Protein AF-0000000086105980 (afdb_homodimer)

Sequence (962 aa):
MADATIMLSICDPVQLVLIKTDTFSETTLVSSHFLEWRSVLGSEEGVTNLAVELLGVGSECKVSVGVLNIKLELYPHLKKSLPQEVINTQLTLERQKTAEKERLFLVYAKQWWREYLQIRPSHNSRLVKIFAQDENWVNRPVGSYIHPLRAGRLLDTPRQAARFVNVLGYERAPTVGGGGKQEQWCTLLAFLCRNKGDCEDHCNLLCSLLLGFGLDAYVCVGTKGKGQMHTWVMTCGTDGAITFWESLTGHRYVHVPINPDDPPLVEQPRPLYPYKTIGCIFNHKRFLANCQPLDSVEICVFDLNDESRWKPMSEEAIKSVCSPGSTTSLPPFPPLCCSLVDSAAESNDIELQLRVFVSEHRKDLGLATVWDDQLSYLLSPALAAYEIERITGISAGNEEFQDSIRRAVPDGHTFKGFPIHFVHRNARRAFATCLRSPFCDEIISCRGDQMRLAVRVRVFTYPESACAVWIMFACKYRSVLMADATIMLSICDPVQLVLIKTDTFSETTLVSSHFLEWRSVLGSEEGVTNLAVELLGVGSECKVSVGVLNIKLELYPHLKKSLPQEVINTQLTLERQKTAEKERLFLVYAKQWWREYLQIRPSHNSRLVKIFAQDENWVNRPVGSYIHPLRAGRLLDTPRQAARFVNVLGYERAPTVGGGGKQEQWCTLLAFLCRNKGDCEDHCNLLCSLLLGFGLDAYVCVGTKGKGQMHTWVMTCGTDGAITFWESLTGHRYVHVPINPDDPPLVEQPRPLYPYKTIGCIFNHKRFLANCQPLDSVEICVFDLNDESRWKPMSEEAIKSVCSPGSTTSLPPFPPLCCSLVDSAAESNDIELQLRVFVSEHRKDLGLATVWDDQLSYLLSPALAAYEIERITGISAGNEEFQDSIRRAVPDGHTFKGFPIHFVHRNARRAFATCLRSPFCDEIISCRGDQMRLAVRVRVFTYPESACAVWIMFACKYRSVL

InterPro domains:
  IPR028926 CEP76, C2 domain [PF15627] (1-79)
  IPR038765 Papain-like cysteine peptidase superfamily [SSF54001] (174-234)
  IPR052299 Centrosomal protein of 76 kDa [PTHR46436] (1-481)
  IPR056288 Centrosomal protein of 76 kDa, C-terminal [PF24652] (341-478)
  IPR056290 CEP76/DRC7, peptidase-like domain [PF24656] (183-313)

Radius of gyration: 33.77 Å; Cα contacts (8 Å, |Δi|>4): 1870; chains: 2; bounding box: 79×105×94 Å

Solvent-accessible surface area (backbone atoms only — not comparable to full-atom values): 51779 Å² total; per-residue (Å²): 113,43,58,46,74,65,53,67,68,60,73,68,52,48,75,47,71,42,69,47,67,50,97,84,71,47,54,42,74,47,26,67,41,76,40,80,64,70,67,29,45,43,25,74,86,23,45,36,78,45,79,42,75,39,29,19,39,52,95,36,33,86,38,76,71,47,73,48,80,43,78,47,72,54,81,62,46,55,73,53,66,42,60,57,65,59,54,51,50,52,52,51,50,47,51,50,51,32,52,48,51,51,50,54,46,48,54,50,50,52,51,52,48,53,56,53,46,68,73,42,78,70,49,71,74,46,51,65,76,60,62,41,28,30,43,65,61,46,79,36,55,50,34,41,67,27,52,70,33,69,53,75,79,76,43,53,36,66,47,40,42,29,35,50,40,25,28,36,42,78,41,74,68,85,59,86,62,96,57,75,89,56,80,65,40,53,52,68,64,55,31,52,72,34,42,36,33,37,58,61,40,31,18,31,51,40,28,11,39,33,30,39,50,44,41,54,42,24,38,34,31,26,20,27,70,94,68,38,76,43,49,29,24,36,35,52,40,85,85,65,49,38,36,37,38,38,31,75,75,35,49,73,37,78,64,66,62,47,64,85,81,52,57,86,83,54,85,70,79,78,81,88,60,69,60,42,34,42,16,24,37,32,30,43,57,45,42,33,36,58,54,42,98,60,47,39,46,57,58,43,75,87,53,77,82,38,59,73,41,23,41,65,54,60,46,68,61,38,41,62,46,35,31,88,79,29,70,75,26,62,59,78,81,71,78,78,42,79,47,85,68,55,38,62,60,52,16,52,50,38,36,52,50,44,53,50,52,49,44,52,56,24,46,76,72,72,42,87,78,44,76,33,67,65,58,17,57,50,44,37,34,55,52,49,26,56,52,45,20,58,37,59,72,48,83,51,67,60,66,61,41,52,38,16,50,58,66,71,46,55,88,78,45,46,77,51,74,44,75,50,77,41,56,62,84,55,46,67,62,51,52,56,57,43,58,70,34,67,69,42,35,51,52,69,65,55,84,49,48,84,47,32,36,27,58,33,43,47,41,44,74,33,57,64,62,29,29,42,28,34,38,34,45,32,29,37,24,30,78,75,125,114,42,57,46,72,66,52,66,68,62,77,69,53,48,75,45,70,42,71,45,68,50,96,85,71,48,53,41,74,47,26,65,41,76,40,81,64,69,68,31,45,43,24,75,86,21,44,37,78,45,79,41,75,36,29,19,39,52,95,36,32,86,36,76,73,48,76,46,80,43,77,48,72,53,82,63,46,54,73,54,67,41,60,58,66,61,53,52,49,51,53,52,51,47,50,49,51,31,52,47,51,51,50,52,45,49,54,49,50,52,52,53,47,54,55,52,46,65,72,42,77,69,50,71,75,47,51,67,75,61,63,43,29,30,43,66,61,46,77,36,56,51,34,42,68,28,52,70,34,68,52,76,82,75,42,53,36,66,46,40,41,31,36,51,41,24,28,39,41,80,42,75,68,85,58,86,80,84,55,74,88,56,78,63,39,53,54,67,66,55,33,52,73,35,44,35,31,36,58,61,41,32,19,32,52,41,27,11,39,34,31,38,51,44,41,55,41,25,38,34,31,25,19,28,71,94,68,38,77,43,50,29,23,34,34,53,41,87,89,66,49,38,36,38,37,38,30,74,74,34,48,72,36,77,64,68,62,48,62,85,82,52,58,86,83,54,85,71,79,76,80,88,61,68,61,42,35,43,16,23,37,31,30,44,59,45,43,32,35,57,54,43,99,59,47,40,48,58,58,42,77,87,55,78,84,39,58,74,40,22,42,66,56,58,45,67,61,38,41,64,45,33,30,86,81,28,74,70,27,62,60,79,81,73,77,79,44,77,47,84,68,54,38,60,60,52,15,51,50,38,37,52,50,44,52,51,53,50,45,52,54,25,47,75,71,73,43,86,78,44,75,34,68,66,58,16,57,50,45,37,33,54,53,49,25,55,52,47,21,59,38,60,73,49,82,49,65,59,65,62,40,52,39,16,52,57,68,70,47,56,88,79,44,46,78,50,72,43,76,48,78,43,54,62,84,54,47,66,62,51,50,55,56,42,57,69,34,69,70,42,35,53,52,68,65,55,83,50,49,81,46,31,35,27,57,34,42,48,41,43,76,33,55,62,62,30,29,43,27,34,38,33,43,32,30,38,24,30,78,74,124

Organism: NCBI:txid247094

Structure (mmCIF, N/CA/C/O backbone):
data_AF-0000000086105980-model_v1
#
loop_
_entity.id
_entity.type
_entity.pdbx_description
1 polymer 'Centrosomal protein of 76 kDa'
#
loop_
_atom_site.group_PDB
_atom_site.id
_atom_site.type_symbol
_atom_site.label_atom_id
_atom_site.label_alt_id
_atom_site.label_comp_id
_atom_site.label_asym_id
_atom_site.label_entity_id
_atom_site.label_seq_id
_atom_site.pdbx_PDB_ins_code
_atom_site.Cartn_x
_atom_site.Cartn_y
_atom_site.Cartn_z
_atom_site.occupancy
_atom_site.B_iso_or_equiv
_atom_site.auth_seq_id
_atom_site.auth_comp_id
_atom_site.auth_asym_id
_atom_site.auth_atom_id
_atom_site.pdbx_PDB_model_num
ATOM 1 N N . MET A 1 1 ? -17.312 -35.344 17.125 1 69.94 1 MET A N 1
ATOM 2 C CA . MET A 1 1 ? -16.359 -36.406 16.812 1 69.94 1 MET A CA 1
ATOM 3 C C . MET A 1 1 ? -16.203 -36.594 15.312 1 69.94 1 MET A C 1
ATOM 5 O O . MET A 1 1 ? -17.156 -36.375 14.562 1 69.94 1 MET A O 1
ATOM 9 N N . ALA A 1 2 ? -14.898 -36.781 14.922 1 77.25 2 ALA A N 1
ATOM 10 C CA . ALA A 1 2 ? -14.648 -36.938 13.492 1 77.25 2 ALA A CA 1
ATOM 11 C C . ALA A 1 2 ? -14.938 -38.344 13.016 1 77.25 2 ALA A C 1
ATOM 13 O O . ALA A 1 2 ? -14.828 -39.312 13.789 1 77.25 2 ALA A O 1
ATOM 14 N N . ASP A 1 3 ? -15.539 -38.5 11.867 1 85.44 3 ASP A N 1
ATOM 15 C CA . ASP A 1 3 ? -15.82 -39.812 11.25 1 85.44 3 ASP A CA 1
ATOM 16 C C . ASP A 1 3 ? -14.602 -40.344 10.492 1 85.44 3 ASP A C 1
ATOM 18 O O . ASP A 1 3 ? -14.18 -39.75 9.5 1 85.44 3 ASP A O 1
ATOM 22 N N . ALA A 1 4 ? -14.125 -41.438 10.852 1 86.88 4 ALA A N 1
ATOM 23 C CA . ALA A 1 4 ? -12.906 -42.031 10.297 1 86.88 4 ALA A CA 1
ATOM 24 C C . ALA A 1 4 ? -13.086 -42.406 8.836 1 86.88 4 ALA A C 1
ATOM 26 O O . ALA A 1 4 ? -12.156 -42.312 8.039 1 86.88 4 ALA A O 1
ATOM 27 N N . THR A 1 5 ? -14.289 -42.812 8.477 1 87.12 5 THR A N 1
ATOM 28 C CA . THR A 1 5 ? -14.547 -43.219 7.102 1 87.12 5 THR A CA 1
ATOM 29 C C . THR A 1 5 ? -14.484 -42.031 6.148 1 87.12 5 THR A C 1
ATOM 31 O O . THR A 1 5 ? -13.945 -42.156 5.047 1 87.12 5 THR A O 1
ATOM 34 N N . ILE A 1 6 ? -14.953 -41 6.672 1 87.75 6 ILE A N 1
ATOM 35 C CA . ILE A 1 6 ? -14.914 -39.781 5.859 1 87.75 6 ILE A CA 1
ATOM 36 C C . ILE A 1 6 ? -13.477 -39.281 5.734 1 87.75 6 ILE A C 1
ATOM 38 O O . ILE A 1 6 ? -13.055 -38.844 4.664 1 87.75 6 ILE A O 1
ATOM 42 N N . MET A 1 7 ? -12.844 -39.469 6.762 1 89.19 7 MET A N 1
ATOM 43 C CA . MET A 1 7 ? -11.469 -38.969 6.773 1 89.19 7 MET A CA 1
ATOM 44 C C . MET A 1 7 ? -10.578 -39.875 5.902 1 89.19 7 MET A C 1
ATOM 46 O O . MET A 1 7 ? -9.57 -39.406 5.367 1 89.19 7 MET A O 1
ATOM 50 N N . LEU A 1 8 ? -10.961 -41.125 5.781 1 89.75 8 LEU A N 1
ATOM 51 C CA . LEU A 1 8 ? -10.203 -42.062 4.969 1 89.75 8 LEU A CA 1
ATOM 52 C C . LEU A 1 8 ? -10.211 -41.656 3.504 1 89.75 8 LEU A C 1
ATOM 54 O O . LEU A 1 8 ? -9.289 -41.969 2.754 1 89.75 8 LEU A O 1
ATOM 58 N N . SER A 1 9 ? -11.156 -40.781 3.137 1 86.31 9 SER A N 1
ATOM 59 C CA . SER A 1 9 ? -11.281 -40.344 1.748 1 86.31 9 SER A CA 1
ATOM 60 C C . SER A 1 9 ? -10.352 -39.188 1.449 1 86.31 9 SER A C 1
ATOM 62 O O . SER A 1 9 ? -10.102 -38.844 0.285 1 86.31 9 SER A O 1
ATOM 64 N N . ILE A 1 10 ? -9.797 -38.594 2.49 1 86.56 10 ILE A N 1
ATOM 65 C CA . ILE A 1 10 ? -8.875 -37.469 2.299 1 86.56 10 ILE A CA 1
ATOM 66 C C . ILE A 1 10 ? -7.488 -38 1.943 1 86.56 10 ILE A C 1
ATOM 68 O O . ILE A 1 10 ? -6.68 -38.281 2.828 1 86.56 10 ILE A O 1
ATOM 72 N N . CYS A 1 11 ? -7.223 -38.031 0.691 1 85 11 CYS A N 1
ATOM 73 C CA . CYS A 1 11 ? -6.031 -38.719 0.213 1 85 11 CYS A CA 1
ATOM 74 C C . CYS A 1 11 ? -4.852 -37.781 0.09 1 85 11 CYS A C 1
ATOM 76 O O . CYS A 1 11 ? -3.746 -38.188 -0.26 1 85 11 CYS A O 1
ATOM 78 N N . ASP A 1 12 ? -4.977 -36.5 0.428 1 84.88 12 ASP A N 1
ATOM 79 C CA . ASP A 1 12 ? -3.885 -35.562 0.302 1 84.88 12 ASP A CA 1
ATOM 80 C C . ASP A 1 12 ? -2.811 -35.812 1.358 1 84.88 12 ASP A C 1
ATOM 82 O O . ASP A 1 12 ? -3.102 -35.812 2.557 1 84.88 12 ASP A O 1
ATOM 86 N N . PRO A 1 13 ? -1.638 -36 0.916 1 88.44 13 PRO A N 1
ATOM 87 C CA . PRO A 1 13 ? -0.566 -36.219 1.894 1 88.44 13 PRO A CA 1
ATOM 88 C C . PRO A 1 13 ? -0.152 -34.906 2.592 1 88.44 13 PRO A C 1
ATOM 90 O O . PRO A 1 13 ? -0.538 -33.812 2.162 1 88.44 13 PRO A O 1
ATOM 93 N N . VAL A 1 14 ? 0.559 -35.156 3.748 1 90.56 14 VAL A N 1
ATOM 94 C CA . VAL A 1 14 ? 1.179 -34.031 4.434 1 90.56 14 VAL A CA 1
ATOM 95 C C . VAL A 1 14 ? 2.59 -33.812 3.893 1 90.56 14 VAL A C 1
ATOM 97 O O . VAL A 1 14 ? 3.42 -34.719 3.914 1 90.56 14 VAL A O 1
ATOM 100 N N . GLN A 1 15 ? 2.787 -32.656 3.363 1 92.19 15 GLN A N 1
ATOM 101 C CA . GLN A 1 15 ? 4.125 -32.344 2.861 1 92.19 15 GLN A CA 1
ATOM 102 C C . GLN A 1 15 ? 4.988 -31.719 3.949 1 92.19 15 GLN A C 1
ATOM 104 O O . GLN A 1 15 ? 4.566 -30.766 4.605 1 92.19 15 GLN A O 1
ATOM 109 N N . LEU A 1 16 ? 6.145 -32.281 4.203 1 93.38 16 LEU A N 1
ATOM 110 C CA . LEU A 1 16 ? 7.156 -31.781 5.121 1 93.38 16 LEU A CA 1
ATOM 111 C C . LEU A 1 16 ? 8.359 -31.234 4.355 1 93.38 16 LEU A C 1
ATOM 113 O O . LEU A 1 16 ? 8.922 -31.938 3.506 1 93.38 16 LEU A O 1
ATOM 117 N N . VAL A 1 17 ? 8.648 -30.016 4.617 1 95.31 17 VAL A N 1
ATOM 118 C CA . VAL A 1 17 ? 9.789 -29.391 3.945 1 95.31 17 VAL A CA 1
ATOM 119 C C . VAL A 1 17 ? 10.828 -28.969 4.98 1 95.31 17 VAL A C 1
ATOM 121 O O . VAL A 1 17 ? 10.492 -28.328 5.98 1 95.31 17 VAL A O 1
ATOM 124 N N . LEU A 1 18 ? 12.062 -29.406 4.77 1 96 18 LEU A N 1
ATOM 125 C CA . LEU A 1 18 ? 13.172 -29.031 5.637 1 96 18 LEU A CA 1
ATOM 126 C C . LEU A 1 18 ? 14.102 -28.047 4.934 1 96 18 LEU A C 1
ATOM 128 O O . LEU A 1 18 ? 14.578 -28.312 3.824 1 96 18 LEU A O 1
ATOM 132 N N . ILE A 1 19 ? 14.281 -26.969 5.539 1 95.31 19 ILE A N 1
ATOM 133 C CA . ILE A 1 19 ? 15.164 -25.953 4.965 1 95.31 19 ILE A CA 1
ATOM 134 C C . ILE A 1 19 ? 16.297 -25.641 5.938 1 95.31 19 ILE A C 1
ATOM 136 O O . ILE A 1 19 ? 16.172 -25.875 7.145 1 95.31 19 ILE A O 1
ATOM 140 N N . LYS A 1 20 ? 17.391 -25.297 5.398 1 94.31 20 LYS A N 1
ATOM 141 C CA . LYS A 1 20 ? 18.547 -24.812 6.16 1 94.31 20 LYS A CA 1
ATOM 142 C C . LYS A 1 20 ? 18.844 -23.344 5.844 1 94.31 20 LYS A C 1
ATOM 144 O O . LYS A 1 20 ? 18.891 -22.953 4.676 1 94.31 20 LYS A O 1
ATOM 149 N N . THR A 1 21 ? 18.844 -22.516 6.867 1 90.56 21 THR A N 1
ATOM 150 C CA . THR A 1 21 ? 19.172 -21.109 6.699 1 90.56 21 THR A CA 1
ATOM 151 C C . THR A 1 21 ? 20.562 -20.828 7.25 1 90.56 21 THR A C 1
ATOM 153 O O . THR A 1 21 ? 20.859 -21.109 8.414 1 90.56 21 THR A O 1
ATOM 156 N N . ASP A 1 22 ? 21.438 -20.266 6.461 1 87.62 22 ASP A N 1
ATOM 157 C CA . ASP A 1 22 ? 22.797 -20.016 6.891 1 87.62 22 ASP A CA 1
ATOM 158 C C . ASP A 1 22 ? 22.906 -18.656 7.586 1 87.62 22 ASP A C 1
ATOM 160 O O . ASP A 1 22 ? 21.906 -18 7.848 1 87.62 22 ASP A O 1
ATOM 164 N N . THR A 1 23 ? 24.109 -18.234 7.969 1 82.06 23 THR A N 1
ATOM 165 C CA . THR A 1 23 ? 24.375 -17.016 8.734 1 82.06 23 THR A CA 1
ATOM 166 C C . THR A 1 23 ? 24.109 -15.781 7.887 1 82.06 23 THR A C 1
ATOM 168 O O . THR A 1 23 ? 23.891 -14.688 8.422 1 82.06 23 THR A O 1
ATOM 171 N N . PHE A 1 24 ? 24.109 -15.953 6.547 1 75.31 24 PHE A N 1
ATOM 172 C CA . PHE A 1 24 ? 23.859 -14.828 5.652 1 75.31 24 PHE A CA 1
ATOM 173 C C . PHE A 1 24 ? 22.391 -14.781 5.246 1 75.31 24 PHE A C 1
ATOM 175 O O . PHE A 1 24 ? 22.031 -14.07 4.312 1 75.31 24 PHE A O 1
ATOM 182 N N . SER A 1 25 ? 21.547 -15.586 5.879 1 78.19 25 SER A N 1
ATOM 183 C CA . SER A 1 25 ? 20.094 -15.617 5.68 1 78.19 25 SER A CA 1
ATOM 184 C C . SER A 1 25 ? 19.75 -16.234 4.332 1 78.19 25 SER A C 1
ATOM 186 O O . SER A 1 25 ? 18.688 -15.93 3.77 1 78.19 25 SER A O 1
ATOM 188 N N . GLU A 1 26 ? 20.719 -17.031 3.91 1 83.06 26 GLU A N 1
ATOM 189 C CA . GLU A 1 26 ? 20.438 -17.797 2.697 1 83.06 26 GLU A CA 1
ATOM 190 C C . GLU A 1 26 ? 19.781 -19.125 3.025 1 83.06 26 GLU A C 1
ATOM 192 O O . GLU A 1 26 ? 20.266 -19.875 3.877 1 83.06 26 GLU A O 1
ATOM 197 N N . THR A 1 27 ? 18.688 -19.391 2.34 1 90.44 27 THR A N 1
ATOM 198 C CA . THR A 1 27 ? 17.922 -20.594 2.623 1 90.44 27 THR A CA 1
ATOM 199 C C . THR A 1 27 ? 18.141 -21.641 1.53 1 90.44 27 THR A C 1
ATOM 201 O O . THR A 1 27 ? 18.203 -21.297 0.347 1 90.44 27 THR A O 1
ATOM 204 N N . THR A 1 28 ? 18.359 -22.844 1.941 1 91.75 28 THR A N 1
ATOM 205 C CA . THR A 1 28 ? 18.516 -23.969 1.02 1 91.75 28 THR A CA 1
ATOM 206 C C . THR A 1 28 ? 17.547 -25.094 1.361 1 91.75 28 THR A C 1
ATOM 208 O O . THR A 1 28 ? 17.266 -25.344 2.535 1 91.75 28 THR A O 1
ATOM 211 N N . LEU A 1 29 ? 17.016 -25.703 0.376 1 93.62 29 LEU A N 1
ATOM 212 C CA . LEU A 1 29 ? 16.125 -26.828 0.551 1 93.62 29 LEU A CA 1
ATOM 213 C C . LEU A 1 29 ? 16.906 -28.109 0.846 1 93.62 29 LEU A C 1
ATOM 215 O O . LEU A 1 29 ? 17.75 -28.516 0.052 1 93.62 29 LEU A O 1
ATOM 219 N N . VAL A 1 30 ? 16.594 -28.734 1.949 1 95.06 30 VAL A N 1
ATOM 220 C CA . VAL A 1 30 ? 17.344 -29.922 2.371 1 95.06 30 VAL A CA 1
ATOM 221 C C . VAL A 1 30 ? 16.531 -31.172 2.049 1 95.06 30 VAL A C 1
ATOM 223 O O . VAL A 1 30 ? 17.094 -32.188 1.628 1 95.06 30 VAL A O 1
ATOM 226 N N . SER A 1 31 ? 15.312 -31.047 2.299 1 95.75 31 SER A N 1
ATOM 227 C CA . SER A 1 31 ? 14.469 -32.219 2.074 1 95.75 31 SER A CA 1
ATOM 228 C C . SER A 1 31 ? 13.016 -31.812 1.827 1 95.75 31 SER A C 1
ATOM 230 O O . SER A 1 31 ? 12.586 -30.734 2.25 1 95.75 31 SER A O 1
ATOM 232 N N . SER A 1 32 ? 12.344 -32.562 1.087 1 94.38 32 SER A N 1
ATOM 233 C CA . SER A 1 32 ? 10.906 -32.5 0.846 1 94.38 32 SER A CA 1
ATOM 234 C C . SER A 1 32 ? 10.289 -33.906 0.928 1 94.38 32 SER A C 1
ATOM 236 O O . SER A 1 32 ? 10.672 -34.812 0.182 1 94.38 32 SER A O 1
ATOM 238 N N . HIS A 1 33 ? 9.398 -34.031 1.889 1 93.19 33 HIS A N 1
ATOM 239 C CA . HIS A 1 33 ? 8.828 -35.344 2.133 1 93.19 33 HIS A CA 1
ATOM 240 C C . HIS A 1 33 ? 7.309 -35.312 2.168 1 93.19 33 HIS A C 1
ATOM 242 O O . HIS A 1 33 ? 6.727 -34.375 2.725 1 93.19 33 HIS A O 1
ATOM 248 N N . PHE A 1 34 ? 6.703 -36.344 1.519 1 91.19 34 PHE A N 1
ATOM 249 C CA . PHE A 1 34 ? 5.254 -36.5 1.56 1 91.19 34 PHE A CA 1
ATOM 250 C C . PHE A 1 34 ? 4.859 -37.594 2.518 1 91.19 34 PHE A C 1
ATOM 252 O O . PHE A 1 34 ? 5.152 -38.781 2.268 1 91.19 34 PHE A O 1
ATOM 259 N N . LEU A 1 35 ? 4.176 -37.219 3.557 1 91.62 35 LEU A N 1
ATOM 260 C CA . LEU A 1 35 ? 3.811 -38.156 4.621 1 91.62 35 LEU A CA 1
ATOM 261 C C . LEU A 1 35 ? 2.371 -38.625 4.453 1 91.62 35 LEU A C 1
ATOM 263 O O . LEU A 1 35 ? 1.453 -37.812 4.34 1 91.62 35 LEU A O 1
ATOM 267 N N . GLU A 1 36 ? 2.23 -39.938 4.383 1 90.25 36 GLU A N 1
ATOM 268 C CA . GLU A 1 36 ? 0.902 -40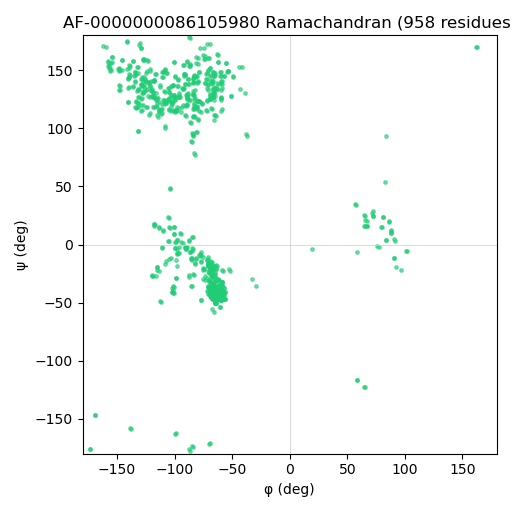.531 4.469 1 90.25 36 GLU A CA 1
ATOM 269 C C . GLU A 1 36 ? 0.4 -40.562 5.91 1 90.25 36 GLU A C 1
ATOM 271 O O . GLU A 1 36 ? 0.929 -41.312 6.746 1 90.25 36 GLU A O 1
ATOM 276 N N . TRP A 1 37 ? -0.666 -39.812 6.23 1 90.44 37 TRP A N 1
ATOM 277 C CA . TRP A 1 37 ? -1.07 -39.531 7.613 1 90.44 37 TRP A CA 1
ATOM 278 C C . TRP A 1 37 ? -2.195 -40.5 8.031 1 90.44 37 TRP A C 1
ATOM 280 O O . TRP A 1 37 ? -2.436 -40.688 9.227 1 90.44 37 TRP A O 1
ATOM 290 N N . ARG A 1 38 ? -2.916 -41.156 7.199 1 90.81 38 ARG A N 1
ATOM 291 C CA . ARG A 1 38 ? -4.176 -41.844 7.48 1 90.81 38 ARG A CA 1
ATOM 292 C C . ARG A 1 38 ? -3.943 -43.094 8.32 1 90.81 38 ARG A C 1
ATOM 294 O O . ARG A 1 38 ? -4.895 -43.719 8.82 1 90.81 38 ARG A O 1
ATOM 301 N N . SER A 1 39 ? -2.691 -43.469 8.453 1 88.06 39 SER A N 1
ATOM 302 C CA . SER A 1 39 ? -2.404 -44.562 9.367 1 88.06 39 SER A CA 1
ATOM 303 C C . SER A 1 39 ? -2.889 -44.25 10.781 1 88.06 39 SER A C 1
ATOM 305 O O . SER A 1 39 ? -3.158 -45.156 11.562 1 88.06 39 SER A O 1
ATOM 307 N N . VAL A 1 40 ? -3.027 -43.031 11.047 1 91.81 40 VAL A N 1
ATOM 308 C CA . VAL A 1 40 ? -3.455 -42.562 12.359 1 91.81 40 VAL A CA 1
ATOM 309 C C . VAL A 1 40 ? -4.906 -42.969 12.602 1 91.81 40 VAL A C 1
ATOM 311 O O . VAL A 1 40 ? -5.332 -43.125 13.75 1 91.81 40 VAL A O 1
ATOM 314 N N . LEU A 1 41 ? -5.637 -43.188 11.539 1 91.88 41 LEU A N 1
ATOM 315 C CA . LEU A 1 41 ? -7.051 -43.531 11.641 1 91.88 41 LEU A CA 1
ATOM 316 C C . LEU A 1 41 ? -7.227 -44.938 12.227 1 91.88 41 LEU A C 1
ATOM 318 O O . LEU A 1 41 ? -8.312 -45.25 12.711 1 91.88 41 LEU A O 1
ATOM 322 N N . GLY A 1 42 ? -6.145 -45.75 12.094 1 90.62 42 GLY A N 1
ATOM 323 C CA . GLY A 1 42 ? -6.203 -47.094 12.617 1 90.62 42 GLY A CA 1
ATOM 324 C C . GLY A 1 42 ? -5.598 -47.219 14 1 90.62 42 GLY A C 1
ATOM 325 O O . GLY A 1 42 ? -5.602 -48.312 14.578 1 90.62 42 GLY A O 1
ATOM 326 N N . SER A 1 43 ? -5.066 -46.125 14.508 1 87.38 43 SER A N 1
ATOM 327 C CA . SER A 1 43 ? -4.383 -46.188 15.797 1 87.38 43 SER A CA 1
ATOM 328 C C . SER A 1 43 ? -5.367 -46 16.953 1 87.38 43 SER A C 1
ATOM 330 O O . SER A 1 43 ? -6.422 -45.406 16.781 1 87.38 43 SER A O 1
ATOM 332 N N . GLU A 1 44 ? -4.934 -46.562 18.078 1 79.62 44 GLU A N 1
ATOM 333 C CA . GLU A 1 44 ? -5.738 -46.438 19.281 1 79.62 44 GLU A CA 1
ATOM 334 C C . GLU A 1 44 ? -5.738 -45 19.797 1 79.62 44 GLU A C 1
ATOM 336 O O . GLU A 1 44 ? -4.691 -44.375 19.859 1 79.62 44 GLU A O 1
ATOM 341 N N . GLU A 1 45 ? -6.914 -44.375 20.031 1 79.56 45 GLU A N 1
ATOM 342 C CA . GLU A 1 45 ? -7.125 -43.031 20.625 1 79.56 45 GLU A CA 1
ATOM 343 C C . GLU A 1 45 ? -6.809 -41.938 19.625 1 79.56 45 GLU A C 1
ATOM 345 O O . GLU A 1 45 ? -6.758 -40.75 19.984 1 79.56 45 GLU A O 1
ATOM 350 N N . GLY A 1 46 ? -6.375 -42.375 18.406 1 83.81 46 GLY A N 1
ATOM 351 C CA . GLY A 1 46 ? -6.129 -41.375 17.391 1 83.81 46 GLY A CA 1
ATOM 352 C C . GLY A 1 46 ? -4.742 -40.781 17.469 1 83.81 46 GLY A C 1
ATOM 353 O O . GLY A 1 46 ? -4.539 -39.625 17.109 1 83.81 46 GLY A O 1
ATOM 354 N N . VAL A 1 47 ? -3.789 -41.531 18.156 1 89.12 47 VAL A N 1
ATOM 355 C CA . VAL A 1 47 ? -2.408 -41.062 18.281 1 89.12 47 VAL A CA 1
ATOM 356 C C . VAL A 1 47 ? -1.464 -42.125 17.703 1 89.12 47 VAL A C 1
ATOM 358 O O . VAL A 1 47 ? -1.646 -43.312 17.922 1 89.12 47 VAL A O 1
ATOM 361 N N . THR A 1 48 ? -0.6 -41.656 16.797 1 90.62 48 THR A N 1
ATOM 362 C CA . THR A 1 48 ? 0.385 -42.562 16.219 1 90.62 48 THR A CA 1
ATOM 363 C C . THR A 1 48 ? 1.766 -41.938 16.188 1 90.62 48 THR A C 1
ATOM 365 O O . THR A 1 48 ? 1.885 -40.719 16.016 1 90.62 48 THR A O 1
ATOM 368 N N . ASN A 1 49 ? 2.785 -42.719 16.484 1 92.19 49 ASN A N 1
ATOM 369 C CA . ASN A 1 49 ? 4.176 -42.312 16.359 1 92.19 49 ASN A CA 1
ATOM 370 C C . ASN A 1 49 ? 4.848 -42.938 15.133 1 92.19 49 ASN A C 1
ATOM 372 O O . ASN A 1 49 ? 4.738 -44.125 14.906 1 92.19 49 ASN A O 1
ATOM 376 N N . LEU A 1 50 ? 5.391 -42.062 14.359 1 92.12 50 LEU A N 1
ATOM 377 C CA . LEU A 1 50 ? 6.043 -42.5 13.133 1 92.12 50 LEU A CA 1
ATOM 378 C C . LEU A 1 50 ? 7.457 -41.938 13.031 1 92.12 50 LEU A C 1
ATOM 380 O O . LEU A 1 50 ? 7.703 -40.812 13.398 1 92.12 50 LEU A O 1
ATOM 384 N N . ALA A 1 51 ? 8.367 -42.812 12.617 1 94.38 51 ALA A N 1
ATOM 385 C CA . ALA A 1 51 ? 9.703 -42.375 12.234 1 94.38 51 ALA A CA 1
ATOM 386 C C . ALA A 1 51 ? 9.812 -42.188 10.727 1 94.38 51 ALA A C 1
ATOM 388 O O . ALA A 1 51 ? 9.641 -43.156 9.969 1 94.38 51 ALA A O 1
ATOM 389 N N . VAL A 1 52 ? 10.062 -41 10.352 1 94.44 52 VAL A N 1
ATOM 390 C CA . VAL A 1 52 ? 10.109 -40.688 8.93 1 94.44 52 VAL A CA 1
ATOM 391 C C . VAL A 1 52 ? 11.555 -40.375 8.516 1 94.44 52 VAL A C 1
ATOM 393 O O . VAL A 1 52 ? 12.211 -39.5 9.086 1 94.44 52 VAL A O 1
ATOM 396 N N . GLU A 1 53 ? 12.008 -41.156 7.594 1 95.19 53 GLU A N 1
ATOM 397 C CA . GLU A 1 53 ? 13.312 -40.875 7.004 1 95.19 53 GLU A CA 1
ATOM 398 C C . GLU A 1 53 ? 13.227 -39.781 5.941 1 95.19 53 GLU A C 1
ATOM 400 O O . GLU A 1 53 ? 12.531 -39.938 4.938 1 95.19 53 GLU A O 1
ATOM 405 N N . LEU A 1 54 ? 13.914 -38.719 6.203 1 96.06 54 LEU A N 1
ATOM 406 C CA . LEU A 1 54 ? 13.945 -37.625 5.234 1 96.06 54 LEU A CA 1
ATOM 407 C C . LEU A 1 54 ? 15.078 -37.812 4.23 1 96.06 54 LEU A C 1
ATOM 409 O O . LEU A 1 54 ? 16.219 -38.094 4.617 1 96.06 54 LEU A O 1
ATOM 413 N N . LEU A 1 55 ? 14.703 -37.75 2.973 1 95.44 55 LEU A N 1
ATOM 414 C CA . LEU A 1 55 ? 15.688 -37.875 1.905 1 95.44 55 LEU A CA 1
ATOM 415 C C . LEU A 1 55 ? 16.062 -36.531 1.34 1 95.44 55 LEU A C 1
ATOM 417 O O . LEU A 1 55 ? 15.297 -35.562 1.46 1 95.44 55 LEU A O 1
ATOM 421 N N . GLY A 1 56 ? 17.234 -36.469 0.744 1 93.56 56 GLY A N 1
ATOM 422 C CA . GLY A 1 56 ? 17.672 -35.219 0.128 1 93.56 56 GLY A CA 1
ATOM 423 C C . GLY A 1 56 ? 16.891 -34.844 -1.117 1 93.56 56 GLY A C 1
ATOM 424 O O . GLY A 1 56 ? 15.836 -35.438 -1.387 1 93.56 56 GLY A O 1
ATOM 425 N N . VAL A 1 57 ? 17.344 -33.844 -1.814 1 91.94 57 VAL A N 1
ATOM 426 C CA . VAL A 1 57 ? 16.641 -33.375 -3.002 1 91.94 57 VAL A CA 1
ATOM 427 C C . VAL A 1 57 ? 17.578 -33.406 -4.207 1 91.94 57 VAL A C 1
ATOM 429 O O . VAL A 1 57 ? 18.797 -33.469 -4.051 1 91.94 57 VAL A O 1
ATOM 432 N N . GLY A 1 58 ? 17 -33.438 -5.344 1 86.94 58 GLY A N 1
ATOM 433 C CA . GLY A 1 58 ? 17.797 -33.469 -6.562 1 86.94 58 GLY A CA 1
ATOM 434 C C . GLY A 1 58 ? 18.625 -34.719 -6.703 1 86.94 58 GLY A C 1
ATOM 435 O O . GLY A 1 58 ? 18.109 -35.812 -6.613 1 86.94 58 GLY A O 1
ATOM 436 N N . SER A 1 59 ? 19.953 -34.438 -6.836 1 83.62 59 SER A N 1
ATOM 437 C CA . SER A 1 59 ? 20.875 -35.562 -7.02 1 83.62 59 SER A CA 1
ATOM 438 C C . SER A 1 59 ? 21.016 -36.375 -5.742 1 83.62 59 SER A C 1
ATOM 440 O O . SER A 1 59 ? 21.406 -37.531 -5.785 1 83.62 59 SER A O 1
ATOM 442 N N . GLU A 1 60 ? 20.594 -35.781 -4.66 1 87 60 GLU A N 1
ATOM 443 C CA . GLU A 1 60 ? 20.719 -36.438 -3.367 1 87 60 GLU A CA 1
ATOM 444 C C . GLU A 1 60 ? 19.359 -36.969 -2.889 1 87 60 GLU A C 1
ATOM 446 O O . GLU A 1 60 ? 19.156 -37.156 -1.689 1 87 60 GLU A O 1
ATOM 451 N N . CYS A 1 61 ? 18.453 -37.188 -3.826 1 88 61 CYS A N 1
ATOM 452 C CA . CYS A 1 61 ? 17.094 -37.562 -3.438 1 88 61 CYS A CA 1
ATOM 453 C C . CYS A 1 61 ? 17.062 -38.969 -2.848 1 88 61 CYS A C 1
ATOM 455 O O . CYS A 1 61 ? 16.078 -39.344 -2.197 1 88 61 CYS A O 1
ATOM 457 N N . LYS A 1 62 ? 18.141 -39.812 -3.01 1 90.44 62 LYS A N 1
ATOM 458 C CA . LYS A 1 62 ? 18.172 -41.156 -2.453 1 90.44 62 LYS A CA 1
ATOM 459 C C . LYS A 1 62 ? 19.07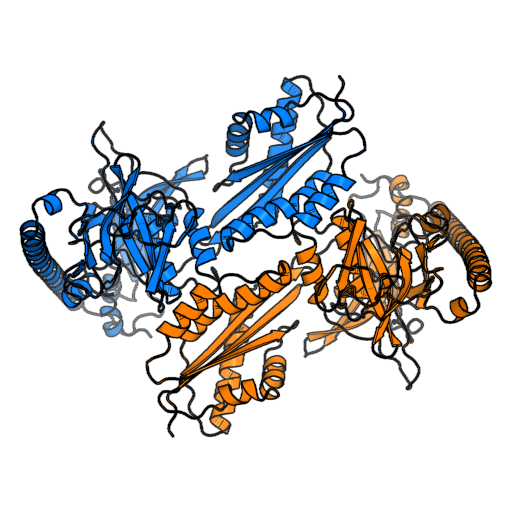8 -41.219 -1.23 1 90.44 62 LYS A C 1
ATOM 461 O O . LYS A 1 62 ? 19.266 -42.281 -0.645 1 90.44 62 LYS A O 1
ATOM 466 N N . VAL A 1 63 ? 19.547 -40.094 -0.929 1 93.75 63 VAL A N 1
ATOM 467 C CA . VAL A 1 63 ? 20.453 -40.031 0.212 1 93.75 63 VAL A CA 1
ATOM 468 C C . VAL A 1 63 ? 19.703 -39.531 1.442 1 93.75 63 VAL A C 1
ATOM 470 O O . VAL A 1 63 ? 19.031 -38.5 1.385 1 93.75 63 VAL A O 1
ATOM 473 N N . SER A 1 64 ? 19.828 -40.281 2.533 1 95.38 64 SER A N 1
ATOM 474 C CA . SER A 1 64 ? 19.156 -39.906 3.77 1 95.38 64 SER A CA 1
ATOM 475 C C . SER A 1 64 ? 19.828 -38.656 4.387 1 95.38 64 SER A C 1
ATOM 477 O O . SER A 1 64 ? 21.047 -38.562 4.426 1 95.38 64 SER A O 1
ATOM 479 N N . VAL A 1 65 ? 19.031 -37.719 4.781 1 95.56 65 VAL A N 1
ATOM 480 C CA . VAL A 1 65 ? 19.547 -36.531 5.41 1 95.56 65 VAL A CA 1
ATOM 481 C C . VAL A 1 65 ? 19.234 -36.531 6.906 1 95.56 65 VAL A C 1
ATOM 483 O O . VAL A 1 65 ? 19.844 -35.812 7.684 1 95.56 65 VAL A O 1
ATOM 486 N N . GLY A 1 66 ? 18.359 -37.375 7.336 1 95.25 66 GLY A N 1
ATOM 487 C CA . GLY A 1 66 ? 18.031 -37.5 8.75 1 95.25 66 GLY A CA 1
ATOM 488 C C . GLY A 1 66 ? 16.703 -38.219 8.984 1 95.25 66 GLY A C 1
ATOM 489 O O . GLY A 1 66 ? 16.016 -38.594 8.031 1 95.25 66 GLY A O 1
ATOM 490 N N . VAL A 1 67 ? 16.484 -38.531 10.242 1 95.94 67 VAL A N 1
ATOM 491 C CA . VAL A 1 67 ? 15.25 -39.188 10.648 1 95.94 67 VAL A CA 1
ATOM 492 C C . VAL A 1 67 ? 14.445 -38.25 11.562 1 95.94 67 VAL A C 1
ATOM 494 O O . VAL A 1 67 ? 15 -37.656 12.477 1 95.94 67 VAL A O 1
ATOM 497 N N . LEU A 1 68 ? 13.25 -38.062 11.156 1 95.62 68 LEU A N 1
ATOM 498 C CA . LEU A 1 68 ? 12.352 -37.219 11.953 1 95.62 68 LEU A CA 1
ATOM 499 C C . LEU A 1 68 ? 11.305 -38.094 12.656 1 95.62 68 LEU A C 1
ATOM 501 O O . LEU A 1 68 ? 10.578 -38.844 12 1 95.62 68 LEU A O 1
ATOM 505 N N . ASN A 1 69 ? 11.234 -38.031 13.992 1 96 69 ASN A N 1
ATOM 506 C CA . ASN A 1 69 ? 10.195 -38.719 14.75 1 96 69 ASN A CA 1
ATOM 507 C C . ASN A 1 69 ? 8.969 -37.812 14.945 1 96 69 ASN A C 1
ATOM 509 O O . ASN A 1 69 ? 9.07 -36.75 15.539 1 96 69 ASN A O 1
ATOM 513 N N . ILE A 1 70 ? 7.859 -38.312 14.414 1 94.81 70 ILE A N 1
ATOM 514 C CA . ILE A 1 70 ? 6.652 -37.5 14.406 1 94.81 70 ILE A CA 1
ATOM 515 C C . ILE A 1 70 ? 5.57 -38.156 15.258 1 94.81 70 ILE A C 1
ATOM 517 O O . ILE A 1 70 ? 5.387 -39.375 15.188 1 94.81 70 ILE A O 1
ATOM 521 N N . LYS A 1 71 ? 4.992 -37.344 16.141 1 93.88 71 LYS A N 1
ATOM 522 C CA . LYS A 1 71 ? 3.768 -37.75 16.812 1 93.88 71 LYS A CA 1
ATOM 523 C C . LYS A 1 71 ? 2.539 -37.125 16.156 1 93.88 71 LYS A C 1
ATOM 525 O O . LYS A 1 71 ? 2.396 -35.906 16.156 1 93.88 71 LYS A O 1
ATOM 530 N N . LEU A 1 72 ? 1.688 -37.969 15.562 1 92.44 72 LEU A N 1
ATOM 531 C CA . LEU A 1 72 ? 0.467 -37.5 14.914 1 92.44 72 LEU A CA 1
ATOM 532 C C . LEU A 1 72 ? -0.746 -37.719 15.812 1 92.44 72 LEU A C 1
ATOM 534 O O . LEU A 1 72 ? -0.947 -38.844 16.328 1 92.44 72 LEU A O 1
ATOM 538 N N . GLU A 1 73 ? -1.464 -36.562 15.984 1 91.38 73 GLU A N 1
ATOM 539 C CA . GLU A 1 73 ? -2.684 -36.656 16.781 1 91.38 73 GLU A CA 1
ATOM 540 C C . GLU A 1 73 ? -3.855 -35.969 16.078 1 91.38 73 GLU A C 1
ATOM 542 O O . GLU A 1 73 ? -3.703 -34.875 15.508 1 91.38 73 GLU A O 1
ATOM 547 N N . LEU A 1 74 ? -4.988 -36.656 16.062 1 89.19 74 LEU A N 1
ATOM 548 C CA . LEU A 1 74 ? -6.176 -36.094 15.414 1 89.19 74 LEU A CA 1
ATOM 549 C C . LEU A 1 74 ? -7.074 -35.406 16.438 1 89.19 74 LEU A C 1
ATOM 551 O O . LEU A 1 74 ? -7.328 -35.938 17.516 1 89.19 74 LEU A O 1
ATOM 555 N N . TYR A 1 75 ? -7.367 -34.188 16.109 1 88.5 75 TYR A N 1
ATOM 556 C CA . TYR A 1 75 ? -8.367 -33.469 16.891 1 88.5 75 TYR A CA 1
ATOM 557 C C . TYR A 1 75 ? -9.547 -33.062 16.031 1 88.5 75 TYR A C 1
ATOM 559 O O . TYR A 1 75 ? -9.367 -32.469 14.953 1 88.5 75 TYR A O 1
ATOM 567 N N . PRO A 1 76 ? -10.836 -33.25 16.328 1 84.38 76 PRO A N 1
ATOM 568 C CA . PRO A 1 76 ? -11.219 -33.969 17.547 1 84.38 76 PRO A CA 1
ATOM 569 C C . PRO A 1 76 ? -10.93 -35.469 17.453 1 84.38 76 PRO A C 1
ATOM 571 O O . PRO A 1 76 ? -10.609 -35.969 16.375 1 84.38 76 PRO A O 1
ATOM 574 N N . HIS A 1 77 ? -11.102 -36.125 18.547 1 84.31 77 HIS A N 1
ATOM 575 C CA . HIS A 1 77 ? -10.797 -37.562 18.594 1 84.31 77 HIS A CA 1
ATOM 576 C C . HIS A 1 77 ? -11.82 -38.375 17.797 1 84.31 77 HIS A C 1
ATOM 578 O O . HIS A 1 77 ? -12.969 -37.938 17.641 1 84.31 77 HIS A O 1
ATOM 584 N N . LEU A 1 78 ? -11.32 -39.5 17.25 1 84.44 78 LEU A N 1
ATOM 585 C CA . LEU A 1 78 ? -12.172 -40.344 16.422 1 84.44 78 LEU A CA 1
ATOM 586 C C . LEU A 1 78 ? -13.211 -41.062 17.281 1 84.44 78 LEU A C 1
ATOM 588 O O . LEU A 1 78 ? -12.93 -41.438 18.422 1 84.44 78 LEU A O 1
ATOM 592 N N . LYS A 1 79 ? -14.398 -41.094 16.75 1 79.94 79 LYS A N 1
ATOM 593 C CA . LYS A 1 79 ? -15.43 -41.875 17.391 1 79.94 79 LYS A CA 1
ATOM 594 C C . LYS A 1 79 ? -15.047 -43.375 17.453 1 79.94 79 LYS A C 1
ATOM 596 O O . LYS A 1 79 ? -15.195 -44.031 18.484 1 79.94 79 LYS A O 1
ATOM 601 N N . LYS A 1 80 ? -14.734 -43.875 16.312 1 85.62 80 LYS A N 1
ATOM 602 C CA . LYS A 1 80 ? -14.32 -45.25 16.141 1 85.62 80 LYS A CA 1
ATOM 603 C C . LYS A 1 80 ? -13.109 -45.375 15.211 1 85.62 80 LYS A C 1
ATOM 605 O O . LYS A 1 80 ? -13.039 -44.656 14.195 1 85.62 80 LYS A O 1
ATOM 610 N N . SER A 1 81 ? -12.141 -46.219 15.633 1 87.62 81 SER A N 1
ATOM 611 C CA . SER A 1 81 ? -10.961 -46.438 14.797 1 87.62 81 SER A CA 1
ATOM 612 C C . SER A 1 81 ? -11.25 -47.406 13.672 1 87.62 81 SER A C 1
ATOM 614 O O . SER A 1 81 ? -12.195 -48.219 13.758 1 87.62 81 SER A O 1
ATOM 616 N N . LEU A 1 82 ? -10.523 -47.312 12.656 1 91.25 82 LEU A N 1
ATOM 617 C CA . LEU A 1 82 ? -10.641 -48.219 11.531 1 91.25 82 LEU A CA 1
ATOM 618 C C . LEU A 1 82 ? -9.609 -49.344 11.625 1 91.25 82 LEU A C 1
ATOM 620 O O . LEU A 1 82 ? -8.492 -49.125 12.102 1 91.25 82 LEU A O 1
ATOM 624 N N . PRO A 1 83 ? -10.039 -50.531 11.234 1 91.44 83 PRO A N 1
ATOM 625 C CA . PRO A 1 83 ? -9.031 -51.594 11.164 1 91.44 83 PRO A CA 1
ATOM 626 C C . PRO A 1 83 ? -7.906 -51.25 10.188 1 91.44 83 PRO A C 1
ATOM 628 O O . PRO A 1 83 ? -8.148 -50.688 9.117 1 91.44 83 PRO A O 1
ATOM 631 N N . GLN A 1 84 ? -6.746 -51.719 10.469 1 89.5 84 GLN A N 1
ATOM 632 C CA . GLN A 1 84 ? -5.562 -51.438 9.664 1 89.5 84 GLN A CA 1
ATOM 633 C C . GLN A 1 84 ? -5.676 -52.094 8.281 1 89.5 84 GLN A C 1
ATOM 635 O O . GLN A 1 84 ? -5.152 -51.562 7.301 1 89.5 84 GLN A O 1
ATOM 640 N N . GLU A 1 85 ? -6.379 -53.125 8.227 1 93.06 85 GLU A N 1
ATOM 641 C CA . GLU A 1 85 ? -6.551 -53.844 6.961 1 93.06 85 GLU A CA 1
ATOM 642 C C . GLU A 1 85 ? -7.352 -53 5.969 1 93.06 85 GLU A C 1
ATOM 644 O O . GLU A 1 85 ? -7.062 -53 4.77 1 93.06 85 GLU A O 1
ATOM 649 N N . VAL A 1 86 ? -8.297 -52.344 6.523 1 93.69 86 VAL A N 1
ATOM 650 C CA . VAL A 1 86 ? -9.125 -51.5 5.688 1 93.69 86 VAL A CA 1
ATOM 651 C C . VAL A 1 86 ? -8.281 -50.344 5.152 1 93.69 86 VAL A C 1
ATOM 653 O O . VAL A 1 86 ? -8.391 -49.969 3.977 1 93.69 86 VAL A O 1
ATOM 656 N N . ILE A 1 87 ? -7.457 -49.781 6.008 1 93.44 87 ILE A N 1
ATOM 657 C CA . ILE A 1 87 ? -6.605 -48.656 5.629 1 93.44 87 ILE A CA 1
ATOM 658 C C . ILE A 1 87 ? -5.594 -49.125 4.578 1 93.44 87 ILE A C 1
ATOM 660 O O . ILE A 1 87 ? -5.422 -48.469 3.549 1 93.44 87 ILE A O 1
ATOM 664 N N . ASN A 1 88 ? -5 -50.25 4.754 1 93.31 88 ASN A N 1
ATOM 665 C CA . ASN A 1 88 ? -3.998 -50.75 3.828 1 93.31 88 ASN A CA 1
ATOM 666 C C . ASN A 1 88 ? -4.609 -51.094 2.471 1 93.31 88 ASN A C 1
ATOM 668 O O . ASN A 1 88 ? -3.988 -50.844 1.431 1 93.31 88 ASN A O 1
ATOM 672 N N . THR A 1 89 ? -5.754 -51.625 2.508 1 94.31 89 THR A N 1
ATOM 673 C CA . THR A 1 89 ? -6.441 -51.969 1.263 1 94.31 89 THR A CA 1
ATOM 674 C C . THR A 1 89 ? -6.762 -50.688 0.472 1 94.31 89 THR A C 1
ATOM 676 O O . THR A 1 89 ? -6.578 -50.656 -0.746 1 94.31 89 THR A O 1
ATOM 679 N N . GLN A 1 90 ? -7.266 -49.719 1.256 1 92.31 90 GLN A N 1
ATOM 680 C CA . GLN A 1 90 ? -7.582 -48.438 0.616 1 92.31 90 GLN A CA 1
ATOM 681 C C . GLN A 1 90 ? -6.336 -47.812 -0.006 1 92.31 90 GLN A C 1
ATOM 683 O O . GLN A 1 90 ? -6.375 -47.344 -1.141 1 92.31 90 GLN A O 1
ATOM 688 N N . LEU A 1 91 ? -5.238 -47.844 0.681 1 90.69 91 LEU A N 1
ATOM 689 C CA . LEU A 1 91 ? -3.996 -47.219 0.204 1 90.69 91 LEU A CA 1
ATOM 690 C C . LEU A 1 91 ? -3.469 -47.969 -1.017 1 90.69 91 LEU A C 1
ATOM 692 O O . LEU A 1 91 ? -2.992 -47.375 -1.971 1 90.69 91 LEU A O 1
ATOM 696 N N . THR A 1 92 ? -3.555 -49.281 -1.041 1 92.38 92 THR A N 1
ATOM 697 C CA . THR A 1 92 ? -3.088 -50.062 -2.16 1 92.38 92 THR A CA 1
ATOM 698 C C . THR A 1 92 ? -3.943 -49.844 -3.4 1 92.38 92 THR A C 1
ATOM 700 O O . THR A 1 92 ? -3.418 -49.719 -4.508 1 92.38 92 THR A O 1
ATOM 703 N N . LEU A 1 93 ? -5.211 -49.719 -3.137 1 91.88 93 LEU A N 1
ATOM 704 C CA . LEU A 1 93 ? -6.121 -49.469 -4.246 1 91.88 93 LEU A CA 1
ATOM 705 C C . LEU A 1 93 ? -5.84 -48.125 -4.875 1 91.88 93 LEU A C 1
ATOM 707 O O . LEU A 1 93 ? -5.863 -47.969 -6.098 1 91.88 93 LEU A O 1
ATOM 711 N N . GLU A 1 94 ? -5.637 -47.156 -4.043 1 89 94 GLU A N 1
ATOM 712 C CA . GLU A 1 94 ? -5.34 -45.812 -4.527 1 89 94 GLU A CA 1
ATOM 713 C C . GLU A 1 94 ? -4.016 -45.781 -5.285 1 89 94 GLU A C 1
ATOM 715 O O . GLU A 1 94 ? -3.895 -45.094 -6.309 1 89 94 GLU A O 1
ATOM 720 N N . ARG A 1 95 ? -3.051 -46.469 -4.828 1 87.44 95 ARG A N 1
ATOM 721 C CA . ARG A 1 95 ? -1.75 -46.531 -5.488 1 87.44 95 ARG A CA 1
ATOM 722 C C . ARG A 1 95 ? -1.862 -47.219 -6.859 1 87.44 95 ARG A C 1
ATOM 724 O O . ARG A 1 95 ? -1.23 -46.75 -7.82 1 87.44 95 ARG A O 1
ATOM 731 N N . GLN A 1 96 ? -2.654 -48.188 -6.91 1 90.31 96 GLN A N 1
ATOM 732 C CA . GLN A 1 96 ? -2.852 -48.906 -8.172 1 90.31 96 GLN A CA 1
ATOM 733 C C . GLN A 1 96 ? -3.592 -48.031 -9.18 1 90.31 96 GLN A C 1
ATOM 735 O O . GLN A 1 96 ? -3.221 -47.969 -10.359 1 90.31 96 GLN A O 1
ATOM 740 N N . LYS A 1 97 ? -4.586 -47.406 -8.664 1 88.44 97 LYS A N 1
ATOM 741 C CA . LYS A 1 97 ? -5.359 -46.531 -9.531 1 88.44 97 LYS A CA 1
ATOM 742 C C . LYS A 1 97 ? -4.496 -45.406 -10.07 1 88.44 97 LYS A C 1
ATOM 744 O O . LYS A 1 97 ? -4.59 -45.031 -11.25 1 88.44 97 LYS A O 1
ATOM 749 N N . THR A 1 98 ? -3.723 -44.875 -9.211 1 86.69 98 THR A N 1
ATOM 750 C CA . THR A 1 98 ? -2.832 -43.781 -9.609 1 86.69 98 THR A CA 1
ATOM 751 C C . THR A 1 98 ? -1.804 -44.281 -10.625 1 86.69 98 THR A C 1
ATOM 753 O O . THR A 1 98 ? -1.527 -43.594 -11.617 1 86.69 98 THR A O 1
ATOM 756 N N . ALA A 1 99 ? -1.227 -45.375 -10.383 1 87.88 99 ALA A N 1
ATOM 757 C CA . ALA A 1 99 ? -0.233 -45.938 -11.289 1 87.88 99 ALA A CA 1
ATOM 758 C C . ALA A 1 99 ? -0.837 -46.188 -12.664 1 87.88 99 ALA A C 1
ATOM 760 O O . ALA A 1 99 ? -0.184 -46 -13.688 1 87.88 99 ALA A O 1
ATOM 761 N N . GLU A 1 100 ? -2.045 -46.656 -12.609 1 90.94 100 GLU A N 1
ATOM 762 C CA . GLU A 1 100 ? -2.725 -46.938 -13.867 1 90.94 100 GLU A CA 1
ATOM 763 C C . GLU A 1 100 ? -3.004 -45.656 -14.648 1 90.94 100 GLU A C 1
ATOM 765 O O . GLU A 1 100 ? -2.805 -45.625 -15.867 1 90.94 100 GLU A O 1
ATOM 770 N N . LYS A 1 101 ? -3.482 -44.719 -13.953 1 89 101 LYS A N 1
ATOM 771 C CA . LYS A 1 101 ? -3.762 -43.438 -14.602 1 89 101 LYS A CA 1
ATOM 772 C C . LYS A 1 101 ? -2.488 -42.812 -15.172 1 89 101 LYS A C 1
ATOM 774 O O . LYS A 1 101 ? -2.502 -42.281 -16.281 1 89 101 LYS A O 1
ATOM 779 N N . GLU A 1 102 ? -1.422 -42.938 -14.484 1 89.06 102 GLU A N 1
ATOM 780 C CA . GLU A 1 102 ? -0.141 -42.406 -14.938 1 89.06 102 GLU A CA 1
ATOM 781 C C . GLU A 1 102 ? 0.357 -43.156 -16.172 1 89.06 102 GLU A C 1
ATOM 783 O O . GLU A 1 102 ? 0.891 -42.531 -17.109 1 89.06 102 GLU A O 1
ATOM 788 N N . ARG A 1 103 ? 0.21 -44.406 -16.109 1 92.5 103 ARG A N 1
ATOM 789 C CA . ARG A 1 103 ? 0.626 -45.25 -17.25 1 92.5 103 ARG A CA 1
ATOM 790 C C . ARG A 1 103 ? -0.186 -44.906 -18.5 1 92.5 103 ARG A C 1
ATOM 792 O O . ARG A 1 103 ? 0.372 -44.75 -19.578 1 92.5 103 ARG A O 1
ATOM 799 N N . LEU A 1 104 ? -1.49 -44.812 -18.266 1 94.12 104 LEU A N 1
ATOM 800 C CA . LEU A 1 104 ? -2.363 -44.469 -19.391 1 94.12 104 LEU A CA 1
ATOM 801 C C . LEU A 1 104 ? -2.031 -43.094 -19.953 1 94.12 104 LEU A C 1
ATOM 803 O O . LEU A 1 104 ? -2.041 -42.906 -21.172 1 94.12 104 LEU A O 1
ATOM 807 N N . PHE A 1 105 ? -1.758 -42.219 -19.156 1 94.19 105 PHE A N 1
ATOM 808 C CA . PHE A 1 105 ? -1.401 -40.875 -19.609 1 94.19 105 PHE A CA 1
ATOM 809 C C . PHE A 1 105 ? -0.068 -40.906 -20.344 1 94.19 105 PHE A C 1
ATOM 811 O O . PHE A 1 105 ? 0.105 -40.188 -21.344 1 94.19 105 PHE A O 1
ATOM 818 N N . LEU A 1 106 ? 0.868 -41.656 -19.828 1 94.88 106 LEU A N 1
ATOM 819 C CA . LEU A 1 106 ? 2.17 -41.75 -20.469 1 94.88 106 LEU A CA 1
ATOM 820 C C . LEU A 1 106 ? 2.035 -42.312 -21.875 1 94.88 106 LEU A C 1
ATOM 822 O O . LEU A 1 106 ? 2.68 -41.812 -22.812 1 94.88 106 LEU A O 1
ATOM 826 N N . VAL A 1 107 ? 1.269 -43.312 -22 1 96.62 107 VAL A N 1
ATOM 827 C CA . VAL A 1 107 ? 1.029 -43.906 -23.312 1 96.62 107 VAL A CA 1
ATOM 828 C C . VAL A 1 107 ? 0.382 -42.906 -24.234 1 96.62 107 VAL A C 1
ATOM 830 O O . VAL A 1 107 ? 0.801 -42.719 -25.391 1 96.62 107 VAL A O 1
ATOM 833 N N . TYR A 1 108 ? -0.596 -42.25 -23.688 1 97.12 108 TYR A N 1
ATOM 834 C CA . TYR A 1 108 ? -1.268 -41.219 -24.453 1 97.12 108 TYR A CA 1
ATOM 835 C C . TYR A 1 108 ? -0.283 -40.125 -24.875 1 97.12 108 TYR A C 1
ATOM 837 O O . TYR A 1 108 ? -0.269 -39.719 -26.031 1 97.12 108 TYR A O 1
ATOM 845 N N . ALA A 1 109 ? 0.513 -39.656 -23.969 1 97.12 109 ALA A N 1
ATOM 846 C CA . ALA A 1 109 ? 1.458 -38.562 -24.219 1 97.12 109 ALA A CA 1
ATOM 847 C C . ALA A 1 109 ? 2.482 -38.969 -25.281 1 97.12 109 ALA A C 1
ATOM 849 O O . ALA A 1 109 ? 2.877 -38.125 -26.109 1 97.12 109 ALA A O 1
ATOM 850 N N . LYS A 1 110 ? 2.943 -40.188 -25.266 1 97.38 110 LYS A N 1
ATOM 851 C CA . LYS A 1 110 ? 3.896 -40.688 -26.25 1 97.38 110 LYS A CA 1
ATOM 852 C C . LYS A 1 110 ? 3.289 -40.688 -27.656 1 97.38 110 LYS A C 1
ATOM 854 O O . LYS A 1 110 ? 3.943 -40.281 -28.625 1 97.38 110 LYS A O 1
ATOM 859 N N . GLN A 1 111 ? 2.088 -41.156 -27.688 1 98 111 GLN A N 1
ATOM 860 C CA . GLN A 1 111 ? 1.396 -41.156 -28.969 1 98 111 GLN A CA 1
ATOM 861 C C . GLN A 1 111 ? 1.165 -39.75 -29.469 1 98 111 GLN A C 1
ATOM 863 O O . GLN A 1 111 ? 1.382 -39.438 -30.656 1 98 111 GLN A O 1
ATOM 868 N N . TRP A 1 112 ? 0.684 -38.938 -28.594 1 97.81 112 TRP A N 1
ATOM 869 C CA . TRP A 1 112 ? 0.457 -37.531 -28.922 1 97.81 112 TRP A CA 1
ATOM 870 C C . TRP A 1 112 ? 1.736 -36.875 -29.422 1 97.81 112 TRP A C 1
ATOM 872 O O . TRP A 1 112 ? 1.709 -36.125 -30.406 1 97.81 112 TRP A O 1
ATOM 882 N N . TRP A 1 113 ? 2.844 -37.156 -28.828 1 97.44 113 TRP A N 1
ATOM 883 C CA . TRP A 1 113 ? 4.141 -36.594 -29.172 1 97.44 113 TRP A CA 1
ATOM 884 C C . TRP A 1 113 ? 4.586 -37.062 -30.562 1 97.44 113 TRP A C 1
ATOM 886 O O . TRP A 1 113 ? 5.078 -36.281 -31.375 1 97.44 113 TRP A O 1
ATOM 896 N N . ARG A 1 114 ? 4.391 -38.312 -30.828 1 97.62 114 ARG A N 1
ATOM 897 C CA . ARG A 1 114 ? 4.73 -38.875 -32.125 1 97.62 114 ARG A CA 1
ATOM 898 C C . ARG A 1 114 ? 3.949 -38.188 -33.25 1 97.62 114 ARG A C 1
ATOM 900 O O . ARG A 1 114 ? 4.504 -37.875 -34.312 1 97.62 114 ARG A O 1
ATOM 907 N N . GLU A 1 115 ? 2.734 -38 -32.969 1 97.62 115 GLU A N 1
ATOM 908 C CA . GLU A 1 115 ? 1.889 -37.312 -33.938 1 97.62 115 GLU A CA 1
ATOM 909 C C . GLU A 1 115 ? 2.35 -35.875 -34.156 1 97.62 115 GLU A C 1
ATOM 911 O O . GLU A 1 115 ? 2.322 -35.375 -35.281 1 97.62 115 GLU A O 1
ATOM 916 N N . TYR A 1 116 ? 2.693 -35.219 -33.125 1 97.62 116 TYR A N 1
ATOM 917 C CA . TYR A 1 116 ? 3.174 -33.844 -33.188 1 97.62 116 TYR A CA 1
ATOM 918 C C . TYR A 1 116 ? 4.438 -33.75 -34.031 1 97.62 116 TYR A C 1
ATOM 920 O O . TYR A 1 116 ? 4.57 -32.875 -34.875 1 97.62 116 TYR A O 1
ATOM 928 N N . LEU A 1 117 ? 5.363 -34.688 -33.875 1 96.94 117 LEU A N 1
ATOM 929 C CA . LEU A 1 117 ? 6.637 -34.688 -34.562 1 96.94 117 LEU A CA 1
ATOM 930 C C . LEU A 1 117 ? 6.426 -34.969 -36.062 1 96.94 117 LEU A C 1
ATOM 932 O O . LEU A 1 117 ? 7.266 -34.594 -36.875 1 96.94 117 LEU A O 1
ATOM 936 N N . GLN A 1 118 ? 5.312 -35.531 -36.438 1 96.75 118 GLN A N 1
ATOM 937 C CA . GLN A 1 118 ? 5.047 -35.938 -37.812 1 96.75 118 GLN A CA 1
ATOM 938 C C . GLN A 1 118 ? 4.477 -34.75 -38.625 1 96.75 118 GLN A C 1
ATOM 940 O O . GLN A 1 118 ? 4.434 -34.812 -39.844 1 96.75 118 GLN A O 1
ATOM 945 N N . ILE A 1 119 ? 4.109 -33.719 -37.938 1 96 119 ILE A N 1
ATOM 946 C CA . ILE A 1 119 ? 3.494 -32.594 -38.625 1 96 119 ILE A CA 1
ATOM 947 C C . ILE A 1 119 ? 4.523 -31.938 -39.562 1 96 119 ILE A C 1
ATOM 949 O O . ILE A 1 119 ? 4.258 -31.703 -40.719 1 96 119 ILE A O 1
ATOM 953 N N . ARG A 1 120 ? 5.66 -31.484 -39 1 95.44 120 ARG A N 1
ATOM 954 C CA . ARG A 1 120 ? 6.762 -30.859 -39.719 1 95.44 120 ARG A CA 1
ATOM 955 C C . ARG A 1 120 ? 8.102 -31.219 -39.094 1 95.44 120 ARG A C 1
ATOM 957 O O . ARG A 1 120 ? 8.195 -31.391 -37.875 1 95.44 120 ARG A O 1
ATOM 964 N N . PRO A 1 121 ? 9.164 -31.266 -39.875 1 94.88 121 PRO A N 1
ATOM 965 C CA . PRO A 1 121 ? 10.484 -31.594 -39.344 1 94.88 121 PRO A CA 1
ATOM 966 C C . PRO A 1 121 ? 10.969 -30.594 -38.312 1 94.88 121 PRO A C 1
ATOM 968 O O . PRO A 1 121 ? 11.656 -30.953 -37.344 1 94.88 121 PRO A O 1
ATOM 971 N N . SER A 1 122 ? 10.57 -29.375 -38.438 1 94.69 122 SER A N 1
ATOM 972 C CA . SER A 1 122 ? 11.023 -28.312 -37.531 1 94.69 122 SER A CA 1
ATOM 973 C C . SER A 1 122 ? 10.484 -28.531 -36.125 1 94.69 122 SER A C 1
ATOM 975 O O . SER A 1 122 ? 11 -27.953 -35.188 1 94.69 122 SER A O 1
ATOM 977 N N . HIS A 1 123 ? 9.492 -29.391 -35.969 1 96.38 123 HIS A N 1
ATOM 978 C CA . HIS A 1 123 ? 8.867 -29.625 -34.656 1 96.38 123 HIS A CA 1
ATOM 979 C C . HIS A 1 123 ? 9.805 -30.375 -33.719 1 96.38 123 HIS A C 1
ATOM 981 O O . HIS A 1 123 ? 9.633 -30.344 -32.5 1 96.38 123 HIS A O 1
ATOM 987 N N . ASN A 1 124 ? 10.758 -30.969 -34.344 1 94.06 124 ASN A N 1
ATOM 988 C CA . ASN A 1 124 ? 11.727 -31.734 -33.562 1 94.06 124 ASN A CA 1
ATOM 989 C C . ASN A 1 124 ? 12.617 -30.797 -32.75 1 94.06 124 ASN A C 1
ATOM 991 O O . ASN A 1 124 ? 13.164 -31.203 -31.719 1 94.06 124 ASN A O 1
ATOM 995 N N . SER A 1 125 ? 12.75 -29.609 -33.188 1 93.5 125 SER A N 1
ATOM 996 C CA . SER A 1 125 ? 13.656 -28.672 -32.531 1 93.5 125 SER A CA 1
ATOM 997 C C . SER A 1 125 ? 12.898 -27.719 -31.609 1 93.5 125 SER A C 1
ATOM 999 O O . SER A 1 125 ? 13.508 -26.969 -30.859 1 93.5 125 SER A O 1
ATOM 1001 N N . ARG A 1 126 ? 11.602 -27.828 -31.578 1 95.88 126 ARG A N 1
ATOM 1002 C CA . ARG A 1 126 ? 10.812 -26.906 -30.766 1 95.88 126 ARG A CA 1
ATOM 1003 C C . ARG A 1 126 ? 10.797 -27.359 -29.312 1 95.88 126 ARG A C 1
ATOM 1005 O O . ARG A 1 126 ? 10.828 -28.547 -29.016 1 95.88 126 ARG A O 1
ATOM 1012 N N . LEU A 1 127 ? 10.789 -26.406 -28.453 1 95.88 127 LEU A N 1
ATOM 1013 C CA . LEU A 1 127 ? 10.805 -26.703 -27.016 1 95.88 127 LEU A CA 1
ATOM 1014 C C . LEU A 1 127 ? 9.398 -26.984 -26.5 1 95.88 127 LEU A C 1
ATOM 1016 O O . LEU A 1 127 ? 8.672 -26.047 -26.141 1 95.88 127 LEU A O 1
ATOM 1020 N N . VAL A 1 128 ? 9.039 -28.203 -26.469 1 97.31 128 VAL A N 1
ATOM 1021 C CA . VAL A 1 128 ? 7.758 -28.641 -25.938 1 97.31 128 VAL A CA 1
ATOM 1022 C C . VAL A 1 128 ? 7.984 -29.469 -24.672 1 97.31 128 VAL A C 1
ATOM 1024 O O . VAL A 1 128 ? 8.594 -30.531 -24.719 1 97.31 128 VAL A O 1
ATOM 1027 N N . LYS A 1 129 ? 7.496 -28.938 -23.609 1 96 129 LYS A N 1
ATOM 1028 C CA . LYS A 1 129 ? 7.727 -29.578 -22.328 1 96 129 LYS A CA 1
ATOM 1029 C C . LYS A 1 129 ? 6.438 -30.172 -21.766 1 96 129 LYS A C 1
ATOM 1031 O O . LYS A 1 129 ? 5.574 -29.453 -21.266 1 96 129 LYS A O 1
ATOM 1036 N N . ILE A 1 130 ? 6.418 -31.484 -21.703 1 96.06 130 ILE A N 1
ATOM 1037 C CA . ILE A 1 130 ? 5.211 -32.156 -21.234 1 96.06 130 ILE A CA 1
ATOM 1038 C C . ILE A 1 130 ? 5.395 -32.594 -19.797 1 96.06 130 ILE A C 1
ATOM 1040 O O . ILE A 1 130 ? 4.445 -32.562 -19 1 96.06 130 ILE A O 1
ATOM 1044 N N . PHE A 1 131 ? 6.621 -33 -19.5 1 94.31 131 PHE A N 1
ATOM 1045 C CA . PHE A 1 131 ? 6.945 -33.5 -18.172 1 94.31 131 PHE A CA 1
ATOM 1046 C C . PHE A 1 131 ? 8.109 -32.719 -17.562 1 94.31 131 PHE A C 1
ATOM 1048 O O . PHE A 1 131 ? 8.938 -32.156 -18.297 1 94.31 131 PHE A O 1
ATOM 1055 N N . ALA A 1 132 ? 8.07 -32.594 -16.297 1 93.12 132 ALA A N 1
ATOM 1056 C CA . ALA A 1 132 ? 9.172 -32 -15.531 1 93.12 132 ALA A CA 1
ATOM 1057 C C . ALA A 1 132 ? 9.422 -32.781 -14.242 1 93.12 132 ALA A C 1
ATOM 1059 O O . ALA A 1 132 ? 8.523 -33.469 -13.75 1 93.12 132 ALA A O 1
ATOM 1060 N N . GLN A 1 133 ? 10.594 -32.719 -13.789 1 91.44 133 GLN A N 1
ATOM 1061 C CA . GLN A 1 133 ? 10.953 -33.406 -12.562 1 91.44 133 GLN A CA 1
ATOM 1062 C C . GLN A 1 133 ? 10.906 -32.469 -11.359 1 91.44 133 GLN A C 1
ATOM 1064 O O . GLN A 1 133 ? 11.359 -31.328 -11.438 1 91.44 133 GLN A O 1
ATOM 1069 N N . ASP A 1 134 ? 10.328 -33.031 -10.32 1 91.31 134 ASP A N 1
ATOM 1070 C CA . ASP A 1 134 ? 10.258 -32.219 -9.102 1 91.31 134 ASP A CA 1
ATOM 1071 C C . ASP A 1 134 ? 11.539 -32.344 -8.281 1 91.31 134 ASP A C 1
ATOM 1073 O O . ASP A 1 134 ? 12.547 -32.875 -8.766 1 91.31 134 ASP A O 1
ATOM 1077 N N . GLU A 1 135 ? 11.578 -31.766 -7.066 1 91.12 135 GLU A N 1
ATOM 1078 C CA . GLU A 1 135 ? 12.789 -31.734 -6.25 1 91.12 135 GLU A CA 1
ATOM 1079 C C . GLU A 1 135 ? 13.164 -33.125 -5.773 1 91.12 135 GLU A C 1
ATOM 1081 O O . GLU A 1 135 ? 14.297 -33.375 -5.348 1 91.12 135 GLU A O 1
ATOM 1086 N N . ASN A 1 136 ? 12.227 -34.062 -5.828 1 91.12 136 ASN A N 1
ATOM 1087 C CA . ASN A 1 136 ? 12.492 -35.438 -5.461 1 91.12 136 ASN A CA 1
ATOM 1088 C C . ASN A 1 136 ? 12.766 -36.312 -6.691 1 91.12 136 ASN A C 1
ATOM 1090 O O . ASN A 1 136 ? 12.75 -37.531 -6.609 1 91.12 136 ASN A O 1
ATOM 1094 N N . TRP A 1 137 ? 12.805 -35.719 -7.863 1 89.56 137 TRP A N 1
ATOM 1095 C CA . TRP A 1 137 ? 13.125 -36.344 -9.141 1 89.56 137 TRP A CA 1
ATOM 1096 C C . TRP A 1 137 ? 11.977 -37.25 -9.609 1 89.56 137 TRP A C 1
ATOM 1098 O O . TRP A 1 137 ? 12.203 -38.281 -10.203 1 89.56 137 TRP A O 1
ATOM 1108 N N . VAL A 1 138 ? 10.922 -36.844 -9.18 1 88.75 138 VAL A N 1
ATOM 1109 C CA . VAL A 1 138 ? 9.719 -37.5 -9.688 1 88.75 138 VAL A CA 1
ATOM 1110 C C . VAL A 1 138 ? 9.227 -36.781 -10.938 1 88.75 138 VAL A C 1
ATOM 1112 O O . VAL A 1 138 ? 9.125 -35.531 -10.953 1 88.75 138 VAL A O 1
ATOM 1115 N N . ASN A 1 139 ? 9.016 -37.562 -11.969 1 90.38 139 ASN A N 1
ATOM 1116 C CA . ASN A 1 139 ? 8.516 -37 -13.211 1 90.38 139 ASN A CA 1
ATOM 1117 C C . ASN A 1 139 ? 7.016 -36.719 -13.156 1 90.38 139 ASN A C 1
ATOM 1119 O O . ASN A 1 139 ? 6.234 -37.625 -12.852 1 90.38 139 ASN A O 1
ATOM 1123 N N . ARG A 1 140 ? 6.664 -35.531 -13.383 1 90.5 140 ARG A N 1
ATOM 1124 C CA . ARG A 1 140 ? 5.258 -35.125 -13.344 1 90.5 140 ARG A CA 1
ATOM 1125 C C . ARG A 1 140 ? 4.887 -34.312 -14.57 1 90.5 140 ARG A C 1
ATOM 1127 O O . ARG A 1 140 ? 5.723 -33.594 -15.109 1 90.5 140 ARG A O 1
ATOM 1134 N N . PRO A 1 141 ? 3.59 -34.469 -14.984 1 93.12 141 PRO A N 1
ATOM 1135 C CA . PRO A 1 141 ? 3.148 -33.562 -16.031 1 93.12 141 PRO A CA 1
ATOM 1136 C C . PRO A 1 141 ? 3.248 -32.094 -15.617 1 93.12 141 PRO A C 1
ATOM 1138 O O . PRO A 1 141 ? 2.959 -31.75 -14.461 1 93.12 141 PRO A O 1
ATOM 1141 N N . VAL A 1 142 ? 3.65 -31.219 -16.484 1 95 142 VAL A N 1
ATOM 1142 C CA . VAL A 1 142 ? 3.938 -29.828 -16.156 1 95 142 VAL A CA 1
ATOM 1143 C C . VAL A 1 142 ? 2.662 -29.141 -15.68 1 95 142 VAL A C 1
ATOM 1145 O O . VAL A 1 142 ? 2.717 -28.234 -14.852 1 95 142 VAL A O 1
ATOM 1148 N N . GLY A 1 143 ? 1.495 -29.547 -16.156 1 94.31 143 GLY A N 1
ATOM 1149 C CA . GLY A 1 143 ? 0.233 -28.953 -15.75 1 94.31 143 GLY A CA 1
ATOM 1150 C C . GLY A 1 143 ? -0.073 -29.156 -14.273 1 94.31 143 GLY A C 1
ATOM 1151 O O . GLY A 1 143 ? -0.872 -28.422 -13.695 1 94.31 143 GLY A O 1
ATOM 1152 N N . SER A 1 144 ? 0.571 -30.172 -13.695 1 92.56 144 SER A N 1
ATOM 1153 C CA . SER A 1 144 ? 0.305 -30.516 -12.305 1 92.56 144 SER A CA 1
ATOM 1154 C C . SER A 1 144 ? 0.869 -29.453 -11.352 1 92.56 144 SER A C 1
ATOM 1156 O O . SER A 1 144 ? 0.481 -29.391 -10.188 1 92.56 144 SER A O 1
ATOM 1158 N N . TYR A 1 145 ? 1.771 -28.641 -11.844 1 93.69 145 TYR A N 1
ATOM 1159 C CA . TYR A 1 145 ? 2.408 -27.625 -11.008 1 93.69 145 TYR A CA 1
ATOM 1160 C C . TYR A 1 145 ? 1.554 -26.375 -10.922 1 93.69 145 TYR A C 1
ATOM 1162 O O . TYR A 1 145 ? 1.888 -25.438 -10.195 1 93.69 145 TYR A O 1
ATOM 1170 N N . ILE A 1 146 ? 0.434 -26.375 -11.656 1 95 146 ILE A N 1
ATOM 1171 C CA . ILE A 1 146 ? -0.383 -25.172 -11.742 1 95 146 ILE A CA 1
ATOM 1172 C C . ILE A 1 146 ? -1.782 -25.453 -11.203 1 95 146 ILE A C 1
ATOM 1174 O O . ILE A 1 146 ? -2.41 -26.438 -11.586 1 95 146 ILE A O 1
ATOM 1178 N N . HIS A 1 147 ? -2.201 -24.641 -10.312 1 93.44 147 HIS A N 1
ATOM 1179 C CA . HIS A 1 147 ? -3.562 -24.625 -9.789 1 93.44 147 HIS A CA 1
ATOM 1180 C C . HIS A 1 147 ? -3.982 -23.219 -9.391 1 93.44 147 HIS A C 1
ATOM 1182 O O . HIS A 1 147 ? -3.186 -22.453 -8.828 1 93.44 147 HIS A O 1
ATOM 1188 N N . PRO A 1 148 ? -5.262 -22.906 -9.773 1 95 148 PRO A N 1
ATOM 1189 C CA . PRO A 1 148 ? -5.695 -21.578 -9.344 1 95 148 PRO A CA 1
ATOM 1190 C C . PRO A 1 148 ? -5.461 -21.328 -7.859 1 95 148 PRO A C 1
ATOM 1192 O O . PRO A 1 148 ? -5.824 -22.156 -7.027 1 95 148 PRO A O 1
ATOM 1195 N N . LEU A 1 149 ? -4.824 -20.266 -7.559 1 96.56 149 LEU A N 1
ATOM 1196 C CA . LEU A 1 149 ? -4.465 -19.922 -6.188 1 96.56 149 LEU A CA 1
ATOM 1197 C C . LEU A 1 149 ? -5 -18.547 -5.816 1 96.56 149 LEU A C 1
ATOM 1199 O O . LEU A 1 149 ? -4.664 -17.547 -6.461 1 96.56 149 LEU A O 1
ATOM 1203 N N . ARG A 1 150 ? -5.914 -18.5 -4.773 1 96.19 150 ARG A N 1
ATOM 1204 C CA . ARG A 1 150 ? -6.379 -17.219 -4.234 1 96.19 150 ARG A CA 1
ATOM 1205 C C . ARG A 1 150 ? -5.453 -16.719 -3.135 1 96.19 150 ARG A C 1
ATOM 1207 O O . ARG A 1 150 ? -4.977 -17.5 -2.309 1 96.19 150 ARG A O 1
ATOM 1214 N N . ALA A 1 151 ? -5.207 -15.477 -3.178 1 95.25 151 ALA A N 1
ATOM 1215 C CA . ALA A 1 151 ? -4.297 -14.906 -2.184 1 95.25 151 ALA A CA 1
ATOM 1216 C C . ALA A 1 151 ? -5.07 -14.203 -1.07 1 95.25 151 ALA A C 1
ATOM 1218 O O . ALA A 1 151 ? -4.484 -13.484 -0.263 1 95.25 151 ALA A O 1
ATOM 1219 N N . GLY A 1 152 ? -6.379 -14.367 -1.052 1 93.62 152 GLY A N 1
ATOM 1220 C CA . GLY A 1 152 ? -7.188 -13.75 -0.008 1 93.62 152 GLY A CA 1
ATOM 1221 C C . GLY A 1 152 ? -7.055 -12.242 0.04 1 93.62 152 GLY A C 1
ATOM 1222 O O . GLY A 1 152 ? -7.332 -11.562 -0.948 1 93.62 152 GLY A O 1
ATOM 1223 N N . ARG A 1 153 ? -6.512 -11.805 1.192 1 95 153 ARG A N 1
ATOM 1224 C CA . ARG A 1 153 ? -6.344 -10.359 1.353 1 95 153 ARG A CA 1
ATOM 1225 C C . ARG A 1 153 ? -4.867 -9.984 1.405 1 95 153 ARG A C 1
ATOM 1227 O O . ARG A 1 153 ? -4.52 -8.867 1.79 1 95 153 ARG A O 1
ATOM 1234 N N . LEU A 1 154 ? -4.055 -10.922 1.003 1 96.31 154 LEU A N 1
ATOM 1235 C CA . LEU A 1 154 ? -2.615 -10.695 1.025 1 96.31 154 LEU A CA 1
ATOM 1236 C C . LEU A 1 154 ? -2.156 -9.984 -0.243 1 96.31 154 LEU A C 1
ATOM 1238 O O . LEU A 1 154 ? -1.169 -9.242 -0.223 1 96.31 154 LEU A O 1
ATOM 1242 N N . LEU A 1 155 ? -2.764 -10.305 -1.331 1 97.19 155 LEU A N 1
ATOM 1243 C CA . LEU A 1 155 ? -2.539 -9.664 -2.621 1 97.19 155 LEU A CA 1
ATOM 1244 C C . LEU A 1 155 ? -3.854 -9.188 -3.229 1 97.19 155 LEU A C 1
ATOM 1246 O O . LEU A 1 155 ? -4.785 -9.977 -3.393 1 97.19 155 LEU A O 1
ATOM 1250 N N . ASP A 1 156 ? -3.912 -7.973 -3.668 1 95.62 156 ASP A N 1
ATOM 1251 C CA . ASP A 1 156 ? -5.199 -7.395 -4.043 1 95.62 156 ASP A CA 1
ATOM 1252 C C . ASP A 1 156 ? -5.414 -7.465 -5.551 1 95.62 156 ASP A C 1
ATOM 1254 O O . ASP A 1 156 ? -6.551 -7.465 -6.023 1 95.62 156 ASP A O 1
ATOM 1258 N N . THR A 1 157 ? -4.332 -7.434 -6.324 1 96.88 157 THR A N 1
ATOM 1259 C CA . THR A 1 157 ? -4.469 -7.324 -7.77 1 96.88 157 THR A CA 1
ATOM 1260 C C . THR A 1 157 ? -3.523 -8.289 -8.477 1 96.88 157 THR A C 1
ATOM 1262 O O . THR A 1 157 ? -2.531 -8.734 -7.898 1 96.88 157 THR A O 1
ATOM 1265 N N . PRO A 1 158 ? -3.842 -8.633 -9.742 1 97.62 158 PRO A N 1
ATOM 1266 C CA . PRO A 1 158 ? -2.914 -9.438 -10.531 1 97.62 158 PRO A CA 1
ATOM 1267 C C . PRO A 1 158 ? -1.532 -8.805 -10.656 1 97.62 158 PRO A C 1
ATOM 1269 O O . PRO A 1 158 ? -0.517 -9.5 -10.602 1 97.62 158 PRO A O 1
ATOM 1272 N N . ARG A 1 159 ? -1.48 -7.547 -10.781 1 97 159 ARG A N 1
ATOM 1273 C CA . ARG A 1 159 ? -0.203 -6.855 -10.93 1 97 159 ARG A CA 1
ATOM 1274 C C . ARG A 1 159 ? 0.605 -6.914 -9.641 1 97 159 ARG A C 1
ATOM 1276 O O . ARG A 1 159 ? 1.83 -7.047 -9.672 1 97 159 ARG A O 1
ATOM 1283 N N . GLN A 1 160 ? -0.09 -6.746 -8.555 1 96.94 160 GLN A N 1
ATOM 1284 C CA . GLN A 1 160 ? 0.586 -6.922 -7.27 1 96.94 160 GLN A CA 1
ATOM 1285 C C . GLN A 1 160 ? 1.11 -8.352 -7.117 1 96.94 160 GLN A C 1
ATOM 1287 O O . GLN A 1 160 ? 2.176 -8.562 -6.535 1 96.94 160 GLN A O 1
ATOM 1292 N N . ALA A 1 161 ? 0.342 -9.32 -7.637 1 98.06 161 ALA A N 1
ATOM 1293 C CA . ALA A 1 161 ? 0.795 -10.703 -7.617 1 98.06 161 ALA A CA 1
ATOM 1294 C C . ALA A 1 161 ? 2.082 -10.875 -8.422 1 98.06 161 ALA A C 1
ATOM 1296 O O . ALA A 1 161 ? 2.996 -11.586 -7.996 1 98.06 161 ALA A O 1
ATOM 1297 N N . ALA A 1 162 ? 2.109 -10.227 -9.539 1 98.12 162 ALA A N 1
ATOM 1298 C CA . ALA A 1 162 ? 3.322 -10.273 -10.352 1 98.12 162 ALA A CA 1
ATOM 1299 C C . ALA A 1 162 ? 4.508 -9.68 -9.602 1 98.12 162 ALA A C 1
ATOM 1301 O O . ALA A 1 162 ? 5.625 -10.195 -9.68 1 98.12 162 ALA A O 1
ATOM 1302 N N . ARG A 1 163 ? 4.258 -8.609 -8.883 1 98.06 163 ARG A N 1
ATOM 1303 C CA . ARG A 1 163 ? 5.316 -7.988 -8.094 1 98.06 163 ARG A CA 1
ATOM 1304 C C . ARG A 1 163 ? 5.781 -8.914 -6.977 1 98.06 163 ARG A C 1
ATOM 1306 O O . ARG A 1 163 ? 6.984 -9.062 -6.75 1 98.06 163 ARG A O 1
ATOM 1313 N N . PHE A 1 164 ? 4.816 -9.547 -6.328 1 98.25 164 PHE A N 1
ATOM 1314 C CA . PHE A 1 164 ? 5.129 -10.5 -5.273 1 98.25 164 PHE A CA 1
ATOM 1315 C C . PHE A 1 164 ? 6.047 -11.602 -5.789 1 98.25 164 PHE A C 1
ATOM 1317 O O . PHE A 1 164 ? 7.074 -11.898 -5.18 1 98.25 164 PHE A O 1
ATOM 1324 N N . VAL A 1 165 ? 5.719 -12.141 -6.914 1 98.44 165 VAL A N 1
ATOM 1325 C CA . VAL A 1 165 ? 6.488 -13.242 -7.488 1 98.44 165 VAL A CA 1
ATOM 1326 C C . VAL A 1 165 ? 7.875 -12.75 -7.887 1 98.44 165 VAL A C 1
ATOM 1328 O O . VAL A 1 165 ? 8.867 -13.461 -7.715 1 98.44 165 VAL A O 1
ATOM 1331 N N . ASN A 1 166 ? 7.926 -11.539 -8.344 1 97.31 166 ASN A N 1
ATOM 1332 C CA . ASN A 1 166 ? 9.18 -10.922 -8.773 1 97.31 166 ASN A CA 1
ATOM 1333 C C . ASN A 1 166 ? 10.141 -10.742 -7.602 1 97.31 166 ASN A C 1
ATOM 1335 O O . ASN A 1 166 ? 11.359 -10.805 -7.785 1 97.31 166 ASN A O 1
ATOM 1339 N N . VAL A 1 167 ? 9.625 -10.539 -6.441 1 97.25 167 VAL A N 1
ATOM 1340 C CA . VAL A 1 167 ? 10.508 -10.211 -5.324 1 97.25 167 VAL A CA 1
ATOM 1341 C C . VAL A 1 167 ? 10.961 -11.492 -4.629 1 97.25 167 VAL A C 1
ATOM 1343 O O . VAL A 1 167 ? 11.75 -11.453 -3.686 1 97.25 167 VAL A O 1
ATOM 1346 N N . LEU A 1 168 ? 10.477 -12.664 -5.098 1 96.5 168 LEU A N 1
ATOM 1347 C CA . LEU A 1 168 ? 11.07 -13.93 -4.668 1 96.5 168 LEU A CA 1
ATOM 1348 C C . LEU A 1 168 ? 12.43 -14.148 -5.316 1 96.5 168 LEU A C 1
ATOM 1350 O O . LEU A 1 168 ? 12.617 -13.836 -6.496 1 96.5 168 LEU A O 1
ATOM 1354 N N . GLY A 1 169 ? 13.352 -14.641 -4.539 1 94.06 169 GLY A N 1
ATOM 1355 C CA . GLY A 1 169 ? 14.719 -14.789 -5.023 1 94.06 169 GLY A CA 1
ATOM 1356 C C . GLY A 1 169 ? 14.828 -15.703 -6.227 1 94.06 169 GLY A C 1
ATOM 1357 O O . GLY A 1 169 ? 14.062 -16.672 -6.355 1 94.06 169 GLY A O 1
ATOM 1358 N N . TYR A 1 170 ? 15.711 -15.406 -7.125 1 93.44 170 TYR A N 1
ATOM 1359 C CA . TYR A 1 170 ? 16 -16.219 -8.297 1 93.44 170 TYR A CA 1
ATOM 1360 C C . TYR A 1 170 ? 17.281 -17.031 -8.102 1 93.44 170 TYR A C 1
ATOM 1362 O O . TYR A 1 170 ? 18.312 -16.484 -7.723 1 93.44 170 TYR A O 1
ATOM 1370 N N . GLU A 1 171 ? 17.125 -18.25 -8.227 1 89.5 171 GLU A N 1
ATOM 1371 C CA . GLU A 1 171 ? 18.281 -19.125 -8.156 1 89.5 171 GLU A CA 1
ATOM 1372 C C . GLU A 1 171 ? 18.094 -20.359 -9.047 1 89.5 171 GLU A C 1
ATOM 1374 O O . GLU A 1 171 ? 17.062 -21.016 -8.984 1 89.5 171 GLU A O 1
ATOM 1379 N N . ARG A 1 172 ? 19.203 -20.609 -9.828 1 84.69 172 ARG A N 1
ATOM 1380 C CA . ARG A 1 172 ? 19.188 -21.812 -10.664 1 84.69 172 ARG A CA 1
ATOM 1381 C C . ARG A 1 172 ? 19.625 -23.031 -9.867 1 84.69 172 ARG A C 1
ATOM 1383 O O . ARG A 1 172 ? 20.469 -22.938 -8.977 1 84.69 172 ARG A O 1
ATOM 1390 N N . ALA A 1 173 ? 18.969 -24.219 -10.133 1 72.62 173 ALA A N 1
ATOM 1391 C CA . ALA A 1 173 ? 19.359 -25.453 -9.453 1 72.62 173 ALA A CA 1
ATOM 1392 C C . ALA A 1 173 ? 20.812 -25.812 -9.727 1 72.62 173 ALA A C 1
ATOM 1394 O O . ALA A 1 173 ? 21.266 -25.734 -10.867 1 72.62 173 ALA A O 1
ATOM 1395 N N . PRO A 1 174 ? 21.641 -26.031 -8.539 1 65.5 174 PRO A N 1
ATOM 1396 C CA . PRO A 1 174 ? 23.062 -26.312 -8.695 1 65.5 174 PRO A CA 1
ATOM 1397 C C . PRO A 1 174 ? 23.328 -27.656 -9.391 1 65.5 174 PRO A C 1
ATOM 1399 O O . PRO A 1 174 ? 22.547 -28.594 -9.234 1 65.5 174 PRO A O 1
ATOM 1402 N N . THR A 1 175 ? 24.062 -27.734 -10.461 1 60.5 175 THR A N 1
ATOM 1403 C CA . THR A 1 175 ? 24.469 -29 -11.055 1 60.5 175 THR A CA 1
ATOM 1404 C C . THR A 1 175 ? 25.859 -29.406 -10.547 1 60.5 175 THR A C 1
ATOM 1406 O O . THR A 1 175 ? 26.75 -28.562 -10.461 1 60.5 175 THR A O 1
ATOM 1409 N N . VAL A 1 176 ? 25.812 -30.531 -9.781 1 57.16 176 VAL A N 1
ATOM 1410 C CA . VAL A 1 176 ? 27.109 -31.078 -9.43 1 57.16 176 VAL A CA 1
ATOM 1411 C C . VAL A 1 176 ? 27.812 -31.609 -10.688 1 57.16 176 VAL A C 1
ATOM 1413 O O . VAL A 1 176 ? 27.234 -32.438 -11.414 1 57.16 176 VAL A O 1
ATOM 1416 N N . GLY A 1 177 ? 29.047 -31.312 -11.094 1 50.88 177 GLY A N 1
ATOM 1417 C CA . GLY A 1 177 ? 29.906 -31.797 -12.164 1 50.88 177 GLY A CA 1
ATOM 1418 C C . GLY A 1 177 ? 29.625 -31.125 -13.5 1 50.88 177 GLY A C 1
ATOM 1419 O O . GLY A 1 177 ? 28.469 -31.109 -13.953 1 50.88 177 GLY A O 1
ATOM 1420 N N . GLY A 1 178 ? 30.172 -30.219 -13.867 1 51.38 178 GLY A N 1
ATOM 1421 C CA . GLY A 1 178 ? 30.266 -29.484 -15.125 1 51.38 178 GLY A CA 1
ATOM 1422 C C . GLY A 1 178 ? 29.109 -29.766 -16.062 1 51.38 178 GLY A C 1
ATOM 1423 O O . GLY A 1 178 ? 29.156 -29.422 -17.25 1 51.38 178 GLY A O 1
ATOM 1424 N N . GLY A 1 179 ? 28.172 -30.703 -15.688 1 49.47 179 GLY A N 1
ATOM 1425 C CA . GLY A 1 179 ? 27.219 -31.078 -16.719 1 49.47 179 GLY A CA 1
ATOM 1426 C C . GLY A 1 179 ? 26.109 -30.062 -16.922 1 49.47 179 GLY A C 1
ATOM 1427 O O . GLY A 1 179 ? 26.047 -29.062 -16.203 1 49.47 179 GLY A O 1
ATOM 1428 N N . GLY A 1 180 ? 25.281 -30.219 -18.031 1 54.5 180 GLY A N 1
ATOM 1429 C CA . GLY A 1 180 ? 24.188 -29.438 -18.578 1 54.5 180 GLY A CA 1
ATOM 1430 C C . GLY A 1 180 ? 23.141 -29.062 -17.547 1 54.5 180 GLY A C 1
ATOM 1431 O O . GLY A 1 180 ? 23.125 -29.625 -16.453 1 54.5 180 GLY A O 1
ATOM 1432 N N . LYS A 1 181 ? 22.531 -27.969 -17.578 1 60.91 181 LYS A N 1
ATOM 1433 C CA . LYS A 1 181 ? 21.438 -27.406 -16.797 1 60.91 181 LYS A CA 1
ATOM 1434 C C . LYS A 1 181 ? 20.406 -28.469 -16.422 1 60.91 181 LYS A C 1
ATOM 1436 O O . LYS A 1 181 ? 19.812 -29.094 -17.312 1 60.91 181 LYS A O 1
ATOM 1441 N N . GLN A 1 182 ? 20.609 -29.062 -15.164 1 70.19 182 GLN A N 1
ATOM 1442 C CA . GLN A 1 182 ? 19.531 -29.938 -14.719 1 70.19 182 GLN A CA 1
ATOM 1443 C C . GLN A 1 182 ? 18.281 -29.141 -14.328 1 70.19 182 GLN A C 1
ATOM 1445 O O . GLN A 1 182 ? 18.375 -28.203 -13.523 1 70.19 182 GLN A O 1
ATOM 1450 N N . GLU A 1 183 ? 17.234 -29.344 -15.078 1 79.94 183 GLU A N 1
ATOM 1451 C CA . GLU A 1 183 ? 15.969 -28.672 -14.812 1 79.94 183 GLU A CA 1
ATOM 1452 C C . GLU A 1 183 ? 15.234 -29.297 -13.633 1 79.94 183 GLU A C 1
ATOM 1454 O O . GLU A 1 183 ? 15.195 -30.531 -13.5 1 79.94 183 GLU A O 1
ATOM 1459 N N . GLN A 1 184 ? 14.938 -28.594 -12.617 1 87.88 184 GLN A N 1
ATOM 1460 C CA . GLN A 1 184 ? 14.172 -29.016 -11.453 1 87.88 184 GLN A CA 1
ATOM 1461 C C . GLN A 1 184 ? 13.016 -28.047 -11.172 1 87.88 184 GLN A C 1
ATOM 1463 O O . GLN A 1 184 ? 13.242 -26.859 -10.977 1 87.88 184 GLN A O 1
ATOM 1468 N N . TRP A 1 185 ? 11.828 -28.609 -11.219 1 92.81 185 TRP A N 1
ATOM 1469 C CA . TRP A 1 185 ? 10.656 -27.844 -10.828 1 92.81 185 TRP A CA 1
ATOM 1470 C C . TRP A 1 185 ? 10.289 -28.109 -9.375 1 92.81 185 TRP A C 1
ATOM 1472 O O . TRP A 1 185 ? 10.094 -29.266 -8.977 1 92.81 185 TRP A O 1
ATOM 1482 N N . CYS A 1 186 ? 10.164 -27.094 -8.617 1 92.81 186 CYS A N 1
ATOM 1483 C CA . CYS A 1 186 ? 9.836 -27.281 -7.203 1 92.81 186 CYS A CA 1
ATOM 1484 C C . CYS A 1 186 ? 8.328 -27.266 -6.984 1 92.81 186 CYS A C 1
ATOM 1486 O O . CYS A 1 186 ? 7.602 -26.562 -7.684 1 92.81 186 CYS A O 1
ATOM 1488 N N . THR A 1 187 ? 7.93 -28.094 -6.008 1 93.12 187 THR A N 1
ATOM 1489 C CA . THR A 1 187 ? 6.566 -27.938 -5.52 1 93.12 187 THR A CA 1
ATOM 1490 C C . THR A 1 187 ? 6.383 -26.547 -4.891 1 93.12 187 THR A C 1
ATOM 1492 O O . THR A 1 187 ? 7.355 -25.922 -4.473 1 93.12 187 THR A O 1
ATOM 1495 N N . LEU A 1 188 ? 5.164 -26.141 -4.867 1 93.56 188 LEU A N 1
ATOM 1496 C CA . LEU A 1 188 ? 4.898 -24.781 -4.43 1 93.56 188 LEU A CA 1
ATOM 1497 C C . LEU A 1 188 ? 5.402 -24.562 -3.008 1 93.56 188 LEU A C 1
ATOM 1499 O O . LEU A 1 188 ? 6.039 -23.547 -2.721 1 93.56 188 LEU A O 1
ATOM 1503 N N . LEU A 1 189 ? 5.082 -25.484 -2.078 1 94.44 189 LEU A N 1
ATOM 1504 C CA . LEU A 1 189 ? 5.496 -25.312 -0.69 1 94.44 189 LEU A CA 1
ATOM 1505 C C . LEU A 1 189 ? 7.016 -25.234 -0.583 1 94.44 189 LEU A C 1
ATOM 1507 O O . LEU A 1 189 ? 7.539 -24.391 0.158 1 94.44 189 LEU A O 1
ATOM 1511 N N . ALA A 1 190 ? 7.691 -26.125 -1.291 1 94.12 190 ALA A N 1
ATOM 1512 C CA . ALA A 1 190 ? 9.156 -26.109 -1.272 1 94.12 190 ALA A CA 1
ATOM 1513 C C . ALA A 1 190 ? 9.703 -24.797 -1.799 1 94.12 190 ALA A C 1
ATOM 1515 O O . ALA A 1 190 ? 10.633 -24.219 -1.224 1 94.12 190 ALA A O 1
ATOM 1516 N N . PHE A 1 191 ? 9.164 -24.297 -2.871 1 95.19 191 PHE A N 1
ATOM 1517 C CA . PHE A 1 191 ? 9.57 -23.047 -3.477 1 95.19 191 PHE A CA 1
ATOM 1518 C C . PHE A 1 191 ? 9.367 -21.891 -2.504 1 95.19 191 PHE A C 1
ATOM 1520 O O . PHE A 1 191 ? 10.273 -21.078 -2.297 1 95.19 191 PHE A O 1
ATOM 1527 N N . LEU A 1 192 ? 8.164 -21.859 -1.864 1 95.19 192 LEU A N 1
ATOM 1528 C CA . LEU A 1 192 ? 7.824 -20.766 -0.958 1 95.19 192 LEU A CA 1
ATOM 1529 C C . LEU A 1 192 ? 8.711 -20.797 0.284 1 95.19 192 LEU A C 1
ATOM 1531 O O . LEU A 1 192 ? 9.164 -19.75 0.754 1 95.19 192 LEU A O 1
ATOM 1535 N N . CYS A 1 193 ? 8.961 -22 0.794 1 93.88 193 CYS A N 1
ATOM 1536 C CA . CYS A 1 193 ? 9.789 -22.125 1.988 1 93.88 193 CYS A CA 1
ATOM 1537 C C . CYS A 1 193 ? 11.227 -21.703 1.711 1 93.88 193 CYS A C 1
ATOM 1539 O O . CYS A 1 193 ? 11.867 -21.094 2.566 1 93.88 193 CYS A O 1
ATOM 1541 N N . ARG A 1 194 ? 11.656 -22.094 0.606 1 92.69 194 ARG A N 1
ATOM 1542 C CA . ARG A 1 194 ? 13.008 -21.703 0.203 1 92.69 194 ARG A CA 1
ATOM 1543 C C . ARG A 1 194 ? 13.07 -20.219 -0.108 1 92.69 194 ARG A C 1
ATOM 1545 O O . ARG A 1 194 ? 14.141 -19.594 -0.011 1 92.69 194 ARG A O 1
ATOM 1552 N N . ASN A 1 195 ? 12.062 -19.594 -0.56 1 91.81 195 ASN A N 1
ATOM 1553 C CA . ASN A 1 195 ? 11.906 -18.188 -0.914 1 91.81 195 ASN A CA 1
ATOM 1554 C C . ASN A 1 195 ? 12.781 -17.812 -2.104 1 91.81 195 ASN A C 1
ATOM 1556 O O . ASN A 1 195 ? 13.211 -16.656 -2.217 1 91.81 195 ASN A O 1
ATOM 1560 N N . LYS A 1 196 ? 13.148 -18.766 -2.824 1 93.06 196 LYS A N 1
ATOM 1561 C CA . LYS A 1 196 ? 13.883 -18.578 -4.07 1 93.06 196 LYS A CA 1
ATOM 1562 C C . LYS A 1 196 ? 13.727 -19.781 -4.988 1 93.06 196 LYS A C 1
ATOM 1564 O O . LYS A 1 196 ? 13.398 -20.891 -4.531 1 93.06 196 LYS A O 1
ATOM 1569 N N . GLY A 1 197 ? 13.844 -19.609 -6.25 1 93.88 197 GLY A N 1
ATOM 1570 C CA . GLY A 1 197 ? 13.711 -20.672 -7.227 1 93.88 197 GLY A CA 1
ATOM 1571 C C . GLY A 1 197 ? 14.055 -20.234 -8.641 1 93.88 197 GLY A C 1
ATOM 1572 O O . GLY A 1 197 ? 14.578 -19.141 -8.844 1 93.88 197 GLY A O 1
ATOM 1573 N N . ASP A 1 198 ? 13.883 -21.109 -9.531 1 94 198 ASP A N 1
ATOM 1574 C CA . ASP A 1 198 ? 14.195 -20.844 -10.93 1 94 198 ASP A CA 1
ATOM 1575 C C . ASP A 1 198 ? 13 -20.219 -11.648 1 94 198 ASP A C 1
ATOM 1577 O O . ASP A 1 198 ? 11.961 -19.969 -11.031 1 94 198 ASP A O 1
ATOM 1581 N N . CYS A 1 199 ? 13.133 -19.891 -12.922 1 95.12 199 CYS A N 1
ATOM 1582 C CA . CYS A 1 199 ? 12.125 -19.172 -13.695 1 95.12 199 CYS A CA 1
ATOM 1583 C C . CYS A 1 199 ? 10.828 -19.969 -13.766 1 95.12 199 CYS A C 1
ATOM 1585 O O . CYS A 1 199 ? 9.734 -19.391 -13.734 1 95.12 199 CYS A O 1
ATOM 1587 N N . GLU A 1 200 ? 10.938 -21.359 -13.828 1 96.5 200 GLU A N 1
ATOM 1588 C CA . GLU A 1 200 ? 9.742 -22.188 -13.93 1 96.5 200 GLU A CA 1
ATOM 1589 C C . GLU A 1 200 ? 8.914 -22.109 -12.641 1 96.5 200 GLU A C 1
ATOM 1591 O O . GLU A 1 200 ? 7.684 -22.094 -12.695 1 96.5 200 GLU A O 1
ATOM 1596 N N . ASP A 1 201 ? 9.609 -22.062 -11.516 1 96.81 201 ASP A N 1
ATOM 1597 C CA . ASP A 1 201 ? 8.922 -21.953 -10.234 1 96.81 201 ASP A CA 1
ATOM 1598 C C . ASP A 1 201 ? 8.148 -20.641 -10.133 1 96.81 201 ASP A C 1
ATOM 1600 O O . ASP A 1 201 ? 6.984 -20.625 -9.719 1 96.81 201 ASP A O 1
ATOM 1604 N N . HIS A 1 202 ? 8.812 -19.594 -10.516 1 97.94 202 HIS A N 1
ATOM 1605 C CA . HIS A 1 202 ? 8.18 -18.281 -10.5 1 97.94 202 HIS A CA 1
ATOM 1606 C C . HIS A 1 202 ? 6.961 -18.25 -11.422 1 97.94 202 HIS A C 1
ATOM 1608 O O . HIS A 1 202 ? 5.906 -17.734 -11.039 1 97.94 202 HIS A O 1
ATOM 1614 N N . CYS A 1 203 ? 7.113 -18.828 -12.539 1 98.06 203 CYS A N 1
ATOM 1615 C CA . CYS A 1 203 ? 6.051 -18.812 -13.539 1 98.06 203 CYS A CA 1
ATOM 1616 C C . CYS A 1 203 ? 4.848 -19.625 -13.07 1 98.06 203 CYS A C 1
ATOM 1618 O O . CYS A 1 203 ? 3.703 -19.203 -13.25 1 98.06 203 CYS A O 1
ATOM 1620 N N . ASN A 1 204 ? 5.141 -20.75 -12.523 1 97.44 204 ASN A N 1
ATOM 1621 C CA . ASN A 1 204 ? 4.051 -21.578 -12.031 1 97.44 204 ASN A CA 1
ATOM 1622 C C . ASN A 1 204 ? 3.232 -20.859 -10.961 1 97.44 204 ASN A C 1
ATOM 1624 O O . ASN A 1 204 ? 2.002 -20.922 -10.977 1 97.44 204 ASN A O 1
ATOM 1628 N N . LEU A 1 205 ? 3.941 -20.234 -10.086 1 98.06 205 LEU A N 1
ATOM 1629 C CA . LEU A 1 205 ? 3.258 -19.5 -9.023 1 98.06 205 LEU A CA 1
ATOM 1630 C C . LEU A 1 205 ? 2.453 -18.344 -9.602 1 98.06 205 LEU A C 1
ATOM 1632 O O . LEU A 1 205 ? 1.286 -18.156 -9.25 1 98.06 205 LEU A O 1
ATOM 1636 N N . LEU A 1 206 ? 3.086 -17.562 -10.477 1 98.75 206 LEU A N 1
ATOM 1637 C CA . LEU A 1 206 ? 2.406 -16.422 -11.055 1 98.75 206 LEU A CA 1
ATOM 1638 C C . LEU A 1 206 ? 1.17 -16.859 -11.836 1 98.75 206 LEU A C 1
ATOM 1640 O O . LEU A 1 206 ? 0.101 -16.25 -11.695 1 98.75 206 LEU A O 1
ATOM 1644 N N . CYS A 1 207 ? 1.353 -17.891 -12.641 1 98.75 207 CYS A N 1
ATOM 1645 C CA . CYS A 1 207 ? 0.22 -18.391 -13.406 1 98.75 207 CYS A CA 1
ATOM 1646 C C . CYS A 1 207 ? -0.92 -18.812 -12.484 1 98.75 207 CYS A C 1
ATOM 1648 O O . CYS A 1 207 ? -2.08 -18.484 -12.742 1 98.75 207 CYS A O 1
ATOM 1650 N N . SER A 1 208 ? -0.588 -19.516 -11.43 1 98.12 208 SER A N 1
ATOM 1651 C CA . SER A 1 208 ? -1.589 -19.969 -10.469 1 98.12 208 SER A CA 1
ATOM 1652 C C . SER A 1 208 ? -2.322 -18.797 -9.836 1 98.12 208 SER A C 1
ATOM 1654 O O . SER A 1 208 ? -3.539 -18.844 -9.648 1 98.12 208 SER A O 1
ATOM 1656 N N . LEU A 1 209 ? -1.605 -17.75 -9.516 1 98.5 209 LEU A N 1
ATOM 1657 C CA . LEU A 1 209 ? -2.197 -16.562 -8.906 1 98.5 209 LEU A CA 1
ATOM 1658 C C . LEU A 1 209 ? -3.102 -15.844 -9.898 1 98.5 209 LEU A C 1
ATOM 1660 O O . LEU A 1 209 ? -4.195 -15.398 -9.539 1 98.5 209 LEU A O 1
ATOM 1664 N N . LEU A 1 210 ? -2.604 -15.703 -11.125 1 98.69 210 LEU A N 1
ATOM 1665 C CA . LEU A 1 210 ? -3.402 -15.031 -12.141 1 98.69 210 LEU A CA 1
ATOM 1666 C C . LEU A 1 210 ? -4.691 -15.797 -12.414 1 98.69 210 LEU A C 1
ATOM 1668 O O . LEU A 1 210 ? -5.75 -15.188 -12.594 1 98.69 210 LEU A O 1
ATOM 1672 N N . LEU A 1 211 ? -4.578 -17.109 -12.414 1 98.31 211 LEU A N 1
ATOM 1673 C CA . LEU A 1 211 ? -5.777 -17.938 -12.531 1 98.31 211 LEU A CA 1
ATOM 1674 C C . LEU A 1 211 ? -6.719 -17.703 -11.359 1 98.31 211 LEU A C 1
ATOM 1676 O O . LEU A 1 211 ? -7.938 -17.641 -11.539 1 98.31 211 LEU A O 1
ATOM 1680 N N . GLY A 1 212 ? -6.145 -17.578 -10.203 1 97.62 212 GLY A N 1
ATOM 1681 C CA . GLY A 1 212 ? -6.953 -17.281 -9.039 1 97.62 212 GLY A CA 1
ATOM 1682 C C . GLY A 1 212 ? -7.734 -15.984 -9.172 1 97.62 212 GLY A C 1
ATOM 1683 O O . GLY A 1 212 ? -8.852 -15.875 -8.664 1 97.62 212 GLY A O 1
ATOM 1684 N N . PHE A 1 213 ? -7.191 -15.047 -9.852 1 98.31 213 PHE A N 1
ATOM 1685 C CA . PHE A 1 213 ? -7.84 -13.766 -10.07 1 98.31 213 PHE A CA 1
ATOM 1686 C C . PHE A 1 213 ? -8.797 -13.828 -11.25 1 98.31 213 PHE A C 1
ATOM 1688 O O . PHE A 1 213 ? -9.281 -12.805 -11.727 1 98.31 213 PHE A O 1
ATOM 1695 N N . GLY A 1 214 ? -8.992 -14.969 -11.781 1 97.88 214 GLY A N 1
ATOM 1696 C CA . GLY A 1 214 ? -10.016 -15.188 -12.789 1 97.88 214 GLY A CA 1
ATOM 1697 C C . GLY A 1 214 ? -9.523 -14.914 -14.203 1 97.88 214 GLY A C 1
ATOM 1698 O O . GLY A 1 214 ? -10.32 -14.805 -15.133 1 97.88 214 GLY A O 1
ATOM 1699 N N . LEU A 1 215 ? -8.219 -14.773 -14.367 1 98.38 215 LEU A N 1
ATOM 1700 C CA . LEU A 1 215 ? -7.676 -14.547 -15.703 1 98.38 215 LEU A CA 1
ATOM 1701 C C . LEU A 1 215 ? -7.41 -15.867 -16.422 1 98.38 215 LEU A C 1
ATOM 1703 O O . LEU A 1 215 ? -7.262 -16.906 -15.766 1 98.38 215 LEU A O 1
ATOM 1707 N N . ASP A 1 216 ? -7.453 -15.805 -17.703 1 98.19 216 ASP A N 1
ATOM 1708 C CA . ASP A 1 216 ? -7.086 -16.953 -18.531 1 98.19 216 ASP A CA 1
ATOM 1709 C C . ASP A 1 216 ? -5.578 -17 -18.766 1 98.19 216 ASP A C 1
ATOM 1711 O O . ASP A 1 216 ? -5.098 -16.547 -19.812 1 98.19 216 ASP A O 1
ATOM 1715 N N . ALA A 1 217 ? -4.891 -17.656 -17.844 1 98.69 217 ALA A N 1
ATOM 1716 C CA . ALA A 1 217 ? -3.432 -17.578 -17.812 1 98.69 217 ALA A CA 1
ATOM 1717 C C . ALA A 1 217 ? -2.799 -18.906 -18.203 1 98.69 217 ALA A C 1
ATOM 1719 O O . ALA A 1 217 ? -3.348 -19.969 -17.922 1 98.69 217 ALA A O 1
ATOM 1720 N N . TYR A 1 218 ? -1.599 -18.812 -18.844 1 98.81 218 TYR A N 1
ATOM 1721 C CA . TYR A 1 218 ? -0.826 -19.969 -19.297 1 98.81 218 TYR A CA 1
ATOM 1722 C C . TYR A 1 218 ? 0.662 -19.75 -19.047 1 98.81 218 TYR A C 1
ATOM 1724 O O . TYR A 1 218 ? 1.162 -18.625 -19.125 1 98.81 218 TYR A O 1
ATOM 1732 N N . VAL A 1 219 ? 1.33 -20.844 -18.75 1 98.81 219 VAL A N 1
ATOM 1733 C CA . VAL A 1 219 ? 2.789 -20.828 -18.766 1 98.81 219 VAL A CA 1
ATOM 1734 C C . VAL A 1 219 ? 3.293 -21.062 -20.188 1 98.81 219 VAL A C 1
ATOM 1736 O O . VAL A 1 219 ? 2.822 -21.969 -20.875 1 98.81 219 VAL A O 1
ATOM 1739 N N . CYS A 1 220 ? 4.156 -20.234 -20.625 1 98.81 220 CYS A N 1
ATOM 1740 C CA . CYS A 1 220 ? 4.773 -20.359 -21.938 1 98.81 220 CYS A CA 1
ATOM 1741 C C . CYS A 1 220 ? 6.188 -20.922 -21.828 1 98.81 220 CYS A C 1
ATOM 1743 O O . CYS A 1 220 ? 6.934 -20.547 -20.922 1 98.81 220 CYS A O 1
ATOM 1745 N N . VAL A 1 221 ? 6.496 -21.844 -22.703 1 98.44 221 VAL A N 1
ATOM 1746 C CA . VAL A 1 221 ? 7.844 -22.391 -22.766 1 98.44 221 VAL A CA 1
ATOM 1747 C C . VAL A 1 221 ? 8.469 -22.047 -24.125 1 98.44 221 VAL A C 1
ATOM 1749 O O . VAL A 1 221 ? 7.895 -22.312 -25.172 1 98.44 221 VAL A O 1
ATOM 1752 N N . GLY A 1 222 ? 9.586 -21.438 -24.094 1 98 222 GLY A N 1
ATOM 1753 C CA . GLY A 1 222 ? 10.297 -21.047 -25.297 1 98 222 GLY A CA 1
ATOM 1754 C C . GLY A 1 222 ? 11.711 -20.578 -25.031 1 98 222 GLY A C 1
ATOM 1755 O O . GLY A 1 222 ? 12.43 -21.172 -24.234 1 98 222 GLY A O 1
ATOM 1756 N N . THR A 1 223 ? 12.078 -19.641 -25.859 1 97.5 223 THR A N 1
ATOM 1757 C CA . THR A 1 223 ? 13.445 -19.156 -25.719 1 97.5 223 THR A CA 1
ATOM 1758 C C . THR A 1 223 ? 13.484 -17.625 -25.703 1 97.5 223 THR A C 1
ATOM 1760 O O . THR A 1 223 ? 12.539 -16.984 -26.156 1 97.5 223 THR A O 1
ATOM 1763 N N . LYS A 1 224 ? 14.469 -17.109 -25.078 1 96 224 LYS A N 1
ATOM 1764 C CA . LYS A 1 224 ? 14.828 -15.695 -25.172 1 96 224 LYS A CA 1
ATOM 1765 C C . LYS A 1 224 ? 15.992 -15.5 -26.141 1 96 224 LYS A C 1
ATOM 1767 O O . LYS A 1 224 ? 16.25 -16.344 -27 1 96 224 LYS A O 1
ATOM 1772 N N . GLY A 1 225 ? 16.609 -14.305 -26 1 91.88 225 GLY A N 1
ATOM 1773 C CA . GLY A 1 225 ? 17.766 -14.039 -26.844 1 91.88 225 GLY A CA 1
ATOM 1774 C C . GLY A 1 225 ? 18.828 -15.109 -26.75 1 91.88 225 GLY A C 1
ATOM 1775 O O . GLY A 1 225 ? 19 -15.734 -25.703 1 91.88 225 GLY A O 1
ATOM 1776 N N . LYS A 1 226 ? 19.531 -15.336 -27.766 1 91.69 226 LYS A N 1
ATOM 1777 C CA . LYS A 1 226 ? 20.656 -16.266 -27.859 1 91.69 226 LYS A CA 1
ATOM 1778 C C . LYS A 1 226 ? 20.188 -17.703 -27.656 1 91.69 226 LYS A C 1
ATOM 1780 O O . LYS A 1 226 ? 20.953 -18.547 -27.188 1 91.69 226 LYS A O 1
ATOM 1785 N N . GLY A 1 227 ? 18.938 -17.969 -27.75 1 92 227 GLY A N 1
ATOM 1786 C CA . GLY A 1 227 ? 18.391 -19.312 -27.688 1 92 227 GLY A CA 1
ATOM 1787 C C . GLY A 1 227 ? 18.266 -19.844 -26.281 1 92 227 GLY A C 1
ATOM 1788 O O . GLY A 1 227 ? 18.109 -21.047 -26.062 1 92 227 GLY A O 1
ATOM 1789 N N . GLN A 1 228 ? 18.359 -19.031 -25.344 1 93.44 228 GLN A N 1
ATOM 1790 C CA . GLN A 1 228 ? 18.266 -19.438 -23.938 1 93.44 228 GLN A CA 1
ATOM 1791 C C . GLN A 1 228 ? 16.844 -19.891 -23.594 1 93.44 228 GLN A C 1
ATOM 1793 O O . GLN A 1 228 ? 15.883 -19.141 -23.781 1 93.44 228 GLN A O 1
ATOM 1798 N N . MET A 1 229 ? 16.781 -21.109 -23.062 1 94.5 229 MET A N 1
ATOM 1799 C CA . MET A 1 229 ? 15.477 -21.625 -22.656 1 94.5 229 MET A CA 1
ATOM 1800 C C . MET A 1 229 ? 14.875 -20.766 -21.547 1 94.5 229 MET A C 1
ATOM 1802 O O . MET A 1 229 ? 15.578 -20.344 -20.641 1 94.5 229 MET A O 1
ATOM 1806 N N . HIS A 1 230 ? 13.562 -20.5 -21.609 1 95.88 230 HIS A N 1
ATOM 1807 C CA . HIS A 1 230 ? 12.898 -19.641 -20.656 1 95.88 230 HIS A CA 1
ATOM 1808 C C . HIS A 1 230 ? 11.406 -19.938 -20.578 1 95.88 230 HIS A C 1
ATOM 1810 O O . HIS A 1 230 ? 10.852 -20.578 -21.469 1 95.88 230 HIS A O 1
ATOM 1816 N N . THR A 1 231 ? 10.898 -19.672 -19.438 1 97.75 231 THR A N 1
ATOM 1817 C CA . THR A 1 231 ? 9.453 -19.75 -19.25 1 97.75 231 THR A CA 1
ATOM 1818 C C . THR A 1 231 ? 8.891 -18.406 -18.812 1 97.75 231 THR A C 1
ATOM 1820 O O . THR A 1 231 ? 9.547 -17.672 -18.062 1 97.75 231 THR A O 1
ATOM 1823 N N . TRP A 1 232 ? 7.734 -18 -19.297 1 98.56 232 TRP A N 1
ATOM 1824 C CA . TRP A 1 232 ? 7.004 -16.797 -18.875 1 98.56 232 TRP A CA 1
ATOM 1825 C C . TRP A 1 232 ? 5.5 -17.062 -18.844 1 98.56 232 TRP A C 1
ATOM 1827 O O . TRP A 1 232 ? 5.055 -18.188 -19.125 1 98.56 232 TRP A O 1
ATOM 1837 N N . VAL A 1 233 ? 4.73 -16.141 -18.391 1 98.88 233 VAL A N 1
ATOM 1838 C CA . VAL A 1 233 ? 3.287 -16.328 -18.281 1 98.88 233 VAL A CA 1
ATOM 1839 C C . VAL A 1 233 ? 2.572 -15.461 -19.312 1 98.88 233 VAL A C 1
ATOM 1841 O O . VAL A 1 233 ? 3.051 -14.375 -19.656 1 98.88 233 VAL A O 1
ATOM 1844 N N . MET A 1 234 ? 1.54 -15.984 -19.812 1 98.75 234 MET A N 1
ATOM 1845 C CA . MET A 1 234 ? 0.704 -15.219 -20.734 1 98.75 234 MET A CA 1
ATOM 1846 C C . MET A 1 234 ? -0.756 -15.242 -20.297 1 98.75 234 MET A C 1
ATOM 1848 O O . MET A 1 234 ? -1.216 -16.219 -19.719 1 98.75 234 MET A O 1
ATOM 1852 N N . THR A 1 235 ? -1.479 -14.188 -20.469 1 98.5 235 THR A N 1
ATOM 1853 C CA . THR A 1 235 ? -2.922 -14.133 -20.266 1 98.5 235 THR A CA 1
ATOM 1854 C C . THR A 1 235 ? -3.645 -13.781 -21.562 1 98.5 235 THR A C 1
ATOM 1856 O O . THR A 1 235 ? -3.15 -12.977 -22.344 1 98.5 235 THR A O 1
ATOM 1859 N N . CYS A 1 236 ? -4.75 -14.398 -21.766 1 97.81 236 CYS A N 1
ATOM 1860 C CA . CYS A 1 236 ? -5.609 -14.125 -22.906 1 97.81 236 CYS A CA 1
ATOM 1861 C C . CYS A 1 236 ? -6.84 -13.328 -22.484 1 97.81 236 CYS A C 1
ATOM 1863 O O . CYS A 1 236 ? -7.707 -13.844 -21.781 1 97.81 236 CYS A O 1
ATOM 1865 N N . GLY A 1 237 ? -6.941 -12.148 -22.984 1 95.81 237 GLY A N 1
ATOM 1866 C CA . GLY A 1 237 ? -8.102 -11.328 -22.688 1 95.81 237 GLY A CA 1
ATOM 1867 C C . GLY A 1 237 ? -9.359 -11.773 -23.406 1 95.81 237 GLY A C 1
ATOM 1868 O O . GLY A 1 237 ? -9.273 -12.477 -24.422 1 95.81 237 GLY A O 1
ATOM 1869 N N . THR A 1 238 ? -10.508 -11.383 -22.906 1 94.25 238 THR A N 1
ATOM 1870 C CA . THR A 1 238 ? -11.773 -11.703 -23.562 1 94.25 238 THR A CA 1
ATOM 1871 C C . THR A 1 238 ? -11.891 -10.984 -24.891 1 94.25 238 THR A C 1
ATOM 1873 O O . THR A 1 238 ? -12.641 -11.414 -25.781 1 94.25 238 THR A O 1
ATOM 1876 N N . ASP A 1 239 ? -11.148 -9.922 -25.062 1 90.94 239 ASP A N 1
ATOM 1877 C CA . ASP A 1 239 ? -11.141 -9.172 -26.312 1 90.94 239 ASP A CA 1
ATOM 1878 C C . ASP A 1 239 ? -10.125 -9.758 -27.297 1 90.94 239 ASP A C 1
ATOM 1880 O O . ASP A 1 239 ? -9.977 -9.266 -28.422 1 90.94 239 ASP A O 1
ATOM 1884 N N . GLY A 1 240 ? -9.367 -10.703 -26.828 1 91.44 240 GLY A N 1
ATOM 1885 C CA . GLY A 1 240 ? -8.391 -11.352 -27.688 1 91.44 240 GLY A CA 1
ATOM 1886 C C . GLY A 1 240 ? -6.973 -10.852 -27.469 1 91.44 240 GLY A C 1
ATOM 1887 O O . GLY A 1 240 ? -6.02 -11.398 -28.016 1 91.44 240 GLY A O 1
ATOM 1888 N N . ALA A 1 241 ? -6.883 -9.867 -26.641 1 94.38 241 ALA A N 1
ATOM 1889 C CA . ALA A 1 241 ? -5.559 -9.312 -26.359 1 94.38 241 ALA A CA 1
ATOM 1890 C C . ALA A 1 241 ? -4.691 -10.312 -25.609 1 94.38 241 ALA A C 1
ATOM 1892 O O . ALA A 1 241 ? -5.176 -11.016 -24.719 1 94.38 241 ALA A O 1
ATOM 1893 N N . ILE A 1 242 ? -3.404 -10.359 -26.031 1 97.38 242 ILE A N 1
ATOM 1894 C CA . ILE A 1 242 ? -2.445 -11.25 -25.391 1 97.38 242 ILE A CA 1
ATOM 1895 C C . ILE A 1 242 ? -1.431 -10.43 -24.594 1 97.38 242 ILE A C 1
ATOM 1897 O O . ILE A 1 242 ? -0.808 -9.508 -25.141 1 97.38 242 ILE A O 1
ATOM 1901 N N . THR A 1 243 ? -1.32 -10.734 -23.328 1 97.75 243 THR A N 1
ATOM 1902 C CA . THR A 1 243 ? -0.365 -10.047 -22.469 1 97.75 243 THR A CA 1
ATOM 1903 C C . THR A 1 243 ? 0.661 -11.023 -21.906 1 97.75 243 THR A C 1
ATOM 1905 O O . THR A 1 243 ? 0.296 -12.07 -21.375 1 97.75 243 THR A O 1
ATOM 1908 N N . PHE A 1 244 ? 1.942 -10.688 -22.078 1 98.56 244 PHE A N 1
ATOM 1909 C CA . PHE A 1 244 ? 3.018 -11.484 -21.5 1 98.56 244 PHE A CA 1
ATOM 1910 C C . PHE A 1 244 ? 3.426 -10.922 -20.141 1 98.56 244 PHE A C 1
ATOM 1912 O O . PHE A 1 244 ? 3.523 -9.711 -19.969 1 98.56 244 PHE A O 1
ATOM 1919 N N . TRP A 1 245 ? 3.572 -11.812 -19.188 1 98.38 245 TRP A N 1
ATOM 1920 C CA . TRP A 1 245 ? 4.043 -11.477 -17.844 1 98.38 245 TRP A CA 1
ATOM 1921 C C . TRP A 1 245 ? 5.402 -12.102 -17.562 1 98.38 245 TRP A C 1
ATOM 1923 O O . TRP A 1 245 ? 5.531 -13.328 -17.531 1 98.38 245 TRP A O 1
ATOM 1933 N N . GLU A 1 246 ? 6.402 -11.266 -17.406 1 98 246 GLU A N 1
ATOM 1934 C CA . GLU A 1 246 ? 7.703 -11.789 -17 1 98 246 GLU A CA 1
ATOM 1935 C C . GLU A 1 246 ? 7.781 -11.961 -15.484 1 98 246 GLU A C 1
ATOM 1937 O O . GLU A 1 246 ? 7.879 -10.984 -14.75 1 98 246 GLU A O 1
ATOM 1942 N N . SER A 1 247 ? 7.824 -13.211 -15.008 1 97.62 247 SER A N 1
ATOM 1943 C CA . SER A 1 247 ? 7.727 -13.523 -13.586 1 97.62 247 SER A CA 1
ATOM 1944 C C . SER A 1 247 ? 8.953 -13.031 -12.828 1 97.62 247 SER A C 1
ATOM 1946 O O . SER A 1 247 ? 8.867 -12.688 -11.648 1 97.62 247 SER A O 1
ATOM 1948 N N . LEU A 1 248 ? 10.109 -12.93 -13.445 1 96.38 248 LEU A N 1
ATOM 1949 C CA . LEU A 1 248 ? 11.359 -12.586 -12.773 1 96.38 248 LEU A CA 1
ATOM 1950 C C . LEU A 1 248 ? 11.508 -11.078 -12.617 1 96.38 248 LEU A C 1
ATOM 1952 O O . LEU A 1 248 ? 12.164 -10.609 -11.688 1 96.38 248 LEU A O 1
ATOM 1956 N N . THR A 1 249 ? 10.875 -10.32 -13.492 1 94.56 249 THR A N 1
ATOM 1957 C CA . THR A 1 249 ? 11.07 -8.875 -13.438 1 94.56 249 THR A CA 1
ATOM 1958 C C . THR A 1 249 ? 9.773 -8.164 -13.086 1 94.56 249 THR A C 1
ATOM 1960 O O . THR A 1 249 ? 9.781 -6.988 -12.703 1 94.56 249 THR A O 1
ATOM 1963 N N . GLY A 1 250 ? 8.672 -8.867 -13.281 1 94.81 250 GLY A N 1
ATOM 1964 C CA . GLY A 1 250 ? 7.391 -8.242 -13.016 1 94.81 250 GLY A CA 1
ATOM 1965 C C . GLY A 1 250 ? 6.875 -7.406 -14.172 1 94.81 250 GLY A C 1
ATOM 1966 O O . GLY A 1 250 ? 5.777 -6.844 -14.094 1 94.81 250 GLY A O 1
ATOM 1967 N N . HIS A 1 251 ? 7.562 -7.391 -15.273 1 95.12 251 HIS A N 1
ATOM 1968 C CA . HIS A 1 251 ? 7.16 -6.59 -16.422 1 95.12 251 HIS A CA 1
ATOM 1969 C C . HIS A 1 251 ? 6.035 -7.262 -17.203 1 95.12 251 HIS A C 1
ATOM 1971 O O . HIS A 1 251 ? 5.941 -8.492 -17.219 1 95.12 251 HIS A O 1
ATOM 1977 N N . ARG A 1 252 ? 5.25 -6.418 -17.75 1 95.88 252 ARG A N 1
ATOM 1978 C CA . ARG A 1 252 ? 4.168 -6.867 -18.625 1 95.88 252 ARG A CA 1
ATOM 1979 C C . ARG A 1 252 ? 4.344 -6.336 -20.031 1 95.88 252 ARG A C 1
ATOM 1981 O O . ARG A 1 252 ? 4.734 -5.184 -20.234 1 95.88 252 ARG A O 1
ATOM 1988 N N . TYR A 1 253 ? 4.027 -7.223 -21.047 1 96.62 253 TYR A N 1
ATOM 1989 C CA . TYR A 1 253 ? 4.148 -6.852 -22.453 1 96.62 253 TYR A CA 1
ATOM 1990 C C . TYR A 1 253 ? 2.881 -7.211 -23.234 1 96.62 253 TYR A C 1
ATOM 1992 O O . TYR A 1 253 ? 2.404 -8.344 -23.156 1 96.62 253 TYR A O 1
ATOM 2000 N N . VAL A 1 254 ? 2.354 -6.242 -23.906 1 94.62 254 VAL A N 1
ATOM 2001 C CA . VAL A 1 254 ? 1.234 -6.543 -24.797 1 94.62 254 VAL A CA 1
ATOM 2002 C C . VAL A 1 254 ? 1.758 -7.074 -26.125 1 94.62 254 VAL A C 1
ATOM 2004 O O . VAL A 1 254 ? 2.607 -6.445 -26.766 1 94.62 254 VAL A O 1
ATOM 2007 N N . HIS A 1 255 ? 1.302 -8.188 -26.516 1 95.88 255 HIS A N 1
ATOM 2008 C CA . HIS A 1 255 ? 1.733 -8.797 -27.766 1 95.88 255 HIS A CA 1
ATOM 2009 C C . HIS A 1 255 ? 0.897 -8.305 -28.938 1 95.88 255 HIS A C 1
ATOM 2011 O O . HIS A 1 255 ? -0.333 -8.383 -28.906 1 95.88 255 HIS A O 1
ATOM 2017 N N . VAL A 1 256 ? 1.58 -7.785 -29.906 1 91.69 256 VAL A N 1
ATOM 2018 C CA . VAL A 1 256 ? 0.987 -7.426 -31.203 1 91.69 256 VAL A CA 1
ATOM 2019 C C . VAL A 1 256 ? 1.701 -8.172 -32.312 1 91.69 256 VAL A C 1
ATOM 2021 O O . VAL A 1 256 ? 2.867 -7.895 -32.625 1 91.69 256 VAL A O 1
ATOM 2024 N N . PRO A 1 257 ? 0.947 -9.055 -32.906 1 88.12 257 PRO A N 1
ATOM 2025 C CA . PRO A 1 257 ? 1.606 -9.867 -33.906 1 88.12 257 PRO A CA 1
ATOM 2026 C C . PRO A 1 257 ? 1.99 -9.062 -35.156 1 88.12 257 PRO A C 1
ATOM 2028 O O . PRO A 1 257 ? 1.254 -8.156 -35.562 1 88.12 257 PRO A O 1
ATOM 2031 N N . ILE A 1 258 ? 3.115 -9.367 -35.656 1 87.69 258 ILE A N 1
ATOM 2032 C CA . ILE A 1 258 ? 3.551 -8.812 -36.938 1 87.69 258 ILE A CA 1
ATOM 2033 C C . ILE A 1 258 ? 2.949 -9.617 -38.094 1 87.69 258 ILE A C 1
ATOM 2035 O O . ILE A 1 258 ? 2.906 -10.852 -38.031 1 87.69 258 ILE A O 1
ATOM 2039 N N . ASN A 1 259 ? 2.414 -8.867 -39.031 1 83.5 259 ASN A N 1
ATOM 2040 C CA . ASN A 1 259 ? 1.95 -9.539 -40.25 1 83.5 259 ASN A CA 1
ATOM 2041 C C . ASN A 1 259 ? 3.043 -9.594 -41.312 1 83.5 259 ASN A C 1
ATOM 2043 O O . ASN A 1 259 ? 3.4 -8.57 -41.875 1 83.5 259 ASN A O 1
ATOM 2047 N N . PRO A 1 260 ? 3.457 -10.789 -41.5 1 78.94 260 PRO A N 1
ATOM 2048 C CA . PRO A 1 260 ? 4.551 -10.898 -42.469 1 78.94 260 PRO A CA 1
ATOM 2049 C C . PRO A 1 260 ? 4.125 -10.508 -43.875 1 78.94 260 PRO A C 1
ATOM 2051 O O . PRO A 1 260 ? 4.973 -10.164 -44.688 1 78.94 260 PRO A O 1
ATOM 2054 N N . ASP A 1 261 ? 2.869 -10.492 -44.125 1 81.5 261 ASP A N 1
ATOM 2055 C CA . ASP A 1 261 ? 2.387 -10.219 -45.469 1 81.5 261 ASP A CA 1
ATOM 2056 C C . ASP A 1 261 ? 2.125 -8.727 -45.688 1 81.5 261 ASP A C 1
ATOM 2058 O O . ASP A 1 261 ? 1.758 -8.289 -46.781 1 81.5 261 ASP A O 1
ATOM 2062 N N . ASP A 1 262 ? 2.336 -8.039 -44.625 1 80.44 262 ASP A N 1
ATOM 2063 C CA . ASP A 1 262 ? 2.129 -6.602 -44.75 1 80.44 262 ASP A CA 1
ATOM 2064 C C . ASP A 1 262 ? 3.178 -5.984 -45.656 1 80.44 262 ASP A C 1
ATOM 2066 O O . ASP A 1 262 ? 4.328 -6.426 -45.688 1 80.44 262 ASP A O 1
ATOM 2070 N N . PRO A 1 263 ? 2.635 -5.047 -46.469 1 80.31 263 PRO A N 1
ATOM 2071 C CA . PRO A 1 263 ? 3.605 -4.34 -47.312 1 80.31 263 PRO A CA 1
ATOM 2072 C C . PRO A 1 263 ? 4.707 -3.66 -46.5 1 80.31 263 PRO A C 1
ATOM 2074 O O . PRO A 1 263 ? 4.496 -3.316 -45.344 1 80.31 263 PRO A O 1
ATOM 2077 N N . PRO A 1 264 ? 5.848 -3.672 -47.094 1 76.81 264 PRO A N 1
ATOM 2078 C CA . PRO A 1 264 ? 7.008 -3.109 -46.375 1 76.81 264 PRO A CA 1
ATOM 2079 C C . PRO A 1 264 ? 6.754 -1.698 -45.875 1 76.81 264 PRO A C 1
ATOM 2081 O O . PRO A 1 264 ? 7.441 -1.242 -44.938 1 76.81 264 PRO A O 1
ATOM 2084 N N . LEU A 1 265 ? 5.82 -1.021 -46.438 1 76.06 265 LEU A N 1
ATOM 2085 C CA . LEU A 1 265 ? 5.598 0.374 -46.062 1 76.06 265 LEU A CA 1
ATOM 2086 C C . LEU A 1 265 ? 4.867 0.477 -44.719 1 76.06 265 LEU A C 1
ATOM 2088 O O . LEU A 1 265 ? 4.898 1.524 -44.062 1 76.06 265 LEU A O 1
ATOM 2092 N N . VAL A 1 266 ? 4.375 -0.636 -44.406 1 77.31 266 VAL A N 1
ATOM 2093 C CA . VAL A 1 266 ? 3.611 -0.594 -43.156 1 77.31 266 VAL A CA 1
ATOM 2094 C C . VAL A 1 266 ? 4.555 -0.729 -41.969 1 77.31 266 VAL A C 1
ATOM 2096 O O . VAL A 1 266 ? 5.395 -1.633 -41.938 1 77.31 266 VAL A O 1
ATOM 2099 N N . GLU A 1 267 ? 4.656 0.281 -41.125 1 80.5 267 GLU A N 1
ATOM 2100 C CA . GLU A 1 267 ? 5.473 0.227 -39.938 1 80.5 267 GLU A CA 1
ATOM 2101 C C . GLU A 1 267 ? 5.039 -0.914 -39 1 80.5 267 GLU A C 1
ATOM 2103 O O . GLU A 1 267 ? 3.861 -1.015 -38.656 1 80.5 267 GLU A O 1
ATOM 2108 N N . GLN A 1 268 ? 5.984 -1.854 -38.875 1 78.69 268 GLN A N 1
ATOM 2109 C CA . GLN A 1 268 ? 5.711 -2.996 -38 1 78.69 268 GLN A CA 1
ATOM 2110 C C . GLN A 1 268 ? 5.977 -2.652 -36.531 1 78.69 268 GLN A C 1
ATOM 2112 O O . GLN A 1 268 ? 6.883 -1.876 -36.25 1 78.69 268 GLN A O 1
ATOM 2117 N N . PRO A 1 269 ? 5.184 -3.186 -35.625 1 79.5 269 PRO A N 1
ATOM 2118 C CA . PRO A 1 269 ? 5.418 -2.939 -34.219 1 79.5 269 PRO A CA 1
ATOM 2119 C C . PRO A 1 269 ? 6.727 -3.553 -33.719 1 79.5 269 PRO A C 1
ATOM 2121 O O . PRO A 1 269 ? 7.102 -4.648 -34.156 1 79.5 269 PRO A O 1
ATOM 2124 N N . ARG A 1 270 ? 7.535 -2.785 -33.031 1 83.62 270 ARG A N 1
ATOM 2125 C CA . ARG A 1 270 ? 8.758 -3.291 -32.406 1 83.62 270 ARG A CA 1
ATOM 2126 C C . ARG A 1 270 ? 8.461 -3.98 -31.094 1 83.62 270 ARG A C 1
ATOM 2128 O O . ARG A 1 270 ? 7.938 -3.355 -30.156 1 83.62 270 ARG A O 1
ATOM 2135 N N . PRO A 1 271 ? 8.789 -5.355 -31.078 1 87.5 271 PRO A N 1
ATOM 2136 C CA . PRO A 1 271 ? 8.5 -6.066 -29.844 1 87.5 271 PRO A CA 1
ATOM 2137 C C . PRO A 1 271 ? 9.312 -5.551 -28.656 1 87.5 271 PRO A C 1
ATOM 2139 O O . PRO A 1 271 ? 10.516 -5.32 -28.781 1 87.5 271 PRO A O 1
ATOM 2142 N N . LEU A 1 272 ? 8.648 -5.375 -27.531 1 90.75 272 LEU A N 1
ATOM 2143 C CA . LEU A 1 272 ? 9.312 -4.883 -26.344 1 90.75 272 LEU A CA 1
ATOM 2144 C C . LEU A 1 272 ? 9.695 -6.031 -25.406 1 90.75 272 LEU A C 1
ATOM 2146 O O . LEU A 1 272 ? 10.453 -5.848 -24.469 1 90.75 272 LEU A O 1
ATOM 2150 N N . TYR A 1 273 ? 9.234 -7.234 -25.719 1 95.19 273 TYR A N 1
ATOM 2151 C CA . TYR A 1 273 ? 9.5 -8.391 -24.875 1 95.19 273 TYR A CA 1
ATOM 2152 C C . TYR A 1 273 ? 10.766 -9.117 -25.328 1 95.19 273 TYR A C 1
ATOM 2154 O O . TYR A 1 273 ? 11.164 -9.016 -26.484 1 95.19 273 TYR A O 1
ATOM 2162 N N . PRO A 1 274 ? 11.438 -9.82 -24.484 1 96.38 274 PRO A N 1
ATOM 2163 C CA . PRO A 1 274 ? 12.703 -10.484 -24.797 1 96.38 274 PRO A CA 1
ATOM 2164 C C . PRO A 1 274 ? 12.508 -11.875 -25.375 1 96.38 274 PRO A C 1
ATOM 2166 O O . PRO A 1 274 ? 13.492 -12.57 -25.672 1 96.38 274 PRO A O 1
ATOM 2169 N N . TYR A 1 275 ? 11.289 -12.305 -25.609 1 97.94 275 TYR A N 1
ATOM 2170 C CA . TYR A 1 275 ? 11.023 -13.68 -26 1 97.94 275 TYR A CA 1
ATOM 2171 C C . TYR A 1 275 ? 11.211 -13.859 -27.516 1 97.94 275 TYR A C 1
ATOM 2173 O O . TYR A 1 275 ? 10.836 -12.984 -28.297 1 97.94 275 TYR A O 1
ATOM 2181 N N . LYS A 1 276 ? 11.797 -14.984 -27.938 1 97.38 276 LYS A N 1
ATOM 2182 C CA . LYS A 1 276 ? 12.102 -15.195 -29.344 1 97.38 276 LYS A CA 1
ATOM 2183 C C . LYS A 1 276 ? 11.25 -16.312 -29.938 1 97.38 276 LYS A C 1
ATOM 2185 O O . LYS A 1 276 ? 10.688 -16.172 -31.016 1 97.38 276 LYS A O 1
ATOM 2190 N N . THR A 1 277 ? 11.219 -17.453 -29.219 1 98 277 THR A N 1
ATOM 2191 C CA . THR A 1 277 ? 10.438 -18.578 -29.703 1 98 277 THR A CA 1
ATOM 2192 C C . THR A 1 277 ? 9.469 -19.078 -28.641 1 98 277 THR A C 1
ATOM 2194 O O . THR A 1 277 ? 9.648 -18.781 -27.453 1 98 277 THR A O 1
ATOM 2197 N N . ILE A 1 278 ? 8.453 -19.781 -29.047 1 98.38 278 ILE A N 1
ATOM 2198 C CA . ILE A 1 278 ? 7.473 -20.359 -28.141 1 98.38 278 ILE A CA 1
ATOM 2199 C C . ILE A 1 278 ? 7.07 -21.75 -28.625 1 98.38 278 ILE A C 1
ATOM 2201 O O . ILE A 1 278 ? 6.629 -21.891 -29.766 1 98.38 278 ILE A O 1
ATOM 2205 N N . GLY A 1 279 ? 7.254 -22.703 -27.781 1 98.31 279 GLY A N 1
ATOM 2206 C CA . GLY A 1 279 ? 6.992 -24.078 -28.172 1 98.31 279 GLY A CA 1
ATOM 2207 C C . GLY A 1 279 ? 5.656 -24.594 -27.656 1 98.31 279 GLY A C 1
ATOM 2208 O O . GLY A 1 279 ? 4.945 -25.297 -28.391 1 98.31 279 GLY A O 1
ATOM 2209 N N . CYS A 1 280 ? 5.359 -24.281 -26.5 1 98.62 280 CYS A N 1
ATOM 2210 C CA . CYS A 1 280 ? 4.098 -24.766 -25.953 1 98.62 280 CYS A CA 1
ATOM 2211 C C . CYS A 1 280 ? 3.596 -23.844 -24.844 1 98.62 280 CYS A C 1
ATOM 2213 O O . CYS A 1 280 ? 4.344 -23 -24.344 1 98.62 280 CYS A O 1
ATOM 2215 N N . ILE A 1 281 ? 2.391 -23.938 -24.547 1 98.69 281 ILE A N 1
ATOM 2216 C CA . ILE A 1 281 ? 1.75 -23.25 -23.438 1 98.69 281 ILE A CA 1
ATOM 2217 C C . ILE A 1 281 ? 0.849 -24.219 -22.672 1 98.69 281 ILE A C 1
ATOM 2219 O O . ILE A 1 281 ? 0.307 -25.156 -23.25 1 98.69 281 ILE A O 1
ATOM 2223 N N . PHE A 1 282 ? 0.748 -23.969 -21.391 1 98.44 282 PHE A N 1
ATOM 2224 C CA . PHE A 1 282 ? -0.091 -24.906 -20.641 1 98.44 282 PHE A CA 1
ATOM 2225 C C . PHE A 1 282 ? -0.586 -24.266 -19.344 1 98.44 282 PHE A C 1
ATOM 2227 O O . PHE A 1 282 ? -0.047 -23.25 -18.906 1 98.44 282 PHE A O 1
ATOM 2234 N N . ASN A 1 283 ? -1.613 -24.703 -18.812 1 97.25 283 ASN A N 1
ATOM 2235 C CA . ASN A 1 283 ? -2.092 -24.469 -17.438 1 97.25 283 ASN A CA 1
ATOM 2236 C C . ASN A 1 283 ? -2.639 -25.766 -16.828 1 97.25 283 ASN A C 1
ATOM 2238 O O . ASN A 1 283 ? -2.258 -26.859 -17.234 1 97.25 283 ASN A O 1
ATOM 2242 N N . HIS A 1 284 ? -3.459 -25.672 -15.836 1 93.5 284 HIS A N 1
ATOM 2243 C CA . HIS A 1 284 ? -3.914 -26.859 -15.109 1 93.5 284 HIS A CA 1
ATOM 2244 C C . HIS A 1 284 ? -4.973 -27.609 -15.898 1 93.5 284 HIS A C 1
ATOM 2246 O O . HIS A 1 284 ? -5.258 -28.781 -15.602 1 93.5 284 HIS A O 1
ATOM 2252 N N . LYS A 1 285 ? -5.449 -27 -16.984 1 94.62 285 LYS A N 1
ATOM 2253 C CA . LYS A 1 285 ? -6.562 -27.609 -17.719 1 94.62 285 LYS A CA 1
ATOM 2254 C C . LYS A 1 285 ? -6.168 -27.922 -19.156 1 94.62 285 LYS A C 1
ATOM 2256 O O . LYS A 1 285 ? -6.727 -28.828 -19.781 1 94.62 285 LYS A O 1
ATOM 2261 N N . ARG A 1 286 ? -5.23 -27.172 -19.625 1 97 286 ARG A N 1
ATOM 2262 C CA . ARG A 1 286 ? -4.934 -27.266 -21.047 1 97 286 ARG A CA 1
ATOM 2263 C C . ARG A 1 286 ? -3.432 -27.328 -21.297 1 97 286 ARG A C 1
ATOM 2265 O O . ARG A 1 286 ? -2.648 -26.75 -20.547 1 97 286 ARG A O 1
ATOM 2272 N N . PHE A 1 287 ? -3.129 -28.094 -22.312 1 98.19 287 PHE A N 1
ATOM 2273 C CA . PHE A 1 287 ? -1.781 -28.156 -22.859 1 98.19 287 PHE A CA 1
ATOM 2274 C C . PHE A 1 287 ? -1.813 -28.016 -24.375 1 98.19 287 PHE A C 1
ATOM 2276 O O . PHE A 1 287 ? -2.453 -28.797 -25.078 1 98.19 287 PHE A O 1
ATOM 2283 N N . LEU A 1 288 ? -1.114 -26.984 -24.922 1 98.62 288 LEU A N 1
ATOM 2284 C CA . LEU A 1 288 ? -1.124 -26.672 -26.344 1 98.62 288 LEU A CA 1
ATOM 2285 C C . LEU A 1 288 ? 0.297 -26.562 -26.875 1 98.62 288 LEU A C 1
ATOM 2287 O O . LEU A 1 288 ? 1.121 -25.828 -26.328 1 98.62 288 LEU A O 1
ATOM 2291 N N . ALA A 1 289 ? 0.603 -27.25 -27.844 1 98.56 289 ALA A N 1
ATOM 2292 C CA . ALA A 1 289 ? 1.892 -27.141 -28.516 1 98.56 289 ALA A CA 1
ATOM 2293 C C . ALA A 1 289 ? 1.768 -26.328 -29.797 1 98.56 289 ALA A C 1
ATOM 2295 O O . ALA A 1 289 ? 0.788 -26.453 -30.531 1 98.56 289 ALA A O 1
ATOM 2296 N N . ASN A 1 290 ? 2.727 -25.469 -30.016 1 98.38 290 ASN A N 1
ATOM 2297 C CA . ASN A 1 290 ? 2.732 -24.609 -31.188 1 98.38 290 ASN A CA 1
ATOM 2298 C C . ASN A 1 290 ? 2.957 -25.406 -32.469 1 98.38 290 ASN A C 1
ATOM 2300 O O . ASN A 1 290 ? 4.016 -26.016 -32.656 1 98.38 290 ASN A O 1
ATOM 2304 N N . CYS A 1 291 ? 2.01 -25.453 -33.438 1 96.38 291 CYS A N 1
ATOM 2305 C CA . CYS A 1 291 ? 2.164 -26.203 -34.656 1 96.38 291 CYS A CA 1
ATOM 2306 C C . CYS A 1 291 ? 2.129 -25.266 -35.875 1 96.38 291 CYS A C 1
ATOM 2308 O O . CYS A 1 291 ? 1.845 -25.703 -37 1 96.38 291 CYS A O 1
ATOM 2310 N N . GLN A 1 292 ? 2.324 -24.047 -35.625 1 95.62 292 GLN A N 1
ATOM 2311 C CA . GLN A 1 292 ? 2.412 -23.078 -36.688 1 95.62 292 GLN A CA 1
ATOM 2312 C C . GLN A 1 292 ? 3.703 -23.25 -37.5 1 95.62 292 GLN A C 1
ATOM 2314 O O . GLN A 1 292 ? 4.645 -23.891 -37.031 1 95.62 292 GLN A O 1
ATOM 2319 N N . PRO A 1 293 ? 3.725 -22.688 -38.75 1 94.06 293 PRO A N 1
ATOM 2320 C CA . PRO A 1 293 ? 4.922 -22.891 -39.562 1 94.06 293 PRO A CA 1
ATOM 2321 C C . PRO A 1 293 ? 6.191 -22.359 -38.875 1 94.06 293 PRO A C 1
ATOM 2323 O O . PRO A 1 293 ? 7.25 -22.984 -39 1 94.06 293 PRO A O 1
ATOM 2326 N N . LEU A 1 294 ? 6.074 -21.219 -38.25 1 93.81 294 LEU A N 1
ATOM 2327 C CA . LEU A 1 294 ? 7.18 -20.656 -37.469 1 93.81 294 LEU A CA 1
ATOM 2328 C C . LEU A 1 294 ? 6.824 -20.562 -36 1 93.81 294 LEU A C 1
ATOM 2330 O O . LEU A 1 294 ? 5.656 -20.391 -35.625 1 93.81 294 LEU A O 1
ATOM 2334 N N . ASP A 1 295 ? 7.836 -20.734 -35.125 1 95.38 295 ASP A N 1
ATOM 2335 C CA . ASP A 1 295 ? 7.566 -20.672 -33.719 1 95.38 295 ASP A CA 1
ATOM 2336 C C . ASP A 1 295 ? 8.062 -19.359 -33.125 1 95.38 295 ASP A C 1
ATOM 2338 O O . ASP A 1 295 ? 8.25 -19.25 -31.891 1 95.38 295 ASP A O 1
ATOM 2342 N N . SER A 1 296 ? 8.359 -18.391 -34 1 95.44 296 SER A N 1
ATOM 2343 C CA . SER A 1 296 ? 8.75 -17.062 -33.531 1 95.44 296 SER A CA 1
ATOM 2344 C C . SER A 1 296 ? 7.59 -16.359 -32.844 1 95.44 296 SER A C 1
ATOM 2346 O O . SER A 1 296 ? 6.477 -16.297 -33.375 1 95.44 296 SER A O 1
ATOM 2348 N N . VAL A 1 297 ? 7.875 -15.82 -31.672 1 97.31 297 VAL A N 1
ATOM 2349 C CA . VAL A 1 297 ? 6.836 -15.188 -30.859 1 97.31 297 VAL A CA 1
ATOM 2350 C C . VAL A 1 297 ? 6.254 -13.992 -31.625 1 97.31 297 VAL A C 1
ATOM 2352 O O . VAL A 1 297 ? 5.051 -13.742 -31.562 1 97.31 297 VAL A O 1
ATOM 2355 N N . GLU A 1 298 ? 7.027 -13.25 -32.375 1 94.44 298 GLU A N 1
ATOM 2356 C CA . GLU A 1 298 ? 6.648 -12 -33.031 1 94.44 298 GLU A CA 1
ATOM 2357 C C . GLU A 1 298 ? 5.543 -12.227 -34.062 1 94.44 298 GLU A C 1
ATOM 2359 O O . GLU A 1 298 ? 4.723 -11.336 -34.281 1 94.44 298 GLU A O 1
ATOM 2364 N N . ILE A 1 299 ? 5.52 -13.406 -34.656 1 93.69 299 ILE A N 1
ATOM 2365 C CA . ILE A 1 299 ? 4.551 -13.648 -35.719 1 93.69 299 ILE A CA 1
ATOM 2366 C C . ILE A 1 299 ? 3.506 -14.656 -35.25 1 93.69 299 ILE A C 1
ATOM 2368 O O . ILE A 1 299 ? 2.582 -14.992 -36 1 93.69 299 ILE A O 1
ATOM 2372 N N . CYS A 1 300 ? 3.686 -15.133 -34.094 1 95.19 300 CYS A N 1
ATOM 2373 C CA . CYS A 1 300 ? 2.816 -16.188 -33.594 1 95.19 300 CYS A CA 1
ATOM 2374 C C . CYS A 1 300 ? 1.394 -15.68 -33.406 1 95.19 300 CYS A C 1
ATOM 2376 O O . CYS A 1 300 ? 1.188 -14.578 -32.875 1 95.19 300 CYS A O 1
ATOM 2378 N N . VAL A 1 301 ? 0.461 -16.453 -33.844 1 94.88 301 VAL A N 1
ATOM 2379 C CA . VAL A 1 301 ? -0.954 -16.156 -33.656 1 94.88 301 VAL A CA 1
ATOM 2380 C C . VAL A 1 301 ? -1.498 -16.969 -32.5 1 94.88 301 VAL A C 1
ATOM 2382 O O . VAL A 1 301 ? -1.391 -18.203 -32.469 1 94.88 301 VAL A O 1
ATOM 2385 N N . PHE A 1 302 ? -2.127 -16.328 -31.547 1 96.88 302 PHE A N 1
ATOM 2386 C CA . PHE A 1 302 ? -2.564 -16.984 -30.328 1 96.88 302 PHE A CA 1
ATOM 2387 C C . PHE A 1 302 ? -4.07 -17.234 -30.359 1 96.88 302 PHE A C 1
ATOM 2389 O O . PHE A 1 302 ? -4.777 -16.875 -29.406 1 96.88 302 PHE A O 1
ATOM 2396 N N . ASP A 1 303 ? -4.535 -17.75 -31.391 1 95.5 303 ASP A N 1
ATOM 2397 C CA . ASP A 1 303 ? -5.879 -18.328 -31.422 1 95.5 303 ASP A CA 1
ATOM 2398 C C . ASP A 1 303 ? -5.867 -19.766 -30.906 1 95.5 303 ASP A C 1
ATOM 2400 O O . ASP A 1 303 ? -5.734 -20.703 -31.672 1 95.5 303 ASP A O 1
ATOM 2404 N N . LEU A 1 304 ? -6.152 -19.953 -29.688 1 96.25 304 LEU A N 1
ATOM 2405 C CA . LEU A 1 304 ? -5.898 -21.203 -28.969 1 96.25 304 LEU A CA 1
ATOM 2406 C C . LEU A 1 304 ? -6.957 -22.25 -29.312 1 96.25 304 LEU A C 1
ATOM 2408 O O . LEU A 1 304 ? -6.801 -23.438 -28.984 1 96.25 304 LEU A O 1
ATOM 2412 N N . ASN A 1 305 ? -7.98 -21.812 -30.031 1 94.44 305 ASN A N 1
ATOM 2413 C CA . ASN A 1 305 ? -9.023 -22.766 -30.422 1 94.44 305 ASN A CA 1
ATOM 2414 C C . ASN A 1 305 ? -8.797 -23.281 -31.828 1 94.44 305 ASN A C 1
ATOM 2416 O O . ASN A 1 305 ? -9.516 -24.172 -32.281 1 94.44 305 ASN A O 1
ATOM 2420 N N . ASP A 1 306 ? -7.859 -22.703 -32.469 1 96.38 306 ASP A N 1
ATOM 2421 C CA . ASP A 1 306 ? -7.484 -23.172 -33.781 1 96.38 306 ASP A CA 1
ATOM 2422 C C . ASP A 1 306 ? -6.473 -24.312 -33.688 1 96.38 306 ASP A C 1
ATOM 2424 O O . ASP A 1 306 ? -5.273 -24.078 -33.562 1 96.38 306 ASP A O 1
ATOM 2428 N N . GLU A 1 307 ? -6.848 -25.531 -33.906 1 94.88 307 GLU A N 1
ATOM 2429 C CA . GLU A 1 307 ? -6.02 -26.719 -33.75 1 94.88 307 GLU A CA 1
ATOM 2430 C C . GLU A 1 307 ? -4.945 -26.797 -34.844 1 94.88 307 GLU A C 1
ATOM 2432 O O . GLU A 1 307 ? -3.98 -27.547 -34.688 1 94.88 307 GLU A O 1
ATOM 2437 N N . SER A 1 308 ? -5.141 -26.062 -35.875 1 94.75 308 SER A N 1
ATOM 2438 C CA . SER A 1 308 ? -4.117 -26.031 -36.938 1 94.75 308 SER A CA 1
ATOM 2439 C C . SER A 1 308 ? -2.912 -25.203 -36.5 1 94.75 308 SER A C 1
ATOM 2441 O O . SER A 1 308 ? -1.823 -25.344 -37.062 1 94.75 308 SER A O 1
ATOM 2443 N N . ARG A 1 309 ? -3.164 -24.359 -35.562 1 96.38 309 ARG A N 1
ATOM 2444 C CA . ARG A 1 309 ? -2.09 -23.5 -35.062 1 96.38 309 ARG A CA 1
ATOM 2445 C C . ARG A 1 309 ? -1.541 -24.016 -33.75 1 96.38 309 ARG A C 1
ATOM 2447 O O . ARG A 1 309 ? -0.342 -23.922 -33.469 1 96.38 309 ARG A O 1
ATOM 2454 N N . TRP A 1 310 ? -2.461 -24.516 -32.906 1 98.06 310 TRP A N 1
ATOM 2455 C CA . TRP A 1 310 ? -2.102 -25.047 -31.594 1 98.06 310 TRP A CA 1
ATOM 2456 C C . TRP A 1 310 ? -2.674 -26.438 -31.391 1 98.06 310 TRP A C 1
ATOM 2458 O O . TRP A 1 310 ? -3.893 -26.625 -31.312 1 98.06 310 TRP A O 1
ATOM 2468 N N . LYS A 1 311 ? -1.81 -27.406 -31.266 1 98.19 311 LYS A N 1
ATOM 2469 C CA . LYS A 1 311 ? -2.262 -28.766 -31.062 1 98.19 311 LYS A CA 1
ATOM 2470 C C . LYS A 1 311 ? -2.578 -29.031 -29.594 1 98.19 311 LYS A C 1
ATOM 2472 O O . LYS A 1 311 ? -1.678 -29.031 -28.75 1 98.19 311 LYS A O 1
ATOM 2477 N N . PRO A 1 312 ? -3.762 -29.344 -29.312 1 98.06 312 PRO A N 1
ATOM 2478 C CA . PRO A 1 312 ? -4.148 -29.547 -27.906 1 98.06 312 PRO A CA 1
ATOM 2479 C C . PRO A 1 312 ? -3.996 -30.984 -27.453 1 98.06 312 PRO A C 1
ATOM 2481 O O . PRO A 1 312 ? -4.109 -31.906 -28.266 1 98.06 312 PRO A O 1
ATOM 2484 N N . MET A 1 313 ? -3.641 -31.141 -26.234 1 97.44 313 MET A N 1
ATOM 2485 C CA . MET A 1 313 ? -3.848 -32.406 -25.578 1 97.44 313 MET A CA 1
ATOM 2486 C C . MET A 1 313 ? -5.289 -32.562 -25.109 1 97.44 313 MET A C 1
ATOM 2488 O O . MET A 1 313 ? -6 -31.562 -24.953 1 97.44 313 MET A O 1
ATOM 2492 N N . SER A 1 314 ? -5.66 -33.781 -24.875 1 96.31 314 SER A N 1
ATOM 2493 C CA . SER A 1 314 ? -7.008 -34.031 -24.375 1 96.31 314 SER A CA 1
ATOM 2494 C C . SER A 1 314 ? -7.188 -33.469 -22.969 1 96.31 314 SER A C 1
ATOM 2496 O O . SER A 1 314 ? -6.414 -33.781 -22.062 1 96.31 314 SER A O 1
ATOM 2498 N N . GLU A 1 315 ? -8.195 -32.688 -22.844 1 94.25 315 GLU A N 1
ATOM 2499 C CA . GLU A 1 315 ? -8.477 -32.094 -21.531 1 94.25 315 GLU A CA 1
ATOM 2500 C C . GLU A 1 315 ? -8.797 -33.188 -20.5 1 94.25 315 GLU A C 1
ATOM 2502 O O . GLU A 1 315 ? -8.461 -33.031 -19.328 1 94.25 315 GLU A O 1
ATOM 2507 N N . GLU A 1 316 ? -9.469 -34.156 -20.922 1 93.06 316 GLU A N 1
ATOM 2508 C CA . GLU A 1 316 ? -9.805 -35.281 -20.047 1 93.06 316 GLU A CA 1
ATOM 2509 C C . GLU A 1 316 ? -8.555 -36 -19.578 1 93.06 316 GLU A C 1
ATOM 2511 O O . GLU A 1 316 ? -8.469 -36.406 -18.422 1 93.06 316 GLU A O 1
ATOM 2516 N N . ALA A 1 317 ? -7.676 -36.125 -20.484 1 93.38 317 ALA A N 1
ATOM 2517 C CA . ALA A 1 317 ? -6.414 -36.781 -20.125 1 93.38 317 ALA A CA 1
ATOM 2518 C C . ALA A 1 317 ? -5.645 -35.938 -19.094 1 93.38 317 ALA A C 1
ATOM 2520 O O . ALA A 1 317 ? -5.109 -36.5 -18.125 1 93.38 317 ALA A O 1
ATOM 2521 N N . ILE A 1 318 ? -5.637 -34.656 -19.328 1 92.81 318 ILE A N 1
ATOM 2522 C CA . ILE A 1 318 ? -4.934 -33.75 -18.422 1 92.81 318 ILE A CA 1
ATOM 2523 C C . ILE A 1 318 ? -5.613 -33.781 -17.047 1 92.81 318 ILE A C 1
ATOM 2525 O O . ILE A 1 318 ? -4.949 -33.875 -16.016 1 92.81 318 ILE A O 1
ATOM 2529 N N . LYS A 1 319 ? -6.93 -33.719 -17.047 1 90.19 319 LYS A N 1
ATOM 2530 C CA . LYS A 1 319 ? -7.711 -33.719 -15.812 1 90.19 319 LYS A CA 1
ATOM 2531 C C . LYS A 1 319 ? -7.457 -35 -15.008 1 90.19 319 LYS A C 1
ATOM 2533 O O . LYS A 1 319 ? -7.465 -34.969 -13.773 1 90.19 319 LYS A O 1
ATOM 2538 N N . SER A 1 320 ? -7.258 -36.031 -15.664 1 88.31 320 SER A N 1
ATOM 2539 C CA . SER A 1 320 ? -7.059 -37.312 -15.008 1 88.31 320 SER A CA 1
ATOM 2540 C C . SER A 1 320 ? -5.781 -37.312 -14.172 1 88.31 320 SER A C 1
ATOM 2542 O O . SER A 1 320 ? -5.684 -38.031 -13.172 1 88.31 320 SER A O 1
ATOM 2544 N N . VAL A 1 321 ? -4.836 -36.469 -14.539 1 86.94 321 VAL A N 1
ATOM 2545 C CA . VAL A 1 321 ? -3.553 -36.5 -13.844 1 86.94 321 VAL A CA 1
ATOM 2546 C C . VAL A 1 321 ? -3.334 -35.219 -13.062 1 86.94 321 VAL A C 1
ATOM 2548 O O . VAL A 1 321 ? -2.561 -35.188 -12.102 1 86.94 321 VAL A O 1
ATOM 2551 N N . CYS A 1 322 ? -3.992 -34.125 -13.422 1 83.31 322 CYS A N 1
ATOM 2552 C CA . CYS A 1 322 ? -3.713 -32.844 -12.812 1 83.31 322 CYS A CA 1
ATOM 2553 C C . CYS A 1 322 ? -4.789 -32.469 -11.797 1 83.31 322 CYS A C 1
ATOM 2555 O O . CYS A 1 322 ? -4.598 -31.562 -10.984 1 83.31 322 CYS A O 1
ATOM 2557 N N . SER A 1 323 ? -5.895 -33.125 -11.727 1 78.06 323 SER A N 1
ATOM 2558 C CA . SER A 1 323 ? -6.973 -32.781 -10.812 1 78.06 323 SER A CA 1
ATOM 2559 C C . SER A 1 323 ? -6.617 -33.125 -9.367 1 78.06 323 SER A C 1
ATOM 2561 O O . SER A 1 323 ? -5.898 -34.094 -9.117 1 78.06 323 SER A O 1
ATOM 2563 N N . PRO A 1 324 ? -7.227 -32.188 -8.516 1 66.25 324 PRO A N 1
ATOM 2564 C CA . PRO A 1 324 ? -6.992 -32.5 -7.102 1 66.25 324 PRO A CA 1
ATOM 2565 C C . PRO A 1 324 ? -7.508 -33.875 -6.691 1 66.25 324 PRO A C 1
ATOM 2567 O O . PRO A 1 324 ? -8.562 -34.312 -7.156 1 66.25 324 PRO A O 1
ATOM 2570 N N . GLY A 1 325 ? -6.781 -34.625 -5.914 1 60.47 325 GLY A N 1
ATOM 2571 C CA . GLY A 1 325 ? -7.172 -35.938 -5.461 1 60.47 325 GLY A CA 1
ATOM 2572 C C . GLY A 1 325 ? -6.59 -37.062 -6.309 1 60.47 325 GLY A C 1
ATOM 2573 O O . GLY A 1 325 ? -6.691 -38.219 -5.953 1 60.47 325 GLY A O 1
ATOM 2574 N N . SER A 1 326 ? -6.277 -36.594 -7.461 1 53.5 326 SER A N 1
ATOM 2575 C CA . SER A 1 326 ? -5.582 -37.625 -8.211 1 53.5 326 SER A CA 1
ATOM 2576 C C . SER A 1 326 ? -4.25 -37.969 -7.562 1 53.5 326 SER A C 1
ATOM 2578 O O . SER A 1 326 ? -3.615 -37.125 -6.926 1 53.5 326 SER A O 1
ATOM 2580 N N . THR A 1 327 ? -4.125 -39.062 -6.957 1 46.72 327 THR A N 1
ATOM 2581 C CA . THR A 1 327 ? -2.961 -39.594 -6.25 1 46.72 327 THR A CA 1
ATOM 2582 C C . THR A 1 327 ? -1.67 -39.062 -6.863 1 46.72 327 THR A C 1
ATOM 2584 O O . THR A 1 327 ? -0.645 -38.969 -6.184 1 46.72 327 THR A O 1
ATOM 2587 N N . THR A 1 328 ? -1.601 -38.875 -8.156 1 47.75 328 THR A N 1
ATOM 2588 C CA . THR A 1 328 ? -0.366 -38.438 -8.797 1 47.75 328 THR A CA 1
ATOM 2589 C C . THR A 1 328 ? -0.146 -36.938 -8.57 1 47.75 328 THR A C 1
ATOM 2591 O O . THR A 1 328 ? 0.941 -36.438 -8.828 1 47.75 328 THR A O 1
ATOM 2594 N N . SER A 1 329 ? -1.258 -36.344 -7.934 1 57.81 329 SER A N 1
ATOM 2595 C CA . SER A 1 329 ? -1.298 -34.875 -7.945 1 57.81 329 SER A CA 1
ATOM 2596 C C . SER A 1 329 ? -0.576 -34.312 -6.738 1 57.81 329 SER A C 1
ATOM 2598 O O . SER A 1 329 ? -0.454 -34.969 -5.703 1 57.81 329 SER A O 1
ATOM 2600 N N . LEU A 1 330 ? 0.398 -33.375 -7.105 1 69.44 330 LEU A N 1
ATOM 2601 C CA . LEU A 1 330 ? 0.985 -32.5 -6.094 1 69.44 330 LEU A CA 1
ATOM 2602 C C . LEU A 1 330 ? -0.068 -32.031 -5.09 1 69.44 330 LEU A C 1
ATOM 2604 O O . LEU A 1 330 ? -1.251 -31.953 -5.422 1 69.44 330 LEU A O 1
ATOM 2608 N N . PRO A 1 331 ? 0.273 -32.188 -3.84 1 75 331 PRO A N 1
ATOM 2609 C CA . PRO A 1 331 ? -0.667 -31.672 -2.838 1 75 331 PRO A CA 1
ATOM 2610 C C . PRO A 1 331 ? -1.266 -30.312 -3.221 1 75 331 PRO A C 1
ATOM 2612 O O . PRO A 1 331 ? -0.721 -29.609 -4.078 1 75 331 PRO A O 1
ATOM 2615 N N . PRO A 1 332 ? -2.486 -30.125 -2.66 1 77 332 PRO A N 1
ATOM 2616 C CA . PRO A 1 332 ? -3.076 -28.812 -2.896 1 77 332 PRO A CA 1
ATOM 2617 C C . PRO A 1 332 ? -2.146 -27.672 -2.49 1 77 332 PRO A C 1
ATOM 2619 O O . PRO A 1 332 ? -1.295 -27.844 -1.616 1 77 332 PRO A O 1
ATOM 2622 N N . PHE A 1 333 ? -2.293 -26.641 -3.182 1 84 333 PHE A N 1
ATOM 2623 C CA . PHE A 1 333 ? -1.479 -25.453 -2.914 1 84 333 PHE A CA 1
ATOM 2624 C C . PHE A 1 333 ? -1.708 -24.953 -1.496 1 84 333 PHE A C 1
ATOM 2626 O O . PHE A 1 333 ? -2.852 -24.797 -1.062 1 84 333 PHE A O 1
ATOM 2633 N N . PRO A 1 334 ? -0.672 -24.859 -0.808 1 86.88 334 PRO A N 1
ATOM 2634 C CA . PRO A 1 334 ? -0.82 -24.25 0.514 1 86.88 334 PRO A CA 1
ATOM 2635 C C . PRO A 1 334 ? -1.24 -22.781 0.441 1 86.88 334 PRO A C 1
ATOM 2637 O O . PRO A 1 334 ? -0.904 -22.094 -0.522 1 86.88 334 PRO A O 1
ATOM 2640 N N . PRO A 1 335 ? -2.033 -22.359 1.413 1 89.5 335 PRO A N 1
ATOM 2641 C CA . PRO A 1 335 ? -2.334 -20.922 1.442 1 89.5 335 PRO A CA 1
ATOM 2642 C C . PRO A 1 335 ? -1.102 -20.062 1.725 1 89.5 335 PRO A C 1
ATOM 2644 O O . PRO A 1 335 ? -0.189 -20.5 2.432 1 89.5 335 PRO A O 1
ATOM 2647 N N . LEU A 1 336 ? -1.072 -18.953 1.132 1 94.88 336 LEU A N 1
ATOM 2648 C CA . LEU A 1 336 ? 0.012 -18.016 1.404 1 94.88 336 LEU A CA 1
ATOM 2649 C C . LEU A 1 336 ? -0.062 -17.5 2.838 1 94.88 336 LEU A C 1
ATOM 2651 O O . LEU A 1 336 ? -1.152 -17.359 3.396 1 94.88 336 LEU A O 1
ATOM 2655 N N . CYS A 1 337 ? 1.067 -17.234 3.348 1 93.81 337 CYS A N 1
ATOM 2656 C CA . CYS A 1 337 ? 1.134 -16.719 4.711 1 93.81 337 CYS A CA 1
ATOM 2657 C C . CYS A 1 337 ? 1.503 -15.234 4.715 1 93.81 337 CYS A C 1
ATOM 2659 O O . CYS A 1 337 ? 2.266 -14.781 3.863 1 93.81 337 CYS A O 1
ATOM 2661 N N . CYS A 1 338 ? 0.954 -14.539 5.723 1 93.12 338 CYS A N 1
ATOM 2662 C CA . CYS A 1 338 ? 1.291 -13.133 5.883 1 93.12 338 CYS A CA 1
ATOM 2663 C C . CYS A 1 338 ? 2.738 -12.961 6.332 1 93.12 338 CYS A C 1
ATOM 2665 O O . CYS A 1 338 ? 3.303 -13.859 6.965 1 93.12 338 CYS A O 1
ATOM 2667 N N . SER A 1 339 ? 3.301 -11.875 5.98 1 91.94 339 SER A N 1
ATOM 2668 C CA . SER A 1 339 ? 4.668 -11.578 6.395 1 91.94 339 SER A CA 1
ATOM 2669 C C . SER A 1 339 ? 4.738 -11.242 7.879 1 91.94 339 SER A C 1
ATOM 2671 O O . SER A 1 339 ? 3.865 -10.547 8.406 1 91.94 339 SER A O 1
ATOM 2673 N N . LEU A 1 340 ? 5.766 -11.664 8.531 1 90.19 340 LEU A N 1
ATOM 2674 C CA . LEU A 1 340 ? 5.977 -11.352 9.945 1 90.19 340 LEU A CA 1
ATOM 2675 C C . LEU A 1 340 ? 6.957 -10.195 10.102 1 90.19 340 LEU A C 1
ATOM 2677 O O . LEU A 1 340 ? 7.234 -9.766 11.227 1 90.19 340 LEU A O 1
ATOM 2681 N N . VAL A 1 341 ? 7.375 -9.688 9 1 91.81 341 VAL A N 1
ATOM 2682 C CA . VAL A 1 341 ? 8.383 -8.633 9.016 1 91.81 341 VAL A CA 1
ATOM 2683 C C . VAL A 1 341 ? 7.711 -7.281 9.242 1 91.81 341 VAL A C 1
ATOM 2685 O O . VAL A 1 341 ? 6.734 -6.945 8.57 1 91.81 341 VAL A O 1
ATOM 2688 N N . ASP A 1 342 ? 8.227 -6.5 10.25 1 93.69 342 ASP A N 1
ATOM 2689 C CA . ASP A 1 342 ? 7.789 -5.121 10.438 1 93.69 342 ASP A CA 1
ATOM 2690 C C . ASP A 1 342 ? 8.484 -4.18 9.461 1 93.69 342 ASP A C 1
ATOM 2692 O O . ASP A 1 342 ? 9.656 -3.844 9.641 1 93.69 342 ASP A O 1
ATOM 2696 N N . SER A 1 343 ? 7.758 -3.742 8.539 1 95.12 343 SER A N 1
ATOM 2697 C CA . SER A 1 343 ? 8.305 -2.959 7.441 1 95.12 343 SER A CA 1
ATOM 2698 C C . SER A 1 343 ? 9.039 -1.721 7.949 1 95.12 343 SER A C 1
ATOM 2700 O O . SER A 1 343 ? 10.148 -1.422 7.508 1 95.12 343 SER A O 1
ATOM 2702 N N . ALA A 1 344 ? 8.453 -0.951 8.875 1 95.12 344 ALA A N 1
ATOM 2703 C CA . ALA A 1 344 ? 9.039 0.284 9.391 1 95.12 344 ALA A CA 1
ATOM 2704 C C . ALA A 1 344 ? 10.305 -0.001 10.188 1 95.12 344 ALA A C 1
ATOM 2706 O O . ALA A 1 344 ? 11.328 0.662 9.992 1 95.12 344 ALA A O 1
ATOM 2707 N N . ALA A 1 345 ? 10.25 -0.977 11.039 1 96.06 345 ALA A N 1
ATOM 2708 C CA . ALA A 1 345 ? 11.398 -1.316 11.875 1 96.06 345 ALA A CA 1
ATOM 2709 C C . ALA A 1 345 ? 12.57 -1.792 11.023 1 96.06 345 ALA A C 1
ATOM 2711 O O . ALA A 1 345 ? 13.719 -1.414 11.281 1 96.06 345 ALA A O 1
ATOM 2712 N N . GLU A 1 346 ? 12.211 -2.668 10.086 1 97.25 346 GLU A N 1
ATOM 2713 C CA . GLU A 1 346 ? 13.258 -3.176 9.203 1 97.25 346 GLU A CA 1
ATOM 2714 C C . GLU A 1 346 ? 13.875 -2.053 8.375 1 97.25 346 GLU A C 1
ATOM 2716 O O . GLU A 1 346 ? 15.086 -2.043 8.133 1 97.25 346 GLU A O 1
ATOM 2721 N N . SER A 1 347 ? 13.07 -1.116 7.875 1 98.31 347 SER A N 1
ATOM 2722 C CA . SER A 1 347 ? 13.578 0.033 7.129 1 98.31 347 SER A CA 1
ATOM 2723 C C . SER A 1 347 ? 14.539 0.859 7.973 1 98.31 347 SER A C 1
ATOM 2725 O O . SER A 1 347 ? 15.609 1.249 7.496 1 98.31 347 SER A O 1
ATOM 2727 N N . ASN A 1 348 ? 14.172 1.133 9.219 1 97.88 348 ASN A N 1
ATOM 2728 C CA . ASN A 1 348 ? 15.008 1.908 10.125 1 97.88 348 ASN A CA 1
ATOM 2729 C C . ASN A 1 348 ? 16.328 1.204 10.398 1 97.88 348 ASN A C 1
ATOM 2731 O O . ASN A 1 348 ? 17.391 1.844 10.422 1 97.88 348 ASN A O 1
ATOM 2735 N N . ASP A 1 349 ? 16.234 -0.061 10.586 1 98.06 349 ASP A N 1
ATOM 2736 C CA . ASP A 1 349 ? 17.438 -0.838 10.914 1 98.06 349 ASP A CA 1
ATOM 2737 C C . ASP A 1 349 ? 18.438 -0.822 9.758 1 98.06 349 ASP A C 1
ATOM 2739 O O . ASP A 1 349 ? 19.625 -0.558 9.953 1 98.06 349 ASP A O 1
ATOM 2743 N N . ILE A 1 350 ? 17.969 -1.118 8.594 1 98.44 350 ILE A N 1
ATOM 2744 C CA . ILE A 1 350 ? 18.828 -1.149 7.426 1 98.44 350 ILE A CA 1
ATOM 2745 C C . ILE A 1 350 ? 19.422 0.241 7.18 1 98.44 350 ILE A C 1
ATOM 2747 O O . ILE A 1 350 ? 20.609 0.377 6.879 1 98.44 350 ILE A O 1
ATOM 2751 N N . GLU A 1 351 ? 18.562 1.267 7.301 1 98.62 351 GLU A N 1
ATOM 2752 C CA . GLU A 1 351 ? 19.016 2.639 7.098 1 98.62 351 GLU A CA 1
ATOM 2753 C C . GLU A 1 351 ? 20.141 3.002 8.07 1 98.62 351 GLU A C 1
ATOM 2755 O O . GLU A 1 351 ? 21.141 3.607 7.68 1 98.62 351 GLU A O 1
ATOM 2760 N N . LEU A 1 352 ? 19.969 2.623 9.328 1 98.38 352 LEU A N 1
ATOM 2761 C CA . LEU A 1 352 ? 20.984 2.904 10.352 1 98.38 352 LEU A CA 1
ATOM 2762 C C . LEU A 1 352 ? 22.281 2.18 10.047 1 98.38 352 LEU A C 1
ATOM 2764 O O . LEU A 1 352 ? 23.359 2.756 10.188 1 98.38 352 LEU A O 1
ATOM 2768 N N . GLN A 1 353 ? 22.188 0.946 9.641 1 98.5 353 GLN A N 1
ATOM 2769 C CA . GLN A 1 353 ? 23.375 0.183 9.273 1 98.5 353 GLN A CA 1
ATOM 2770 C C . GLN A 1 353 ? 24.109 0.83 8.102 1 98.5 353 GLN A C 1
ATOM 2772 O O . GLN A 1 353 ? 25.328 0.941 8.109 1 98.5 353 GLN A O 1
ATOM 2777 N N . LEU A 1 354 ? 23.344 1.238 7.16 1 98.56 354 LEU A N 1
ATOM 2778 C CA . LEU A 1 354 ? 23.953 1.854 5.98 1 98.56 354 LEU A CA 1
ATOM 2779 C C . LEU A 1 354 ? 24.641 3.16 6.348 1 98.56 354 LEU A C 1
ATOM 2781 O O . LEU A 1 354 ? 25.703 3.482 5.801 1 98.56 354 LEU A O 1
ATOM 2785 N N . ARG A 1 355 ? 24.031 3.971 7.246 1 98.38 355 ARG A N 1
ATOM 2786 C CA . ARG A 1 355 ? 24.672 5.199 7.711 1 98.38 355 ARG A CA 1
ATOM 2787 C C . ARG A 1 355 ? 26.016 4.906 8.359 1 98.38 355 ARG A C 1
ATOM 2789 O O . ARG A 1 355 ? 27 5.629 8.133 1 98.38 355 ARG A O 1
ATOM 2796 N N . VAL A 1 356 ? 26.031 3.84 9.109 1 98.25 356 VAL A N 1
ATOM 2797 C CA . VAL A 1 356 ? 27.281 3.445 9.773 1 98.25 356 VAL A CA 1
ATOM 2798 C C . VAL A 1 356 ? 28.312 3.018 8.734 1 98.25 356 VAL A C 1
ATOM 2800 O O . VAL A 1 356 ? 29.469 3.434 8.797 1 98.25 356 VAL A O 1
ATOM 2803 N N . PHE A 1 357 ? 27.859 2.178 7.762 1 98.12 357 PHE A N 1
ATOM 2804 C CA . PHE A 1 357 ? 28.766 1.704 6.723 1 98.12 357 PHE A CA 1
ATOM 2805 C C . PHE A 1 357 ? 29.344 2.873 5.93 1 98.12 357 PHE A C 1
ATOM 2807 O O . PHE A 1 357 ? 30.547 2.9 5.633 1 98.12 357 PHE A O 1
ATOM 2814 N N . VAL A 1 358 ? 28.531 3.834 5.629 1 97.81 358 VAL A N 1
ATOM 2815 C CA . VAL A 1 358 ? 28.953 4.996 4.855 1 97.81 358 VAL A CA 1
ATOM 2816 C C . VAL A 1 358 ? 29.938 5.828 5.668 1 97.81 358 VAL A C 1
ATOM 2818 O O . VAL A 1 358 ? 30.969 6.254 5.152 1 97.81 358 VAL A O 1
ATOM 2821 N N . SER A 1 359 ? 29.609 6.078 6.941 1 97.56 359 SER A N 1
ATOM 2822 C CA . SER A 1 359 ? 30.484 6.875 7.805 1 97.56 359 SER A CA 1
ATOM 2823 C C . SER A 1 359 ? 31.844 6.227 7.965 1 97.56 359 SER A C 1
ATOM 2825 O O . SER A 1 359 ? 32.875 6.91 7.941 1 97.56 359 SER A O 1
ATOM 2827 N N . GLU A 1 360 ? 31.828 4.914 8.102 1 97.5 360 GLU A N 1
ATOM 2828 C CA . GLU A 1 360 ? 33.094 4.18 8.219 1 97.5 360 GLU A CA 1
ATOM 2829 C C . GLU A 1 360 ? 33.875 4.242 6.914 1 97.5 360 GLU A C 1
ATOM 2831 O O . GLU A 1 360 ? 35.094 4.441 6.934 1 97.5 360 GLU A O 1
ATOM 2836 N N . HIS A 1 361 ? 33.25 4.016 5.863 1 96.69 361 HIS A N 1
ATOM 2837 C CA . HIS A 1 361 ? 33.875 4.062 4.559 1 96.69 361 HIS A CA 1
ATOM 2838 C C . HIS A 1 361 ? 34.531 5.43 4.305 1 96.69 361 HIS A C 1
ATOM 2840 O O . HIS A 1 361 ? 35.656 5.516 3.82 1 96.69 361 HIS A O 1
ATOM 2846 N N . ARG A 1 362 ? 33.812 6.477 4.645 1 96.25 362 ARG A N 1
ATOM 2847 C CA . ARG A 1 362 ? 34.312 7.832 4.438 1 96.25 362 ARG A CA 1
ATOM 2848 C C . ARG A 1 362 ? 35.469 8.148 5.398 1 96.25 362 ARG A C 1
ATOM 2850 O O . ARG A 1 362 ? 36.406 8.836 5.031 1 96.25 362 ARG A O 1
ATOM 2857 N N . LYS A 1 363 ? 35.344 7.648 6.617 1 96.69 363 LYS A N 1
ATOM 2858 C CA . LYS A 1 363 ? 36.438 7.82 7.574 1 96.69 363 LYS A CA 1
ATOM 2859 C C . LYS A 1 363 ? 37.719 7.215 7.047 1 96.69 363 LYS A C 1
ATOM 2861 O O . LYS A 1 363 ? 38.812 7.797 7.203 1 96.69 363 LYS A O 1
ATOM 2866 N N . ASP A 1 364 ? 37.625 6.117 6.43 1 96.62 364 ASP A N 1
ATOM 2867 C CA . ASP A 1 364 ? 38.781 5.438 5.836 1 96.62 364 ASP A CA 1
ATOM 2868 C C . ASP A 1 364 ? 39.375 6.273 4.715 1 96.62 364 ASP A C 1
ATOM 2870 O O . ASP A 1 364 ? 40.594 6.176 4.445 1 96.62 364 ASP A O 1
ATOM 2874 N N . LEU A 1 365 ? 38.594 7.062 4.105 1 94.75 365 LEU A N 1
ATOM 2875 C CA . LEU A 1 365 ? 39.062 7.922 3.027 1 94.75 365 LEU A CA 1
ATOM 2876 C C . LEU A 1 365 ? 39.531 9.273 3.57 1 94.75 365 LEU A C 1
ATOM 2878 O O . LEU A 1 365 ? 39.906 10.156 2.803 1 94.75 365 LEU A O 1
ATOM 2882 N N . GLY A 1 366 ? 39.375 9.461 4.832 1 94.5 366 GLY A N 1
ATOM 2883 C CA . GLY A 1 366 ? 39.75 10.711 5.465 1 94.5 366 GLY A CA 1
ATOM 2884 C C . GLY A 1 366 ? 38.719 11.805 5.312 1 94.5 366 GLY A C 1
ATOM 2885 O O . GLY A 1 366 ? 39.031 12.992 5.359 1 94.5 366 GLY A O 1
ATOM 2886 N N . LEU A 1 367 ? 37.5 11.406 5.098 1 94.25 367 LEU A N 1
ATOM 2887 C CA . LEU A 1 367 ? 36.438 12.375 4.875 1 94.25 367 LEU A CA 1
ATOM 2888 C C . LEU A 1 367 ? 35.5 12.43 6.07 1 94.25 367 LEU A C 1
ATOM 2890 O O . LEU A 1 367 ? 35.281 11.422 6.754 1 94.25 367 LEU A O 1
ATOM 2894 N N . ALA A 1 368 ? 34.875 13.586 6.309 1 93.31 368 ALA A N 1
ATOM 2895 C CA . ALA A 1 368 ? 33.875 13.75 7.355 1 93.31 368 ALA A CA 1
ATOM 2896 C C . ALA A 1 368 ? 32.469 13.484 6.809 1 93.31 368 ALA A C 1
ATOM 2898 O O . ALA A 1 368 ? 32.219 13.703 5.621 1 93.31 368 ALA A O 1
ATOM 2899 N N . THR A 1 369 ? 31.703 12.969 7.621 1 95.56 369 THR A N 1
ATOM 2900 C CA . THR A 1 369 ? 30.344 12.664 7.211 1 95.56 369 THR A CA 1
ATOM 2901 C C . THR A 1 369 ? 29.344 13.492 8.016 1 95.56 369 THR A C 1
ATOM 2903 O O . THR A 1 369 ? 29.344 13.453 9.25 1 95.56 369 THR A O 1
ATOM 2906 N N . VAL A 1 370 ? 28.562 14.312 7.402 1 96.62 370 VAL A N 1
ATOM 2907 C CA . VAL A 1 370 ? 27.469 15.047 8.023 1 96.62 370 VAL A CA 1
ATOM 2908 C C . VAL A 1 370 ? 26.141 14.648 7.379 1 96.62 370 VAL A C 1
ATOM 2910 O O . VAL A 1 370 ? 25.953 14.836 6.172 1 96.62 370 VAL A O 1
ATOM 2913 N N . TRP A 1 371 ? 25.281 14.109 8.133 1 97.38 371 TRP A N 1
ATOM 2914 C CA . TRP A 1 371 ? 24.016 13.609 7.617 1 97.38 371 TRP A CA 1
ATOM 2915 C C . TRP A 1 371 ? 22.969 14.711 7.625 1 97.38 371 TRP A C 1
ATOM 2917 O O . TRP A 1 371 ? 22.922 15.547 8.539 1 97.38 371 TRP A O 1
ATOM 2927 N N . ASP A 1 372 ? 22.156 14.758 6.66 1 96.94 372 ASP A N 1
ATOM 2928 C CA . ASP A 1 372 ? 20.969 15.617 6.59 1 96.94 372 ASP A CA 1
ATOM 2929 C C . ASP A 1 372 ? 19.688 14.797 6.738 1 96.94 372 ASP A C 1
ATOM 2931 O O . ASP A 1 372 ? 19.172 14.266 5.754 1 96.94 372 ASP A O 1
ATOM 2935 N N . ASP A 1 373 ? 19.109 14.805 7.852 1 96.69 373 ASP A N 1
ATOM 2936 C CA . ASP A 1 373 ? 17.938 13.984 8.164 1 96.69 373 ASP A CA 1
ATOM 2937 C C . ASP A 1 373 ? 16.719 14.453 7.379 1 96.69 373 ASP A C 1
ATOM 2939 O O . ASP A 1 373 ? 15.875 13.641 6.988 1 96.69 373 ASP A O 1
ATOM 2943 N N . GLN A 1 374 ? 16.578 15.703 7.238 1 96.56 374 GLN A N 1
ATOM 2944 C CA . GLN A 1 374 ? 15.469 16.219 6.457 1 96.56 374 GLN A CA 1
ATOM 2945 C C . GLN A 1 374 ? 15.547 15.758 5.004 1 96.56 374 GLN A C 1
ATOM 2947 O O . GLN A 1 374 ? 14.547 15.352 4.418 1 96.56 374 GLN A O 1
ATOM 2952 N N . LEU A 1 375 ? 16.734 15.859 4.5 1 97.38 375 LEU A N 1
ATOM 2953 C CA . LEU A 1 375 ? 16.906 15.398 3.127 1 97.38 375 LEU A CA 1
ATOM 2954 C C . LEU A 1 375 ? 16.609 13.914 3.006 1 97.38 375 LEU A C 1
ATOM 2956 O O . LEU A 1 375 ? 15.984 13.477 2.033 1 97.38 375 LEU A O 1
ATOM 2960 N N . SER A 1 376 ? 17.047 13.133 3.992 1 98.25 376 SER A N 1
ATOM 2961 C CA . SER A 1 376 ? 16.734 11.703 4 1 98.25 376 SER A CA 1
ATOM 2962 C C . SER A 1 376 ? 15.234 11.461 3.963 1 98.25 376 SER A C 1
ATOM 2964 O O . SER A 1 376 ? 14.758 10.609 3.215 1 98.25 376 SER A O 1
ATOM 2966 N N . TYR A 1 377 ? 14.539 12.25 4.734 1 98.12 377 TYR A N 1
ATOM 2967 C CA . TYR A 1 377 ? 13.086 12.117 4.797 1 98.12 377 TYR A CA 1
ATOM 2968 C C . TYR A 1 377 ? 12.453 12.477 3.459 1 98.12 377 TYR A C 1
ATOM 2970 O O . TYR A 1 377 ? 11.492 11.828 3.031 1 98.12 377 TYR A O 1
ATOM 2978 N N . LEU A 1 378 ? 13 13.414 2.795 1 98.19 378 LEU A N 1
ATOM 2979 C CA . LEU A 1 378 ? 12.438 13.914 1.547 1 98.19 378 LEU A CA 1
ATOM 2980 C C . LEU A 1 378 ? 12.617 12.906 0.421 1 98.19 378 LEU A C 1
ATOM 2982 O O . LEU A 1 378 ? 12 13.023 -0.637 1 98.19 378 LEU A O 1
ATOM 2986 N N . LEU A 1 379 ? 13.453 11.914 0.641 1 98.31 379 LEU A N 1
ATOM 2987 C CA . LEU A 1 379 ? 13.672 10.898 -0.38 1 98.31 379 LEU A CA 1
ATOM 2988 C C . LEU A 1 379 ? 12.555 9.852 -0.351 1 98.31 379 LEU A C 1
ATOM 2990 O O . LEU A 1 379 ? 12.414 9.062 -1.287 1 98.31 379 LEU A O 1
ATOM 2994 N N . SER A 1 380 ? 11.711 9.82 0.671 1 97.88 380 SER A N 1
ATOM 2995 C CA . SER A 1 380 ? 10.695 8.797 0.909 1 97.88 380 SER A CA 1
ATOM 2996 C C . SER A 1 380 ? 9.711 8.719 -0.25 1 97.88 380 SER A C 1
ATOM 2998 O O . SER A 1 380 ? 9.398 7.629 -0.734 1 97.88 380 SER A O 1
ATOM 3000 N N . PRO A 1 381 ? 9.234 9.859 -0.735 1 97.56 381 PRO A N 1
ATOM 3001 C CA . PRO A 1 381 ? 8.242 9.789 -1.809 1 97.56 381 PRO A CA 1
ATOM 3002 C C . PRO A 1 381 ? 8.773 9.109 -3.066 1 97.56 381 PRO A C 1
ATOM 3004 O O . PRO A 1 381 ? 8.039 8.398 -3.75 1 97.56 381 PRO A O 1
ATOM 3007 N N . ALA A 1 382 ? 10.016 9.328 -3.346 1 97.56 382 ALA A N 1
ATOM 3008 C CA . ALA A 1 382 ? 10.609 8.711 -4.531 1 97.56 382 ALA A CA 1
ATOM 3009 C C . ALA A 1 382 ? 10.625 7.188 -4.414 1 97.56 382 ALA A C 1
ATOM 3011 O O . ALA A 1 382 ? 10.273 6.484 -5.363 1 97.56 382 ALA A O 1
ATOM 3012 N N . LEU A 1 383 ? 11.062 6.734 -3.275 1 97.62 383 LEU A N 1
ATOM 3013 C CA . LEU A 1 383 ? 11.133 5.293 -3.059 1 97.62 383 LEU A CA 1
ATOM 3014 C C . LEU A 1 383 ? 9.742 4.664 -3.146 1 97.62 383 LEU A C 1
ATOM 3016 O O . LEU A 1 383 ? 9.586 3.59 -3.727 1 97.62 383 LEU A O 1
ATOM 3020 N N . ALA A 1 384 ? 8.758 5.344 -2.535 1 96.19 384 ALA A N 1
ATOM 3021 C CA . ALA A 1 384 ? 7.379 4.863 -2.621 1 96.19 384 ALA A CA 1
ATOM 3022 C C . ALA A 1 384 ? 6.891 4.852 -4.066 1 96.19 384 ALA A C 1
ATOM 3024 O O . ALA A 1 384 ? 6.176 3.938 -4.48 1 96.19 384 ALA A O 1
ATOM 3025 N N . ALA A 1 385 ? 7.242 5.883 -4.793 1 95.88 385 ALA A N 1
ATOM 3026 C CA . ALA A 1 385 ? 6.84 5.984 -6.195 1 95.88 385 ALA A CA 1
ATOM 3027 C C . ALA A 1 385 ? 7.426 4.844 -7.02 1 95.88 385 ALA A C 1
ATOM 3029 O O . ALA A 1 385 ? 6.762 4.316 -7.918 1 95.88 385 ALA A O 1
ATOM 3030 N N . TYR A 1 386 ? 8.672 4.492 -6.738 1 96.69 386 TYR A N 1
ATOM 3031 C CA . TYR A 1 386 ? 9.297 3.393 -7.461 1 96.69 386 TYR A CA 1
ATOM 3032 C C . TYR A 1 386 ? 8.539 2.09 -7.238 1 96.69 386 TYR A C 1
ATOM 3034 O O . TYR A 1 386 ? 8.312 1.329 -8.18 1 96.69 386 TYR A O 1
ATOM 3042 N N . GLU A 1 387 ? 8.102 1.833 -6.035 1 96.12 387 GLU A N 1
ATOM 3043 C CA . GLU A 1 387 ? 7.383 0.596 -5.75 1 96.12 387 GLU A CA 1
ATOM 3044 C C . GLU A 1 387 ? 5.984 0.619 -6.367 1 96.12 387 GLU A C 1
ATOM 3046 O O . GLU A 1 387 ? 5.52 -0.391 -6.898 1 96.12 387 GLU A O 1
ATOM 3051 N N . ILE A 1 388 ? 5.34 1.75 -6.301 1 94.62 388 ILE A N 1
ATOM 3052 C CA . ILE A 1 388 ? 4.008 1.879 -6.887 1 94.62 388 ILE A CA 1
ATOM 3053 C C . ILE A 1 388 ? 4.078 1.636 -8.391 1 94.62 388 ILE A C 1
ATOM 3055 O O . ILE A 1 388 ? 3.178 1.026 -8.969 1 94.62 388 ILE A O 1
ATOM 3059 N N . GLU A 1 389 ? 5.113 2.125 -8.906 1 94.38 389 GLU A N 1
ATOM 3060 C CA . GLU A 1 389 ? 5.297 1.913 -10.344 1 94.38 389 GLU A CA 1
ATOM 3061 C C . GLU A 1 389 ? 5.441 0.428 -10.664 1 94.38 389 GLU A C 1
ATOM 3063 O O . GLU A 1 389 ? 4.914 -0.046 -11.672 1 94.38 389 GLU A O 1
ATOM 3068 N N . ARG A 1 390 ? 6.137 -0.274 -9.852 1 94.69 390 ARG A N 1
ATOM 3069 C CA . ARG A 1 390 ? 6.32 -1.707 -10.07 1 94.69 390 ARG A CA 1
ATOM 3070 C C . ARG A 1 390 ? 4.996 -2.453 -9.93 1 94.69 390 ARG A C 1
ATOM 3072 O O . ARG A 1 390 ? 4.754 -3.434 -10.633 1 94.69 390 ARG A O 1
ATOM 3079 N N . ILE A 1 391 ? 4.09 -2.043 -9.078 1 93.69 391 ILE A N 1
ATOM 3080 C CA . ILE A 1 391 ? 2.857 -2.752 -8.758 1 93.69 391 ILE A CA 1
ATOM 3081 C C . ILE A 1 391 ? 1.758 -2.348 -9.734 1 93.69 391 ILE A C 1
ATOM 3083 O O . ILE A 1 391 ? 0.833 -3.121 -10 1 93.69 391 ILE A O 1
ATOM 3087 N N . THR A 1 392 ? 1.85 -1.121 -10.312 1 91.56 392 THR A N 1
ATOM 3088 C CA . THR A 1 392 ? 0.732 -0.637 -11.117 1 91.56 392 THR A CA 1
ATOM 3089 C C . THR A 1 392 ? 1.166 -0.404 -12.555 1 91.56 392 THR A C 1
ATOM 3091 O O . THR A 1 392 ? 0.331 -0.36 -13.461 1 91.56 392 THR A O 1
ATOM 3094 N N . GLY A 1 393 ? 2.447 -0.109 -12.75 1 88.06 393 GLY A N 1
ATOM 3095 C CA . GLY A 1 393 ? 2.949 0.251 -14.07 1 88.06 393 GLY A CA 1
ATOM 3096 C C . GLY A 1 393 ? 2.904 1.743 -14.336 1 88.06 393 GLY A C 1
ATOM 3097 O O . GLY A 1 393 ? 3.283 2.197 -15.414 1 88.06 393 GLY A O 1
ATOM 3098 N N . ILE A 1 394 ? 2.51 2.486 -13.305 1 88.19 394 ILE A N 1
ATOM 3099 C CA . ILE A 1 394 ? 2.348 3.92 -13.523 1 88.19 394 ILE A CA 1
ATOM 3100 C C . ILE A 1 394 ? 3.193 4.695 -12.516 1 88.19 394 ILE A C 1
ATOM 3102 O O . ILE A 1 394 ? 3.281 4.312 -11.344 1 88.19 394 ILE A O 1
ATOM 3106 N N . SER A 1 395 ? 3.781 5.777 -13.031 1 88.5 395 SER A N 1
ATOM 3107 C CA . SER A 1 395 ? 4.582 6.645 -12.172 1 88.5 395 SER A CA 1
ATOM 3108 C C . SER A 1 395 ? 3.77 7.832 -11.672 1 88.5 395 SER A C 1
ATOM 3110 O O . SER A 1 395 ? 3.027 8.453 -12.438 1 88.5 395 SER A O 1
ATOM 3112 N N . ALA A 1 396 ? 3.791 8.094 -10.367 1 87.44 396 ALA A N 1
ATOM 3113 C CA . ALA A 1 396 ? 3.057 9.203 -9.766 1 87.44 396 ALA A CA 1
ATOM 3114 C C . ALA A 1 396 ? 3.885 9.883 -8.688 1 87.44 396 ALA A C 1
ATOM 3116 O O . ALA A 1 396 ? 4.754 9.258 -8.07 1 87.44 396 ALA A O 1
ATOM 3117 N N . GLY A 1 397 ? 3.686 11.227 -8.414 1 88.75 397 GLY A N 1
ATOM 3118 C CA . GLY A 1 397 ? 4.246 11.953 -7.281 1 88.75 397 GLY A CA 1
ATOM 3119 C C . GLY A 1 397 ? 5.617 12.531 -7.566 1 88.75 397 GLY A C 1
ATOM 3120 O O . GLY A 1 397 ? 6.305 12.992 -6.648 1 88.75 397 GLY A O 1
ATOM 3121 N N . ASN A 1 398 ? 6.031 12.484 -8.812 1 90.69 398 ASN A N 1
ATOM 3122 C CA . ASN A 1 398 ? 7.352 12.992 -9.172 1 90.69 398 ASN A CA 1
ATOM 3123 C C . ASN A 1 398 ? 7.414 14.516 -9.055 1 90.69 398 ASN A C 1
ATOM 3125 O O . ASN A 1 398 ? 8.461 15.07 -8.727 1 90.69 398 ASN A O 1
ATOM 3129 N N . GLU A 1 399 ? 6.316 15.125 -9.297 1 92.5 399 GLU A N 1
ATOM 3130 C CA . GLU A 1 399 ? 6.273 16.578 -9.234 1 92.5 399 GLU A CA 1
ATOM 3131 C C . GLU A 1 399 ? 6.535 17.078 -7.816 1 92.5 399 GLU A C 1
ATOM 3133 O O . GLU A 1 399 ? 7.348 17.984 -7.613 1 92.5 399 GLU A O 1
ATOM 3138 N N . GLU A 1 400 ? 5.844 16.531 -6.906 1 95.19 400 GLU A N 1
ATOM 3139 C CA . GLU A 1 400 ? 6.023 16.938 -5.512 1 95.19 400 GLU A CA 1
ATOM 3140 C C . GLU A 1 400 ? 7.434 16.609 -5.023 1 95.19 400 GLU A C 1
ATOM 3142 O O . GLU A 1 400 ? 8.031 17.406 -4.285 1 95.19 400 GLU A O 1
ATOM 3147 N N . PHE A 1 401 ? 7.953 15.516 -5.469 1 96.69 401 PHE A N 1
ATOM 3148 C CA . PHE A 1 401 ? 9.305 15.117 -5.078 1 96.69 401 PHE A CA 1
ATOM 3149 C C . PHE A 1 401 ? 10.328 16.109 -5.59 1 96.69 401 PHE A C 1
ATOM 3151 O O . PHE A 1 401 ? 11.18 16.578 -4.832 1 96.69 401 PHE A O 1
ATOM 3158 N N . GLN A 1 402 ? 10.227 16.406 -6.848 1 95.88 402 GLN A N 1
ATOM 3159 C CA . GLN A 1 402 ? 11.172 17.344 -7.457 1 95.88 402 GLN A CA 1
ATOM 3160 C C . GLN A 1 402 ? 11.094 18.703 -6.793 1 95.88 402 GLN A C 1
ATOM 3162 O O . GLN A 1 402 ? 12.125 19.344 -6.543 1 95.88 402 GLN A O 1
ATOM 3167 N N . ASP A 1 403 ? 9.93 19.094 -6.512 1 96.62 403 ASP A N 1
ATOM 3168 C CA . ASP A 1 403 ? 9.742 20.391 -5.859 1 96.62 403 ASP A CA 1
ATOM 3169 C C . ASP A 1 403 ? 10.391 20.406 -4.477 1 96.62 403 ASP A C 1
ATOM 3171 O O . ASP A 1 403 ? 11.055 21.375 -4.105 1 96.62 403 ASP A O 1
ATOM 3175 N N . SER A 1 404 ? 10.188 19.391 -3.715 1 97.25 404 SER A N 1
ATOM 3176 C CA . SER A 1 404 ? 10.75 19.281 -2.371 1 97.25 404 SER A CA 1
ATOM 3177 C C . SER A 1 404 ? 12.273 19.312 -2.404 1 97.25 404 SER A C 1
ATOM 3179 O O . SER A 1 404 ? 12.914 19.984 -1.593 1 97.25 404 SER A O 1
ATOM 3181 N N . ILE A 1 405 ? 12.875 18.609 -3.383 1 97.06 405 ILE A N 1
ATOM 3182 C CA . ILE A 1 405 ? 14.328 18.516 -3.482 1 97.06 405 ILE A CA 1
ATOM 3183 C C . ILE A 1 405 ? 14.906 19.859 -3.916 1 97.06 405 ILE A C 1
ATOM 3185 O O . ILE A 1 405 ? 15.914 20.312 -3.371 1 97.06 405 ILE A O 1
ATOM 3189 N N . ARG A 1 406 ? 14.242 20.453 -4.867 1 96.25 406 ARG A N 1
ATOM 3190 C CA . ARG A 1 406 ? 14.711 21.75 -5.332 1 96.25 406 ARG A CA 1
ATOM 3191 C C . ARG A 1 406 ? 14.727 22.781 -4.195 1 96.25 406 ARG A C 1
ATOM 3193 O O . ARG A 1 406 ? 15.617 23.625 -4.121 1 96.25 406 ARG A O 1
ATOM 3200 N N . ARG A 1 407 ? 13.797 22.703 -3.33 1 95.25 407 ARG A N 1
ATOM 3201 C CA . ARG A 1 407 ? 13.711 23.625 -2.203 1 95.25 407 ARG A CA 1
ATOM 3202 C C . ARG A 1 407 ? 14.75 23.281 -1.142 1 95.25 407 ARG A C 1
ATOM 3204 O O . ARG A 1 407 ? 15.242 24.188 -0.444 1 95.25 407 ARG A O 1
ATOM 3211 N N . ALA A 1 408 ? 15.078 22.047 -1.058 1 95.44 408 ALA A N 1
ATOM 3212 C CA . ALA A 1 408 ? 15.992 21.594 -0.016 1 95.44 408 ALA A CA 1
ATOM 3213 C C . ALA A 1 408 ? 17.453 21.844 -0.424 1 95.44 408 ALA A C 1
ATOM 3215 O O . ALA A 1 408 ? 18.344 21.812 0.417 1 95.44 408 ALA A O 1
ATOM 3216 N N . VAL A 1 409 ? 17.688 22.078 -1.689 1 94.38 409 VAL A N 1
ATOM 3217 C CA . VAL A 1 409 ? 19.047 22.281 -2.195 1 94.38 409 VAL A CA 1
ATOM 3218 C C . VAL A 1 409 ? 19.328 23.781 -2.344 1 94.38 409 VAL A C 1
ATOM 3220 O O . VAL A 1 409 ? 18.703 24.453 -3.174 1 94.38 409 VAL A O 1
ATOM 3223 N N . PRO A 1 410 ? 20.219 24.281 -1.617 1 90.25 410 PRO A N 1
ATOM 3224 C CA . PRO A 1 410 ? 20.547 25.703 -1.698 1 90.25 410 PRO A CA 1
ATOM 3225 C C . PRO A 1 410 ? 21.078 26.109 -3.07 1 90.25 410 PRO A C 1
ATOM 3227 O O . PRO A 1 410 ? 21.531 25.25 -3.838 1 90.25 410 PRO A O 1
ATOM 3230 N N . ASP A 1 411 ? 21.062 27.406 -3.307 1 90.06 411 ASP A N 1
ATOM 3231 C CA . ASP A 1 411 ? 21.562 27.922 -4.574 1 90.06 411 ASP A CA 1
ATOM 3232 C C . ASP A 1 411 ? 23.062 27.625 -4.734 1 90.06 411 ASP A C 1
ATOM 3234 O O . ASP A 1 411 ? 23.828 27.797 -3.791 1 90.06 411 ASP A O 1
ATOM 3238 N N . GLY A 1 412 ? 23.406 27.188 -5.809 1 90.44 412 GLY A N 1
ATOM 3239 C CA . GLY A 1 412 ? 24.812 26.906 -6.09 1 90.44 412 GLY A CA 1
ATOM 3240 C C . GLY A 1 412 ? 25.203 25.484 -5.73 1 90.44 412 GLY A C 1
ATOM 3241 O O . GLY A 1 412 ? 26.328 25.047 -6.023 1 90.44 412 GLY A O 1
ATOM 3242 N N . HIS A 1 413 ? 24.328 24.844 -5.027 1 93.19 413 HIS A N 1
ATOM 3243 C CA . HIS A 1 413 ? 24.641 23.469 -4.645 1 93.19 413 HIS A CA 1
ATOM 3244 C C . HIS A 1 413 ? 24.156 22.484 -5.703 1 93.19 413 HIS A C 1
ATOM 3246 O O . HIS A 1 413 ? 23.297 22.828 -6.531 1 93.19 413 HIS A O 1
ATOM 3252 N N . THR A 1 414 ? 24.766 21.328 -5.695 1 93.81 414 THR A N 1
ATOM 3253 C CA . THR A 1 414 ? 24.391 20.219 -6.578 1 93.81 414 THR A CA 1
ATOM 3254 C C . THR A 1 414 ? 23.812 19.062 -5.777 1 93.81 414 THR A C 1
ATOM 3256 O O . THR A 1 414 ? 24.297 18.75 -4.684 1 93.81 414 THR A O 1
ATOM 3259 N N . PHE A 1 415 ? 22.781 18.531 -6.316 1 96.25 415 PHE A N 1
ATOM 3260 C CA . PHE A 1 415 ? 22.141 17.375 -5.707 1 96.25 415 PHE A CA 1
ATOM 3261 C C . PHE A 1 415 ? 22.375 16.125 -6.551 1 96.25 415 PHE A C 1
ATOM 3263 O O . PHE A 1 415 ? 22.219 16.172 -7.773 1 96.25 415 PHE A O 1
ATOM 3270 N N . LYS A 1 416 ? 22.781 15.023 -5.984 1 96.25 416 LYS A N 1
ATOM 3271 C CA . LYS A 1 416 ? 22.906 13.727 -6.629 1 96.25 416 LYS A CA 1
ATOM 3272 C C . LYS A 1 416 ? 22.188 12.641 -5.828 1 96.25 416 LYS A C 1
ATOM 3274 O O . LYS A 1 416 ? 22.25 12.633 -4.598 1 96.25 416 LYS A O 1
ATOM 3279 N N . GLY A 1 417 ? 21.406 11.883 -6.465 1 97.06 417 GLY A N 1
ATOM 3280 C CA . GLY A 1 417 ? 20.703 10.766 -5.84 1 97.06 417 GLY A CA 1
ATOM 3281 C C . GLY A 1 417 ? 20.875 9.461 -6.582 1 97.06 417 GLY A C 1
ATOM 3282 O O . GLY A 1 417 ? 20.938 9.438 -7.816 1 97.06 417 GLY A O 1
ATOM 3283 N N . PHE A 1 418 ? 20.984 8.367 -5.863 1 97.69 418 PHE A N 1
ATOM 3284 C CA . PHE A 1 418 ? 21.172 7.043 -6.438 1 97.69 418 PHE A CA 1
ATOM 3285 C C . PHE A 1 418 ? 20.203 6.047 -5.816 1 97.69 418 PHE A C 1
ATOM 3287 O O . PHE A 1 418 ? 20.469 5.496 -4.746 1 97.69 418 PHE A O 1
ATOM 3294 N N . PRO A 1 419 ? 19.094 5.805 -6.516 1 97.81 419 PRO A N 1
ATOM 3295 C CA . PRO A 1 419 ? 18.156 4.773 -6.039 1 97.81 419 PRO A CA 1
ATOM 3296 C C . PRO A 1 419 ? 18.578 3.367 -6.465 1 97.81 419 PRO A C 1
ATOM 3298 O O . PRO A 1 419 ? 19.109 3.182 -7.562 1 97.81 419 PRO A O 1
ATOM 3301 N N . ILE A 1 420 ? 18.359 2.387 -5.668 1 97.88 420 ILE A N 1
ATOM 3302 C CA . ILE A 1 420 ? 18.641 0.996 -5.996 1 97.88 420 ILE A CA 1
ATOM 3303 C C . ILE A 1 420 ? 17.641 0.079 -5.301 1 97.88 420 ILE A C 1
ATOM 3305 O O . ILE A 1 420 ? 17.078 0.436 -4.262 1 97.88 420 ILE A O 1
ATOM 3309 N N . HIS A 1 421 ? 17.391 -1.044 -5.898 1 96.56 421 HIS A N 1
ATOM 3310 C CA . HIS A 1 421 ? 16.391 -1.984 -5.434 1 96.56 421 HIS A CA 1
ATOM 3311 C C . HIS A 1 421 ? 17 -3.342 -5.113 1 96.56 421 HIS A C 1
ATOM 3313 O O . HIS A 1 421 ? 17.859 -3.824 -5.844 1 96.56 421 HIS A O 1
ATOM 3319 N N . PHE A 1 422 ? 16.656 -3.891 -3.955 1 96.06 422 PHE A N 1
ATOM 3320 C CA . PHE A 1 422 ? 17.078 -5.23 -3.574 1 96.06 422 PHE A CA 1
ATOM 3321 C C . PHE A 1 422 ? 15.891 -6.09 -3.176 1 96.06 422 PHE A C 1
ATOM 3323 O O . PHE A 1 422 ? 14.844 -5.566 -2.77 1 96.06 422 PHE A O 1
ATOM 3330 N N . VAL A 1 423 ? 16.031 -7.473 -3.225 1 93.62 423 VAL A N 1
ATOM 3331 C CA . VAL A 1 423 ? 14.977 -8.398 -2.82 1 93.62 423 VAL A CA 1
ATOM 3332 C C . VAL A 1 423 ? 15.375 -9.102 -1.523 1 93.62 423 VAL A C 1
ATOM 3334 O O . VAL A 1 423 ? 14.789 -10.117 -1.156 1 93.62 423 VAL A O 1
ATOM 3337 N N . HIS A 1 424 ? 16.375 -8.602 -0.907 1 91.62 424 HIS A N 1
ATOM 3338 C CA . HIS A 1 424 ? 16.828 -9.109 0.385 1 91.62 424 HIS A CA 1
ATOM 3339 C C . HIS A 1 424 ? 17.031 -7.973 1.382 1 91.62 424 HIS A C 1
ATOM 3341 O O . HIS A 1 424 ? 17.062 -6.801 0.998 1 91.62 424 HIS A O 1
ATOM 3347 N N . ARG A 1 425 ? 17.297 -8.266 2.707 1 93.69 425 ARG A N 1
ATOM 3348 C CA . ARG A 1 425 ? 17.344 -7.258 3.762 1 93.69 425 ARG A CA 1
ATOM 3349 C C . ARG A 1 425 ? 18.75 -7.18 4.375 1 93.69 425 ARG A C 1
ATOM 3351 O O . ARG A 1 425 ? 18.922 -6.645 5.473 1 93.69 425 ARG A O 1
ATOM 3358 N N . ASN A 1 426 ? 19.703 -7.723 3.67 1 93.31 426 ASN A N 1
ATOM 3359 C CA . ASN A 1 426 ? 21.062 -7.68 4.172 1 93.31 426 ASN A CA 1
ATOM 3360 C C . ASN A 1 426 ? 21.75 -6.359 3.83 1 93.31 426 ASN A C 1
ATOM 3362 O O . ASN A 1 426 ? 22.219 -6.172 2.709 1 93.31 426 ASN A O 1
ATOM 3366 N N . ALA A 1 427 ? 21.969 -5.547 4.828 1 96.44 427 ALA A N 1
ATOM 3367 C CA . ALA A 1 427 ? 22.5 -4.199 4.629 1 96.44 427 ALA A CA 1
ATOM 3368 C C . ALA A 1 427 ? 23.938 -4.242 4.137 1 96.44 427 ALA A C 1
ATOM 3370 O O . ALA A 1 427 ? 24.344 -3.432 3.297 1 96.44 427 ALA A O 1
ATOM 3371 N N . ARG A 1 428 ? 24.719 -5.156 4.621 1 95.19 428 ARG A N 1
ATOM 3372 C CA . ARG A 1 428 ? 26.125 -5.254 4.246 1 95.19 428 ARG A CA 1
ATOM 3373 C C . ARG A 1 428 ? 26.266 -5.613 2.771 1 95.19 428 ARG A C 1
ATOM 3375 O O . ARG A 1 428 ? 27.062 -5.004 2.055 1 95.19 428 ARG A O 1
ATOM 3382 N N . ARG A 1 429 ? 25.5 -6.613 2.396 1 93.88 429 ARG A N 1
ATOM 3383 C CA . ARG A 1 429 ? 25.531 -7.027 0.999 1 93.88 429 ARG A CA 1
ATOM 3384 C C . ARG A 1 429 ? 25.047 -5.906 0.085 1 93.88 429 ARG A C 1
ATOM 3386 O O . ARG A 1 429 ? 25.609 -5.691 -0.993 1 93.88 429 ARG A O 1
ATOM 3393 N N . ALA A 1 430 ? 24.016 -5.242 0.508 1 96.19 430 ALA A N 1
ATOM 3394 C CA . ALA A 1 430 ? 23.5 -4.121 -0.272 1 96.19 430 ALA A CA 1
ATOM 3395 C C . ALA A 1 430 ? 24.547 -3.023 -0.429 1 96.19 430 ALA A C 1
ATOM 3397 O O . ALA A 1 430 ? 24.734 -2.498 -1.527 1 96.19 430 ALA A O 1
ATOM 3398 N N . PHE A 1 431 ? 25.234 -2.701 0.649 1 97.75 431 PHE A N 1
ATOM 3399 C CA . PHE A 1 431 ? 26.25 -1.649 0.63 1 97.75 431 PHE A CA 1
ATOM 3400 C C . PHE A 1 431 ? 27.391 -2.014 -0.309 1 97.75 431 PHE A C 1
ATOM 3402 O O . PHE A 1 431 ? 27.859 -1.177 -1.09 1 97.75 431 PHE A O 1
ATOM 3409 N N . ALA A 1 432 ? 27.781 -3.277 -0.248 1 96.25 432 ALA A N 1
ATOM 3410 C CA . ALA A 1 432 ? 28.859 -3.744 -1.116 1 96.25 432 ALA A CA 1
ATOM 3411 C C . ALA A 1 432 ? 28.469 -3.619 -2.586 1 96.25 432 ALA A C 1
ATOM 3413 O O . ALA A 1 432 ? 29.281 -3.203 -3.416 1 96.25 432 ALA A O 1
ATOM 3414 N N . THR A 1 433 ? 27.266 -4 -2.889 1 96.38 433 THR A N 1
ATOM 3415 C CA . THR A 1 433 ? 26.766 -3.889 -4.258 1 96.38 433 THR A CA 1
ATOM 3416 C C . THR A 1 433 ? 26.719 -2.43 -4.699 1 96.38 433 THR A C 1
ATOM 3418 O O . THR A 1 433 ? 27.062 -2.107 -5.836 1 96.38 433 THR A O 1
ATOM 3421 N N . CYS A 1 434 ? 26.312 -1.504 -3.809 1 96.5 434 CYS A N 1
ATOM 3422 C CA . CYS A 1 434 ? 26.203 -0.082 -4.109 1 96.5 434 CYS A CA 1
ATOM 3423 C C . CYS A 1 434 ? 27.562 0.529 -4.391 1 96.5 434 CYS A C 1
ATOM 3425 O O . CYS A 1 434 ? 27.703 1.377 -5.273 1 96.5 434 CYS A O 1
ATOM 3427 N N . LEU A 1 435 ? 28.594 0.102 -3.738 1 95.38 435 LEU A N 1
ATOM 3428 C CA . LEU A 1 435 ? 29.938 0.65 -3.893 1 95.38 435 LEU A CA 1
ATOM 3429 C C . LEU A 1 435 ? 30.531 0.273 -5.246 1 95.38 435 LEU A C 1
ATOM 3431 O O . LEU A 1 435 ? 31.438 0.943 -5.742 1 95.38 435 LEU A O 1
ATOM 3435 N N . ARG A 1 436 ? 29.984 -0.805 -5.793 1 95.62 436 ARG A N 1
ATOM 3436 C CA . ARG A 1 436 ? 30.469 -1.243 -7.094 1 95.62 436 ARG A CA 1
ATOM 3437 C C . ARG A 1 436 ? 29.938 -0.345 -8.211 1 95.62 436 ARG A C 1
ATOM 3439 O O . ARG A 1 436 ? 30.516 -0.301 -9.297 1 95.62 436 ARG A O 1
ATOM 3446 N N . SER A 1 437 ? 28.859 0.343 -7.871 1 94.75 437 SER A N 1
ATOM 3447 C CA . SER A 1 437 ? 28.312 1.295 -8.836 1 94.75 437 SER A CA 1
ATOM 3448 C C . SER A 1 437 ? 29.094 2.609 -8.805 1 94.75 437 SER A C 1
ATOM 3450 O O . SER A 1 437 ? 29.188 3.254 -7.762 1 94.75 437 SER A O 1
ATOM 3452 N N . PRO A 1 438 ? 29.609 2.992 -9.969 1 94.94 438 PRO A N 1
ATOM 3453 C CA . PRO A 1 438 ? 30.344 4.258 -10 1 94.94 438 PRO A CA 1
ATOM 3454 C C . PRO A 1 438 ? 29.5 5.449 -9.562 1 94.94 438 PRO A C 1
ATOM 3456 O O . PRO A 1 438 ? 30.016 6.375 -8.93 1 94.94 438 PRO A O 1
ATOM 3459 N N . PHE A 1 439 ? 28.312 5.371 -9.836 1 94.12 439 PHE A N 1
ATOM 3460 C CA . PHE A 1 439 ? 27.438 6.477 -9.477 1 94.12 439 PHE A CA 1
ATOM 3461 C C . PHE A 1 439 ? 27.266 6.566 -7.965 1 94.12 439 PHE A C 1
ATOM 3463 O O . PHE A 1 439 ? 27.25 7.664 -7.398 1 94.12 439 PHE A O 1
ATOM 3470 N N . CYS A 1 440 ? 27.125 5.492 -7.309 1 95.94 440 CYS A N 1
ATOM 3471 C CA . CYS A 1 440 ? 26.984 5.484 -5.855 1 95.94 440 CYS A CA 1
ATOM 3472 C C . CYS A 1 440 ? 28.281 5.898 -5.184 1 95.94 440 CYS A C 1
ATOM 3474 O O . CYS A 1 440 ? 28.266 6.617 -4.184 1 95.94 440 CYS A O 1
ATOM 3476 N N . ASP A 1 441 ? 29.328 5.41 -5.75 1 94.56 441 ASP A N 1
ATOM 3477 C CA . ASP A 1 441 ? 30.641 5.754 -5.199 1 94.56 441 ASP A CA 1
ATOM 3478 C C . ASP A 1 441 ? 30.891 7.258 -5.266 1 94.56 441 ASP A C 1
ATOM 3480 O O . ASP A 1 441 ? 31.5 7.836 -4.363 1 94.56 441 ASP A O 1
ATOM 3484 N N . GLU A 1 442 ? 30.453 7.809 -6.344 1 93.69 442 GLU A N 1
ATOM 3485 C CA . GLU A 1 442 ? 30.578 9.258 -6.492 1 93.69 442 GLU A CA 1
ATOM 3486 C C . GLU A 1 442 ? 29.859 9.992 -5.363 1 93.69 442 GLU A C 1
ATOM 3488 O O . GLU A 1 442 ? 30.344 11.023 -4.887 1 93.69 442 GLU A O 1
ATOM 3493 N N . ILE A 1 443 ? 28.781 9.5 -4.918 1 96 443 ILE A N 1
ATOM 3494 C CA . ILE A 1 443 ? 27.984 10.141 -3.873 1 96 443 ILE A CA 1
ATOM 3495 C C . ILE A 1 443 ? 28.641 9.906 -2.514 1 96 443 ILE A C 1
ATOM 3497 O O . ILE A 1 443 ? 28.844 10.852 -1.749 1 96 443 ILE A O 1
ATOM 3501 N N . ILE A 1 444 ? 29 8.711 -2.248 1 95.81 444 ILE A N 1
ATOM 3502 C CA . ILE A 1 444 ? 29.531 8.32 -0.947 1 95.81 444 ILE A CA 1
ATOM 3503 C C . ILE A 1 444 ? 30.906 8.945 -0.739 1 95.81 444 ILE A C 1
ATOM 3505 O O . ILE A 1 444 ? 31.25 9.367 0.371 1 95.81 444 ILE A O 1
ATOM 3509 N N . SER A 1 445 ? 31.672 9.078 -1.797 1 93.31 445 SER A N 1
ATOM 3510 C CA . SER A 1 445 ? 33.031 9.609 -1.693 1 93.31 445 SER A CA 1
ATOM 3511 C C . SER A 1 445 ? 33.062 11.078 -2.102 1 93.31 445 SER A C 1
ATOM 3513 O O . SER A 1 445 ? 34.125 11.609 -2.412 1 93.31 445 SER A O 1
ATOM 3515 N N . CYS A 1 446 ? 31.969 11.648 -2.17 1 91.12 446 CYS A N 1
ATOM 3516 C CA . CYS A 1 446 ? 31.891 13.031 -2.631 1 91.12 446 CYS A CA 1
ATOM 3517 C C . CYS A 1 446 ? 32.719 13.953 -1.731 1 91.12 446 CYS A C 1
ATOM 3519 O O . CYS A 1 446 ? 32.688 13.805 -0.508 1 91.12 446 CYS A O 1
ATOM 3521 N N . ARG A 1 447 ? 33.5 14.797 -2.525 1 88.81 447 ARG A N 1
ATOM 3522 C CA . ARG A 1 447 ? 34.312 15.797 -1.857 1 88.81 447 ARG A CA 1
ATOM 3523 C C . ARG A 1 447 ? 33.844 17.203 -2.182 1 88.81 447 ARG A C 1
ATOM 3525 O O . ARG A 1 447 ? 33.469 17.5 -3.32 1 88.81 447 ARG A O 1
ATOM 3532 N N . GLY A 1 448 ? 33.219 17.938 -1.175 1 82.25 448 GLY A N 1
ATOM 3533 C CA . GLY A 1 448 ? 32.75 19.297 -1.409 1 82.25 448 GLY A CA 1
ATOM 3534 C C . GLY A 1 448 ? 32.562 20.094 -0.131 1 82.25 448 GLY A C 1
ATOM 3535 O O . GLY A 1 448 ? 32.719 19.547 0.968 1 82.25 448 GLY A O 1
ATOM 3536 N N . ASP A 1 449 ? 32.344 21.359 -0.486 1 88.06 449 ASP A N 1
ATOM 3537 C CA . ASP A 1 449 ? 32.062 22.234 0.644 1 88.06 449 ASP A CA 1
ATOM 3538 C C . ASP A 1 449 ? 30.609 22.094 1.105 1 88.06 449 ASP A C 1
ATOM 3540 O O . ASP A 1 449 ? 29.703 21.891 0.288 1 88.06 449 ASP A O 1
ATOM 3544 N N . GLN A 1 450 ? 30.344 22.094 2.363 1 91.81 450 GLN A N 1
ATOM 3545 C CA . GLN A 1 450 ? 29.016 22.016 2.979 1 91.81 450 GLN A CA 1
ATOM 3546 C C . GLN A 1 450 ? 28.281 20.766 2.535 1 91.81 450 GLN A C 1
ATOM 3548 O O . GLN A 1 450 ? 27.094 20.828 2.195 1 91.81 450 GLN A O 1
ATOM 3553 N N . MET A 1 451 ? 29.156 19.797 2.367 1 92.62 451 MET A N 1
ATOM 3554 C CA . MET A 1 451 ? 28.594 18.547 1.877 1 92.62 451 MET A CA 1
ATOM 3555 C C . MET A 1 451 ? 27.719 17.891 2.938 1 92.62 451 MET A C 1
ATOM 3557 O O . MET A 1 451 ? 28.109 17.828 4.109 1 92.62 451 MET A O 1
ATOM 3561 N N . ARG A 1 452 ? 26.516 17.531 2.547 1 96.31 452 ARG A N 1
ATOM 3562 C CA . ARG A 1 452 ? 25.609 16.766 3.393 1 96.31 452 ARG A CA 1
ATOM 3563 C C . ARG A 1 452 ? 25.172 15.477 2.705 1 96.31 452 ARG A C 1
ATOM 3565 O O . ARG A 1 452 ? 24.969 15.453 1.488 1 96.31 452 ARG A O 1
ATOM 3572 N N . LEU A 1 453 ? 25.109 14.422 3.48 1 97.31 453 LEU A N 1
ATOM 3573 C CA . LEU A 1 453 ? 24.719 13.125 2.951 1 97.31 453 LEU A CA 1
ATOM 3574 C C . LEU A 1 453 ? 23.328 12.734 3.459 1 97.31 453 LEU A C 1
ATOM 3576 O O . LEU A 1 453 ? 22.891 13.211 4.508 1 97.31 453 LEU A O 1
ATOM 3580 N N . ALA A 1 454 ? 22.656 12.008 2.656 1 98.25 454 ALA A N 1
ATOM 3581 C CA . ALA A 1 454 ? 21.344 11.469 3.031 1 98.25 454 ALA A CA 1
ATOM 3582 C C . ALA A 1 454 ? 21.188 10.031 2.531 1 98.25 454 ALA A C 1
ATOM 3584 O O . ALA A 1 454 ? 21.734 9.664 1.491 1 98.25 454 ALA A O 1
ATOM 3585 N N . VAL A 1 455 ? 20.547 9.219 3.266 1 98.62 455 VAL A N 1
ATOM 3586 C CA . VAL A 1 455 ? 20.172 7.871 2.865 1 98.62 455 VAL A CA 1
ATOM 3587 C C . VAL A 1 455 ? 18.766 7.562 3.375 1 98.62 455 VAL A C 1
ATOM 3589 O O . VAL A 1 455 ? 18.391 7.984 4.473 1 98.62 455 VAL A O 1
ATOM 3592 N N . ARG A 1 456 ? 17.969 7.027 2.59 1 98.81 456 ARG A N 1
ATOM 3593 C CA . ARG A 1 456 ? 16.625 6.602 2.963 1 98.81 456 ARG A CA 1
ATOM 3594 C C . ARG A 1 456 ? 16.359 5.184 2.482 1 98.81 456 ARG A C 1
ATOM 3596 O O . ARG A 1 456 ? 16.766 4.801 1.384 1 98.81 456 ARG A O 1
ATOM 3603 N N . VAL A 1 457 ? 15.812 4.371 3.379 1 98.75 457 VAL A N 1
ATOM 3604 C CA . VAL A 1 457 ? 15.484 2.982 3.068 1 98.75 457 VAL A CA 1
ATOM 3605 C C . VAL A 1 457 ? 14 2.74 3.291 1 98.75 457 VAL A C 1
ATOM 3607 O O . VAL A 1 457 ? 13.422 3.234 4.262 1 98.75 457 VAL A O 1
ATOM 3610 N N . ARG A 1 458 ? 13.406 2.086 2.42 1 98.56 458 ARG A N 1
ATOM 3611 C CA . ARG A 1 458 ? 12.016 1.671 2.58 1 98.56 458 ARG A CA 1
ATOM 3612 C C . ARG A 1 458 ? 11.836 0.203 2.209 1 98.56 458 ARG A C 1
ATOM 3614 O O . ARG A 1 458 ? 12.117 -0.197 1.077 1 98.56 458 ARG A O 1
ATOM 3621 N N . VAL A 1 459 ? 11.312 -0.559 3.186 1 98.19 459 VAL A N 1
ATOM 3622 C CA . VAL A 1 459 ? 11.062 -1.981 2.982 1 98.19 459 VAL A CA 1
ATOM 3623 C C . VAL A 1 459 ? 9.57 -2.217 2.75 1 98.19 459 VAL A C 1
ATOM 3625 O O . VAL A 1 459 ? 8.734 -1.771 3.539 1 98.19 459 VAL A O 1
ATOM 3628 N N . PHE A 1 460 ? 9.227 -2.799 1.675 1 97.56 460 PHE A N 1
ATOM 3629 C CA . PHE A 1 460 ? 7.863 -3.23 1.383 1 97.56 460 PHE A CA 1
ATOM 3630 C C . PHE A 1 460 ? 7.723 -4.734 1.568 1 97.56 460 PHE A C 1
ATOM 3632 O O . PHE A 1 460 ? 8.469 -5.512 0.972 1 97.56 460 PHE A O 1
ATOM 3639 N N . THR A 1 461 ? 6.719 -5.105 2.328 1 96.5 461 THR A N 1
ATOM 3640 C CA . THR A 1 461 ? 6.578 -6.516 2.676 1 96.5 461 THR A CA 1
ATOM 3641 C C . THR A 1 461 ? 5.543 -7.191 1.779 1 96.5 461 THR A C 1
ATOM 3643 O O . THR A 1 461 ? 4.539 -6.578 1.414 1 96.5 461 THR A O 1
ATOM 3646 N N . TYR A 1 462 ? 5.773 -8.398 1.445 1 97.06 462 TYR A N 1
ATOM 3647 C CA . TYR A 1 462 ? 4.898 -9.289 0.687 1 97.06 462 TYR A CA 1
ATOM 3648 C C . TYR A 1 462 ? 4.719 -10.617 1.405 1 97.06 462 TYR A C 1
ATOM 3650 O O . TYR A 1 462 ? 5.387 -10.891 2.408 1 97.06 462 TYR A O 1
ATOM 3658 N N . PRO A 1 463 ? 3.766 -11.438 0.941 1 96.44 463 PRO A N 1
ATOM 3659 C CA . PRO A 1 463 ? 3.561 -12.734 1.602 1 96.44 463 PRO A CA 1
ATOM 3660 C C . PRO A 1 463 ? 4.836 -13.57 1.669 1 96.44 463 PRO A C 1
ATOM 3662 O O . PRO A 1 463 ? 5.777 -13.328 0.912 1 96.44 463 PRO A O 1
ATOM 3665 N N . GLU A 1 464 ? 4.871 -14.484 2.639 1 94.88 464 GLU A N 1
ATOM 3666 C CA . GLU A 1 464 ? 5.953 -15.461 2.783 1 94.88 464 GLU A CA 1
ATOM 3667 C C . GLU A 1 464 ? 7.277 -14.773 3.098 1 94.88 464 GLU A C 1
ATOM 3669 O O . GLU A 1 464 ? 8.336 -15.227 2.66 1 94.88 464 GLU A O 1
ATOM 3674 N N . SER A 1 465 ? 7.258 -13.539 3.707 1 92.25 465 SER A N 1
ATOM 3675 C CA . SER A 1 465 ? 8.391 -12.758 4.188 1 92.25 465 SER A CA 1
ATOM 3676 C C . SER A 1 465 ? 9.258 -12.273 3.029 1 92.25 465 SER A C 1
ATOM 3678 O O . SER A 1 465 ? 10.453 -12.023 3.203 1 92.25 465 SER A O 1
ATOM 3680 N N . ALA A 1 466 ? 8.664 -12.352 1.854 1 95.12 466 ALA A N 1
ATOM 3681 C CA . ALA A 1 466 ? 9.336 -11.695 0.739 1 95.12 466 ALA A CA 1
ATOM 3682 C C . ALA A 1 466 ? 9.297 -10.18 0.896 1 95.12 466 ALA A C 1
ATOM 3684 O O . ALA A 1 466 ? 8.367 -9.633 1.487 1 95.12 466 ALA A O 1
ATOM 3685 N N . CYS A 1 467 ? 10.391 -9.469 0.447 1 95.69 467 CYS A N 1
ATOM 3686 C CA . CYS A 1 467 ? 10.461 -8.023 0.642 1 95.69 467 CYS A CA 1
ATOM 3687 C C . CYS A 1 467 ? 11.062 -7.34 -0.58 1 95.69 467 CYS A C 1
ATOM 3689 O O . CYS A 1 467 ? 11.891 -7.922 -1.281 1 95.69 467 CYS A O 1
ATOM 3691 N N . ALA A 1 468 ? 10.539 -6.25 -0.841 1 97.69 468 ALA A N 1
ATOM 3692 C CA . ALA A 1 468 ? 11.203 -5.305 -1.738 1 97.69 468 ALA A CA 1
ATOM 3693 C C . ALA A 1 468 ? 11.867 -4.18 -0.955 1 97.69 468 ALA A C 1
ATOM 3695 O O . ALA A 1 468 ? 11.195 -3.463 -0.201 1 97.69 468 ALA A O 1
ATOM 3696 N N . VAL A 1 469 ? 13.172 -4.043 -1.105 1 98.19 469 VAL A N 1
ATOM 3697 C CA . VAL A 1 469 ? 13.93 -3.045 -0.357 1 98.19 469 VAL A CA 1
ATOM 3698 C C . VAL A 1 469 ? 14.438 -1.965 -1.307 1 98.19 469 VAL A C 1
ATOM 3700 O O . VAL A 1 469 ? 15.219 -2.248 -2.219 1 98.19 469 VAL A O 1
ATOM 3703 N N . TRP A 1 470 ? 13.984 -0.806 -1.088 1 98.56 470 TRP A N 1
ATOM 3704 C CA . TRP A 1 470 ? 14.453 0.346 -1.852 1 98.56 470 TRP A CA 1
ATOM 3705 C C . TRP A 1 470 ? 15.398 1.204 -1.017 1 98.56 470 TRP A C 1
ATOM 3707 O O . TRP A 1 470 ? 15.109 1.511 0.142 1 98.56 470 TRP A O 1
ATOM 3717 N N . ILE A 1 471 ? 16.516 1.537 -1.582 1 98.75 471 ILE A N 1
ATOM 3718 C CA . ILE A 1 471 ? 17.531 2.383 -0.949 1 98.75 471 ILE A CA 1
ATOM 3719 C C . ILE A 1 471 ? 17.875 3.551 -1.869 1 98.75 471 ILE A C 1
ATOM 3721 O O . ILE A 1 471 ? 17.984 3.377 -3.086 1 98.75 471 ILE A O 1
ATOM 3725 N N . MET A 1 472 ? 17.969 4.699 -1.337 1 98.56 472 MET A N 1
ATOM 3726 C CA . MET A 1 472 ? 18.453 5.84 -2.107 1 98.56 472 MET A CA 1
ATOM 3727 C C . MET A 1 472 ? 19.516 6.602 -1.333 1 98.56 472 MET A C 1
ATOM 3729 O O . MET A 1 472 ? 19.281 7.055 -0.213 1 98.56 472 MET A O 1
ATOM 3733 N N . PHE A 1 473 ? 20.703 6.668 -1.855 1 98.5 473 PHE A N 1
ATOM 3734 C CA . PHE A 1 473 ? 21.766 7.535 -1.352 1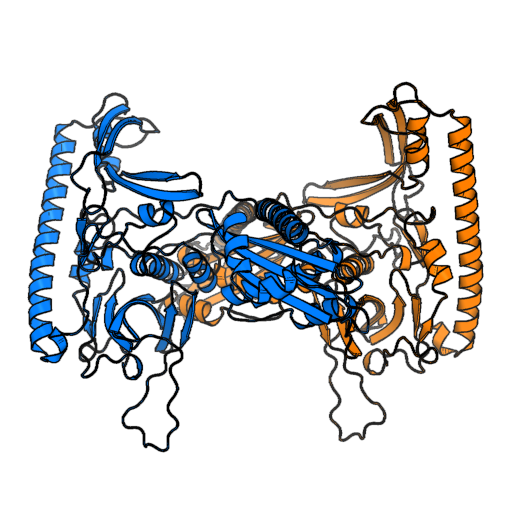 98.5 473 PHE A CA 1
ATOM 3735 C C . PHE A 1 473 ? 21.734 8.891 -2.045 1 98.5 473 PHE A C 1
ATOM 3737 O O . PHE A 1 473 ? 21.453 8.977 -3.242 1 98.5 473 PHE A O 1
ATOM 3744 N N . ALA A 1 474 ? 21.922 9.891 -1.313 1 98.12 474 ALA A N 1
ATOM 3745 C CA . ALA A 1 474 ? 21.938 11.227 -1.914 1 98.12 474 ALA A CA 1
ATOM 3746 C C . ALA A 1 474 ? 22.938 12.133 -1.196 1 98.12 474 ALA A C 1
ATOM 3748 O O . ALA A 1 474 ? 23.359 11.836 -0.08 1 98.12 474 ALA A O 1
ATOM 3749 N N . CYS A 1 475 ? 23.359 13.148 -1.86 1 96.75 475 CYS A N 1
ATOM 3750 C CA . CYS A 1 475 ? 24.203 14.188 -1.271 1 96.75 475 CYS A CA 1
ATOM 3751 C C . CYS A 1 475 ? 23.922 15.547 -1.908 1 96.75 475 CYS A C 1
ATOM 3753 O O . CYS A 1 475 ? 23.391 15.617 -3.016 1 96.75 475 CYS A O 1
ATOM 3755 N N . LYS A 1 476 ? 24.078 16.531 -1.199 1 96.25 476 LYS A N 1
ATOM 3756 C CA . LYS A 1 476 ? 24.109 17.906 -1.693 1 96.25 476 LYS A CA 1
ATOM 3757 C C . LYS A 1 476 ? 25.391 18.609 -1.296 1 96.25 476 LYS A C 1
ATOM 3759 O O . LYS A 1 476 ? 25.906 18.422 -0.186 1 96.25 476 LYS A O 1
ATOM 3764 N N . TYR A 1 477 ? 26.016 19.297 -2.24 1 94.06 477 TYR A N 1
ATOM 3765 C CA . TYR A 1 477 ? 27.312 19.906 -1.993 1 94.06 477 TYR A CA 1
ATOM 3766 C C . TYR A 1 477 ? 27.547 21.094 -2.922 1 94.06 477 TYR A C 1
ATOM 3768 O O . TYR A 1 477 ? 26.844 21.25 -3.932 1 94.06 477 TYR A O 1
ATOM 3776 N N . ARG A 1 478 ? 28.406 21.969 -2.463 1 92.94 478 ARG A N 1
ATOM 3777 C CA . ARG A 1 478 ? 28.859 23.078 -3.297 1 92.94 478 ARG A CA 1
ATOM 3778 C C . ARG A 1 478 ? 30.141 22.703 -4.031 1 92.94 478 ARG A C 1
ATOM 3780 O O . ARG A 1 478 ? 31.141 22.344 -3.404 1 92.94 478 ARG A O 1
ATOM 3787 N N . SER A 1 479 ? 30.047 22.75 -5.465 1 82.12 479 SER A N 1
ATOM 3788 C CA . SER A 1 479 ? 31.203 22.359 -6.254 1 82.12 479 SER A CA 1
ATOM 3789 C C . SER A 1 479 ? 32.375 23.312 -6.035 1 82.12 479 SER A C 1
ATOM 3791 O O . SER A 1 479 ? 32.188 24.531 -6.023 1 82.12 479 SER A O 1
ATOM 3793 N N . VAL A 1 480 ? 33.5 22.891 -5.379 1 70.31 480 VAL A N 1
ATOM 3794 C CA . VAL A 1 480 ? 34.688 23.734 -5.285 1 70.31 480 VAL A CA 1
ATOM 3795 C C . VAL A 1 480 ? 35.5 23.594 -6.559 1 70.31 480 VAL A C 1
ATOM 3797 O O . VAL A 1 480 ? 35.906 22.484 -6.926 1 70.31 480 VAL A O 1
ATOM 3800 N N . LEU A 1 481 ? 35.062 24.25 -7.645 1 49.94 481 LEU A N 1
ATOM 3801 C CA . LEU A 1 481 ? 36.062 24.297 -8.703 1 49.94 481 LEU A CA 1
ATOM 3802 C C . LEU A 1 481 ? 37.406 24.859 -8.188 1 49.94 481 LEU A C 1
ATOM 3804 O O . LEU A 1 481 ? 37.406 25.719 -7.293 1 49.94 481 LEU A O 1
ATOM 3808 N N . MET B 1 1 ? 22.094 10.641 35.188 1 70.31 1 MET B N 1
ATOM 3809 C CA . MET B 1 1 ? 21.203 11.508 35.969 1 70.31 1 MET B CA 1
ATOM 3810 C C . MET B 1 1 ? 20.844 12.75 35.156 1 70.31 1 MET B C 1
ATOM 3812 O O . MET B 1 1 ? 21.656 13.242 34.375 1 70.31 1 MET B O 1
ATOM 3816 N N . ALA B 1 2 ? 19.516 13.102 35.281 1 77.94 2 ALA B N 1
ATOM 3817 C CA . ALA B 1 2 ? 19.062 14.266 34.5 1 77.94 2 ALA B CA 1
ATOM 3818 C C . ALA B 1 2 ? 19.375 15.562 35.25 1 77.94 2 ALA B C 1
ATOM 3820 O O . ALA B 1 2 ? 19.438 15.578 36.5 1 77.94 2 ALA B O 1
ATOM 3821 N N . ASP B 1 3 ? 19.812 16.578 34.594 1 85.62 3 ASP B N 1
ATOM 3822 C CA . ASP B 1 3 ? 20.094 17.891 35.156 1 85.62 3 ASP B CA 1
ATOM 3823 C C . ASP B 1 3 ? 18.812 18.734 35.25 1 85.62 3 ASP B C 1
ATOM 3825 O O . ASP B 1 3 ? 18.219 19.078 34.219 1 85.62 3 ASP B O 1
ATOM 3829 N N . ALA B 1 4 ? 18.469 19.156 36.375 1 87 4 ALA B N 1
ATOM 3830 C CA . ALA B 1 4 ? 17.219 19.859 36.656 1 87 4 ALA B CA 1
ATOM 3831 C C . ALA B 1 4 ? 17.219 21.234 36 1 87 4 ALA B C 1
ATOM 3833 O O . ALA B 1 4 ? 16.156 21.719 35.562 1 87 4 ALA B O 1
ATOM 3834 N N . THR B 1 5 ? 18.375 21.859 35.906 1 87.25 5 THR B N 1
ATOM 3835 C CA . THR B 1 5 ? 18.453 23.188 35.312 1 87.25 5 THR B CA 1
ATOM 3836 C C . THR B 1 5 ? 18.172 23.141 33.812 1 87.25 5 THR B C 1
ATOM 3838 O O . THR B 1 5 ? 17.484 24 33.281 1 87.25 5 THR B O 1
ATOM 3841 N N . ILE B 1 6 ? 18.641 22.109 33.281 1 88.06 6 ILE B N 1
ATOM 3842 C CA . ILE B 1 6 ? 18.406 21.938 31.844 1 88.06 6 ILE B CA 1
ATOM 3843 C C . ILE B 1 6 ? 16.938 21.609 31.594 1 88.06 6 ILE B C 1
ATOM 3845 O O . ILE B 1 6 ? 16.344 22.109 30.641 1 88.06 6 ILE B O 1
ATOM 3849 N N . MET B 1 7 ? 16.484 20.891 32.469 1 89.38 7 MET B N 1
ATOM 3850 C CA . MET B 1 7 ? 15.094 20.484 32.312 1 89.38 7 MET B CA 1
ATOM 3851 C C . MET B 1 7 ? 14.148 21.656 32.562 1 89.38 7 MET B C 1
ATOM 3853 O O . MET B 1 7 ? 13.055 21.703 32 1 89.38 7 MET B O 1
ATOM 3857 N N . LEU B 1 8 ? 14.586 22.578 33.406 1 89.75 8 LEU B N 1
ATOM 3858 C CA . LEU B 1 8 ? 13.781 23.75 33.719 1 89.75 8 LEU B CA 1
ATOM 3859 C C . LEU B 1 8 ? 13.555 24.609 32.469 1 89.75 8 LEU B C 1
ATOM 3861 O O . LEU B 1 8 ? 12.555 25.328 32.375 1 89.75 8 LEU B O 1
ATOM 3865 N N . SER B 1 9 ? 14.391 24.406 31.453 1 86.38 9 SER B N 1
ATOM 3866 C CA . SER B 1 9 ? 14.289 25.203 30.234 1 86.38 9 SER B CA 1
ATOM 3867 C C . SER B 1 9 ? 13.258 24.609 29.281 1 86.38 9 SER B C 1
ATOM 3869 O O . SER B 1 9 ? 12.828 25.297 28.344 1 86.38 9 SER B O 1
ATOM 3871 N N . ILE B 1 10 ? 12.812 23.422 29.562 1 86.69 10 ILE B N 1
ATOM 3872 C CA . ILE B 1 10 ? 11.805 22.781 28.719 1 86.69 10 ILE B CA 1
ATOM 3873 C C . ILE B 1 10 ? 10.414 23.297 29.094 1 86.69 10 ILE B C 1
ATOM 3875 O O . ILE B 1 10 ? 9.758 22.734 29.969 1 86.69 10 ILE B O 1
ATOM 3879 N N . CYS B 1 11 ? 9.969 24.25 28.359 1 85.12 11 CYS B N 1
ATOM 3880 C CA . CYS B 1 11 ? 8.766 24.984 28.766 1 85.12 11 CYS B CA 1
ATOM 3881 C C . CYS B 1 11 ? 7.527 24.375 28.109 1 85.12 11 CYS B C 1
ATOM 3883 O O . CYS B 1 11 ? 6.41 24.828 28.359 1 85.12 11 CYS B O 1
ATOM 3885 N N . ASP B 1 12 ? 7.629 23.312 27.344 1 85.19 12 ASP B N 1
ATOM 3886 C CA . ASP B 1 12 ? 6.477 22.719 26.688 1 85.19 12 ASP B CA 1
ATOM 3887 C C . ASP B 1 12 ? 5.578 22 27.688 1 85.19 12 ASP B C 1
ATOM 3889 O O . ASP B 1 12 ? 6.035 21.109 28.422 1 85.19 12 ASP B O 1
ATOM 3893 N N . PRO B 1 13 ? 4.367 22.375 27.734 1 88.5 13 PRO B N 1
ATOM 3894 C CA . PRO B 1 13 ? 3.457 21.672 28.641 1 88.5 13 PRO B CA 1
ATOM 3895 C C . PRO B 1 13 ? 3.068 20.281 28.156 1 88.5 13 PRO B C 1
ATOM 3897 O O . PRO B 1 13 ? 3.326 19.938 27 1 88.5 13 PRO B O 1
ATOM 3900 N N . VAL B 1 14 ? 2.549 19.516 29.172 1 90.69 14 VAL B N 1
ATOM 3901 C CA . VAL B 1 14 ? 1.966 18.219 28.828 1 90.69 14 VAL B CA 1
ATOM 3902 C C . VAL B 1 14 ? 0.48 18.391 28.516 1 90.69 14 VAL B C 1
ATOM 3904 O O . VAL B 1 14 ? -0.28 18.891 29.344 1 90.69 14 VAL B O 1
ATOM 3907 N N . GLN B 1 15 ? 0.135 18.047 27.328 1 92.44 15 GLN B N 1
ATOM 3908 C CA . GLN B 1 15 ? -1.277 18.141 26.969 1 92.44 15 GLN B CA 1
ATOM 3909 C C . GLN B 1 15 ? -2.012 16.844 27.297 1 92.44 15 GLN B C 1
ATOM 3911 O O . GLN B 1 15 ? -1.565 15.766 26.922 1 92.44 15 GLN B O 1
ATOM 3916 N N . LEU B 1 16 ? -3.08 16.938 28.062 1 93.5 16 LEU B N 1
ATOM 3917 C CA . LEU B 1 16 ? -3.982 15.836 28.391 1 93.5 16 LEU B CA 1
ATOM 3918 C C . LEU B 1 16 ? -5.316 16 27.672 1 93.5 16 LEU B C 1
ATOM 3920 O O . LEU B 1 16 ? -5.949 17.047 27.75 1 93.5 16 LEU B O 1
ATOM 3924 N N . VAL B 1 17 ? -5.637 14.984 26.922 1 95.44 17 VAL B N 1
ATOM 3925 C CA . VAL B 1 17 ? -6.898 15.023 26.188 1 95.44 17 VAL B CA 1
ATOM 3926 C C . VAL B 1 17 ? -7.805 13.891 26.656 1 95.44 17 VAL B C 1
ATOM 3928 O O . VAL B 1 17 ? -7.375 12.742 26.75 1 95.44 17 VAL B O 1
ATOM 3931 N N . LEU B 1 18 ? -9.023 14.25 27.031 1 96.06 18 LEU B N 1
ATOM 3932 C CA . LEU B 1 18 ? -10.023 13.273 27.453 1 96.06 18 LEU B CA 1
ATOM 3933 C C . LEU B 1 18 ? -11.109 13.117 26.391 1 96.06 18 LEU B C 1
ATOM 3935 O O . LEU B 1 18 ? -11.711 14.102 25.953 1 96.06 18 LEU B O 1
ATOM 3939 N N . ILE B 1 19 ? -11.273 11.945 25.969 1 95.25 19 ILE B N 1
ATOM 3940 C CA . ILE B 1 19 ? -12.297 11.68 24.953 1 95.25 19 ILE B CA 1
ATOM 3941 C C . ILE B 1 19 ? -13.297 10.656 25.5 1 95.25 19 ILE B C 1
ATOM 3943 O O . ILE B 1 19 ? -12.984 9.891 26.406 1 95.25 19 ILE B O 1
ATOM 3947 N N . LYS B 1 20 ? -14.469 10.766 25.031 1 94.31 20 LYS B N 1
ATOM 3948 C CA . LYS B 1 20 ? -15.531 9.805 25.312 1 94.31 20 LYS B CA 1
ATOM 3949 C C . LYS B 1 20 ? -15.977 9.086 24.047 1 94.31 20 LYS B C 1
ATOM 3951 O O . LYS B 1 20 ? -16.203 9.727 23.016 1 94.31 20 LYS B O 1
ATOM 3956 N N . THR B 1 21 ? -15.875 7.773 24.062 1 90.62 21 THR B N 1
ATOM 3957 C CA . THR B 1 21 ? -16.328 6.973 22.922 1 90.62 21 THR B CA 1
ATOM 3958 C C . THR B 1 21 ? -17.641 6.27 23.25 1 90.62 21 THR B C 1
ATOM 3960 O O . THR B 1 21 ? -17.734 5.539 24.25 1 90.62 21 THR B O 1
ATOM 3963 N N . ASP B 1 22 ? -18.641 6.461 22.469 1 87.75 22 ASP B N 1
ATOM 3964 C CA . ASP B 1 22 ? -19.953 5.875 22.734 1 87.75 22 ASP B CA 1
ATOM 3965 C C . ASP B 1 22 ? -20.047 4.465 22.156 1 87.75 22 ASP B C 1
ATOM 3967 O O . ASP B 1 22 ? -19.062 3.916 21.672 1 87.75 22 ASP B O 1
ATOM 3971 N N . THR B 1 23 ? -21.203 3.834 22.281 1 82.06 23 THR B N 1
ATOM 3972 C CA . THR B 1 23 ? -21.438 2.453 21.875 1 82.06 23 THR B CA 1
ATOM 3973 C C . THR B 1 23 ? -21.391 2.318 20.359 1 82.06 23 THR B C 1
ATOM 3975 O O . THR B 1 23 ? -21.188 1.224 19.828 1 82.06 23 THR B O 1
ATOM 3978 N N . PHE B 1 24 ? -21.594 3.439 19.641 1 75.31 24 PHE B N 1
ATOM 3979 C CA . PHE B 1 24 ? -21.562 3.418 18.188 1 75.31 24 PHE B CA 1
ATOM 3980 C C . PHE B 1 24 ? -20.172 3.793 17.672 1 75.31 24 PHE B C 1
ATOM 3982 O O . PHE B 1 24 ? -20.016 4.07 16.484 1 75.31 24 PHE B O 1
ATOM 3989 N N . SER B 1 25 ? -19.188 3.895 18.531 1 78.31 25 SER B N 1
ATOM 3990 C CA . SER B 1 25 ? -17.781 4.164 18.219 1 78.31 25 SER B CA 1
ATOM 3991 C C . SER B 1 25 ? -17.594 5.613 17.781 1 78.31 25 SER B C 1
ATOM 3993 O O . SER B 1 25 ? -16.656 5.922 17.031 1 78.31 25 SER B O 1
ATOM 3995 N N . GLU B 1 26 ? -18.562 6.383 18.281 1 83.25 26 GLU B N 1
ATOM 3996 C CA . GLU B 1 26 ? -18.406 7.816 18.062 1 83.25 26 GLU B CA 1
ATOM 3997 C C . GLU B 1 26 ? -17.609 8.469 19.188 1 83.25 26 GLU B C 1
ATOM 3999 O O . GLU B 1 26 ? -17.922 8.273 20.359 1 83.25 26 GLU B O 1
ATOM 4004 N N . THR B 1 27 ? -16.609 9.219 18.812 1 90.62 27 THR B N 1
ATOM 4005 C CA . THR B 1 27 ? -15.727 9.828 19.797 1 90.62 27 THR B CA 1
ATOM 4006 C C . THR B 1 27 ? -16.016 11.32 19.938 1 90.62 27 THR B C 1
ATOM 4008 O O . THR B 1 27 ? -16.266 12.008 18.938 1 90.62 27 THR B O 1
ATOM 4011 N N . THR B 1 28 ? -16.094 11.773 21.125 1 91.81 28 THR B N 1
ATOM 4012 C CA . THR B 1 28 ? -16.297 13.195 21.422 1 91.81 28 THR B CA 1
ATOM 4013 C C . THR B 1 28 ? -15.211 13.711 22.359 1 91.81 28 THR B C 1
ATOM 4015 O O . THR B 1 28 ? -14.742 12.992 23.234 1 91.81 28 THR B O 1
ATOM 4018 N N . LEU B 1 29 ? -14.805 14.891 22.141 1 93.62 29 LEU B N 1
ATOM 4019 C CA . LEU B 1 29 ? -13.812 15.547 22.984 1 93.62 29 LEU B CA 1
ATOM 4020 C C . LEU B 1 29 ? -14.453 16.078 24.25 1 93.62 29 LEU B C 1
ATOM 4022 O O . LEU B 1 29 ? -15.383 16.891 24.188 1 93.62 29 LEU B O 1
ATOM 4026 N N . VAL B 1 30 ? -13.961 15.672 25.375 1 95.06 30 VAL B N 1
ATOM 4027 C CA . VAL B 1 30 ? -14.555 16.062 26.656 1 95.06 30 VAL B CA 1
ATOM 4028 C C . VAL B 1 30 ? -13.719 17.156 27.297 1 95.06 30 VAL B C 1
ATOM 4030 O O . VAL B 1 30 ? -14.266 18.094 27.891 1 95.06 30 VAL B O 1
ATOM 4033 N N . SER B 1 31 ? -12.477 16.969 27.188 1 95.81 31 SER B N 1
ATOM 4034 C CA . SER B 1 31 ? -11.602 17.953 27.812 1 95.81 31 SER B CA 1
ATOM 4035 C C . SER B 1 31 ? -10.234 17.984 27.156 1 95.81 31 SER B C 1
ATOM 4037 O O . SER B 1 31 ? -9.812 17 26.531 1 95.81 31 SER B O 1
ATOM 4039 N N . SER B 1 32 ? -9.633 19.062 27.156 1 94.62 32 SER B N 1
ATOM 4040 C CA . SER B 1 32 ? -8.25 19.312 26.766 1 94.62 32 SER B CA 1
ATOM 4041 C C . SER B 1 32 ? -7.535 20.188 27.797 1 94.62 32 SER B C 1
ATOM 4043 O O . SER B 1 32 ? -7.965 21.312 28.078 1 94.62 32 SER B O 1
ATOM 4045 N N . HIS B 1 33 ? -6.512 19.609 28.391 1 93.38 33 HIS B N 1
ATOM 4046 C CA . HIS B 1 33 ? -5.836 20.312 29.469 1 93.38 33 HIS B CA 1
ATOM 4047 C C . HIS B 1 33 ? -4.328 20.359 29.25 1 93.38 33 HIS B C 1
ATOM 4049 O O . HIS B 1 33 ? -3.734 19.375 28.797 1 93.38 33 HIS B O 1
ATOM 4055 N N . PHE B 1 34 ? -3.758 21.547 29.516 1 91.31 34 PHE B N 1
ATOM 4056 C CA . PHE B 1 34 ? -2.311 21.719 29.469 1 91.31 34 PHE B CA 1
ATOM 4057 C C . PHE B 1 34 ? -1.713 21.719 30.875 1 91.31 34 PHE B C 1
ATOM 4059 O O . PHE B 1 34 ? -1.96 22.641 31.641 1 91.31 34 PHE B O 1
ATOM 4066 N N . LEU B 1 35 ? -0.92 20.734 31.125 1 91.81 35 LEU B N 1
ATOM 4067 C CA . LEU B 1 35 ? -0.347 20.531 32.469 1 91.81 35 LEU B CA 1
ATOM 4068 C C . LEU B 1 35 ? 1.081 21.078 32.5 1 91.81 35 LEU B C 1
ATOM 4070 O O . LEU B 1 35 ? 1.919 20.703 31.688 1 91.81 35 LEU B O 1
ATOM 4074 N N . GLU B 1 36 ? 1.29 21.969 33.469 1 90.31 36 GLU B N 1
ATOM 4075 C CA . GLU B 1 36 ? 2.65 22.375 33.781 1 90.31 36 GLU B CA 1
ATOM 4076 C C . GLU B 1 36 ? 3.355 21.328 34.625 1 90.31 36 GLU B C 1
ATOM 4078 O O . GLU B 1 36 ? 3 21.125 35.781 1 90.31 36 GLU B O 1
ATOM 4083 N N . TRP B 1 37 ? 4.414 20.672 34.094 1 90.5 37 TRP B N 1
ATOM 4084 C CA . TRP B 1 37 ? 4.992 19.484 34.719 1 90.5 37 TRP B CA 1
ATOM 4085 C C . TRP B 1 37 ? 6.227 19.844 35.531 1 90.5 37 TRP B C 1
ATOM 4087 O O . TRP B 1 37 ? 6.652 19.078 36.406 1 90.5 37 TRP B O 1
ATOM 4097 N N . ARG B 1 38 ? 6.859 20.969 35.469 1 90.75 38 ARG B N 1
ATOM 4098 C CA . ARG B 1 38 ? 8.188 21.281 35.969 1 90.75 38 ARG B CA 1
ATOM 4099 C C . ARG B 1 38 ? 8.156 21.422 37.5 1 90.75 38 ARG B C 1
ATOM 4101 O O . ARG B 1 38 ? 9.211 21.484 38.125 1 90.75 38 ARG B O 1
ATOM 4108 N N . SER B 1 39 ? 6.965 21.453 38.031 1 87.94 39 SER B N 1
ATOM 4109 C CA . SER B 1 39 ? 6.883 21.438 39.5 1 87.94 39 SER B CA 1
ATOM 4110 C C . SER B 1 39 ? 7.543 20.203 40.062 1 87.94 39 SER B C 1
ATOM 4112 O O . SER B 1 39 ? 7.98 20.203 41.219 1 87.94 39 SER B O 1
ATOM 4114 N N . VAL B 1 40 ? 7.648 19.234 39.281 1 91.88 40 VAL B N 1
ATOM 4115 C CA . VAL B 1 40 ? 8.234 17.953 39.688 1 91.88 40 VAL B CA 1
ATOM 4116 C C . VAL B 1 40 ? 9.727 18.141 39.969 1 91.88 40 VAL B C 1
ATOM 4118 O O . VAL B 1 40 ? 10.32 17.391 40.75 1 91.88 40 VAL B O 1
ATOM 4121 N N . LEU B 1 41 ? 10.305 19.141 39.344 1 91.94 41 LEU B N 1
ATOM 4122 C CA . LEU B 1 41 ? 11.742 19.375 39.469 1 91.94 41 LEU B CA 1
ATOM 4123 C C . LEU B 1 41 ? 12.094 19.844 40.875 1 91.94 41 LEU B C 1
ATOM 4125 O O . LEU B 1 41 ? 13.25 19.766 41.281 1 91.94 41 LEU B O 1
ATOM 4129 N N . GLY B 1 42 ? 11.062 20.359 41.562 1 90.62 42 GLY B N 1
ATOM 4130 C CA . GLY B 1 42 ? 11.281 20.844 42.906 1 90.62 42 GLY B CA 1
ATOM 4131 C C . GLY B 1 42 ? 10.898 19.828 43.969 1 90.62 42 GLY B C 1
ATOM 4132 O O . GLY B 1 42 ? 11.078 20.062 45.188 1 90.62 42 GLY B O 1
ATOM 4133 N N . SER B 1 43 ? 10.367 18.719 43.531 1 87.38 43 SER B N 1
ATOM 4134 C CA . SER B 1 43 ? 9.883 17.719 44.5 1 87.38 43 SER B CA 1
ATOM 4135 C C . SER B 1 43 ? 11.008 16.781 44.938 1 87.38 43 SER B C 1
ATOM 4137 O O . SER B 1 43 ? 11.977 16.578 44.219 1 87.38 43 SER B O 1
ATOM 4139 N N . GLU B 1 44 ? 10.781 16.25 46.125 1 79.44 44 GLU B N 1
ATOM 4140 C CA . GLU B 1 44 ? 11.742 15.297 46.688 1 79.44 44 GLU B CA 1
ATOM 4141 C C . GLU B 1 44 ? 11.727 13.992 45.906 1 79.44 44 GLU B C 1
ATOM 4143 O O . GLU B 1 44 ? 10.664 13.453 45.594 1 79.44 44 GLU B O 1
ATOM 4148 N N . GLU B 1 45 ? 12.875 13.484 45.375 1 79.62 45 GLU B N 1
ATOM 4149 C CA . GLU B 1 45 ? 13.086 12.203 44.719 1 79.62 45 GLU B CA 1
ATOM 4150 C C . GLU B 1 45 ? 12.555 12.25 43.281 1 79.62 45 GLU B C 1
ATOM 4152 O O . GLU B 1 45 ? 12.484 11.219 42.594 1 79.62 45 GLU B O 1
ATOM 4157 N N . GLY B 1 46 ? 11.969 13.445 42.938 1 83.81 46 GLY B N 1
ATOM 4158 C CA . GLY B 1 46 ? 11.516 13.555 41.562 1 83.81 46 GLY B CA 1
ATOM 4159 C C . GLY B 1 46 ? 10.117 13.008 41.344 1 83.81 46 GLY B C 1
ATOM 4160 O O . GLY B 1 46 ? 9.797 12.516 40.25 1 83.81 46 GLY B O 1
ATOM 4161 N N . VAL B 1 47 ? 9.336 12.875 42.469 1 89.19 47 VAL B N 1
ATOM 4162 C CA . VAL B 1 47 ? 7.965 12.383 42.406 1 89.19 47 VAL B CA 1
ATOM 4163 C C . VAL B 1 47 ? 7.012 13.43 42.969 1 89.19 47 VAL B C 1
ATOM 4165 O O . VAL B 1 47 ? 7.301 14.055 44 1 89.19 47 VAL B O 1
ATOM 4168 N N . THR B 1 48 ? 6.004 13.773 42.188 1 90.5 48 THR B N 1
ATOM 4169 C CA . THR B 1 48 ? 5.004 14.727 42.656 1 90.5 48 THR B CA 1
ATOM 4170 C C . THR B 1 48 ? 3.594 14.234 42.344 1 90.5 48 THR B C 1
ATOM 4172 O O . THR B 1 48 ? 3.377 13.57 41.312 1 90.5 48 THR B O 1
ATOM 4175 N N . ASN B 1 49 ? 2.678 14.445 43.281 1 92 49 ASN B N 1
ATOM 4176 C CA . ASN B 1 49 ? 1.26 14.172 43.094 1 92 49 ASN B CA 1
ATOM 4177 C C . ASN B 1 49 ? 0.459 15.453 42.875 1 92 49 ASN B C 1
ATOM 4179 O O . ASN B 1 49 ? 0.612 16.406 43.656 1 92 49 ASN B O 1
ATOM 4183 N N . LEU B 1 50 ? -0.243 15.461 41.812 1 92.06 50 LEU B N 1
ATOM 4184 C CA . LEU B 1 50 ? -1.034 16.641 41.469 1 92.06 50 LEU B CA 1
ATOM 4185 C C . LEU B 1 50 ? -2.48 16.266 41.188 1 92.06 50 LEU B C 1
ATOM 4187 O O . LEU B 1 50 ? -2.738 15.242 40.531 1 92.06 50 LEU B O 1
ATOM 4191 N N . ALA B 1 51 ? -3.395 17.078 41.719 1 94.25 51 ALA B N 1
ATOM 4192 C CA . ALA B 1 51 ? -4.797 16.984 41.312 1 94.25 51 ALA B CA 1
ATOM 4193 C C . ALA B 1 51 ? -5.121 18.031 40.25 1 94.25 51 ALA B C 1
ATOM 4195 O O . ALA B 1 51 ? -4.988 19.234 40.469 1 94.25 51 ALA B O 1
ATOM 4196 N N . VAL B 1 52 ? -5.504 17.531 39.125 1 94.5 52 VAL B N 1
ATOM 4197 C CA . VAL B 1 52 ? -5.773 18.406 38 1 94.5 52 VAL B CA 1
ATOM 4198 C C . VAL B 1 52 ? -7.273 18.453 37.719 1 94.5 52 VAL B C 1
ATOM 4200 O O . VAL B 1 52 ? -7.902 17.406 37.5 1 94.5 52 VAL B O 1
ATOM 4203 N N . GLU B 1 53 ? -7.801 19.609 37.781 1 95.19 53 GLU B N 1
ATOM 4204 C CA . GLU B 1 53 ? -9.195 19.797 37.375 1 95.19 53 GLU B CA 1
ATOM 4205 C C . GLU B 1 53 ? -9.328 19.922 35.875 1 95.19 53 GLU B C 1
ATOM 4207 O O . GLU B 1 53 ? -8.766 20.828 35.25 1 95.19 53 GLU B O 1
ATOM 4212 N N . LEU B 1 54 ? -10.055 19 35.312 1 96.06 54 LEU B N 1
ATOM 4213 C CA . LEU B 1 54 ? -10.297 19.047 33.875 1 96.06 54 LEU B CA 1
ATOM 4214 C C . LEU B 1 54 ? -11.547 19.859 33.562 1 96.06 54 LEU B C 1
ATOM 4216 O O . LEU B 1 54 ? -12.594 19.656 34.156 1 96.06 54 LEU B O 1
ATOM 4220 N N . LEU B 1 55 ? -11.359 20.797 32.656 1 95.5 55 LEU B N 1
ATOM 4221 C CA . LEU B 1 55 ? -12.477 21.641 32.219 1 95.5 55 LEU B CA 1
ATOM 4222 C C . LEU B 1 55 ? -13.016 21.156 30.875 1 95.5 55 LEU B C 1
ATOM 4224 O O . LEU B 1 55 ? -12.305 20.5 30.109 1 95.5 55 LEU B O 1
ATOM 4228 N N . GLY B 1 56 ? -14.258 21.516 30.625 1 93.62 56 GLY B N 1
ATOM 4229 C CA . GLY B 1 56 ? -14.859 21.156 29.344 1 93.62 56 GLY B CA 1
ATOM 4230 C C . GLY B 1 56 ? -14.281 21.922 28.172 1 93.62 56 GLY B C 1
ATOM 4231 O O . GLY B 1 56 ? -13.25 22.594 28.312 1 93.62 56 GLY B O 1
ATOM 4232 N N . VAL B 1 57 ? -14.891 21.766 27.016 1 91.94 57 VAL B N 1
ATOM 4233 C CA . VAL B 1 57 ? -14.391 22.422 25.812 1 91.94 57 VAL B CA 1
ATOM 4234 C C . VAL B 1 57 ? -15.484 23.297 25.203 1 91.94 57 VAL B C 1
ATOM 4236 O O . VAL B 1 57 ? -16.656 23.141 25.531 1 91.94 57 VAL B O 1
ATOM 4239 N N . GLY B 1 58 ? -15.055 24.234 24.438 1 87.12 58 GLY B N 1
ATOM 4240 C CA . GLY B 1 58 ? -16.016 25.125 23.797 1 87.12 58 GLY B CA 1
ATOM 4241 C C . GLY B 1 58 ? -16.781 25.984 24.781 1 87.12 58 GLY B C 1
ATOM 4242 O O . GLY B 1 58 ? -16.172 26.656 25.625 1 87.12 58 GLY B O 1
ATOM 4243 N N . SER B 1 59 ? -18.125 25.828 24.688 1 83.62 59 SER B N 1
ATOM 4244 C CA . SER B 1 59 ? -18.984 26.625 25.547 1 83.62 59 SER B CA 1
ATOM 4245 C C . SER B 1 59 ? -18.891 26.156 27 1 83.62 59 SER B C 1
ATOM 4247 O O . SER B 1 59 ? -19.203 26.906 27.922 1 83.62 59 SER B O 1
ATOM 4249 N N . GLU B 1 60 ? -18.359 24.984 27.156 1 87.06 60 GLU B N 1
ATOM 4250 C CA . GLU B 1 60 ? -18.25 24.422 28.5 1 87.06 60 GLU B CA 1
ATOM 4251 C C . GLU B 1 60 ? -16.828 24.469 29.016 1 87.06 60 GLU B C 1
ATOM 4253 O O . GLU B 1 60 ? -16.438 23.703 29.891 1 87.06 60 GLU B O 1
ATOM 4258 N N . CYS B 1 61 ? -16.047 25.391 28.469 1 88.12 61 CYS B N 1
ATOM 4259 C CA . CYS B 1 61 ? -14.625 25.406 28.812 1 88.12 61 CYS B CA 1
ATOM 4260 C C . CYS B 1 61 ? -14.414 25.875 30.25 1 88.12 61 CYS B C 1
ATOM 4262 O O . CYS B 1 61 ? -13.336 25.672 30.812 1 88.12 61 CYS B O 1
ATOM 4264 N N . LYS B 1 62 ? -15.445 26.453 30.922 1 90.62 62 LYS B N 1
ATOM 4265 C CA . LYS B 1 62 ? -15.312 26.906 32.312 1 90.62 62 LYS B CA 1
ATOM 4266 C C . LYS B 1 62 ? -16.031 25.953 33.25 1 90.62 62 LYS B C 1
ATOM 4268 O O . LYS B 1 62 ? -16.047 26.172 34.469 1 90.62 62 LYS B O 1
ATOM 4273 N N . VAL B 1 63 ? -16.531 24.969 32.656 1 93.75 63 VAL B N 1
ATOM 4274 C CA . VAL B 1 63 ? -17.281 24 33.469 1 93.75 63 VAL B CA 1
ATOM 4275 C C . VAL B 1 63 ? -16.391 22.781 33.75 1 93.75 63 VAL B C 1
ATOM 4277 O O . VAL B 1 63 ? -15.805 22.203 32.812 1 93.75 63 VAL B O 1
ATOM 4280 N N . SER B 1 64 ? -16.312 22.422 35.031 1 95.38 64 SER B N 1
ATOM 4281 C CA . SER B 1 64 ? -15.508 21.266 35.406 1 95.38 64 SER B CA 1
ATOM 4282 C C . SER B 1 64 ? -16.156 19.969 34.969 1 95.38 64 SER B C 1
ATOM 4284 O O . SER B 1 64 ? -17.359 19.797 35.062 1 95.38 64 SER B O 1
ATOM 4286 N N . VAL B 1 65 ? -15.359 19.109 34.406 1 95.62 65 VAL B N 1
ATOM 4287 C CA . VAL B 1 65 ? -15.859 17.828 33.938 1 95.62 65 VAL B CA 1
ATOM 4288 C C . VAL B 1 65 ? -15.344 16.719 34.844 1 95.62 65 VAL B C 1
ATOM 4290 O O . VAL B 1 65 ? -15.867 15.602 34.844 1 95.62 65 VAL B O 1
ATOM 4293 N N . GLY B 1 66 ? -14.352 16.969 35.625 1 95.25 66 GLY B N 1
ATOM 4294 C CA . GLY B 1 66 ? -13.82 16 36.562 1 95.25 66 GLY B CA 1
ATOM 4295 C C . GLY B 1 66 ? -12.43 16.359 37.062 1 95.25 66 GLY B C 1
ATOM 4296 O O . GLY B 1 66 ? -11.867 17.375 36.656 1 95.25 66 GLY B O 1
ATOM 4297 N N . VAL B 1 67 ? -12.023 15.602 38.062 1 95.94 67 VAL B N 1
ATOM 4298 C CA . VAL B 1 67 ? -10.695 15.797 38.656 1 95.94 67 VAL B CA 1
ATOM 4299 C C . VAL B 1 67 ? -9.836 14.562 38.406 1 95.94 67 VAL B C 1
ATOM 4301 O O . VAL B 1 67 ? -10.289 13.43 38.594 1 95.94 67 VAL B O 1
ATOM 4304 N N . LEU B 1 68 ? -8.719 14.812 37.844 1 95.56 68 LEU B N 1
ATOM 4305 C CA . LEU B 1 68 ? -7.77 13.742 37.594 1 95.56 68 LEU B CA 1
ATOM 4306 C C . LEU B 1 68 ? -6.578 13.828 38.531 1 95.56 68 LEU B C 1
ATOM 4308 O O . LEU B 1 68 ? -5.906 14.859 38.594 1 95.56 68 LEU B O 1
ATOM 4312 N N . ASN B 1 69 ? -6.336 12.773 39.312 1 95.88 69 ASN B N 1
ATOM 4313 C CA . ASN B 1 69 ? -5.148 12.695 40.156 1 95.88 69 ASN B CA 1
ATOM 4314 C C . ASN B 1 69 ? -3.973 12.062 39.406 1 95.88 69 ASN B C 1
ATOM 4316 O O . ASN B 1 69 ? -4.059 10.914 38.969 1 95.88 69 ASN B O 1
ATOM 4320 N N . ILE B 1 70 ? -2.918 12.844 39.312 1 94.81 70 ILE B N 1
ATOM 4321 C CA . ILE B 1 70 ? -1.78 12.406 38.5 1 94.81 70 ILE B CA 1
ATOM 4322 C C . ILE B 1 70 ? -0.545 12.273 39.406 1 94.81 70 ILE B C 1
ATOM 4324 O O . ILE B 1 70 ? -0.301 13.117 40.25 1 94.81 70 ILE B O 1
ATOM 4328 N N . LYS B 1 71 ? 0.111 11.125 39.25 1 93.81 71 LYS B N 1
ATOM 4329 C CA . LYS B 1 71 ? 1.446 10.969 39.812 1 93.81 71 LYS B CA 1
ATOM 4330 C C . LYS B 1 71 ? 2.523 11.148 38.75 1 93.81 71 LYS B C 1
ATOM 4332 O O . LYS B 1 71 ? 2.572 10.398 37.781 1 93.81 71 LYS B O 1
ATOM 4337 N N . LEU B 1 72 ? 3.34 12.203 38.906 1 92.5 72 LEU B N 1
ATOM 4338 C CA . LEU B 1 72 ? 4.426 12.484 37.969 1 92.5 72 LEU B CA 1
ATOM 4339 C C . LEU B 1 72 ? 5.766 12.023 38.531 1 92.5 72 LEU B C 1
ATOM 4341 O O . LEU B 1 72 ? 6.102 12.344 39.688 1 92.5 72 LEU B O 1
ATOM 4345 N N . GLU B 1 73 ? 6.434 11.195 37.656 1 91.44 73 GLU B N 1
ATOM 4346 C CA . GLU B 1 73 ? 7.758 10.727 38.031 1 91.44 73 GLU B CA 1
ATOM 4347 C C . GLU B 1 73 ? 8.773 10.922 36.906 1 91.44 73 GLU B C 1
ATOM 4349 O O . GLU B 1 73 ? 8.469 10.672 35.75 1 91.44 73 GLU B O 1
ATOM 4354 N N . LEU B 1 74 ? 9.93 11.445 37.281 1 89.31 74 LEU B N 1
ATOM 4355 C CA . LEU B 1 74 ? 10.977 11.672 36.281 1 89.31 74 LEU B CA 1
ATOM 4356 C C . LEU B 1 74 ? 11.969 10.516 36.281 1 89.31 74 LEU B C 1
ATOM 4358 O O . LEU B 1 74 ? 12.406 10.047 37.312 1 89.31 74 LEU B O 1
ATOM 4362 N N . TYR B 1 75 ? 12.125 10.016 35.094 1 88.69 75 TYR B N 1
ATOM 4363 C CA . TYR B 1 75 ? 13.172 9.023 34.906 1 88.69 75 TYR B CA 1
ATOM 4364 C C . TYR B 1 75 ? 14.188 9.516 33.875 1 88.69 75 TYR B C 1
ATOM 4366 O O . TYR B 1 75 ? 13.812 9.938 32.781 1 88.69 75 TYR B O 1
ATOM 4374 N N . PRO B 1 76 ? 15.523 9.469 34 1 84.44 76 PRO B N 1
ATOM 4375 C CA . PRO B 1 76 ? 16.125 9.039 35.281 1 84.44 76 PRO B CA 1
ATOM 4376 C C . PRO B 1 76 ? 15.922 10.039 36.406 1 84.44 76 PRO B C 1
ATOM 4378 O O . PRO B 1 76 ? 15.469 11.164 36.156 1 84.44 76 PRO B O 1
ATOM 4381 N N . HIS B 1 77 ? 16.297 9.656 37.594 1 84.56 77 HIS B N 1
ATOM 4382 C CA . HIS B 1 77 ? 16.094 10.523 38.75 1 84.56 77 HIS B CA 1
ATOM 4383 C C . HIS B 1 77 ? 17.031 11.719 38.719 1 84.56 77 HIS B C 1
ATOM 4385 O O . HIS B 1 77 ? 18.109 11.656 38.125 1 84.56 77 HIS B O 1
ATOM 4391 N N . LEU B 1 78 ? 16.531 12.828 39.312 1 84.56 78 LEU B N 1
ATOM 4392 C CA . LEU B 1 78 ? 17.297 14.062 39.312 1 84.56 78 LEU B CA 1
ATOM 4393 C C . LEU B 1 78 ? 18.5 13.953 40.25 1 84.56 78 LEU B C 1
ATOM 4395 O O . LEU B 1 78 ? 18.422 13.297 41.312 1 84.56 78 LEU B O 1
ATOM 4399 N N . LYS B 1 79 ? 19.578 14.453 39.75 1 80.19 79 LYS B N 1
ATOM 4400 C CA . LYS B 1 79 ? 20.75 14.539 40.625 1 80.19 79 LYS B CA 1
ATOM 4401 C C . LYS B 1 79 ? 20.469 15.414 41.844 1 80.19 79 LYS B C 1
ATOM 4403 O O . LYS B 1 79 ? 20.812 15.047 42.969 1 80.19 79 LYS B O 1
ATOM 4408 N N . LYS B 1 80 ? 20.031 16.594 41.562 1 85.75 80 LYS B N 1
ATOM 4409 C CA . LYS B 1 80 ? 19.688 17.578 42.594 1 85.75 80 LYS B CA 1
ATOM 4410 C C . LYS B 1 80 ? 18.359 18.266 42.25 1 85.75 80 LYS B C 1
ATOM 4412 O O . LYS B 1 80 ? 18.109 18.609 41.094 1 85.75 80 LYS B O 1
ATOM 4417 N N . SER B 1 81 ? 17.516 18.406 43.312 1 87.69 81 SER B N 1
ATOM 4418 C CA . SER B 1 81 ? 16.25 19.094 43.094 1 87.69 81 SER B CA 1
ATOM 4419 C C . SER B 1 81 ? 16.438 20.609 43.125 1 87.69 81 SER B C 1
ATOM 4421 O O . SER B 1 81 ? 17.422 21.125 43.625 1 87.69 81 SER B O 1
ATOM 4423 N N . LEU B 1 82 ? 15.547 21.281 42.5 1 91.31 82 LEU B N 1
ATOM 4424 C CA . LEU B 1 82 ? 15.562 22.734 42.5 1 91.31 82 LEU B CA 1
ATOM 4425 C C . LEU B 1 82 ? 14.625 23.297 43.562 1 91.31 82 LEU B C 1
ATOM 4427 O O . LEU B 1 82 ? 13.578 22.719 43.844 1 91.31 82 LEU B O 1
ATOM 4431 N N . PRO B 1 83 ? 15.078 24.375 44.156 1 91.44 83 PRO B N 1
ATOM 4432 C CA . PRO B 1 83 ? 14.141 25.031 45.062 1 91.44 83 PRO B CA 1
ATOM 4433 C C . PRO B 1 83 ? 12.867 25.5 44.375 1 91.44 83 PRO B C 1
ATOM 4435 O O . PRO B 1 83 ? 12.914 25.969 43.219 1 91.44 83 PRO B O 1
ATOM 4438 N N . GLN B 1 84 ? 11.789 25.5 45.062 1 89.5 84 GLN B N 1
ATOM 4439 C CA . GLN B 1 84 ? 10.484 25.859 44.5 1 89.5 84 GLN B CA 1
ATOM 4440 C C . GLN B 1 84 ? 10.438 27.344 44.125 1 89.5 84 GLN B C 1
ATOM 4442 O O . GLN B 1 84 ? 9.742 27.719 43.188 1 89.5 84 GLN B O 1
ATOM 4447 N N . GLU B 1 85 ? 11.195 28.094 44.781 1 93.06 85 GLU B N 1
ATOM 4448 C CA . GLU B 1 85 ? 11.227 29.531 44.5 1 93.06 85 GLU B CA 1
ATOM 4449 C C . GLU B 1 85 ? 11.82 29.797 43.125 1 93.06 85 GLU B C 1
ATOM 4451 O O . GLU B 1 85 ? 11.367 30.703 42.406 1 93.06 85 GLU B O 1
ATOM 4456 N N . VAL B 1 86 ? 12.797 29.031 42.812 1 93.69 86 VAL B N 1
ATOM 4457 C CA . VAL B 1 86 ? 13.438 29.172 41.531 1 93.69 86 VAL B CA 1
ATOM 4458 C C . VAL B 1 86 ? 12.453 28.781 40.406 1 93.69 86 VAL B C 1
ATOM 4460 O O . VAL B 1 86 ? 12.359 29.453 39.406 1 93.69 86 VAL B O 1
ATOM 4463 N N . ILE B 1 87 ? 11.719 27.719 40.656 1 93.5 87 ILE B N 1
ATOM 4464 C CA . ILE B 1 87 ? 10.75 27.219 39.688 1 93.5 87 ILE B CA 1
ATOM 4465 C C . ILE B 1 87 ? 9.625 28.25 39.5 1 93.5 87 ILE B C 1
ATOM 4467 O O . ILE B 1 87 ? 9.258 28.594 38.406 1 93.5 87 ILE B O 1
ATOM 4471 N N . ASN B 1 88 ? 9.133 28.797 40.562 1 93.38 88 ASN B N 1
ATOM 4472 C CA . ASN B 1 88 ? 8.047 29.766 40.531 1 93.38 88 ASN B CA 1
ATOM 4473 C C . ASN B 1 88 ? 8.477 31.062 39.844 1 93.38 88 ASN B C 1
ATOM 4475 O O . ASN B 1 88 ? 7.695 31.656 39.094 1 93.38 88 ASN B O 1
ATOM 4479 N N . THR B 1 89 ? 9.648 31.453 40.125 1 94.38 89 THR B N 1
ATOM 4480 C CA . THR B 1 89 ? 10.172 32.656 39.469 1 94.38 89 THR B CA 1
ATOM 4481 C C . THR B 1 89 ? 10.289 32.469 37.969 1 94.38 89 THR B C 1
ATOM 4483 O O . THR B 1 89 ? 9.93 33.375 37.219 1 94.38 89 THR B O 1
ATOM 4486 N N . GLN B 1 90 ? 10.828 31.281 37.656 1 92.5 90 GLN B N 1
ATOM 4487 C CA . GLN B 1 90 ? 10.961 30.984 36.219 1 92.5 90 GLN B CA 1
ATOM 4488 C C . GLN B 1 90 ? 9.602 30.969 35.531 1 92.5 90 GLN B C 1
ATOM 4490 O O . GLN B 1 90 ? 9.438 31.531 34.469 1 92.5 90 GLN B O 1
ATOM 4495 N N . LEU B 1 91 ? 8.625 30.375 36.125 1 90.94 91 LEU B N 1
ATOM 4496 C CA . LEU B 1 91 ? 7.289 30.281 35.562 1 90.94 91 LEU B CA 1
ATOM 4497 C C . LEU B 1 91 ? 6.645 31.656 35.438 1 90.94 91 LEU B C 1
ATOM 4499 O O . LEU B 1 91 ? 5.988 31.953 34.438 1 90.94 91 LEU B O 1
ATOM 4503 N N . THR B 1 92 ? 6.809 32.5 36.406 1 92.62 92 THR B N 1
ATOM 4504 C CA . THR B 1 92 ? 6.238 33.844 36.375 1 92.62 92 THR B CA 1
ATOM 4505 C C . THR B 1 92 ? 6.887 34.688 35.281 1 92.62 92 THR B C 1
ATOM 4507 O O . THR B 1 92 ? 6.203 35.438 34.594 1 92.62 92 THR B O 1
ATOM 4510 N N . LEU B 1 93 ? 8.18 34.5 35.188 1 92.06 93 LEU B N 1
ATOM 4511 C CA . LEU B 1 93 ? 8.898 35.25 34.156 1 92.06 93 LEU B CA 1
ATOM 4512 C C . LEU B 1 93 ? 8.445 34.844 32.781 1 92.06 93 LEU B C 1
ATOM 4514 O O . LEU B 1 93 ? 8.281 35.688 31.891 1 92.06 93 LEU B O 1
ATOM 4518 N N . GLU B 1 94 ? 8.297 33.562 32.594 1 89.25 94 GLU B N 1
ATOM 4519 C CA . GLU B 1 94 ? 7.844 33.062 31.312 1 89.25 94 GLU B CA 1
ATOM 4520 C C . GLU B 1 94 ? 6.422 33.531 31 1 89.25 94 GLU B C 1
ATOM 4522 O O . GLU B 1 94 ? 6.109 33.875 29.859 1 89.25 94 GLU B O 1
ATOM 4527 N N . ARG B 1 95 ? 5.586 33.562 31.953 1 87.81 95 ARG B N 1
ATOM 4528 C CA . ARG B 1 95 ? 4.215 34.031 31.781 1 87.81 95 ARG B CA 1
ATOM 4529 C C . ARG B 1 95 ? 4.176 35.5 31.391 1 87.81 95 ARG B C 1
ATOM 4531 O O . ARG B 1 95 ? 3.379 35.906 30.547 1 87.81 95 ARG B O 1
ATOM 4538 N N . GLN B 1 96 ? 5.008 36.219 32 1 90.81 96 GLN B N 1
ATOM 4539 C CA . GLN B 1 96 ? 5.074 37.656 31.719 1 90.81 96 GLN B CA 1
ATOM 4540 C C . GLN B 1 96 ? 5.605 37.906 30.312 1 90.81 96 GLN B C 1
ATOM 4542 O O . GLN B 1 96 ? 5.07 38.75 29.578 1 90.81 96 GLN B O 1
ATOM 4547 N N . LYS B 1 97 ? 6.621 37.188 30.031 1 88.62 97 LYS B N 1
ATOM 4548 C CA . LYS B 1 97 ? 7.199 37.312 28.703 1 88.62 97 LYS B CA 1
ATOM 4549 C C . LYS B 1 97 ? 6.191 36.938 27.625 1 88.62 97 LYS B C 1
ATOM 4551 O O . LYS B 1 97 ? 6.098 37.625 26.594 1 88.62 97 LYS B O 1
ATOM 4556 N N . THR B 1 98 ? 5.508 35.906 27.891 1 87.25 98 THR B N 1
ATOM 4557 C CA . THR B 1 98 ? 4.492 35.438 26.938 1 87.25 98 THR B CA 1
ATOM 4558 C C . THR B 1 98 ? 3.375 36.469 26.812 1 87.25 98 THR B C 1
ATOM 4560 O O . THR B 1 98 ? 2.924 36.781 25.703 1 87.25 98 THR B O 1
ATOM 4563 N N . ALA B 1 99 ? 2.914 36.969 27.859 1 88.5 99 ALA B N 1
ATOM 4564 C CA . ALA B 1 99 ? 1.851 37.969 27.859 1 88.5 99 ALA B CA 1
ATOM 4565 C C . ALA B 1 99 ? 2.279 39.219 27.109 1 88.5 99 ALA B C 1
ATOM 4567 O O . ALA B 1 99 ? 1.48 39.812 26.391 1 88.5 99 ALA B O 1
ATOM 4568 N N . GLU B 1 100 ? 3.512 39.531 27.312 1 91.12 100 GLU B N 1
ATOM 4569 C CA . GLU B 1 100 ? 4.031 40.719 26.641 1 91.12 100 GLU B CA 1
ATOM 4570 C C . GLU B 1 100 ? 4.121 40.5 25.125 1 91.12 100 GLU B C 1
ATOM 4572 O O . GLU B 1 100 ? 3.756 41.375 24.344 1 91.12 100 GLU B O 1
ATOM 4577 N N . LYS B 1 101 ? 4.621 39.406 24.781 1 89.25 101 LYS B N 1
ATOM 4578 C CA . LYS B 1 101 ? 4.727 39.094 23.359 1 89.25 101 LYS B CA 1
ATOM 4579 C C . LYS B 1 101 ? 3.348 39.031 22.703 1 89.25 101 LYS B C 1
ATOM 4581 O O . LYS B 1 101 ? 3.176 39.531 21.578 1 89.25 101 LYS B O 1
ATOM 4586 N N . GLU B 1 102 ? 2.408 38.5 23.375 1 89.25 102 GLU B N 1
ATOM 4587 C CA . GLU B 1 102 ? 1.045 38.438 22.859 1 89.25 102 GLU B CA 1
ATOM 4588 C C . GLU B 1 102 ? 0.43 39.812 22.719 1 89.25 102 GLU B C 1
ATOM 4590 O O . GLU B 1 102 ? -0.268 40.094 21.734 1 89.25 102 GLU B O 1
ATOM 4595 N N . ARG B 1 103 ? 0.661 40.594 23.703 1 92.69 103 ARG B N 1
ATOM 4596 C CA . ARG B 1 103 ? 0.148 41.969 23.656 1 92.69 103 ARG B CA 1
ATOM 4597 C C . ARG B 1 103 ? 0.759 42.75 22.5 1 92.69 103 ARG B C 1
ATOM 4599 O O . ARG B 1 103 ? 0.049 43.469 21.781 1 92.69 103 ARG B O 1
ATOM 4606 N N . LEU B 1 104 ? 2.08 42.625 22.391 1 94.12 104 LEU B N 1
ATOM 4607 C CA . LEU B 1 104 ? 2.77 43.312 21.312 1 94.12 104 LEU B CA 1
ATOM 4608 C C . LEU B 1 104 ? 2.275 42.844 19.953 1 94.12 104 LEU B C 1
ATOM 4610 O O . LEU B 1 104 ? 2.105 43.656 19.031 1 94.12 104 LEU B O 1
ATOM 4614 N N . PHE B 1 105 ? 2.066 41.625 19.828 1 94.19 105 PHE B N 1
ATOM 4615 C CA . PHE B 1 105 ? 1.564 41.094 18.562 1 94.19 105 PHE B CA 1
ATOM 4616 C C . PHE B 1 105 ? 0.147 41.594 18.297 1 94.19 105 PHE B C 1
ATOM 4618 O O . PHE B 1 105 ? -0.207 41.875 17.156 1 94.19 105 PHE B O 1
ATOM 4625 N N . LEU B 1 106 ? -0.671 41.625 19.312 1 94.88 106 LEU B N 1
ATOM 4626 C CA . LEU B 1 106 ? -2.041 42.094 19.156 1 94.88 106 LEU B CA 1
ATOM 4627 C C . LEU B 1 106 ? -2.064 43.531 18.688 1 94.88 106 LEU B C 1
ATOM 4629 O O . LEU B 1 106 ? -2.859 43.906 17.812 1 94.88 106 LEU B O 1
ATOM 4633 N N . VAL B 1 107 ? -1.252 44.344 19.281 1 96.62 107 VAL B N 1
ATOM 4634 C CA . VAL B 1 107 ? -1.155 45.75 18.891 1 96.62 107 VAL B CA 1
ATOM 4635 C C . VAL B 1 107 ? -0.708 45.812 17.438 1 96.62 107 VAL B C 1
ATOM 4637 O O . VAL B 1 107 ? -1.289 46.562 16.641 1 96.62 107 VAL B O 1
ATOM 4640 N N . TYR B 1 108 ? 0.297 45.062 17.156 1 97.19 108 TYR B N 1
ATOM 4641 C CA . TYR B 1 108 ? 0.789 45.031 15.789 1 97.19 108 TYR B CA 1
ATOM 4642 C C . TYR B 1 108 ? -0.31 44.562 14.828 1 97.19 108 TYR B C 1
ATOM 4644 O O . TYR B 1 108 ? -0.512 45.188 13.781 1 97.19 108 TYR B O 1
ATOM 4652 N N . ALA B 1 109 ? -1.008 43.531 15.133 1 97.12 109 ALA B N 1
ATOM 4653 C CA . ALA B 1 109 ? -2.045 42.969 14.281 1 97.12 109 ALA B CA 1
ATOM 4654 C C . ALA B 1 109 ? -3.178 43.969 14.055 1 97.12 109 ALA B C 1
ATOM 4656 O O . ALA B 1 109 ? -3.738 44.031 12.961 1 97.12 109 ALA B O 1
ATOM 4657 N N . LYS B 1 110 ? -3.553 44.719 15.07 1 97.38 110 LYS B N 1
ATOM 4658 C CA . LYS B 1 110 ? -4.602 45.719 14.953 1 97.38 110 LYS B CA 1
ATOM 4659 C C . LYS B 1 110 ? -4.191 46.844 13.992 1 97.38 110 LYS B C 1
ATOM 4661 O O . LYS B 1 110 ? -4.996 47.281 13.164 1 97.38 110 LYS B O 1
ATOM 4666 N N . GLN B 1 111 ? -2.979 47.25 14.164 1 98 111 GLN B N 1
ATOM 4667 C CA . GLN B 1 111 ? -2.473 48.281 13.266 1 98 111 GLN B CA 1
ATOM 4668 C C . GLN B 1 111 ? -2.404 47.75 11.828 1 98 111 GLN B C 1
ATOM 4670 O O . GLN B 1 111 ? -2.799 48.469 10.891 1 98 111 GLN B O 1
ATOM 4675 N N . TRP B 1 112 ? -1.846 46.594 11.711 1 97.81 112 TRP B N 1
ATOM 4676 C CA . TRP B 1 112 ? -1.756 45.969 10.398 1 97.81 112 TRP B CA 1
ATOM 4677 C C . TRP B 1 112 ? -3.133 45.844 9.758 1 97.81 112 TRP B C 1
ATOM 4679 O O . TRP B 1 112 ? -3.289 46.094 8.562 1 97.81 112 TRP B O 1
ATOM 4689 N N . TRP B 1 113 ? -4.129 45.5 10.492 1 97.44 113 TRP B N 1
ATOM 4690 C CA . TRP B 1 113 ? -5.5 45.312 10.016 1 97.44 113 TRP B CA 1
ATOM 4691 C C . TRP B 1 113 ? -6.094 46.656 9.578 1 97.44 113 TRP B C 1
ATOM 4693 O O . TRP B 1 113 ? -6.746 46.719 8.531 1 97.44 113 TRP B O 1
ATOM 4703 N N . ARG B 1 114 ? -5.871 47.656 10.32 1 97.56 114 ARG B N 1
ATOM 4704 C CA . ARG B 1 114 ? -6.352 49 9.969 1 97.56 114 ARG B CA 1
ATOM 4705 C C . ARG B 1 114 ? -5.773 49.438 8.633 1 97.56 114 ARG B C 1
ATOM 4707 O O . ARG B 1 114 ? -6.488 50.031 7.805 1 97.56 114 ARG B O 1
ATOM 4714 N N . GLU B 1 115 ? -4.543 49.188 8.508 1 97.62 115 GLU B N 1
ATOM 4715 C CA . GLU B 1 115 ? -3.883 49.562 7.258 1 97.62 115 GLU B CA 1
ATOM 4716 C C . GLU B 1 115 ? -4.465 48.781 6.082 1 97.62 115 GLU B C 1
ATOM 4718 O O . GLU B 1 115 ? -4.621 49.312 4.988 1 97.62 115 GLU B O 1
ATOM 4723 N N . TYR B 1 116 ? -4.707 47.531 6.301 1 97.56 116 TYR B N 1
ATOM 4724 C CA . TYR B 1 116 ? -5.281 46.688 5.266 1 97.56 116 TYR B CA 1
ATOM 4725 C C . TYR B 1 116 ? -6.652 47.188 4.836 1 97.56 116 TYR B C 1
ATOM 4727 O O . TYR B 1 116 ? -6.957 47.25 3.643 1 97.56 116 TYR B O 1
ATOM 4735 N N . LEU B 1 117 ? -7.48 47.594 5.793 1 96.94 117 LEU B N 1
ATOM 4736 C CA . LEU B 1 117 ? -8.836 48.062 5.523 1 96.94 117 LEU B CA 1
ATOM 4737 C C . LEU B 1 117 ? -8.82 49.375 4.762 1 96.94 117 LEU B C 1
ATOM 4739 O O . LEU B 1 117 ? -9.781 49.719 4.07 1 96.94 117 LEU B O 1
ATOM 4743 N N . GLN B 1 118 ? -7.73 50.094 4.801 1 96.75 118 GLN B N 1
ATOM 4744 C CA . GLN B 1 118 ? -7.633 51.406 4.191 1 96.75 118 GLN B CA 1
ATOM 4745 C C . GLN B 1 118 ? -7.258 51.312 2.715 1 96.75 118 GLN B C 1
ATOM 4747 O O . GLN B 1 118 ? -7.387 52.281 1.967 1 96.75 118 GLN B O 1
ATOM 4752 N N . ILE B 1 119 ? -6.867 50.156 2.305 1 96 119 ILE B N 1
ATOM 4753 C CA . ILE B 1 119 ? -6.43 50 0.923 1 96 119 ILE B CA 1
ATOM 4754 C C . ILE B 1 119 ? -7.613 50.188 -0.02 1 96 119 ILE B C 1
ATOM 4756 O O . ILE B 1 119 ? -7.535 50.969 -0.98 1 96 119 ILE B O 1
ATOM 4760 N N . ARG B 1 120 ? -8.695 49.438 0.142 1 95.44 120 ARG B N 1
ATOM 4761 C CA . ARG B 1 120 ? -9.93 49.5 -0.639 1 95.44 120 ARG B CA 1
ATOM 4762 C C . ARG B 1 120 ? -11.141 49.156 0.222 1 95.44 120 ARG B C 1
ATOM 4764 O O . ARG B 1 120 ? -11.055 48.344 1.135 1 95.44 120 ARG B O 1
ATOM 4771 N N . PRO B 1 121 ? -12.305 49.719 -0.094 1 94.88 121 PRO B N 1
ATOM 4772 C CA . PRO B 1 121 ? -13.508 49.438 0.688 1 94.88 121 PRO B CA 1
ATOM 4773 C C . PRO B 1 121 ? -13.914 47.969 0.64 1 94.88 121 PRO B C 1
ATOM 4775 O O . PRO B 1 121 ? -14.43 47.438 1.621 1 94.88 121 PRO B O 1
ATOM 4778 N N . SER B 1 122 ? -13.609 47.312 -0.422 1 94.62 122 SER B N 1
ATOM 4779 C CA . SER B 1 122 ? -14 45.938 -0.597 1 94.62 122 SER B CA 1
ATOM 4780 C C . SER B 1 122 ? -13.266 45 0.38 1 94.62 122 SER B C 1
ATOM 4782 O O . SER B 1 122 ? -13.68 43.875 0.616 1 94.62 122 SER B O 1
ATOM 4784 N N . HIS B 1 123 ? -12.195 45.5 0.999 1 96.38 123 HIS B N 1
ATOM 4785 C CA . HIS B 1 123 ? -11.383 44.688 1.909 1 96.38 123 HIS B CA 1
ATOM 4786 C C . HIS B 1 123 ? -12.133 44.406 3.203 1 96.38 123 HIS B C 1
ATOM 4788 O O . HIS B 1 123 ? -11.797 43.469 3.922 1 96.38 123 HIS B O 1
ATOM 4794 N N . ASN B 1 124 ? -13.117 45.219 3.396 1 94.06 124 ASN B N 1
ATOM 4795 C CA . ASN B 1 124 ? -13.922 45.031 4.605 1 94.06 124 ASN B CA 1
ATOM 4796 C C . ASN B 1 124 ? -14.75 43.75 4.535 1 94.06 124 ASN B C 1
ATOM 4798 O O . ASN B 1 124 ? -15.117 43.188 5.566 1 94.06 124 ASN B O 1
ATOM 4802 N N . SER B 1 125 ? -15.016 43.312 3.357 1 93.38 125 SER B N 1
ATOM 4803 C CA . SER B 1 125 ? -15.875 42.156 3.176 1 93.38 125 SER B CA 1
ATOM 4804 C C . SER B 1 125 ? -15.062 40.906 2.926 1 93.38 125 SER B C 1
ATOM 4806 O O . SER B 1 125 ? -15.609 39.781 2.914 1 93.38 125 SER B O 1
ATOM 4808 N N . ARG B 1 126 ? -13.773 41.031 2.846 1 95.75 126 ARG B N 1
ATOM 4809 C CA . ARG B 1 126 ? -12.938 39.875 2.559 1 95.75 126 ARG B CA 1
ATOM 4810 C C . ARG B 1 126 ? -12.695 39.031 3.816 1 95.75 126 ARG B C 1
ATOM 4812 O O . ARG B 1 126 ? -12.609 39.594 4.918 1 95.75 126 ARG B O 1
ATOM 4819 N N . LEU B 1 127 ? -12.625 37.781 3.639 1 95.81 127 LEU B N 1
ATOM 4820 C CA . LEU B 1 127 ? -12.422 36.875 4.766 1 95.81 127 LEU B CA 1
ATOM 4821 C C . LEU B 1 127 ? -10.945 36.75 5.105 1 95.81 127 LEU B C 1
ATOM 4823 O O . LEU B 1 127 ? -10.234 35.938 4.531 1 95.81 127 LEU B O 1
ATOM 4827 N N . VAL B 1 128 ? -10.508 37.531 6.012 1 97.25 128 VAL B N 1
ATOM 4828 C CA . VAL B 1 128 ? -9.141 37.5 6.508 1 97.25 128 VAL B CA 1
ATOM 4829 C C . VAL B 1 128 ? -9.133 37.031 7.969 1 97.25 128 VAL B C 1
ATOM 4831 O O . VAL B 1 128 ? -9.688 37.719 8.836 1 97.25 128 VAL B O 1
ATOM 4834 N N . LYS B 1 129 ? -8.539 35.938 8.164 1 95.88 129 LYS B N 1
ATOM 4835 C CA . LYS B 1 129 ? -8.547 35.344 9.5 1 95.88 129 LYS B CA 1
ATOM 4836 C C . LYS B 1 129 ? -7.156 35.375 10.125 1 95.88 129 LYS B C 1
ATOM 4838 O O . LYS B 1 129 ? -6.277 34.594 9.758 1 95.88 129 LYS B O 1
ATOM 4843 N N . ILE B 1 130 ? -7.035 36.188 11.164 1 96.06 130 ILE B N 1
ATOM 4844 C CA . ILE B 1 130 ? -5.734 36.344 11.805 1 96.06 130 ILE B CA 1
ATOM 4845 C C . ILE B 1 130 ? -5.684 35.5 13.078 1 96.06 130 ILE B C 1
ATOM 4847 O O . ILE B 1 130 ? -4.637 34.938 13.43 1 96.06 130 ILE B O 1
ATOM 4851 N N . PHE B 1 131 ? -6.832 35.469 13.742 1 94.38 131 PHE B N 1
ATOM 4852 C CA . PHE B 1 131 ? -6.93 34.719 15.008 1 94.38 131 PHE B CA 1
ATOM 4853 C C . PHE B 1 131 ? -8.047 33.688 14.945 1 94.38 131 PHE B C 1
ATOM 4855 O O . PHE B 1 131 ? -9.008 33.844 14.188 1 94.38 131 PHE B O 1
ATOM 4862 N N . ALA B 1 132 ? -7.84 32.656 15.648 1 93.19 132 ALA B N 1
ATOM 4863 C CA . ALA B 1 132 ? -8.859 31.625 15.844 1 93.19 132 ALA B CA 1
ATOM 4864 C C . ALA B 1 132 ? -8.867 31.125 17.281 1 93.19 132 ALA B C 1
ATOM 4866 O O . ALA B 1 132 ? -7.863 31.234 18 1 93.19 132 ALA B O 1
ATOM 4867 N N . GLN B 1 133 ? -9.961 30.656 17.672 1 91.5 133 GLN B N 1
ATOM 4868 C CA . GLN B 1 133 ? -10.102 30.141 19.031 1 91.5 133 GLN B CA 1
ATOM 4869 C C . GLN B 1 133 ? -9.945 28.625 19.062 1 91.5 133 GLN B C 1
ATOM 4871 O O . GLN B 1 133 ? -10.469 27.922 18.203 1 91.5 133 GLN B O 1
ATOM 4876 N N . ASP B 1 134 ? -9.195 28.203 20.047 1 91.38 134 ASP B N 1
ATOM 4877 C CA . ASP B 1 134 ? -9.008 26.766 20.203 1 91.38 134 ASP B CA 1
ATOM 4878 C C . ASP B 1 134 ? -10.156 26.141 20.984 1 91.38 134 ASP B C 1
ATOM 4880 O O . ASP B 1 134 ? -11.18 26.797 21.219 1 91.38 134 ASP B O 1
ATOM 4884 N N . GLU B 1 135 ? -10.062 24.844 21.312 1 91.12 135 GLU B N 1
ATOM 4885 C CA . GLU B 1 135 ? -11.148 24.109 21.969 1 91.12 135 GLU B CA 1
ATOM 4886 C C . GLU B 1 135 ? -11.359 24.625 23.391 1 91.12 135 GLU B C 1
ATOM 4888 O O . GLU B 1 135 ? -12.406 24.375 24 1 91.12 135 GLU B O 1
ATOM 4893 N N . ASN B 1 136 ? -10.383 25.328 23.938 1 91.31 136 ASN B N 1
ATOM 4894 C CA . ASN B 1 136 ? -10.508 25.922 25.266 1 91.31 136 ASN B CA 1
ATOM 4895 C C . ASN B 1 136 ? -10.891 27.391 25.188 1 91.31 136 ASN B C 1
ATOM 4897 O O . ASN B 1 136 ? -10.789 28.125 26.188 1 91.31 136 ASN B O 1
ATOM 4901 N N . TRP B 1 137 ? -11.141 27.906 24 1 89.62 137 TRP B N 1
ATOM 4902 C CA . TRP B 1 137 ? -11.586 29.266 23.719 1 89.62 137 TRP B CA 1
ATOM 4903 C C . TRP B 1 137 ? -10.461 30.266 23.953 1 89.62 137 TRP B C 1
ATOM 4905 O O . TRP B 1 137 ? -10.703 31.375 24.422 1 89.62 137 TRP B O 1
ATOM 4915 N N . VAL B 1 138 ? -9.375 29.75 23.797 1 88.81 138 VAL B N 1
ATOM 4916 C CA . VAL B 1 138 ? -8.219 30.641 23.797 1 88.81 138 VAL B CA 1
ATOM 4917 C C . VAL B 1 138 ? -7.953 31.156 22.391 1 88.81 138 VAL B C 1
ATOM 4919 O O . VAL B 1 138 ? -7.934 30.391 21.422 1 88.81 138 VAL B O 1
ATOM 4922 N N . ASN B 1 139 ? -7.836 32.469 22.312 1 90.5 139 ASN B N 1
ATOM 4923 C CA . ASN B 1 139 ? -7.562 33.094 21.016 1 90.5 139 ASN B CA 1
ATOM 4924 C C . ASN B 1 139 ? -6.09 32.969 20.641 1 90.5 139 ASN B C 1
ATOM 4926 O O . ASN B 1 139 ? -5.215 33.375 21.422 1 90.5 139 ASN B O 1
ATOM 4930 N N . ARG B 1 140 ? -5.836 32.406 19.531 1 90.5 140 ARG B N 1
ATOM 4931 C CA . ARG B 1 140 ? -4.469 32.219 19.062 1 90.5 140 ARG B CA 1
ATOM 4932 C C . ARG B 1 140 ? -4.328 32.625 17.609 1 90.5 140 ARG B C 1
ATOM 4934 O O . ARG B 1 140 ? -5.281 32.531 16.828 1 90.5 140 ARG B O 1
ATOM 4941 N N . PRO B 1 141 ? -3.1 33.156 17.297 1 93.12 141 PRO B N 1
ATOM 4942 C CA . PRO B 1 141 ? -2.875 33.406 15.867 1 93.12 141 PRO B CA 1
ATOM 4943 C C . PRO B 1 141 ? -3.012 32.125 15.023 1 93.12 141 PRO B C 1
ATOM 4945 O O . PRO B 1 141 ? -2.584 31.047 15.453 1 93.12 141 PRO B O 1
ATOM 4948 N N . VAL B 1 142 ? -3.584 32.188 13.875 1 95 142 VAL B N 1
ATOM 4949 C CA . VAL B 1 142 ? -3.916 31.047 13.055 1 95 142 VAL B CA 1
ATOM 4950 C C . VAL B 1 142 ? -2.639 30.312 12.648 1 95 142 VAL B C 1
ATOM 4952 O O . VAL B 1 142 ? -2.639 29.094 12.477 1 95 142 VAL B O 1
ATOM 4955 N N . GLY B 1 143 ? -1.533 31.016 12.492 1 94.31 143 GLY B N 1
ATOM 4956 C CA . GLY B 1 143 ? -0.27 30.391 12.125 1 94.31 143 GLY B CA 1
ATOM 4957 C C . GLY B 1 143 ? 0.25 29.422 13.164 1 94.31 143 GLY B C 1
ATOM 4958 O O . GLY B 1 143 ? 1.068 28.547 12.859 1 94.31 143 GLY B O 1
ATOM 4959 N N . SER B 1 144 ? -0.232 29.594 14.398 1 92.62 144 SER B N 1
ATOM 4960 C CA . SER B 1 144 ? 0.249 28.766 15.5 1 92.62 144 SER B CA 1
ATOM 4961 C C . SER B 1 144 ? -0.246 27.328 15.375 1 92.62 144 SER B C 1
ATOM 4963 O O . SER B 1 144 ? 0.297 26.422 16 1 92.62 144 SER B O 1
ATOM 4965 N N . TYR B 1 145 ? -1.251 27.109 14.562 1 93.81 145 TYR B N 1
ATOM 4966 C CA . TYR B 1 145 ? -1.829 25.781 14.406 1 93.81 145 TYR B CA 1
ATOM 4967 C C . TYR B 1 145 ? -1.058 24.969 13.375 1 93.81 145 TYR B C 1
ATOM 4969 O O . TYR B 1 145 ? -1.35 23.797 13.164 1 93.81 145 TYR B O 1
ATOM 4977 N N . ILE B 1 146 ? -0.052 25.594 12.758 1 95.12 146 ILE B N 1
ATOM 4978 C CA . ILE B 1 146 ? 0.665 24.938 11.672 1 95.12 146 ILE B CA 1
ATOM 4979 C C . ILE B 1 146 ? 2.141 24.797 12.039 1 95.12 146 ILE B C 1
ATOM 4981 O O . ILE B 1 146 ? 2.775 25.766 12.469 1 95.12 146 ILE B O 1
ATOM 4985 N N . HIS B 1 147 ? 2.621 23.641 11.93 1 93.62 147 HIS B N 1
ATOM 4986 C CA . HIS B 1 147 ? 4.035 23.297 12.062 1 93.62 147 HIS B CA 1
ATOM 4987 C C . HIS B 1 147 ? 4.414 22.125 11.164 1 93.62 147 HIS B C 1
ATOM 4989 O O . HIS B 1 147 ? 3.658 21.172 11.047 1 93.62 147 HIS B O 1
ATOM 4995 N N . PRO B 1 148 ? 5.609 22.312 10.508 1 95 148 PRO B N 1
ATOM 4996 C CA . PRO B 1 148 ? 6.012 21.156 9.703 1 95 148 PRO B CA 1
ATOM 4997 C C . PRO B 1 148 ? 5.973 19.844 10.477 1 95 148 PRO B C 1
ATOM 4999 O O . PRO B 1 148 ? 6.5 19.766 11.594 1 95 148 PRO B O 1
ATOM 5002 N N . LEU B 1 149 ? 5.32 18.891 9.945 1 96.62 149 LEU B N 1
ATOM 5003 C CA . LEU B 1 149 ? 5.129 17.609 10.594 1 96.62 149 LEU B CA 1
ATOM 5004 C C . LEU B 1 149 ? 5.617 16.469 9.695 1 96.62 149 LEU B C 1
ATOM 5006 O O . LEU B 1 149 ? 5.133 16.312 8.578 1 96.62 149 LEU B O 1
ATOM 5010 N N . ARG B 1 150 ? 6.652 15.703 10.195 1 96.19 150 ARG B N 1
ATOM 5011 C CA . ARG B 1 150 ? 7.105 14.508 9.492 1 96.19 150 ARG B CA 1
ATOM 5012 C C . ARG B 1 150 ? 6.301 13.281 9.93 1 96.19 150 ARG B C 1
ATOM 5014 O O . ARG B 1 150 ? 5.988 13.133 11.109 1 96.19 150 ARG B O 1
ATOM 5021 N N . ALA B 1 151 ? 5.984 12.508 8.977 1 95.31 151 ALA B N 1
ATOM 5022 C CA . ALA B 1 151 ? 5.184 11.328 9.289 1 95.31 151 ALA B CA 1
ATOM 5023 C C . ALA B 1 151 ? 6.059 10.078 9.359 1 95.31 151 ALA B C 1
ATOM 5025 O O . ALA B 1 151 ? 5.543 8.953 9.391 1 95.31 151 ALA B O 1
ATOM 5026 N N . GLY B 1 152 ? 7.367 10.242 9.32 1 93.62 152 GLY B N 1
ATOM 5027 C CA . GLY B 1 152 ? 8.273 9.102 9.406 1 93.62 152 GLY B CA 1
ATOM 5028 C C . GLY B 1 152 ? 8.055 8.086 8.305 1 93.62 152 GLY B C 1
ATOM 5029 O O . GLY B 1 152 ? 8.148 8.422 7.121 1 93.62 152 GLY B O 1
ATOM 5030 N N . ARG B 1 153 ? 7.652 6.891 8.766 1 95 153 ARG B N 1
ATOM 5031 C CA . ARG B 1 153 ? 7.418 5.832 7.793 1 95 153 ARG B CA 1
ATOM 5032 C C . ARG B 1 153 ? 5.941 5.457 7.734 1 95 153 ARG B C 1
ATOM 5034 O O . ARG B 1 153 ? 5.578 4.43 7.16 1 95 153 ARG B O 1
ATOM 5041 N N . LEU B 1 154 ? 5.141 6.309 8.305 1 96.31 154 LEU B N 1
ATOM 5042 C CA . LEU B 1 154 ? 3.705 6.047 8.344 1 96.31 154 LEU B CA 1
ATOM 5043 C C . LEU B 1 154 ? 3.031 6.531 7.066 1 96.31 154 LEU B C 1
ATOM 5045 O O . LEU B 1 154 ? 2.01 5.98 6.648 1 96.31 154 LEU B O 1
ATOM 5049 N N . LEU B 1 155 ? 3.498 7.613 6.543 1 97.25 155 LEU B N 1
ATOM 5050 C CA . LEU B 1 155 ? 3.053 8.172 5.27 1 97.25 155 LEU B CA 1
ATOM 5051 C C . LEU B 1 155 ? 4.238 8.414 4.34 1 97.25 155 LEU B C 1
ATOM 5053 O O . LEU B 1 155 ? 5.184 9.117 4.707 1 97.25 155 LEU B O 1
ATOM 5057 N N . ASP B 1 156 ? 4.156 7.977 3.129 1 95.5 156 ASP B N 1
ATOM 5058 C CA . ASP B 1 156 ? 5.336 7.973 2.27 1 95.5 156 ASP B CA 1
ATOM 5059 C C . ASP B 1 156 ? 5.344 9.188 1.342 1 95.5 156 ASP B C 1
ATOM 5061 O O . ASP B 1 156 ? 6.402 9.625 0.893 1 95.5 156 ASP B O 1
ATOM 5065 N N . THR B 1 157 ? 4.164 9.688 0.991 1 96.88 157 THR B N 1
ATOM 5066 C CA . THR B 1 157 ? 4.09 10.734 -0.026 1 96.88 157 THR B CA 1
ATOM 5067 C C . THR B 1 157 ? 3.121 11.836 0.397 1 96.88 157 THR B C 1
ATOM 5069 O O . THR B 1 157 ? 2.252 11.609 1.243 1 96.88 157 THR B O 1
ATOM 5072 N N . PRO B 1 158 ? 3.287 13.039 -0.181 1 97.62 158 PRO B N 1
ATOM 5073 C CA . PRO B 1 158 ? 2.311 14.102 0.067 1 97.62 158 PRO B CA 1
ATOM 5074 C C . PRO B 1 158 ? 0.887 13.695 -0.308 1 97.62 158 PRO B C 1
ATOM 5076 O O . PRO B 1 158 ? -0.064 14.039 0.399 1 97.62 158 PRO B O 1
ATOM 5079 N N . ARG B 1 159 ? 0.732 12.984 -1.337 1 97 159 ARG B N 1
ATOM 5080 C CA . ARG B 1 159 ? -0.596 12.578 -1.782 1 97 159 ARG B CA 1
ATOM 5081 C C . ARG B 1 159 ? -1.212 11.57 -0.813 1 97 159 ARG B C 1
ATOM 5083 O O . ARG B 1 159 ? -2.418 11.602 -0.563 1 97 159 ARG B O 1
ATOM 5090 N N . GLN B 1 160 ? -0.387 10.672 -0.354 1 96.88 160 GLN B N 1
ATOM 5091 C CA . GLN B 1 160 ? -0.867 9.758 0.681 1 96.88 160 GLN B CA 1
ATOM 5092 C C . GLN B 1 160 ? -1.271 10.523 1.939 1 96.88 160 GLN B C 1
ATOM 5094 O O . GLN B 1 160 ? -2.229 10.148 2.619 1 96.88 160 GLN B O 1
ATOM 5099 N N . ALA B 1 161 ? -0.511 11.594 2.254 1 98.06 161 ALA B N 1
ATOM 5100 C CA . ALA B 1 161 ? -0.865 12.445 3.391 1 98.06 161 ALA B CA 1
ATOM 5101 C C . ALA B 1 161 ? -2.238 13.078 3.193 1 98.06 161 ALA B C 1
ATOM 5103 O O . ALA B 1 161 ? -3.035 13.156 4.133 1 98.06 161 ALA B O 1
ATOM 5104 N N . ALA B 1 162 ? -2.463 13.516 1.987 1 98.12 162 ALA B N 1
ATOM 5105 C CA . ALA B 1 162 ? -3.771 14.086 1.681 1 98.12 162 ALA B CA 1
ATOM 5106 C C . ALA B 1 162 ? -4.879 13.055 1.862 1 98.12 162 ALA B C 1
ATOM 5108 O O . ALA B 1 162 ? -5.957 13.375 2.363 1 98.12 162 ALA B O 1
ATOM 5109 N N . ARG B 1 163 ? -4.605 11.844 1.456 1 98.06 163 ARG B N 1
ATOM 5110 C CA . ARG B 1 163 ? -5.578 10.766 1.624 1 98.06 163 ARG B CA 1
ATOM 5111 C C . ARG B 1 163 ? -5.824 10.477 3.102 1 98.06 163 ARG B C 1
ATOM 5113 O O . ARG B 1 163 ? -6.973 10.32 3.525 1 98.06 163 ARG B O 1
ATOM 5120 N N . PHE B 1 164 ? -4.742 10.445 3.867 1 98.25 164 PHE B N 1
ATOM 5121 C CA . PHE B 1 164 ? -4.84 10.234 5.305 1 98.25 164 PHE B CA 1
ATOM 5122 C C . PHE B 1 164 ? -5.742 11.273 5.949 1 98.25 164 PHE B C 1
ATOM 5124 O O . PHE B 1 164 ? -6.652 10.938 6.711 1 98.25 164 PHE B O 1
ATOM 5131 N N . VAL B 1 165 ? -5.547 12.508 5.609 1 98.44 165 VAL B N 1
ATOM 5132 C CA . VAL B 1 165 ? -6.316 13.602 6.195 1 98.44 165 VAL B CA 1
ATOM 5133 C C . VAL B 1 165 ? -7.773 13.5 5.758 1 98.44 165 VAL B C 1
ATOM 5135 O O . VAL B 1 165 ? -8.688 13.758 6.551 1 98.44 165 VAL B O 1
ATOM 5138 N N . ASN B 1 166 ? -7.957 13.062 4.551 1 97.31 166 ASN B N 1
ATOM 5139 C CA . ASN B 1 166 ? -9.297 12.914 3.988 1 97.31 166 ASN B CA 1
ATOM 5140 C C . ASN B 1 166 ? -10.094 11.844 4.727 1 97.31 166 ASN B C 1
ATOM 5142 O O . ASN B 1 166 ? -11.32 11.938 4.828 1 97.31 166 ASN B O 1
ATOM 5146 N N . VAL B 1 167 ? -9.445 10.867 5.227 1 97.25 167 VAL B N 1
ATOM 5147 C CA . VAL B 1 167 ? -10.18 9.742 5.805 1 97.25 167 VAL B CA 1
ATOM 5148 C C . VAL B 1 167 ? -10.445 10.008 7.285 1 97.25 167 VAL B C 1
ATOM 5150 O O . VAL B 1 167 ? -11.102 9.211 7.957 1 97.25 167 VAL B O 1
ATOM 5153 N N . LEU B 1 168 ? -9.961 11.148 7.816 1 96.5 168 LEU B N 1
ATOM 5154 C CA . LEU B 1 168 ? -10.398 11.594 9.133 1 96.5 168 LEU B CA 1
ATOM 5155 C C . LEU B 1 168 ? -11.82 12.133 9.078 1 96.5 168 LEU B C 1
ATOM 5157 O O . LEU B 1 168 ? -12.188 12.828 8.125 1 96.5 168 LEU B O 1
ATOM 5161 N N . GLY B 1 169 ? -12.594 11.797 10.07 1 94.12 169 GLY B N 1
ATOM 5162 C CA . GLY B 1 169 ? -14 12.18 10.07 1 94.12 169 GLY B CA 1
ATOM 5163 C C . GLY B 1 169 ? -14.211 13.68 10.023 1 94.12 169 GLY B C 1
ATOM 5164 O O . GLY B 1 169 ? -13.414 14.438 10.57 1 94.12 169 GLY B O 1
ATOM 5165 N N . TYR B 1 170 ? -15.234 14.117 9.359 1 93.38 170 TYR B N 1
ATOM 5166 C CA . TYR B 1 170 ? -15.633 15.523 9.289 1 93.38 170 TYR B CA 1
ATOM 5167 C C . TYR B 1 170 ? -16.812 15.805 10.203 1 93.38 170 TYR B C 1
ATOM 5169 O O . TYR B 1 170 ? -17.828 15.102 10.164 1 93.38 170 TYR B O 1
ATOM 5177 N N . GLU B 1 171 ? -16.594 16.672 11.031 1 89.56 171 GLU B N 1
ATOM 5178 C CA . GLU B 1 171 ? -17.672 17.109 11.914 1 89.56 171 GLU B CA 1
ATOM 5179 C C . GLU B 1 171 ? -17.531 18.594 12.273 1 89.56 171 GLU B C 1
ATOM 5181 O O . GLU B 1 171 ? -16.453 19.031 12.688 1 89.56 171 GLU B O 1
ATOM 5186 N N . ARG B 1 172 ? -18.703 19.281 12.133 1 85 172 ARG B N 1
ATOM 5187 C CA . ARG B 1 172 ? -18.719 20.688 12.531 1 85 172 ARG B CA 1
ATOM 5188 C C . ARG B 1 172 ? -18.953 20.828 14.031 1 85 172 ARG B C 1
ATOM 5190 O O . ARG B 1 172 ? -19.656 20.016 14.633 1 85 172 ARG B O 1
ATOM 5197 N N . ALA B 1 173 ? -18.281 21.844 14.68 1 73.44 173 ALA B N 1
ATOM 5198 C CA . ALA B 1 173 ? -18.484 22.094 16.109 1 73.44 173 ALA B CA 1
ATOM 5199 C C . ALA B 1 173 ? -19.938 22.422 16.406 1 73.44 173 ALA B C 1
ATOM 5201 O O . ALA B 1 173 ? -20.562 23.203 15.688 1 73.44 173 ALA B O 1
ATOM 5202 N N . PRO B 1 174 ? -20.562 21.625 17.438 1 65.94 174 PRO B N 1
ATOM 5203 C CA . PRO B 1 174 ? -21.984 21.828 17.766 1 65.94 174 PRO B CA 1
ATOM 5204 C C . PRO B 1 174 ? -22.25 23.203 18.359 1 65.94 174 PRO B C 1
ATOM 5206 O O . PRO B 1 174 ? -21.406 23.75 19.062 1 65.94 174 PRO B O 1
ATOM 5209 N N . THR B 1 175 ? -23.172 23.984 17.859 1 61.47 175 THR B N 1
ATOM 5210 C CA . THR B 1 175 ? -23.594 25.219 18.5 1 61.47 175 THR B CA 1
ATOM 5211 C C . THR B 1 175 ? -24.859 25 19.312 1 61.47 175 THR B C 1
ATOM 5213 O O . THR B 1 175 ? -25.781 24.328 18.859 1 61.47 175 THR B O 1
ATOM 5216 N N . VAL B 1 176 ? -24.656 25.172 20.656 1 57.59 176 VAL B N 1
ATOM 5217 C CA . VAL B 1 176 ? -25.875 25.172 21.469 1 57.59 176 VAL B CA 1
ATOM 5218 C C . VAL B 1 176 ? -26.719 26.406 21.156 1 57.59 176 VAL B C 1
ATOM 5220 O O . VAL B 1 176 ? -26.219 27.531 21.234 1 57.59 176 VAL B O 1
ATOM 5223 N N . GLY B 1 177 ? -28.078 26.422 20.922 1 51.5 177 GLY B N 1
ATOM 5224 C CA . GLY B 1 177 ? -29.078 27.484 20.812 1 51.5 177 GLY B CA 1
ATOM 5225 C C . GLY B 1 177 ? -29.125 28.109 19.438 1 51.5 177 GLY B C 1
ATOM 5226 O O . GLY B 1 177 ? -29.672 29.219 19.281 1 51.5 177 GLY B O 1
ATOM 5227 N N . GLY B 1 178 ? -29.25 27.547 18.469 1 51.81 178 GLY B N 1
ATOM 5228 C CA . GLY B 1 178 ? -29.578 28.016 17.125 1 51.81 178 GLY B CA 1
ATOM 5229 C C . GLY B 1 178 ? -28.594 29.031 16.594 1 51.81 178 GLY B C 1
ATOM 5230 O O . GLY B 1 178 ? -28.859 29.719 15.602 1 51.81 178 GLY B O 1
ATOM 5231 N N . GLY B 1 179 ? -27.641 29.484 17.438 1 50.34 179 GLY B N 1
ATOM 5232 C CA . GLY B 1 179 ? -26.859 30.609 16.953 1 50.34 179 GLY B CA 1
ATOM 5233 C C . GLY B 1 179 ? -25.844 30.219 15.883 1 50.34 179 GLY B C 1
ATOM 5234 O O . GLY B 1 179 ? -25.734 29.047 15.539 1 50.34 179 GLY B O 1
ATOM 5235 N N . GLY B 1 180 ? -25.219 31.25 15.195 1 55.03 180 GLY B N 1
ATOM 5236 C CA . GLY B 1 180 ? -24.281 31.25 14.094 1 55.03 180 GLY B CA 1
ATOM 5237 C C . GLY B 1 180 ? -23.109 30.297 14.312 1 55.03 180 GLY B C 1
ATOM 5238 O O . GLY B 1 180 ? -22.906 29.812 15.422 1 55.03 180 GLY B O 1
ATOM 5239 N N . LYS B 1 181 ? -22.609 29.672 13.352 1 61.69 181 LYS B N 1
ATOM 5240 C CA . LYS B 1 181 ? -21.453 28.766 13.266 1 61.69 181 LYS B CA 1
ATOM 5241 C C . LYS B 1 181 ? -20.312 29.25 14.156 1 61.69 181 LYS B C 1
ATOM 5243 O O . LYS B 1 181 ? -19.828 30.375 13.992 1 61.69 181 LYS B O 1
ATOM 5248 N N . GLN B 1 182 ? -20.297 28.641 15.43 1 70.5 182 GLN B N 1
ATOM 5249 C CA . GLN B 1 182 ? -19.109 28.953 16.234 1 70.5 182 GLN B CA 1
ATOM 5250 C C . GLN B 1 182 ? -17.875 28.219 15.688 1 70.5 182 GLN B C 1
ATOM 5252 O O . GLN B 1 182 ? -17.906 27 15.492 1 70.5 182 GLN B O 1
ATOM 5257 N N . GLU B 1 183 ? -16.938 29.016 15.227 1 79.69 183 GLU B N 1
ATOM 5258 C CA . GLU B 1 183 ? -15.695 28.469 14.703 1 79.69 183 GLU B CA 1
ATOM 5259 C C . GLU B 1 183 ? -14.773 28.016 15.828 1 79.69 183 GLU B C 1
ATOM 5261 O O . GLU B 1 183 ? -14.641 28.703 16.844 1 79.69 183 GLU B O 1
ATOM 5266 N N . GLN B 1 184 ? -14.375 26.812 15.875 1 87.94 184 GLN B N 1
ATOM 5267 C CA . GLN B 1 184 ? -13.422 26.25 16.828 1 87.94 184 GLN B CA 1
ATOM 5268 C C . GLN B 1 184 ? -12.312 25.484 16.109 1 87.94 184 GLN B C 1
ATOM 5270 O O . GLN B 1 184 ? -12.578 24.562 15.352 1 87.94 184 GLN B O 1
ATOM 5275 N N . TRP B 1 185 ? -11.109 25.969 16.344 1 92.88 185 TRP B N 1
ATOM 5276 C CA . TRP B 1 185 ? -9.945 25.234 15.836 1 92.88 185 TRP B CA 1
ATOM 5277 C C . TRP B 1 185 ? -9.367 24.328 16.906 1 92.88 185 TRP B C 1
ATOM 5279 O O . TRP B 1 185 ? -9.062 24.766 18.016 1 92.88 185 TRP B O 1
ATOM 5289 N N . CYS B 1 186 ? -9.18 23.109 16.578 1 92.88 186 CYS B N 1
ATOM 5290 C CA . CYS B 1 186 ? -8.656 22.172 17.562 1 92.88 186 CYS B CA 1
ATOM 5291 C C . CYS B 1 186 ? -7.133 22.094 17.484 1 92.88 186 CYS B C 1
ATOM 5293 O O . CYS B 1 186 ? -6.555 22.234 16.406 1 92.88 186 CYS B O 1
ATOM 5295 N N . THR B 1 187 ? -6.539 21.906 18.672 1 93.19 187 THR B N 1
ATOM 5296 C CA . THR B 1 187 ? -5.137 21.516 18.672 1 93.19 187 THR B CA 1
ATOM 5297 C C . THR B 1 187 ? -4.953 20.172 17.984 1 93.19 187 THR B C 1
ATOM 5299 O O . THR B 1 187 ? -5.898 19.375 17.891 1 93.19 187 THR B O 1
ATOM 5302 N N . LEU B 1 188 ? -3.77 19.953 17.516 1 93.69 188 LEU B N 1
ATOM 5303 C CA . LEU B 1 188 ? -3.539 18.766 16.719 1 93.69 188 LEU B CA 1
ATOM 5304 C C . LEU B 1 188 ? -3.857 17.5 17.516 1 93.69 188 LEU B C 1
ATOM 5306 O O . LEU B 1 188 ? -4.52 16.594 17 1 93.69 188 LEU B O 1
ATOM 5310 N N . LEU B 1 189 ? -3.355 17.422 18.75 1 94.56 189 LEU B N 1
ATOM 5311 C CA . LEU B 1 189 ? -3.586 16.219 19.562 1 94.56 189 LEU B CA 1
ATOM 5312 C C . LEU B 1 189 ? -5.078 15.984 19.766 1 94.56 189 LEU B C 1
ATOM 5314 O O . LEU B 1 189 ? -5.555 14.852 19.672 1 94.56 189 LEU B O 1
ATOM 5318 N N . ALA B 1 190 ? -5.785 17.047 20.109 1 94.19 190 ALA B N 1
ATOM 5319 C CA . ALA B 1 190 ? -7.227 16.938 20.312 1 94.19 190 ALA B CA 1
ATOM 5320 C C . ALA B 1 190 ? -7.93 16.453 19.047 1 94.19 190 ALA B C 1
ATOM 5322 O O . ALA B 1 190 ? -8.812 15.602 19.109 1 94.19 190 ALA B O 1
ATOM 5323 N N . PHE B 1 191 ? -7.578 17 17.938 1 95.25 191 PHE B N 1
ATOM 5324 C CA . PHE B 1 191 ? -8.148 16.625 16.641 1 95.25 191 PHE B CA 1
ATOM 5325 C C . PHE B 1 191 ? -7.891 15.148 16.344 1 95.25 191 PHE B C 1
ATOM 5327 O O . PHE B 1 191 ? -8.812 14.406 15.992 1 95.25 191 PHE B O 1
ATOM 5334 N N . LEU B 1 192 ? -6.613 14.719 16.547 1 95.31 192 LEU B N 1
ATOM 5335 C CA . LEU B 1 192 ? -6.227 13.344 16.234 1 95.31 192 LEU B CA 1
ATOM 5336 C C . LEU B 1 192 ? -6.93 12.367 17.172 1 95.31 192 LEU B C 1
ATOM 5338 O O . LEU B 1 192 ? -7.383 11.305 16.734 1 95.31 192 LEU B O 1
ATOM 5342 N N . CYS B 1 193 ? -7.027 12.727 18.453 1 94.06 193 CYS B N 1
ATOM 5343 C CA . CYS B 1 193 ? -7.668 11.852 19.422 1 94.06 193 CYS B CA 1
ATOM 5344 C C . CYS B 1 193 ? -9.156 11.695 19.125 1 94.06 193 CYS B C 1
ATOM 5346 O O . CYS B 1 193 ? -9.711 10.609 19.281 1 94.06 193 CYS B O 1
ATOM 5348 N N . ARG B 1 194 ? -9.711 12.758 18.781 1 92.75 194 ARG B N 1
ATOM 5349 C CA . ARG B 1 194 ? -11.125 12.727 18.422 1 92.75 194 ARG B CA 1
ATOM 5350 C C . ARG B 1 194 ? -11.336 12 17.094 1 92.75 194 ARG B C 1
ATOM 5352 O O . ARG B 1 194 ? -12.414 11.461 16.828 1 92.75 194 ARG B O 1
ATOM 5359 N N . ASN B 1 195 ? -10.438 12.023 16.172 1 91.81 195 ASN B N 1
ATOM 5360 C CA . ASN B 1 195 ? -10.414 11.398 14.859 1 91.81 195 ASN B CA 1
ATOM 5361 C C . ASN B 1 195 ? -11.469 12.008 13.938 1 91.81 195 ASN B C 1
ATOM 5363 O O . ASN B 1 195 ? -11.977 11.336 13.039 1 91.81 195 ASN B O 1
ATOM 5367 N N . LYS B 1 196 ? -11.883 13.148 14.273 1 93.12 196 LYS B N 1
ATOM 5368 C CA . LYS B 1 196 ? -12.789 13.93 13.445 1 93.12 196 LYS B CA 1
ATOM 5369 C C . LYS B 1 196 ? -12.688 15.422 13.773 1 93.12 196 LYS B C 1
ATOM 5371 O O . LYS B 1 196 ? -12.234 15.789 14.859 1 93.12 196 LYS B O 1
ATOM 5376 N N . GLY B 1 197 ? -13 16.266 12.859 1 93.88 197 GLY B N 1
ATOM 5377 C CA . GLY B 1 197 ? -12.938 17.703 13.047 1 93.88 197 GLY B CA 1
ATOM 5378 C C . GLY B 1 197 ? -13.5 18.484 11.875 1 93.88 197 GLY B C 1
ATOM 5379 O O . GLY B 1 197 ? -14.133 17.906 10.984 1 93.88 197 GLY B O 1
ATOM 5380 N N . ASP B 1 198 ? -13.398 19.719 11.969 1 94 198 ASP B N 1
ATOM 5381 C CA . ASP B 1 198 ? -13.914 20.609 10.922 1 94 198 ASP B CA 1
ATOM 5382 C C . ASP B 1 198 ? -12.875 20.828 9.828 1 94 198 ASP B C 1
ATOM 5384 O O . ASP B 1 198 ? -11.781 20.266 9.891 1 94 198 ASP B O 1
ATOM 5388 N N . CYS B 1 199 ? -13.211 21.578 8.797 1 95.12 199 CYS B N 1
ATOM 5389 C CA . CYS B 1 199 ? -12.367 21.781 7.617 1 95.12 199 CYS B CA 1
ATOM 5390 C C . CYS B 1 199 ? -11.039 22.422 7.992 1 95.12 199 CYS B C 1
ATOM 5392 O O . CYS B 1 199 ? -10 22.094 7.418 1 95.12 199 CYS B O 1
ATOM 5394 N N . GLU B 1 200 ? -11.062 23.359 9.016 1 96.5 200 GLU B N 1
ATOM 5395 C CA . GLU B 1 200 ? -9.836 24.047 9.422 1 96.5 200 GLU B CA 1
ATOM 5396 C C . GLU B 1 200 ? -8.852 23.062 10.062 1 96.5 200 GLU B C 1
ATOM 5398 O O . GLU B 1 200 ? -7.641 23.172 9.844 1 96.5 200 GLU B O 1
ATOM 5403 N N . ASP B 1 201 ? -9.391 22.125 10.836 1 96.88 201 ASP B N 1
ATOM 5404 C CA . ASP B 1 201 ? -8.531 21.125 11.461 1 96.88 201 ASP B CA 1
ATOM 5405 C C . ASP B 1 201 ? -7.84 20.25 10.414 1 96.88 201 ASP B C 1
ATOM 5407 O O . ASP B 1 201 ? -6.637 20.016 10.5 1 96.88 201 ASP B O 1
ATOM 5411 N N . HIS B 1 202 ? -8.617 19.844 9.461 1 97.94 202 HIS B N 1
ATOM 5412 C CA . HIS B 1 202 ? -8.07 19.031 8.383 1 97.94 202 HIS B CA 1
ATOM 5413 C C . HIS B 1 202 ? -7.004 19.797 7.609 1 97.94 202 HIS B C 1
ATOM 5415 O O . HIS B 1 202 ? -5.941 19.234 7.301 1 97.94 202 HIS B O 1
ATOM 5421 N N . CYS B 1 203 ? -7.273 21.016 7.367 1 98.06 203 CYS B N 1
ATOM 5422 C CA . CYS B 1 203 ? -6.371 21.844 6.578 1 98.06 203 CYS B CA 1
ATOM 5423 C C . CYS B 1 203 ? -5.059 22.078 7.32 1 98.06 203 CYS B C 1
ATOM 5425 O O . CYS B 1 203 ? -3.984 22.016 6.723 1 98.06 203 CYS B O 1
ATOM 5427 N N . ASN B 1 204 ? -5.195 22.359 8.562 1 97.56 204 ASN B N 1
ATOM 5428 C CA . ASN B 1 204 ? -3.996 22.578 9.359 1 97.56 204 ASN B CA 1
ATOM 5429 C C . ASN B 1 204 ? -3.086 21.359 9.367 1 97.56 204 ASN B C 1
ATOM 5431 O O . ASN B 1 204 ? -1.867 21.484 9.234 1 97.56 204 ASN B O 1
ATOM 5435 N N . LEU B 1 205 ? -3.707 20.234 9.547 1 98.12 205 LEU B N 1
ATOM 5436 C CA . LEU B 1 205 ? -2.932 19 9.555 1 98.12 205 LEU B CA 1
ATOM 5437 C C . LEU B 1 205 ? -2.291 18.75 8.188 1 98.12 205 LEU B C 1
ATOM 5439 O O . LEU B 1 205 ? -1.103 18.438 8.109 1 98.12 205 LEU B O 1
ATOM 5443 N N . LEU B 1 206 ? -3.088 18.875 7.141 1 98.75 206 LEU B N 1
ATOM 5444 C CA . LEU B 1 206 ? -2.57 18.641 5.797 1 98.75 206 LEU B CA 1
ATOM 5445 C C . LEU B 1 206 ? -1.429 19.594 5.473 1 98.75 206 LEU B C 1
ATOM 5447 O O . LEU B 1 206 ? -0.392 19.172 4.953 1 98.75 206 LEU B O 1
ATOM 5451 N N . CYS B 1 207 ? -1.652 20.859 5.773 1 98.75 207 CYS B N 1
ATOM 5452 C CA . CYS B 1 207 ? -0.607 21.844 5.523 1 98.75 207 CYS B CA 1
ATOM 5453 C C . CYS B 1 207 ? 0.674 21.484 6.266 1 98.75 207 CYS B C 1
ATOM 5455 O O . CYS B 1 207 ? 1.766 21.547 5.699 1 98.75 207 CYS B O 1
ATOM 5457 N N . SER B 1 208 ? 0.541 21.109 7.516 1 98.19 208 SER B N 1
ATOM 5458 C CA . SER B 1 208 ? 1.693 20.734 8.328 1 98.19 208 SER B CA 1
ATOM 5459 C C . SER B 1 208 ? 2.43 19.531 7.727 1 98.19 208 SER B C 1
ATOM 5461 O O . SER B 1 208 ? 3.662 19.5 7.719 1 98.19 208 SER B O 1
ATOM 5463 N N . LEU B 1 209 ? 1.698 18.562 7.23 1 98.5 209 LEU B N 1
ATOM 5464 C CA . LEU B 1 209 ? 2.291 17.375 6.625 1 98.5 209 LEU B CA 1
ATOM 5465 C C . LEU B 1 209 ? 3 17.734 5.32 1 98.5 209 LEU B C 1
ATOM 5467 O O . LEU B 1 209 ? 4.102 17.25 5.059 1 98.5 209 LEU B O 1
ATOM 5471 N N . LEU B 1 210 ? 2.324 18.547 4.516 1 98.69 210 LEU B N 1
ATOM 5472 C CA . LEU B 1 210 ? 2.93 18.953 3.25 1 98.69 210 LEU B CA 1
ATOM 5473 C C . LEU B 1 210 ? 4.219 19.734 3.486 1 98.69 210 LEU B C 1
ATOM 5475 O O . LEU B 1 210 ? 5.199 19.547 2.762 1 98.69 210 LEU B O 1
ATOM 5479 N N . LEU B 1 211 ? 4.188 20.562 4.508 1 98.31 211 LEU B N 1
ATOM 5480 C CA . LEU B 1 211 ? 5.406 21.266 4.895 1 98.31 211 LEU B CA 1
ATOM 5481 C C . LEU B 1 211 ? 6.488 20.281 5.324 1 98.31 211 LEU B C 1
ATOM 5483 O O . LEU B 1 211 ? 7.664 20.453 5 1 98.31 211 LEU B O 1
ATOM 5487 N N . GLY B 1 212 ? 6.078 19.281 6.039 1 97.69 212 GLY B N 1
ATOM 5488 C CA . GLY B 1 212 ? 7.016 18.25 6.43 1 97.69 212 GLY B CA 1
ATOM 5489 C C . GLY B 1 212 ? 7.684 17.562 5.25 1 97.69 212 GLY B C 1
ATOM 5490 O O . GLY B 1 212 ? 8.852 17.188 5.328 1 97.69 212 GLY B O 1
ATOM 5491 N N . PHE B 1 213 ? 6.996 17.453 4.18 1 98.31 213 PHE B N 1
ATOM 5492 C CA . PHE B 1 213 ? 7.523 16.844 2.969 1 98.31 213 PHE B CA 1
ATOM 5493 C C . PHE B 1 213 ? 8.305 17.844 2.143 1 98.31 213 PHE B C 1
ATOM 5495 O O . PHE B 1 213 ? 8.641 17.594 0.985 1 98.31 213 PHE B O 1
ATOM 5502 N N . GLY B 1 214 ? 8.508 19 2.662 1 97.88 214 GLY B N 1
ATOM 5503 C CA . GLY B 1 214 ? 9.391 19.969 2.047 1 97.88 214 GLY B CA 1
ATOM 5504 C C . GLY B 1 214 ? 8.695 20.844 1.021 1 97.88 214 GLY B C 1
ATOM 5505 O O . GLY B 1 214 ? 9.344 21.547 0.243 1 97.88 214 GLY B O 1
ATOM 5506 N N . LEU B 1 215 ? 7.371 20.797 0.989 1 98.38 215 LEU B N 1
ATOM 5507 C CA . LEU B 1 215 ? 6.633 21.641 0.05 1 98.38 215 LEU B CA 1
ATOM 5508 C C . LEU B 1 215 ? 6.352 23.016 0.65 1 98.38 215 LEU B C 1
ATOM 5510 O O . LEU B 1 215 ? 6.363 23.172 1.872 1 98.38 215 LEU B O 1
ATOM 5514 N N . ASP B 1 216 ? 6.215 23.953 -0.219 1 98.19 216 ASP B N 1
ATOM 5515 C CA . ASP B 1 216 ? 5.812 25.297 0.198 1 98.19 216 ASP B CA 1
ATOM 5516 C C . ASP B 1 216 ? 4.293 25.406 0.286 1 98.19 216 ASP B C 1
ATOM 5518 O O . ASP B 1 216 ? 3.645 25.875 -0.652 1 98.19 216 ASP B O 1
ATOM 5522 N N . ALA B 1 217 ? 3.783 25.078 1.472 1 98.69 217 ALA B N 1
ATOM 5523 C CA . ALA B 1 217 ? 2.342 24.906 1.629 1 98.69 217 ALA B CA 1
ATOM 5524 C C . ALA B 1 217 ? 1.746 26.031 2.48 1 98.69 217 ALA B C 1
ATOM 5526 O O . ALA B 1 217 ? 2.395 26.516 3.404 1 98.69 217 ALA B O 1
ATOM 5527 N N . TYR B 1 218 ? 0.47 26.391 2.168 1 98.81 218 TYR B N 1
ATOM 5528 C CA . TYR B 1 218 ? -0.282 27.422 2.867 1 98.81 218 TYR B CA 1
ATOM 5529 C C . TYR B 1 218 ? -1.73 27 3.078 1 98.81 218 TYR B C 1
ATOM 5531 O O . TYR B 1 218 ? -2.307 26.297 2.24 1 98.81 218 TYR B O 1
ATOM 5539 N N . VAL B 1 219 ? -2.275 27.422 4.184 1 98.81 219 VAL B N 1
ATOM 5540 C CA . VAL B 1 219 ? -3.721 27.328 4.363 1 98.81 219 VAL B CA 1
ATOM 5541 C C . VAL B 1 219 ? -4.402 28.531 3.719 1 98.81 219 VAL B C 1
ATOM 5543 O O . VAL B 1 219 ? -3.971 29.672 3.914 1 98.81 219 VAL B O 1
ATOM 5546 N N . CYS B 1 220 ? -5.371 28.281 2.932 1 98.81 220 CYS B N 1
ATOM 5547 C CA . CYS B 1 220 ? -6.156 29.328 2.287 1 98.81 220 CYS B CA 1
ATOM 5548 C C . CYS B 1 220 ? -7.5 29.5 2.984 1 98.81 220 CYS B C 1
ATOM 5550 O O . CYS B 1 220 ? -8.141 28.516 3.375 1 98.81 220 CYS B O 1
ATOM 5552 N N . VAL B 1 221 ? -7.867 30.734 3.176 1 98.44 221 VAL B N 1
ATOM 5553 C CA . VAL B 1 221 ? -9.172 31.062 3.738 1 98.44 221 VAL B CA 1
ATOM 5554 C C . VAL B 1 221 ? -10 31.828 2.711 1 98.44 221 VAL B C 1
ATOM 5556 O O . VAL B 1 221 ? -9.562 32.844 2.18 1 98.44 221 VAL B O 1
ATOM 5559 N N . GLY B 1 222 ? -11.141 31.344 2.424 1 98 222 GLY B N 1
ATOM 5560 C CA . GLY B 1 222 ? -12.039 31.969 1.464 1 98 222 GLY B CA 1
ATOM 5561 C C . GLY B 1 222 ? -13.43 31.375 1.47 1 98 222 GLY B C 1
ATOM 5562 O O . GLY B 1 222 ? -13.992 31.109 2.535 1 98 222 GLY B O 1
ATOM 5563 N N . THR B 1 223 ? -13.977 31.375 0.289 1 97.5 223 THR B N 1
ATOM 5564 C CA . THR B 1 223 ? -15.336 30.875 0.195 1 97.5 223 THR B CA 1
ATOM 5565 C C . THR B 1 223 ? -15.469 29.891 -0.957 1 97.5 223 THR B C 1
ATOM 5567 O O . THR B 1 223 ? -14.641 29.875 -1.869 1 97.5 223 THR B O 1
ATOM 5570 N N . LYS B 1 224 ? -16.391 29 -0.821 1 96 224 LYS B N 1
ATOM 5571 C CA . LYS B 1 224 ? -16.859 28.156 -1.911 1 96 224 LYS B CA 1
ATOM 5572 C C . LYS B 1 224 ? -18.156 28.688 -2.51 1 96 224 LYS B C 1
ATOM 5574 O O . LYS B 1 224 ? -18.469 29.875 -2.369 1 96 224 LYS B O 1
ATOM 5579 N N . GLY B 1 225 ? -18.828 27.766 -3.24 1 91.81 225 GLY B N 1
ATOM 5580 C CA . GLY B 1 225 ? -20.094 28.172 -3.812 1 91.81 225 GLY B CA 1
ATOM 5581 C C . GLY B 1 225 ? -21.062 28.719 -2.783 1 91.81 225 GLY B C 1
ATOM 5582 O O . GLY B 1 225 ? -21.047 28.297 -1.625 1 91.81 225 GLY B O 1
ATOM 5583 N N . LYS B 1 226 ? -21.875 29.609 -3.152 1 91.69 226 LYS B N 1
ATOM 5584 C CA . LYS B 1 226 ? -22.938 30.203 -2.342 1 91.69 226 LYS B CA 1
ATOM 5585 C C . LYS B 1 226 ? -22.359 31 -1.178 1 91.69 226 LYS B C 1
ATOM 5587 O O . LYS B 1 226 ? -22.984 31.125 -0.128 1 91.69 226 LYS B O 1
ATOM 5592 N N . GLY B 1 227 ? -21.125 31.312 -1.221 1 91.94 227 GLY B N 1
ATOM 5593 C CA . GLY B 1 227 ? -20.484 32.156 -0.227 1 91.94 227 GLY B CA 1
ATOM 5594 C C . GLY B 1 227 ? -20.125 31.438 1.05 1 91.94 227 GLY B C 1
ATOM 5595 O O . GLY B 1 227 ? -19.859 32.062 2.078 1 91.94 227 GLY B O 1
ATOM 5596 N N . GLN B 1 228 ? -20.141 30.188 1.029 1 93.44 228 GLN B N 1
ATOM 5597 C CA . GLN B 1 228 ? -19.828 29.391 2.215 1 93.44 228 GLN B CA 1
ATOM 5598 C C . GLN B 1 228 ? -18.344 29.5 2.576 1 93.44 228 GLN B C 1
ATOM 5600 O O . GLN B 1 228 ? -17.484 29.219 1.75 1 93.44 228 GLN B O 1
ATOM 5605 N N . MET B 1 229 ? -18.125 29.891 3.83 1 94.5 229 MET B N 1
ATOM 5606 C CA . MET B 1 229 ? -16.75 29.984 4.297 1 94.5 229 MET B CA 1
ATOM 5607 C C . MET B 1 229 ? -16.047 28.625 4.258 1 94.5 229 MET B C 1
ATOM 5609 O O . MET B 1 229 ? -16.656 27.609 4.602 1 94.5 229 MET B O 1
ATOM 5613 N N . HIS B 1 230 ? -14.789 28.594 3.824 1 95.81 230 HIS B N 1
ATOM 5614 C CA . HIS B 1 230 ? -14.055 27.344 3.674 1 95.81 230 HIS B CA 1
ATOM 5615 C C . HIS B 1 230 ? -12.547 27.578 3.752 1 95.81 230 HIS B C 1
ATOM 5617 O O . HIS B 1 230 ? -12.086 28.719 3.604 1 95.81 230 HIS B O 1
ATOM 5623 N N . THR B 1 231 ? -11.906 26.578 4.188 1 97.75 231 THR B N 1
ATOM 5624 C CA . THR B 1 231 ? -10.445 26.578 4.16 1 97.75 231 THR B CA 1
ATOM 5625 C C . THR B 1 231 ? -9.914 25.406 3.34 1 97.75 231 THR B C 1
ATOM 5627 O O . THR B 1 231 ? -10.508 24.328 3.328 1 97.75 231 THR B O 1
ATOM 5630 N N . TRP B 1 232 ? -8.875 25.594 2.557 1 98.5 232 TRP B N 1
ATOM 5631 C CA . TRP B 1 232 ? -8.172 24.547 1.815 1 98.5 232 TRP B CA 1
ATOM 5632 C C . TRP B 1 232 ? -6.664 24.797 1.82 1 98.5 232 TRP B C 1
ATOM 5634 O O . TRP B 1 232 ? -6.191 25.766 2.432 1 98.5 232 TRP B O 1
ATOM 5644 N N . VAL B 1 233 ? -5.895 23.906 1.288 1 98.88 233 VAL B N 1
ATOM 5645 C CA . VAL B 1 233 ? -4.441 24.047 1.302 1 98.88 233 VAL B CA 1
ATOM 5646 C C . VAL B 1 233 ? -3.934 24.312 -0.112 1 98.88 233 VAL B C 1
ATOM 5648 O O . VAL B 1 233 ? -4.527 23.859 -1.092 1 98.88 233 VAL B O 1
ATOM 5651 N N . MET B 1 234 ? -2.951 25.109 -0.177 1 98.75 234 MET B N 1
ATOM 5652 C CA . MET B 1 234 ? -2.301 25.375 -1.458 1 98.75 234 MET B CA 1
ATOM 5653 C C . MET B 1 234 ? -0.796 25.141 -1.361 1 98.75 234 MET B C 1
ATOM 5655 O O . MET B 1 234 ? -0.198 25.375 -0.307 1 98.75 234 MET B O 1
ATOM 5659 N N . THR B 1 235 ? -0.171 24.641 -2.375 1 98.5 235 THR B N 1
ATOM 5660 C CA . THR B 1 235 ? 1.28 24.547 -2.48 1 98.5 235 THR B CA 1
ATOM 5661 C C . THR B 1 235 ? 1.794 25.359 -3.668 1 98.5 235 THR B C 1
ATOM 5663 O O . THR B 1 235 ? 1.142 25.422 -4.715 1 98.5 235 THR B O 1
ATOM 5666 N N . CYS B 1 236 ? 2.895 25.984 -3.463 1 97.81 236 CYS B N 1
ATOM 5667 C CA . CYS B 1 236 ? 3.568 26.734 -4.512 1 97.81 236 CYS B CA 1
ATOM 5668 C C . CYS B 1 236 ? 4.785 25.984 -5.031 1 97.81 236 CYS B C 1
ATOM 5670 O O . CYS B 1 236 ? 5.777 25.828 -4.312 1 97.81 236 CYS B O 1
ATOM 5672 N N . GLY B 1 237 ? 4.738 25.625 -6.266 1 95.81 237 GLY B N 1
ATOM 5673 C CA . GLY B 1 237 ? 5.875 24.938 -6.867 1 95.81 237 GLY B CA 1
ATOM 5674 C C . GLY B 1 237 ? 7.039 25.859 -7.156 1 95.81 237 GLY B C 1
ATOM 5675 O O . GLY B 1 237 ? 6.871 27.078 -7.23 1 95.81 237 GLY B O 1
ATOM 5676 N N . THR B 1 238 ? 8.227 25.297 -7.297 1 94.12 238 THR B N 1
ATOM 5677 C CA . THR B 1 238 ? 9.406 26.078 -7.633 1 94.12 238 THR B CA 1
ATOM 5678 C C . THR B 1 238 ? 9.297 26.656 -9.047 1 94.12 238 THR B C 1
ATOM 5680 O O . THR B 1 238 ? 9.945 27.641 -9.367 1 94.12 238 THR B O 1
ATOM 5683 N N . ASP B 1 239 ? 8.477 26.047 -9.867 1 90.81 239 ASP B N 1
ATOM 5684 C CA . ASP B 1 239 ? 8.242 26.531 -11.227 1 90.81 239 ASP B CA 1
ATOM 5685 C C . ASP B 1 239 ? 7.137 27.594 -11.25 1 90.81 239 ASP B C 1
ATOM 5687 O O . ASP B 1 239 ? 6.812 28.141 -12.305 1 90.81 239 ASP B O 1
ATOM 5691 N N . GLY B 1 240 ? 6.516 27.797 -10.133 1 91.25 240 GLY B N 1
ATOM 5692 C CA . GLY B 1 240 ? 5.465 28.797 -10.039 1 91.25 240 GLY B CA 1
ATOM 5693 C C . GLY B 1 240 ? 4.07 28.203 -10.086 1 91.25 240 GLY B C 1
ATOM 5694 O O . GLY B 1 240 ? 3.082 28.922 -9.883 1 91.25 240 GLY B O 1
ATOM 5695 N N . ALA B 1 241 ? 4.027 26.938 -10.305 1 94.19 241 ALA B N 1
ATOM 5696 C CA . ALA B 1 241 ? 2.723 26.281 -10.375 1 94.19 241 ALA B CA 1
ATOM 5697 C C . ALA B 1 241 ? 2.035 26.281 -9.008 1 94.19 241 ALA B C 1
ATOM 5699 O O . ALA B 1 241 ? 2.684 26.094 -7.98 1 94.19 241 ALA B O 1
ATOM 5700 N N . ILE B 1 242 ? 0.704 26.562 -9.07 1 97.31 242 ILE B N 1
ATOM 5701 C CA . ILE B 1 242 ? -0.094 26.578 -7.848 1 97.31 242 ILE B CA 1
ATOM 5702 C C . ILE B 1 242 ? -1.038 25.375 -7.836 1 97.31 242 ILE B C 1
ATOM 5704 O O . ILE B 1 242 ? -1.787 25.156 -8.789 1 97.31 242 ILE B O 1
ATOM 5708 N N . THR B 1 243 ? -0.954 24.594 -6.785 1 97.69 243 THR B N 1
ATOM 5709 C CA . THR B 1 243 ? -1.822 23.438 -6.637 1 97.69 243 THR B CA 1
ATOM 5710 C C . THR B 1 243 ? -2.695 23.562 -5.391 1 97.69 243 THR B C 1
ATOM 5712 O O . THR B 1 243 ? -2.191 23.859 -4.301 1 97.69 243 THR B O 1
ATOM 5715 N N . PHE B 1 244 ? -4.008 23.406 -5.582 1 98.56 244 PHE B N 1
ATOM 5716 C CA . PHE B 1 244 ? -4.938 23.406 -4.461 1 98.56 244 PHE B CA 1
ATOM 5717 C C . PHE B 1 244 ? -5.188 21.984 -3.975 1 98.56 244 PHE B C 1
ATOM 5719 O O . PHE B 1 244 ? -5.34 21.062 -4.781 1 98.56 244 PHE B O 1
ATOM 5726 N N . TRP B 1 245 ? -5.137 21.812 -2.674 1 98.38 245 TRP B N 1
ATOM 5727 C CA . TRP B 1 245 ? -5.438 20.531 -2.025 1 98.38 245 TRP B CA 1
ATOM 5728 C C . TRP B 1 245 ? -6.703 20.641 -1.18 1 98.38 245 TRP B C 1
ATOM 5730 O O . TRP B 1 245 ? -6.746 21.406 -0.208 1 98.38 245 TRP B O 1
ATOM 5740 N N . GLU B 1 246 ? -7.723 19.922 -1.571 1 98 246 GLU B N 1
ATOM 5741 C CA . GLU B 1 246 ? -8.922 19.859 -0.736 1 98 246 GLU B CA 1
ATOM 5742 C C . GLU B 1 246 ? -8.773 18.812 0.365 1 98 246 GLU B C 1
ATOM 5744 O O . GLU B 1 246 ? -8.828 17.609 0.097 1 98 246 GLU B O 1
ATOM 5749 N N . SER B 1 247 ? -8.672 19.25 1.616 1 97.62 247 SER B N 1
ATOM 5750 C CA . SER B 1 247 ? -8.359 18.359 2.736 1 97.62 247 SER B CA 1
ATOM 5751 C C . SER B 1 247 ? -9.5 17.391 3.008 1 97.62 247 SER B C 1
ATOM 5753 O O . SER B 1 247 ? -9.273 16.266 3.479 1 97.62 247 SER B O 1
ATOM 5755 N N . LEU B 1 248 ? -10.742 17.719 2.703 1 96.44 248 LEU B N 1
ATOM 5756 C CA . LEU B 1 248 ? -11.898 16.906 3.045 1 96.44 248 LEU B CA 1
ATOM 5757 C C . LEU B 1 248 ? -12.125 15.812 2.008 1 96.44 248 LEU B C 1
ATOM 5759 O O . LEU B 1 248 ? -12.688 14.766 2.32 1 96.44 248 LEU B O 1
ATOM 5763 N N . THR B 1 249 ? -11.664 16.031 0.796 1 94.56 249 THR B N 1
ATOM 5764 C CA . THR B 1 249 ? -11.945 15.055 -0.247 1 94.56 249 THR B CA 1
ATOM 5765 C C . THR B 1 249 ? -10.656 14.406 -0.748 1 94.56 249 THR B C 1
ATOM 5767 O O . THR B 1 249 ? -10.695 13.359 -1.4 1 94.56 249 THR B O 1
ATOM 5770 N N . GLY B 1 250 ? -9.555 15.078 -0.487 1 94.75 250 GLY B N 1
ATOM 5771 C CA . GLY B 1 250 ? -8.289 14.555 -0.969 1 94.75 250 GLY B CA 1
ATOM 5772 C C . GLY B 1 250 ? -7.996 14.938 -2.406 1 94.75 250 GLY B C 1
ATOM 5773 O O . GLY B 1 250 ? -6.934 14.602 -2.939 1 94.75 250 GLY B O 1
ATOM 5774 N N . HIS B 1 251 ? -8.828 15.727 -3.023 1 95.12 251 HIS B N 1
ATOM 5775 C CA . HIS B 1 251 ? -8.641 16.109 -4.418 1 95.12 251 HIS B CA 1
ATOM 5776 C C . HIS B 1 251 ? -7.59 17.219 -4.547 1 95.12 251 HIS B C 1
ATOM 5778 O O . HIS B 1 251 ? -7.414 18.031 -3.633 1 95.12 251 HIS B O 1
ATOM 5784 N N . ARG B 1 252 ? -6.945 17.141 -5.648 1 95.88 252 ARG B N 1
ATOM 5785 C CA . ARG B 1 252 ? -5.965 18.156 -6.004 1 95.88 252 ARG B CA 1
ATOM 5786 C C . ARG B 1 252 ? -6.375 18.891 -7.277 1 95.88 252 ARG B C 1
ATOM 5788 O O . ARG B 1 252 ? -6.863 18.281 -8.227 1 95.88 252 ARG B O 1
ATOM 5795 N N . TYR B 1 253 ? -6.145 20.25 -7.293 1 96.62 253 TYR B N 1
ATOM 5796 C CA . TYR B 1 253 ? -6.48 21.078 -8.445 1 96.62 253 TYR B CA 1
ATOM 5797 C C . TYR B 1 253 ? -5.312 21.984 -8.828 1 96.62 253 TYR B C 1
ATOM 5799 O O . TYR B 1 253 ? -4.766 22.688 -7.98 1 96.62 253 TYR B O 1
ATOM 5807 N N . VAL B 1 254 ? -4.949 21.922 -10.062 1 94.5 254 VAL B N 1
ATOM 5808 C CA . VAL B 1 254 ? -3.945 22.859 -10.547 1 94.5 254 VAL B CA 1
ATOM 5809 C C . VAL B 1 254 ? -4.613 24.188 -10.914 1 94.5 254 VAL B C 1
ATOM 5811 O O . VAL B 1 254 ? -5.578 24.203 -11.68 1 94.5 254 VAL B O 1
ATOM 5814 N N . HIS B 1 255 ? -4.152 25.219 -10.367 1 95.69 255 HIS B N 1
ATOM 5815 C CA . HIS B 1 255 ? -4.715 26.531 -10.625 1 95.69 255 HIS B CA 1
ATOM 5816 C C . HIS B 1 255 ? -4.09 27.172 -11.867 1 95.69 255 HIS B C 1
ATOM 5818 O O . HIS B 1 255 ? -2.867 27.281 -11.961 1 95.69 255 HIS B O 1
ATOM 5824 N N . VAL B 1 256 ? -4.93 27.531 -12.773 1 91.56 256 VAL B N 1
ATOM 5825 C CA . VAL B 1 256 ? -4.547 28.312 -13.945 1 91.56 256 VAL B CA 1
ATOM 5826 C C . VAL B 1 256 ? -5.359 29.609 -13.984 1 91.56 256 VAL B C 1
ATOM 5828 O O . VAL B 1 256 ? -6.57 29.578 -14.211 1 91.56 256 VAL B O 1
ATOM 5831 N N . PRO B 1 257 ? -4.637 30.656 -13.773 1 87.94 257 PRO B N 1
ATOM 5832 C CA . PRO B 1 257 ? -5.371 31.922 -13.711 1 87.94 257 PRO B CA 1
ATOM 5833 C C . PRO B 1 257 ? -5.977 32.312 -15.055 1 87.94 257 PRO B C 1
ATOM 5835 O O . PRO B 1 257 ? -5.367 32.094 -16.109 1 87.94 257 PRO B O 1
ATOM 5838 N N . ILE B 1 258 ? -7.133 32.844 -14.977 1 87.31 258 ILE B N 1
ATOM 5839 C CA . ILE B 1 258 ? -7.777 33.438 -16.141 1 87.31 258 ILE B CA 1
ATOM 5840 C C . ILE B 1 258 ? -7.289 34.875 -16.344 1 87.31 258 ILE B C 1
ATOM 5842 O O . ILE B 1 258 ? -7.148 35.625 -15.375 1 87.31 258 ILE B O 1
ATOM 5846 N N . ASN B 1 259 ? -6.945 35.125 -17.578 1 83.31 259 ASN B N 1
ATOM 5847 C CA . ASN B 1 259 ? -6.617 36.5 -17.906 1 83.31 259 ASN B CA 1
ATOM 5848 C C . ASN B 1 259 ? -7.844 37.281 -18.375 1 83.31 259 ASN B C 1
ATOM 5850 O O . ASN B 1 259 ? -8.344 37.062 -19.484 1 83.31 259 ASN B O 1
ATOM 5854 N N . PRO B 1 260 ? -8.203 38.156 -17.531 1 78.75 260 PRO B N 1
ATOM 5855 C CA . PRO B 1 260 ? -9.414 38.906 -17.906 1 78.75 260 PRO B CA 1
ATOM 5856 C C . PRO B 1 260 ? -9.219 39.75 -19.156 1 78.75 260 PRO B C 1
ATOM 5858 O O . PRO B 1 260 ? -10.195 40.125 -19.828 1 78.75 260 PRO B O 1
ATOM 5861 N N . ASP B 1 261 ? -8.016 40.031 -19.5 1 81.25 261 ASP B N 1
ATOM 5862 C CA . ASP B 1 261 ? -7.742 40.938 -20.641 1 81.25 261 ASP B CA 1
ATOM 5863 C C . ASP B 1 261 ? -7.609 40.125 -21.938 1 81.25 261 ASP B C 1
ATOM 5865 O O . ASP B 1 261 ? -7.434 40.719 -23 1 81.25 261 ASP B O 1
ATOM 5869 N N . ASP B 1 262 ? -7.707 38.875 -21.75 1 79.81 262 ASP B N 1
ATOM 5870 C CA . ASP B 1 262 ? -7.617 38.062 -22.969 1 79.81 262 ASP B CA 1
ATOM 5871 C C . ASP B 1 262 ? -8.82 38.312 -23.875 1 79.81 262 ASP B C 1
ATOM 5873 O O . ASP B 1 262 ? -9.93 38.531 -23.391 1 79.81 262 ASP B O 1
ATOM 5877 N N . PRO B 1 263 ? -8.461 38.344 -25.156 1 79.69 263 PRO B N 1
ATOM 5878 C CA . PRO B 1 263 ? -9.586 38.469 -26.094 1 79.69 263 PRO B CA 1
ATOM 5879 C C . PRO B 1 263 ? -10.602 37.344 -25.938 1 79.69 263 PRO B C 1
ATOM 5881 O O . PRO B 1 263 ? -10.25 36.25 -25.5 1 79.69 263 PRO B O 1
ATOM 5884 N N . PRO B 1 264 ? -11.805 37.719 -26.141 1 75.94 264 PRO B N 1
ATOM 5885 C CA . PRO B 1 264 ? -12.891 36.75 -25.969 1 75.94 264 PRO B CA 1
ATOM 5886 C C . PRO B 1 264 ? -12.664 35.438 -26.75 1 75.94 264 PRO B C 1
ATOM 5888 O O . PRO B 1 264 ? -13.242 34.406 -26.422 1 75.94 264 PRO B O 1
ATOM 5891 N N . LEU B 1 265 ? -11.867 35.5 -27.75 1 76 265 LEU B N 1
ATOM 5892 C CA . LEU B 1 265 ? -11.695 34.344 -28.625 1 76 265 LEU B CA 1
ATOM 5893 C C . LEU B 1 265 ? -10.797 33.312 -27.953 1 76 265 LEU B C 1
ATOM 5895 O O . LEU B 1 265 ? -10.805 32.156 -28.344 1 76 265 LEU B O 1
ATOM 5899 N N . VAL B 1 266 ? -10.188 33.812 -26.984 1 76.5 266 VAL B N 1
ATOM 5900 C CA . VAL B 1 266 ? -9.258 32.875 -26.344 1 76.5 266 VAL B CA 1
ATOM 5901 C C . VAL B 1 266 ? -10.016 32 -25.344 1 76.5 266 VAL B C 1
ATOM 5903 O O . VAL B 1 266 ? -10.773 32.5 -24.516 1 76.5 266 VAL B O 1
ATOM 5906 N N . GLU B 1 267 ? -10.062 30.719 -25.578 1 80.06 267 GLU B N 1
ATOM 5907 C CA . GLU B 1 267 ? -10.703 29.781 -24.656 1 80.06 267 GLU B CA 1
ATOM 5908 C C . GLU B 1 267 ? -10.062 29.844 -23.266 1 80.06 267 GLU B C 1
ATOM 5910 O O . GLU B 1 267 ? -8.844 29.719 -23.141 1 80.06 267 GLU B O 1
ATOM 5915 N N . GLN B 1 268 ? -10.93 30.266 -22.328 1 78.12 268 GLN B N 1
ATOM 5916 C CA . GLN B 1 268 ? -10.461 30.344 -20.953 1 78.12 268 GLN B CA 1
ATOM 5917 C C . GLN B 1 268 ? -10.547 29 -20.25 1 78.12 268 GLN B C 1
ATOM 5919 O O . GLN B 1 268 ? -11.453 28.203 -20.531 1 78.12 268 GLN B O 1
ATOM 5924 N N . PRO B 1 269 ? -9.594 28.703 -19.391 1 79.19 269 PRO B N 1
ATOM 5925 C CA . PRO B 1 269 ? -9.641 27.453 -18.656 1 79.19 269 PRO B CA 1
ATOM 5926 C C . PRO B 1 269 ? -10.82 27.375 -17.688 1 79.19 269 PRO B C 1
ATOM 5928 O O . PRO B 1 269 ? -11.172 28.391 -17.062 1 79.19 269 PRO B O 1
ATOM 5931 N N . ARG B 1 270 ? -11.562 26.328 -17.719 1 83.25 270 ARG B N 1
ATOM 5932 C CA . ARG B 1 270 ? -12.641 26.109 -16.766 1 83.25 270 ARG B CA 1
ATOM 5933 C C . ARG B 1 270 ? -12.109 25.562 -15.445 1 83.25 270 ARG B C 1
ATOM 5935 O O . ARG B 1 270 ? -11.5 24.484 -15.422 1 83.25 270 ARG B O 1
ATOM 5942 N N . PRO B 1 271 ? -12.367 26.391 -14.367 1 86.94 271 PRO B N 1
ATOM 5943 C CA . PRO B 1 271 ? -11.859 25.922 -13.078 1 86.94 271 PRO B CA 1
ATOM 5944 C C . PRO B 1 271 ? -12.539 24.641 -12.617 1 86.94 271 PRO B C 1
ATOM 5946 O O . PRO B 1 271 ? -13.758 24.516 -12.703 1 86.94 271 PRO B O 1
ATOM 5949 N N . LEU B 1 272 ? -11.734 23.719 -12.148 1 90.56 272 LEU B N 1
ATOM 5950 C CA . LEU B 1 272 ? -12.266 22.438 -11.68 1 90.56 272 LEU B CA 1
ATOM 5951 C C . LEU B 1 272 ? -12.43 22.438 -10.164 1 90.56 272 LEU B C 1
ATOM 5953 O O . LEU B 1 272 ? -13.055 21.547 -9.602 1 90.56 272 LEU B O 1
ATOM 5957 N N . TYR B 1 273 ? -11.953 23.484 -9.5 1 95.06 273 TYR B N 1
ATOM 5958 C CA . TYR B 1 273 ? -12.023 23.562 -8.047 1 95.06 273 TYR B CA 1
ATOM 5959 C C . TYR B 1 273 ? -13.289 24.297 -7.598 1 95.06 273 TYR B C 1
ATOM 5961 O O . TYR B 1 273 ? -13.844 25.094 -8.352 1 95.06 273 TYR B O 1
ATOM 5969 N N . PRO B 1 274 ? -13.789 24.062 -6.438 1 96.31 274 PRO B N 1
ATOM 5970 C CA . PRO B 1 274 ? -15.039 24.641 -5.953 1 96.31 274 PRO B CA 1
ATOM 5971 C C . PRO B 1 274 ? -14.836 26 -5.277 1 96.31 274 PRO B C 1
ATOM 5973 O O . PRO B 1 274 ? -15.797 26.609 -4.801 1 96.31 274 PRO B O 1
ATOM 5976 N N . TYR B 1 275 ? -13.633 26.516 -5.262 1 97.94 275 TYR B N 1
ATOM 5977 C CA . TYR B 1 275 ? -13.336 27.734 -4.5 1 97.94 275 TYR B CA 1
ATOM 5978 C C . TYR B 1 275 ? -13.711 28.984 -5.289 1 97.94 275 TYR B C 1
ATOM 5980 O O . TYR B 1 275 ? -13.508 29.047 -6.5 1 97.94 275 TYR B O 1
ATOM 5988 N N . LYS B 1 276 ? -14.281 29.984 -4.609 1 97.38 276 LYS B N 1
ATOM 5989 C CA . LYS B 1 276 ? -14.773 31.188 -5.297 1 97.38 276 LYS B CA 1
ATOM 5990 C C . LYS B 1 276 ? -13.938 32.406 -4.93 1 97.38 276 LYS B C 1
ATOM 5992 O O . LYS B 1 276 ? -13.539 33.188 -5.805 1 97.38 276 LYS B O 1
ATOM 5997 N N . THR B 1 277 ? -13.734 32.594 -3.619 1 98 277 THR B N 1
ATOM 5998 C CA . THR B 1 277 ? -12.953 33.75 -3.182 1 98 277 THR B CA 1
ATOM 5999 C C . THR B 1 277 ? -11.82 33.312 -2.256 1 98 277 THR B C 1
ATOM 6001 O O . THR B 1 277 ? -11.852 32.188 -1.702 1 98 277 THR B O 1
ATOM 6004 N N . ILE B 1 278 ? -10.828 34.125 -2.123 1 98.31 278 ILE B N 1
ATOM 6005 C CA . ILE B 1 278 ? -9.695 33.875 -1.241 1 98.31 278 ILE B CA 1
ATOM 6006 C C . ILE B 1 278 ? -9.273 35.156 -0.553 1 98.31 278 ILE B C 1
ATOM 6008 O O . ILE B 1 278 ? -8.984 36.156 -1.219 1 98.31 278 ILE B O 1
ATOM 6012 N N . GLY B 1 279 ? -9.281 35.125 0.738 1 98.31 279 GLY B N 1
ATOM 6013 C CA . GLY B 1 279 ? -8.984 36.312 1.505 1 98.31 279 GLY B CA 1
ATOM 6014 C C . GLY B 1 279 ? -7.562 36.344 2.033 1 98.31 279 GLY B C 1
ATOM 6015 O O . GLY B 1 279 ? -6.914 37.406 2.02 1 98.31 279 GLY B O 1
ATOM 6016 N N . CYS B 1 280 ? -7.117 35.281 2.486 1 98.62 280 CYS B N 1
ATOM 6017 C CA . CYS B 1 280 ? -5.766 35.25 3.033 1 98.62 280 CYS B CA 1
ATOM 6018 C C . CYS B 1 280 ? -5.172 33.844 2.955 1 98.62 280 CYS B C 1
ATOM 6020 O O . CYS B 1 280 ? -5.898 32.875 2.738 1 98.62 280 CYS B O 1
ATOM 6022 N N . ILE B 1 281 ? -3.938 33.781 3.047 1 98.69 281 ILE B N 1
ATOM 6023 C CA . ILE B 1 281 ? -3.195 32.531 3.127 1 98.69 281 ILE B CA 1
ATOM 6024 C C . ILE B 1 281 ? -2.139 32.625 4.227 1 98.69 281 ILE B C 1
ATOM 6026 O O . ILE B 1 281 ? -1.625 33.688 4.508 1 98.69 281 ILE B O 1
ATOM 6030 N N . PHE B 1 282 ? -1.871 31.484 4.844 1 98.44 282 PHE B N 1
ATOM 6031 C CA . PHE B 1 282 ? -0.88 31.562 5.91 1 98.44 282 PHE B CA 1
ATOM 6032 C C . PHE B 1 282 ? -0.251 30.203 6.164 1 98.44 282 PHE B C 1
ATOM 6034 O O . PHE B 1 282 ? -0.785 29.172 5.738 1 98.44 282 PHE B O 1
ATOM 6041 N N . ASN B 1 283 ? 0.859 30.125 6.707 1 97.25 283 ASN B N 1
ATOM 6042 C CA . ASN B 1 283 ? 1.507 28.984 7.32 1 97.25 283 ASN B CA 1
ATOM 6043 C C . ASN B 1 283 ? 2.215 29.359 8.617 1 97.25 283 ASN B C 1
ATOM 6045 O O . ASN B 1 283 ? 1.851 30.344 9.266 1 97.25 283 ASN B O 1
ATOM 6049 N N . HIS B 1 284 ? 3.17 28.609 9.047 1 93.5 284 HIS B N 1
ATOM 6050 C CA . HIS B 1 284 ? 3.795 28.828 10.344 1 93.5 284 HIS B CA 1
ATOM 6051 C C . HIS B 1 284 ? 4.781 30 10.289 1 93.5 284 HIS B C 1
ATOM 6053 O O . HIS B 1 284 ? 5.18 30.531 11.32 1 93.5 284 HIS B O 1
ATOM 6059 N N . LYS B 1 285 ? 5.059 30.469 9.078 1 94.56 285 LYS B N 1
ATOM 6060 C CA . LYS B 1 285 ? 6.094 31.484 8.922 1 94.56 285 LYS B CA 1
ATOM 6061 C C . LYS B 1 285 ? 5.523 32.75 8.312 1 94.56 285 LYS B C 1
ATOM 6063 O O . LYS B 1 285 ? 6.051 33.844 8.539 1 94.56 285 LYS B O 1
ATOM 6068 N N . ARG B 1 286 ? 4.484 32.562 7.566 1 96.88 286 ARG B N 1
ATOM 6069 C CA . ARG B 1 286 ? 4.004 33.719 6.777 1 96.88 286 ARG B CA 1
ATOM 6070 C C . ARG B 1 286 ? 2.488 33.844 6.887 1 96.88 286 ARG B C 1
ATOM 6072 O O . ARG B 1 286 ? 1.777 32.844 7.02 1 96.88 286 ARG B O 1
ATOM 6079 N N . PHE B 1 287 ? 2.096 35.094 6.863 1 98.19 287 PHE B N 1
ATOM 6080 C CA . PHE B 1 287 ? 0.692 35.469 6.754 1 98.19 287 PHE B CA 1
ATOM 6081 C C . PHE B 1 287 ? 0.505 36.531 5.68 1 98.19 287 PHE B C 1
ATOM 6083 O O . PHE B 1 287 ? 1.1 37.594 5.758 1 98.19 287 PHE B O 1
ATOM 6090 N N . LEU B 1 288 ? -0.329 36.25 4.668 1 98.56 288 LEU B N 1
ATOM 6091 C CA . LEU B 1 288 ? -0.538 37.125 3.529 1 98.56 288 LEU B CA 1
ATOM 6092 C C . LEU B 1 288 ? -2.025 37.375 3.297 1 98.56 288 LEU B C 1
ATOM 6094 O O . LEU B 1 288 ? -2.809 36.438 3.211 1 98.56 288 LEU B O 1
ATOM 6098 N N . ALA B 1 289 ? -2.426 38.531 3.258 1 98.56 289 ALA B N 1
ATOM 6099 C CA . ALA B 1 289 ? -3.801 38.875 2.922 1 98.56 289 ALA B CA 1
ATOM 6100 C C . ALA B 1 289 ? -3.908 39.344 1.47 1 98.56 289 ALA B C 1
ATOM 6102 O O . ALA B 1 289 ? -3.031 40.062 0.97 1 98.56 289 ALA B O 1
ATOM 6103 N N . ASN B 1 290 ? -4.938 38.875 0.816 1 98.31 290 ASN B N 1
ATOM 6104 C CA . ASN B 1 290 ? -5.16 39.219 -0.583 1 98.31 290 ASN B CA 1
ATOM 6105 C C . ASN B 1 290 ? -5.512 40.719 -0.742 1 98.31 290 ASN B C 1
ATOM 6107 O O . ASN B 1 290 ? -6.543 41.156 -0.25 1 98.31 290 ASN B O 1
ATOM 6111 N N . CYS B 1 291 ? -4.703 41.531 -1.436 1 96.38 291 CYS B N 1
ATOM 6112 C CA . CYS B 1 291 ? -4.984 42.938 -1.631 1 96.38 291 CYS B CA 1
ATOM 6113 C C . CYS B 1 291 ? -5.172 43.281 -3.109 1 96.38 291 CYS B C 1
ATOM 6115 O O . CYS B 1 291 ? -5.016 44.406 -3.523 1 96.38 291 CYS B O 1
ATOM 6117 N N . GLN B 1 292 ? -5.41 42.281 -3.859 1 95.69 292 GLN B N 1
ATOM 6118 C CA . GLN B 1 292 ? -5.707 42.469 -5.277 1 95.69 292 GLN B CA 1
ATOM 6119 C C . GLN B 1 292 ? -7.078 43.094 -5.469 1 95.69 292 GLN B C 1
ATOM 6121 O O . GLN B 1 292 ? -7.902 43.094 -4.551 1 95.69 292 GLN B O 1
ATOM 6126 N N . PRO B 1 293 ? -7.297 43.688 -6.684 1 94.06 293 PRO B N 1
ATOM 6127 C CA . PRO B 1 293 ? -8.578 44.375 -6.879 1 94.06 293 PRO B CA 1
ATOM 6128 C C . PRO B 1 293 ? -9.773 43.438 -6.684 1 94.06 293 PRO B C 1
ATOM 6130 O O . PRO B 1 293 ? -10.797 43.844 -6.121 1 94.06 293 PRO B O 1
ATOM 6133 N N . LEU B 1 294 ? -9.641 42.219 -7.16 1 93.75 294 LEU B N 1
ATOM 6134 C CA . LEU B 1 294 ? -10.672 41.188 -6.953 1 93.75 294 LEU B CA 1
ATOM 6135 C C . LEU B 1 294 ? -10.125 40.031 -6.141 1 93.75 294 LEU B C 1
ATOM 6137 O O . LEU B 1 294 ? -8.93 39.719 -6.211 1 93.75 294 LEU B O 1
ATOM 6141 N N . ASP B 1 295 ? -11 39.438 -5.332 1 95.31 295 ASP B N 1
ATOM 6142 C CA . ASP B 1 295 ? -10.539 38.312 -4.512 1 95.31 295 ASP B CA 1
ATOM 6143 C C . ASP B 1 295 ? -11.031 36.969 -5.074 1 95.31 295 ASP B C 1
ATOM 6145 O O . ASP B 1 295 ? -11.055 35.969 -4.367 1 95.31 295 ASP B O 1
ATOM 6149 N N . SER B 1 296 ? -11.516 37.031 -6.328 1 95.31 296 SER B N 1
ATOM 6150 C CA . SER B 1 296 ? -11.922 35.781 -7 1 95.31 296 SER B CA 1
ATOM 6151 C C . SER B 1 296 ? -10.727 34.875 -7.25 1 95.31 296 SER B C 1
ATOM 6153 O O . SER B 1 296 ? -9.703 35.312 -7.785 1 95.31 296 SER B O 1
ATOM 6155 N N . VAL B 1 297 ? -10.883 33.625 -6.879 1 97.25 297 VAL B N 1
ATOM 6156 C CA . VAL B 1 297 ? -9.781 32.688 -7 1 97.25 297 VAL B CA 1
ATOM 6157 C C . VAL B 1 297 ? -9.391 32.531 -8.469 1 97.25 297 VAL B C 1
ATOM 6159 O O . VAL B 1 297 ? -8.203 32.406 -8.789 1 97.25 297 VAL B O 1
ATOM 6162 N N . GLU B 1 298 ? -10.297 32.562 -9.406 1 94.38 298 GLU B N 1
ATOM 6163 C CA . GLU B 1 298 ? -10.094 32.281 -10.82 1 94.38 298 GLU B CA 1
ATOM 6164 C C . GLU B 1 298 ? -9.125 33.281 -11.453 1 94.38 298 GLU B C 1
ATOM 6166 O O . GLU B 1 298 ? -8.406 32.938 -12.391 1 94.38 298 GLU B O 1
ATOM 6171 N N . ILE B 1 299 ? -9.117 34.5 -10.938 1 93.56 299 ILE B N 1
ATOM 6172 C CA . ILE B 1 299 ? -8.289 35.531 -11.562 1 93.56 299 ILE B CA 1
ATOM 6173 C C . ILE B 1 299 ? -7.125 35.906 -10.641 1 93.56 299 ILE B C 1
ATOM 6175 O O . ILE B 1 299 ? -6.293 36.719 -10.984 1 93.56 299 ILE B O 1
ATOM 6179 N N . CYS B 1 300 ? -7.109 35.312 -9.516 1 95.12 300 CYS B N 1
ATOM 6180 C CA . CYS B 1 300 ? -6.113 35.656 -8.508 1 95.12 300 CYS B CA 1
ATOM 6181 C C . CYS B 1 300 ? -4.715 35.281 -8.977 1 95.12 300 CYS B C 1
ATOM 6183 O O . CYS B 1 300 ? -4.508 34.188 -9.508 1 95.12 300 CYS B O 1
ATOM 6185 N N . VAL B 1 301 ? -3.807 36.188 -8.797 1 94.81 301 VAL B N 1
ATOM 6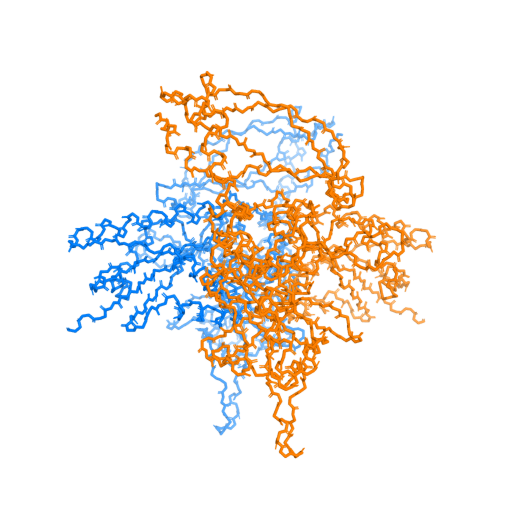186 C CA . VAL B 1 301 ? -2.4 35.938 -9.102 1 94.81 301 VAL B CA 1
ATOM 6187 C C . VAL B 1 301 ? -1.648 35.594 -7.816 1 94.81 301 VAL B C 1
ATOM 6189 O O . VAL B 1 301 ? -1.675 36.375 -6.852 1 94.81 301 VAL B O 1
ATOM 6192 N N . PHE B 1 302 ? -0.947 34.5 -7.801 1 96.88 302 PHE B N 1
ATOM 6193 C CA . PHE B 1 302 ? -0.302 34.031 -6.582 1 96.88 302 PHE B CA 1
ATOM 6194 C C . PHE B 1 302 ? 1.196 34.312 -6.621 1 96.88 302 PHE B C 1
ATOM 6196 O O . PHE B 1 302 ? 2.004 33.406 -6.402 1 96.88 302 PHE B O 1
ATOM 6203 N N . ASP B 1 303 ? 1.545 35.469 -6.941 1 95.44 303 ASP B N 1
ATOM 6204 C CA . ASP B 1 303 ? 2.904 35.938 -6.703 1 95.44 303 ASP B CA 1
ATOM 6205 C C . ASP B 1 303 ? 3.057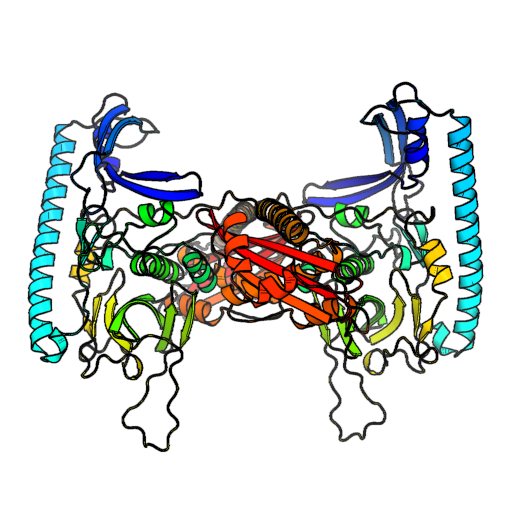 36.469 -5.277 1 95.44 303 ASP B C 1
ATOM 6207 O O . ASP B 1 303 ? 2.881 37.656 -5.031 1 95.44 303 ASP B O 1
ATOM 6211 N N . LEU B 1 304 ? 3.523 35.688 -4.398 1 96.19 304 LEU B N 1
ATOM 6212 C CA . LEU B 1 304 ? 3.455 35.938 -2.961 1 96.19 304 LEU B CA 1
ATOM 6213 C C . LEU B 1 304 ? 4.52 36.938 -2.529 1 96.19 304 LEU B C 1
ATOM 6215 O O . LEU B 1 304 ? 4.48 37.438 -1.406 1 96.19 304 LEU B O 1
ATOM 6219 N N . ASN B 1 305 ? 5.402 37.25 -3.455 1 94.38 305 ASN B N 1
ATOM 6220 C CA . ASN B 1 305 ? 6.438 38.219 -3.127 1 94.38 305 ASN B CA 1
ATOM 6221 C C . ASN B 1 305 ? 6.055 39.625 -3.596 1 94.38 305 ASN B C 1
ATOM 6223 O O . ASN B 1 305 ? 6.762 40.594 -3.307 1 94.38 305 ASN B O 1
ATOM 6227 N N . ASP B 1 306 ? 5 39.656 -4.301 1 96.31 306 ASP B N 1
ATOM 6228 C CA . ASP B 1 306 ? 4.477 40.969 -4.73 1 96.31 306 ASP B CA 1
ATOM 6229 C C . ASP B 1 306 ? 3.562 41.562 -3.664 1 96.31 306 ASP B C 1
ATOM 6231 O O . ASP B 1 306 ? 2.381 41.219 -3.586 1 96.31 306 ASP B O 1
ATOM 6235 N N . GLU B 1 307 ? 3.979 42.531 -2.934 1 94.81 307 GLU B N 1
ATOM 6236 C CA . GLU B 1 307 ? 3.262 43.125 -1.805 1 94.81 307 GLU B CA 1
ATOM 6237 C C . GLU B 1 307 ? 2.053 43.938 -2.275 1 94.81 307 GLU B C 1
ATOM 6239 O O . GLU B 1 307 ? 1.166 44.25 -1.48 1 94.81 307 GLU B O 1
ATOM 6244 N N . SER B 1 308 ? 2.055 44.281 -3.531 1 94.75 308 SER B N 1
ATOM 6245 C CA . SER B 1 308 ? 0.897 45 -4.074 1 94.75 308 SER B CA 1
ATOM 6246 C C . SER B 1 308 ? -0.287 44.031 -4.262 1 94.75 308 SER B C 1
ATOM 6248 O O . SER B 1 308 ? -1.432 44.5 -4.359 1 94.75 308 SER B O 1
ATOM 6250 N N . ARG B 1 309 ? 0.042 42.812 -4.34 1 96.38 309 ARG B N 1
ATOM 6251 C CA . ARG B 1 309 ? -1.007 41.812 -4.531 1 96.38 309 ARG B CA 1
ATOM 6252 C C . ARG B 1 309 ? -1.329 41.094 -3.223 1 96.38 309 ARG B C 1
ATOM 6254 O O . ARG B 1 309 ? -2.484 40.75 -2.971 1 96.38 309 ARG B O 1
ATOM 6261 N N . TRP B 1 310 ? -0.275 40.844 -2.441 1 98.06 310 TRP B N 1
ATOM 6262 C CA . TRP B 1 310 ? -0.413 40.156 -1.163 1 98.06 310 TRP B CA 1
ATOM 6263 C C . TRP B 1 310 ? 0.27 40.938 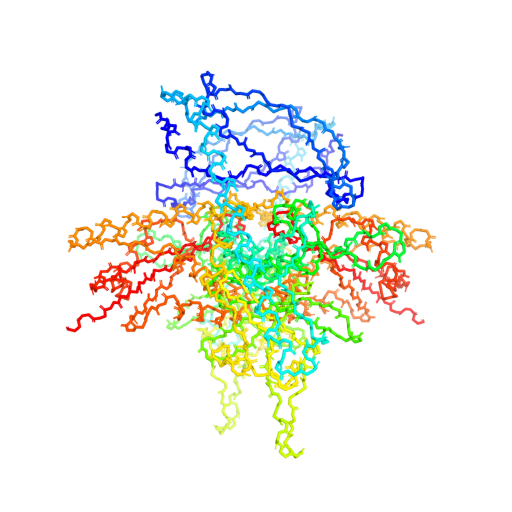-0.047 1 98.06 310 TRP B C 1
ATOM 6265 O O . TRP B 1 310 ? 1.495 41.062 -0.036 1 98.06 310 TRP B O 1
ATOM 6275 N N . LYS B 1 311 ? -0.507 41.406 0.877 1 98.19 311 LYS B N 1
ATOM 6276 C CA . LYS B 1 311 ? 0.056 42.156 1.994 1 98.19 311 LYS B CA 1
ATOM 6277 C C . LYS B 1 311 ? 0.586 41.219 3.076 1 98.19 311 LYS B C 1
ATOM 6279 O O . LYS B 1 311 ? -0.187 40.5 3.73 1 98.19 311 LYS B O 1
ATOM 6284 N N . PRO B 1 312 ? 1.815 41.281 3.322 1 98.06 312 PRO B N 1
ATOM 6285 C CA . PRO B 1 312 ? 2.402 40.344 4.309 1 98.06 312 PRO B CA 1
ATOM 6286 C C . PRO B 1 312 ? 2.408 40.938 5.719 1 98.06 312 PRO B C 1
ATOM 6288 O O . PRO B 1 312 ? 2.461 42.156 5.891 1 98.06 312 PRO B O 1
ATOM 6291 N N . MET B 1 313 ? 2.25 40.062 6.648 1 97.44 313 MET B N 1
ATOM 6292 C CA . MET B 1 313 ? 2.629 40.406 8.016 1 97.44 313 MET B CA 1
ATOM 6293 C C . MET B 1 313 ? 4.129 40.25 8.227 1 97.44 313 MET B C 1
ATOM 6295 O O . MET B 1 313 ? 4.789 39.531 7.461 1 97.44 313 MET B O 1
ATOM 6299 N N . SER B 1 314 ? 4.602 40.875 9.258 1 96.25 314 SER B N 1
ATOM 6300 C CA . SER B 1 314 ? 6.016 40.75 9.578 1 96.25 314 SER B CA 1
ATOM 6301 C C . SER B 1 314 ? 6.359 39.312 10 1 96.25 314 SER B C 1
ATOM 6303 O O . SER B 1 314 ? 5.738 38.781 10.914 1 96.25 314 SER B O 1
ATOM 6305 N N . GLU B 1 315 ? 7.328 38.781 9.344 1 94.19 315 GLU B N 1
ATOM 6306 C CA . GLU B 1 315 ? 7.754 37.406 9.68 1 94.19 315 GLU B CA 1
ATOM 6307 C C . GLU B 1 315 ? 8.281 37.344 11.109 1 94.19 315 GLU B C 1
ATOM 6309 O O . GLU B 1 315 ? 8.109 36.344 11.789 1 94.19 315 GLU B O 1
ATOM 6314 N N . GLU B 1 316 ? 8.945 38.344 11.5 1 92.94 316 GLU B N 1
ATOM 6315 C CA . GLU B 1 316 ? 9.477 38.406 12.859 1 92.94 316 GLU B CA 1
ATOM 6316 C C . GLU B 1 316 ? 8.352 38.438 13.891 1 92.94 316 GLU B C 1
ATOM 6318 O O . GLU B 1 316 ? 8.453 37.812 14.945 1 92.94 316 GLU B O 1
ATOM 6323 N N . ALA B 1 317 ? 7.355 39.125 13.531 1 93.31 317 ALA B N 1
ATOM 6324 C CA . ALA B 1 317 ? 6.199 39.188 14.43 1 93.31 317 ALA B CA 1
ATOM 6325 C C . ALA B 1 317 ? 5.531 37.844 14.555 1 93.31 317 ALA B C 1
ATOM 6327 O O . ALA B 1 317 ? 5.172 37.406 15.656 1 93.31 317 ALA B O 1
ATOM 6328 N N . ILE B 1 318 ? 5.41 37.156 13.406 1 92.81 318 ILE B N 1
ATOM 6329 C CA . ILE B 1 318 ? 4.789 35.844 13.398 1 92.81 318 ILE B CA 1
ATOM 6330 C C . ILE B 1 318 ? 5.66 34.875 14.18 1 92.81 318 ILE B C 1
ATOM 6332 O O . ILE B 1 318 ? 5.156 34.094 14.992 1 92.81 318 ILE B O 1
ATOM 6336 N N . LYS B 1 319 ? 6.953 34.906 13.945 1 90.19 319 LYS B N 1
ATOM 6337 C CA . LYS B 1 319 ? 7.906 34.031 14.609 1 90.19 319 LYS B CA 1
ATOM 6338 C C . LYS B 1 319 ? 7.852 34.219 16.125 1 90.19 319 LYS B C 1
ATOM 6340 O O . LYS B 1 319 ? 8.039 33.25 16.875 1 90.19 319 LYS B O 1
ATOM 6345 N N . SER B 1 320 ? 7.633 35.344 16.531 1 88.25 320 SER B N 1
ATOM 6346 C CA . SER B 1 320 ? 7.613 35.656 17.969 1 88.25 320 SER B CA 1
ATOM 6347 C C . SER B 1 320 ? 6.469 34.938 18.672 1 88.25 320 SER B C 1
ATOM 6349 O O . SER B 1 320 ? 6.566 34.625 19.859 1 88.25 320 SER B O 1
ATOM 6351 N N . VAL B 1 321 ? 5.426 34.594 17.906 1 86.94 321 VAL B N 1
ATOM 6352 C CA . VAL B 1 321 ? 4.262 34.031 18.562 1 86.94 321 VAL B CA 1
ATOM 6353 C C . VAL B 1 321 ? 4.07 32.562 18.094 1 86.94 321 VAL B C 1
ATOM 6355 O O . VAL B 1 321 ? 3.439 31.766 18.797 1 86.94 321 VAL B O 1
ATOM 6358 N N . CYS B 1 322 ? 4.605 32.188 16.953 1 83.56 322 CYS B N 1
ATOM 6359 C CA . CYS B 1 322 ? 4.32 30.891 16.375 1 83.56 322 CYS B CA 1
ATOM 6360 C C . CYS B 1 322 ? 5.504 29.938 16.547 1 83.56 322 CYS B C 1
ATOM 6362 O O . CYS B 1 322 ? 5.367 28.734 16.391 1 83.56 322 CYS B O 1
ATOM 6364 N N . SER B 1 323 ? 6.648 30.375 16.922 1 78.69 323 SER B N 1
ATOM 6365 C CA . SER B 1 323 ? 7.824 29.516 17.031 1 78.69 323 SER B CA 1
ATOM 6366 C C . SER B 1 323 ? 7.727 28.594 18.234 1 78.69 323 SER B C 1
ATOM 6368 O O . SER B 1 323 ? 7.168 28.969 19.266 1 78.69 323 SER B O 1
ATOM 6370 N N . PRO B 1 324 ? 8.359 27.375 17.906 1 67.31 324 PRO B N 1
ATOM 6371 C CA . PRO B 1 324 ? 8.367 26.453 19.047 1 67.31 324 PRO B CA 1
ATOM 6372 C C . PRO B 1 324 ? 9.102 27.016 20.266 1 67.31 324 PRO B C 1
ATOM 6374 O O . PRO B 1 324 ? 10.125 27.688 20.109 1 67.31 324 PRO B O 1
ATOM 6377 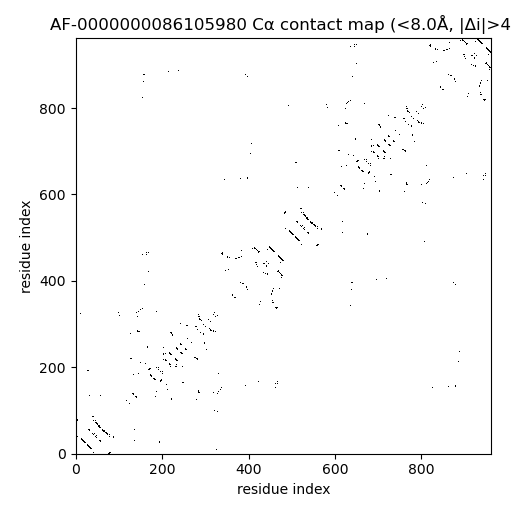N N . GLY B 1 325 ? 8.57 26.797 21.406 1 61.75 325 GLY B N 1
ATOM 6378 C CA . GLY B 1 325 ? 9.18 27.281 22.625 1 61.75 325 GLY B CA 1
ATOM 6379 C C . GLY B 1 325 ? 8.672 28.656 23.062 1 61.75 325 GLY B C 1
ATOM 6380 O O . GLY B 1 325 ? 8.984 29.125 24.156 1 61.75 325 GLY B O 1
ATOM 6381 N N . SER B 1 326 ? 8.133 29.188 22.016 1 55.84 326 SER B N 1
ATOM 6382 C CA . SER B 1 326 ? 7.496 30.406 22.469 1 55.84 326 SER B CA 1
ATOM 6383 C C . SER B 1 326 ? 6.34 30.125 23.422 1 55.84 326 SER B C 1
ATOM 6385 O O . SER B 1 326 ? 5.68 29.078 23.297 1 55.84 326 SER B O 1
ATOM 6387 N N . THR B 1 327 ? 6.477 30.453 24.609 1 49 327 THR B N 1
ATOM 6388 C CA . THR B 1 327 ? 5.516 30.234 25.688 1 49 327 THR B CA 1
ATOM 6389 C C . THR B 1 327 ? 4.086 30.312 25.156 1 49 327 THR B C 1
ATOM 6391 O O . THR B 1 327 ? 3.172 29.734 25.75 1 49 327 THR B O 1
ATOM 6394 N N . THR B 1 328 ? 3.836 31.078 24.125 1 48.84 328 THR B N 1
ATOM 6395 C CA . THR B 1 328 ? 2.477 31.281 23.625 1 48.84 328 THR B CA 1
ATOM 6396 C C . THR B 1 328 ? 2.066 30.172 22.672 1 48.84 328 THR B C 1
ATOM 6398 O O . THR B 1 328 ? 0.889 30.047 22.328 1 48.84 328 THR B O 1
ATOM 6401 N N . SER B 1 329 ? 3.145 29.281 22.391 1 58.72 329 SER B N 1
ATOM 6402 C CA . SER B 1 329 ? 2.93 28.391 21.266 1 58.72 329 SER B CA 1
ATOM 6403 C C . SER B 1 329 ? 2.314 27.062 21.719 1 58.72 329 SER B C 1
ATOM 6405 O O . SER B 1 329 ? 2.408 26.703 22.891 1 58.72 329 SER B O 1
ATOM 6407 N N . LEU B 1 330 ? 1.252 26.656 20.906 1 70.38 330 LEU B N 1
ATOM 6408 C CA . LEU B 1 330 ? 0.738 25.297 21.016 1 70.38 330 LEU B CA 1
ATOM 6409 C C . LEU B 1 330 ? 1.88 24.297 21.125 1 70.38 330 LEU B C 1
ATOM 6411 O O . LEU B 1 330 ? 2.98 24.547 20.625 1 70.38 330 LEU B O 1
ATOM 6415 N N . PRO B 1 331 ? 1.729 23.406 22.062 1 75.19 331 PRO B N 1
ATOM 6416 C CA . PRO B 1 331 ? 2.758 22.375 22.172 1 75.19 331 PRO B CA 1
ATOM 6417 C C . PRO B 1 331 ? 3.162 21.812 20.797 1 75.19 331 PRO B C 1
ATOM 6419 O O . PRO B 1 331 ? 2.42 21.953 19.828 1 75.19 331 PRO B O 1
ATOM 6422 N N . PRO B 1 332 ? 4.426 21.344 20.812 1 77.38 332 PRO B N 1
ATOM 6423 C CA . PRO B 1 332 ? 4.859 20.688 19.562 1 77.38 332 PRO B CA 1
ATOM 6424 C C . PRO B 1 332 ? 3.914 19.578 19.125 1 77.38 332 PRO B C 1
ATOM 6426 O O . PRO B 1 332 ? 3.246 18.969 19.969 1 77.38 332 PRO B O 1
ATOM 6429 N N . PHE B 1 333 ? 3.865 19.438 17.875 1 84.94 333 PHE B N 1
ATOM 6430 C CA . PHE B 1 333 ? 3.006 18.406 17.297 1 84.94 333 PHE B CA 1
ATOM 6431 C C . PHE B 1 333 ? 3.42 17.031 17.797 1 84.94 333 PHE B C 1
ATOM 6433 O O . PHE B 1 333 ? 4.605 16.688 17.797 1 84.94 333 PHE B O 1
ATOM 6440 N N . PRO B 1 334 ? 2.494 16.359 18.312 1 86.94 334 PRO B N 1
ATOM 6441 C CA . PRO B 1 334 ? 2.805 14.969 18.641 1 86.94 334 PRO B CA 1
ATOM 6442 C C . PRO B 1 334 ? 3.105 14.125 17.406 1 86.94 334 PRO B C 1
ATOM 6444 O O . PRO B 1 334 ? 2.594 14.398 16.328 1 86.94 334 PRO B O 1
ATOM 6447 N N . PRO B 1 335 ? 3.996 13.141 17.594 1 89.62 335 PRO B N 1
ATOM 6448 C CA . PRO B 1 335 ? 4.191 12.227 16.469 1 89.62 335 PRO B CA 1
ATOM 6449 C C . PRO B 1 335 ? 2.947 11.391 16.172 1 89.62 335 PRO B C 1
ATOM 6451 O O . PRO B 1 335 ? 2.172 11.078 17.078 1 89.62 335 PRO B O 1
ATOM 6454 N N . LEU B 1 336 ? 2.756 11.133 14.938 1 94.88 336 LEU B N 1
ATOM 6455 C CA . LEU B 1 336 ? 1.654 10.266 14.547 1 94.88 336 LEU B CA 1
ATOM 6456 C C . LEU B 1 336 ? 1.883 8.836 15.039 1 94.88 336 LEU B C 1
ATOM 6458 O O . LEU B 1 336 ? 3.027 8.391 15.141 1 94.88 336 LEU B O 1
ATOM 6462 N N . CYS B 1 337 ? 0.812 8.219 15.32 1 93.75 337 CYS B N 1
ATOM 6463 C CA . CYS B 1 337 ? 0.896 6.84 15.789 1 93.75 337 CYS B CA 1
ATOM 6464 C C . CYS B 1 337 ? 0.434 5.867 14.719 1 93.75 337 CYS B C 1
ATOM 6466 O O . CYS B 1 337 ? -0.471 6.176 13.938 1 93.75 337 CYS B O 1
ATOM 6468 N N . CYS B 1 338 ? 1.07 4.684 14.734 1 93.06 338 CYS B N 1
ATOM 6469 C CA . CYS B 1 338 ? 0.67 3.635 13.805 1 93.06 338 CYS B CA 1
ATOM 6470 C C . CYS B 1 338 ? -0.704 3.08 14.164 1 93.06 338 CYS B C 1
ATOM 6472 O O . CYS B 1 338 ? -1.114 3.129 15.32 1 93.06 338 CYS B O 1
ATOM 6474 N N . SER B 1 339 ? -1.378 2.615 13.188 1 91.75 339 SER B N 1
ATOM 6475 C CA . SER B 1 339 ? -2.688 2.014 13.414 1 91.75 339 SER B CA 1
ATOM 6476 C C . SER B 1 339 ? -2.559 0.651 14.086 1 91.75 339 SER B C 1
ATOM 6478 O O . SER B 1 339 ? -1.669 -0.132 13.75 1 91.75 339 SER B O 1
ATOM 6480 N N . LEU B 1 340 ? -3.449 0.346 14.969 1 90.19 340 LEU B N 1
ATOM 6481 C CA . LEU B 1 340 ? -3.467 -0.952 15.633 1 90.19 340 LEU B CA 1
ATOM 6482 C C . LEU B 1 340 ? -4.488 -1.882 14.984 1 90.19 340 LEU B C 1
ATOM 6484 O O . LEU B 1 340 ? -4.625 -3.037 15.391 1 90.19 340 LEU B O 1
ATOM 6488 N N . VAL B 1 341 ? -5.098 -1.388 13.969 1 91.69 341 VAL B N 1
ATOM 6489 C CA . VAL B 1 341 ? -6.156 -2.143 13.305 1 91.69 341 VAL B CA 1
ATOM 6490 C C . VAL B 1 341 ? -5.547 -3.137 12.32 1 91.69 341 VAL B C 1
ATOM 6492 O O . VAL B 1 341 ? -4.699 -2.771 11.508 1 91.69 341 VAL B O 1
ATOM 6495 N N . ASP B 1 342 ? -5.965 -4.441 12.43 1 93.62 342 ASP B N 1
ATOM 6496 C CA . ASP B 1 342 ? -5.598 -5.441 11.43 1 93.62 342 ASP B CA 1
ATOM 6497 C C . ASP B 1 342 ? -6.488 -5.34 10.195 1 93.62 342 ASP B C 1
ATOM 6499 O O . ASP B 1 342 ? -7.641 -5.781 10.219 1 93.62 342 ASP B O 1
ATOM 6503 N N . SER B 1 343 ? -5.934 -4.855 9.18 1 95.06 343 SER B N 1
ATOM 6504 C CA . SER B 1 343 ? -6.688 -4.547 7.969 1 95.06 343 SER B CA 1
ATOM 6505 C C . SER B 1 343 ? -7.414 -5.777 7.441 1 95.06 343 SER B C 1
ATOM 6507 O O . SER B 1 343 ? -8.594 -5.703 7.086 1 95.06 343 SER B O 1
ATOM 6509 N N . ALA B 1 344 ? -6.762 -6.938 7.348 1 95.06 344 ALA B N 1
ATOM 6510 C CA . ALA B 1 344 ? -7.348 -8.156 6.805 1 95.06 344 ALA B CA 1
ATOM 6511 C C . ALA B 1 344 ? -8.469 -8.672 7.699 1 95.06 344 ALA B C 1
ATOM 6513 O O . ALA B 1 344 ? -9.555 -9.016 7.215 1 95.06 344 ALA B O 1
ATOM 6514 N N . ALA B 1 345 ? -8.227 -8.695 8.977 1 96.06 345 ALA B N 1
ATOM 6515 C CA . ALA B 1 345 ? -9.219 -9.203 9.922 1 96.06 345 ALA B CA 1
ATOM 6516 C C . ALA B 1 345 ? -10.469 -8.328 9.922 1 96.06 345 ALA B C 1
ATOM 6518 O O . ALA B 1 345 ? -11.594 -8.836 9.953 1 96.06 345 ALA B O 1
ATOM 6519 N N . GLU B 1 346 ? -10.188 -7.027 9.953 1 97.19 346 GLU B N 1
ATOM 6520 C CA . GLU B 1 346 ? -11.312 -6.098 9.938 1 97.19 346 GLU B CA 1
ATOM 6521 C C . GLU B 1 346 ? -12.109 -6.215 8.648 1 97.19 346 GLU B C 1
ATOM 6523 O O . GLU B 1 346 ? -13.336 -6.117 8.656 1 97.19 346 GLU B O 1
ATOM 6528 N N . SER B 1 347 ? -11.445 -6.371 7.496 1 98.31 347 SER B N 1
ATOM 6529 C CA . SER B 1 347 ? -12.125 -6.562 6.219 1 98.31 347 SER B CA 1
ATOM 6530 C C . SER B 1 347 ? -13.016 -7.801 6.25 1 98.31 347 SER B C 1
ATOM 6532 O O . SER B 1 347 ? -14.164 -7.754 5.801 1 98.31 347 SER B O 1
ATOM 6534 N N . ASN B 1 348 ? -12.5 -8.906 6.77 1 97.88 348 ASN B N 1
ATOM 6535 C CA . ASN B 1 348 ? -13.25 -10.148 6.863 1 97.88 348 ASN B CA 1
ATOM 6536 C C . ASN B 1 348 ? -14.477 -10 7.766 1 97.88 348 ASN B C 1
ATOM 6538 O O . ASN B 1 348 ? -15.555 -10.5 7.441 1 97.88 348 ASN B O 1
ATOM 6542 N N . ASP B 1 349 ? -14.258 -9.336 8.836 1 98.06 349 ASP B N 1
ATOM 6543 C CA . ASP B 1 349 ? -15.344 -9.164 9.805 1 98.06 349 ASP B CA 1
ATOM 6544 C C . ASP B 1 349 ? -16.484 -8.359 9.211 1 98.06 349 ASP B C 1
ATOM 6546 O O . ASP B 1 349 ? -17.656 -8.758 9.305 1 98.06 349 ASP B O 1
ATOM 6550 N N . ILE B 1 350 ? -16.172 -7.25 8.641 1 98.44 350 ILE B N 1
ATOM 6551 C CA . ILE B 1 350 ? -17.188 -6.391 8.055 1 98.44 350 ILE B CA 1
ATOM 6552 C C . ILE B 1 350 ? -17.906 -7.129 6.922 1 98.44 350 ILE B C 1
ATOM 6554 O O . ILE B 1 350 ? -19.125 -7.062 6.793 1 98.44 350 ILE B O 1
ATOM 6558 N N . GLU B 1 351 ? -17.109 -7.809 6.09 1 98.62 351 GLU B N 1
ATOM 6559 C CA . GLU B 1 351 ? -17.688 -8.555 4.977 1 98.62 351 GLU B CA 1
ATOM 6560 C C . GLU B 1 351 ? -18.672 -9.609 5.469 1 98.62 351 GLU B C 1
ATOM 6562 O O . GLU B 1 351 ? -19.766 -9.758 4.898 1 98.62 351 GLU B O 1
ATOM 6567 N N . LEU B 1 352 ? -18.312 -10.328 6.527 1 98.38 352 LEU B N 1
ATOM 6568 C CA . LEU B 1 352 ? -19.172 -11.359 7.094 1 98.38 352 LEU B CA 1
ATOM 6569 C C . LEU B 1 352 ? -20.469 -10.75 7.641 1 98.38 352 LEU B C 1
ATOM 6571 O O . LEU B 1 352 ? -21.547 -11.289 7.441 1 98.38 352 LEU B O 1
ATOM 6575 N N . GLN B 1 353 ? -20.344 -9.641 8.32 1 98.5 353 GLN B N 1
ATOM 6576 C CA . GLN B 1 353 ? -21.516 -8.953 8.844 1 98.5 353 GLN B CA 1
ATOM 6577 C C . GLN B 1 353 ? -22.438 -8.516 7.711 1 98.5 353 GLN B C 1
ATOM 6579 O O . GLN B 1 353 ? -23.656 -8.672 7.809 1 98.5 353 GLN B O 1
ATOM 6584 N N . LEU B 1 354 ? -21.859 -8 6.699 1 98.56 354 LEU B N 1
ATOM 6585 C CA . LEU B 1 354 ? -22.656 -7.531 5.574 1 98.56 354 LEU B CA 1
ATOM 6586 C C . LEU B 1 354 ? -23.375 -8.695 4.902 1 98.56 354 LEU B C 1
ATOM 6588 O O . LEU B 1 354 ? -24.531 -8.547 4.465 1 98.56 354 LEU B O 1
ATOM 6592 N N . ARG B 1 355 ? -22.719 -9.859 4.758 1 98.38 355 ARG B N 1
ATOM 6593 C CA . ARG B 1 355 ? -23.359 -11.047 4.199 1 98.38 355 ARG B CA 1
ATOM 6594 C C . ARG B 1 355 ? -24.578 -11.438 5.023 1 98.38 355 ARG B C 1
ATOM 6596 O O . ARG B 1 355 ? -25.625 -11.797 4.469 1 98.38 355 ARG B O 1
ATOM 6603 N N . VAL B 1 356 ? -24.422 -11.336 6.312 1 98.25 356 VAL B N 1
ATOM 6604 C CA . VAL B 1 356 ? -25.516 -11.672 7.207 1 98.25 356 VAL B CA 1
ATOM 6605 C C . VAL B 1 356 ? -26.656 -10.672 7.027 1 98.25 356 VAL B C 1
ATOM 6607 O O . VAL B 1 356 ? -27.828 -11.062 6.91 1 98.25 356 VAL B O 1
ATOM 6610 N N . PHE B 1 357 ? -26.297 -9.359 6.996 1 98.12 357 PHE B N 1
ATOM 6611 C CA . PHE B 1 357 ? -27.312 -8.32 6.828 1 98.12 357 PHE B CA 1
ATOM 6612 C C . PHE B 1 357 ? -28.062 -8.5 5.52 1 98.12 357 PHE B C 1
ATOM 6614 O O . PHE B 1 357 ? -29.297 -8.375 5.48 1 98.12 357 PHE B O 1
ATOM 6621 N N . VAL B 1 358 ? -27.375 -8.828 4.48 1 97.88 358 VAL B N 1
ATOM 6622 C CA . VAL B 1 358 ? -27.969 -9.016 3.164 1 97.88 358 VAL B CA 1
ATOM 6623 C C . VAL B 1 358 ? -28.891 -10.234 3.18 1 97.88 358 VAL B C 1
ATOM 6625 O O . VAL B 1 358 ? -30.016 -10.172 2.676 1 97.88 358 VAL B O 1
ATOM 6628 N N . SER B 1 359 ? -28.406 -11.352 3.744 1 97.56 359 SER B N 1
ATOM 6629 C CA . SER B 1 359 ? -29.188 -12.578 3.799 1 97.56 359 SER B CA 1
ATOM 6630 C C . SER B 1 359 ? -30.484 -12.367 4.586 1 97.56 359 SER B C 1
ATOM 6632 O O . SER B 1 359 ? -31.547 -12.859 4.191 1 97.56 359 SER B O 1
ATOM 6634 N N . GLU B 1 360 ? -30.359 -11.641 5.672 1 97.5 360 GLU B N 1
ATOM 6635 C CA . GLU B 1 360 ? -31.547 -11.336 6.484 1 97.5 360 GLU B CA 1
ATOM 6636 C C . GLU B 1 360 ? -32.5 -10.438 5.73 1 97.5 360 GLU B C 1
ATOM 6638 O O . GLU B 1 360 ? -33.719 -10.656 5.758 1 97.5 360 GLU B O 1
ATOM 6643 N N . HIS B 1 361 ? -32 -9.445 5.145 1 96.75 361 HIS B N 1
ATOM 6644 C CA . HIS B 1 361 ? -32.844 -8.516 4.379 1 96.75 361 HIS B CA 1
ATOM 6645 C C . HIS B 1 361 ? -33.594 -9.242 3.264 1 96.75 361 HIS B C 1
ATOM 6647 O O . HIS B 1 361 ? -34.781 -9 3.049 1 96.75 361 HIS B O 1
ATOM 6653 N N . ARG B 1 362 ? -32.906 -10.125 2.584 1 96.25 362 ARG B N 1
ATOM 6654 C CA . ARG B 1 362 ? -33.531 -10.867 1.485 1 96.25 362 ARG B CA 1
ATOM 6655 C C . ARG B 1 362 ? -34.531 -11.883 2.006 1 96.25 362 ARG B C 1
ATOM 6657 O O . ARG B 1 362 ? -35.594 -12.102 1.383 1 96.25 362 ARG B O 1
ATOM 6664 N N . LYS B 1 363 ? -34.219 -12.492 3.141 1 96.69 363 LYS B N 1
ATOM 6665 C CA . LYS B 1 363 ? -35.188 -13.406 3.764 1 96.69 363 LYS B CA 1
ATOM 6666 C C . LYS B 1 363 ? -36.5 -12.695 4.078 1 96.69 363 LYS B C 1
ATOM 6668 O O . LYS B 1 363 ? -37.562 -13.258 3.879 1 96.69 363 LYS B O 1
ATOM 6673 N N . ASP B 1 364 ? -36.406 -11.516 4.512 1 96.62 364 ASP B N 1
ATOM 6674 C CA . ASP B 1 364 ? -37.562 -10.703 4.816 1 96.62 364 ASP B CA 1
ATOM 6675 C C . ASP B 1 364 ? -38.375 -10.422 3.555 1 96.62 364 ASP B C 1
ATOM 6677 O O . ASP B 1 364 ? -39.594 -10.227 3.625 1 96.62 364 ASP B O 1
ATOM 6681 N N . LEU B 1 365 ? -37.75 -10.398 2.461 1 94.75 365 LEU B N 1
ATOM 6682 C CA . LEU B 1 365 ? -38.406 -10.156 1.188 1 94.75 365 LEU B CA 1
ATOM 6683 C C . LEU B 1 365 ? -38.875 -11.469 0.56 1 94.75 365 LEU B C 1
ATOM 6685 O O . LEU B 1 365 ? -39.438 -11.469 -0.543 1 94.75 365 LEU B O 1
ATOM 6689 N N . GLY B 1 366 ? -38.562 -12.531 1.194 1 94.44 366 GLY B N 1
ATOM 6690 C CA . GLY B 1 366 ? -38.938 -13.844 0.687 1 94.44 366 GLY B CA 1
ATOM 6691 C C . GLY B 1 366 ? -38 -14.359 -0.392 1 94.44 366 GLY B C 1
ATOM 6692 O O . GLY B 1 366 ? -38.406 -15.172 -1.228 1 94.44 366 GLY B O 1
ATOM 6693 N N . LEU B 1 367 ? -36.812 -13.867 -0.393 1 94.25 367 LEU B N 1
ATOM 6694 C CA . LEU B 1 367 ? -35.844 -14.242 -1.425 1 94.25 367 LEU B CA 1
ATOM 6695 C C . LEU B 1 367 ? -34.75 -15.133 -0.847 1 94.25 367 LEU B C 1
ATOM 6697 O O . LEU B 1 367 ? -34.406 -15 0.325 1 94.25 367 LEU B O 1
ATOM 6701 N N . ALA B 1 368 ? -34.188 -16.031 -1.669 1 93.44 368 ALA B N 1
ATOM 6702 C CA . ALA B 1 368 ? -33.062 -16.859 -1.276 1 93.44 368 ALA B CA 1
ATOM 6703 C C . ALA B 1 368 ? -31.734 -16.188 -1.614 1 93.44 368 ALA B C 1
ATOM 6705 O O . ALA B 1 368 ? -31.656 -15.398 -2.559 1 93.44 368 ALA B O 1
ATOM 6706 N N . THR B 1 369 ? -30.812 -16.422 -0.812 1 95.62 369 THR B N 1
ATOM 6707 C CA . THR B 1 369 ? -29.5 -15.828 -1.025 1 95.62 369 THR B CA 1
ATOM 6708 C C . THR B 1 369 ? -28.453 -16.906 -1.294 1 95.62 369 THR B C 1
ATOM 6710 O O . THR B 1 369 ? -28.281 -17.828 -0.493 1 95.62 369 THR B O 1
ATOM 6713 N N . VAL B 1 370 ? -27.828 -16.922 -2.416 1 96.69 370 VAL B N 1
ATOM 6714 C CA . VAL B 1 370 ? -26.703 -17.797 -2.74 1 96.69 370 VAL B CA 1
ATOM 6715 C C . VAL B 1 370 ? -25.469 -16.953 -3.023 1 96.69 370 VAL B C 1
ATOM 6717 O O . VAL B 1 370 ? -25.453 -16.125 -3.947 1 96.69 370 VAL B O 1
ATOM 6720 N N . TRP B 1 371 ? -24.484 -17.125 -2.258 1 97.38 371 TRP B N 1
ATOM 6721 C CA . TRP B 1 371 ? -23.266 -16.328 -2.383 1 97.38 371 TRP B CA 1
ATOM 6722 C C . TRP B 1 371 ? -22.297 -16.969 -3.365 1 97.38 371 TRP B C 1
ATOM 6724 O O . TRP B 1 371 ? -22.188 -18.203 -3.428 1 97.38 371 TRP B O 1
ATOM 6734 N N . ASP B 1 372 ? -21.625 -16.219 -4.117 1 97 372 ASP B N 1
ATOM 6735 C CA . ASP B 1 372 ? -20.531 -16.625 -4.984 1 97 372 ASP B CA 1
ATOM 6736 C C . ASP B 1 372 ? -19.188 -16.141 -4.449 1 97 372 ASP B C 1
ATOM 6738 O O . ASP B 1 372 ? -18.781 -15.008 -4.73 1 97 372 ASP B O 1
ATOM 6742 N N . ASP B 1 373 ? -18.469 -16.953 -3.832 1 96.75 373 ASP B N 1
ATOM 6743 C CA . ASP B 1 373 ? -17.219 -16.594 -3.172 1 96.75 373 ASP B CA 1
ATOM 6744 C C . ASP B 1 373 ? -16.141 -16.219 -4.195 1 96.75 373 ASP B C 1
ATOM 6746 O O . ASP B 1 373 ? -15.32 -15.336 -3.939 1 96.75 373 ASP B O 1
ATOM 6750 N N . GLN B 1 374 ? -16.125 -16.891 -5.254 1 96.62 374 GLN B N 1
ATOM 6751 C CA . GLN B 1 374 ? -15.156 -16.547 -6.301 1 96.62 374 GLN B CA 1
ATOM 6752 C C . GLN B 1 374 ? -15.414 -15.156 -6.852 1 96.62 374 GLN B C 1
ATOM 6754 O O . GLN B 1 374 ? -14.477 -14.383 -7.051 1 96.62 374 GLN B O 1
ATOM 6759 N N . LEU B 1 375 ? -16.656 -14.906 -7.078 1 97.44 375 LEU B N 1
ATOM 6760 C CA . LEU B 1 375 ? -17 -13.578 -7.566 1 97.44 375 LEU B CA 1
ATOM 6761 C C . LEU B 1 375 ? -16.625 -12.508 -6.547 1 97.44 375 LEU B C 1
ATOM 6763 O O . LEU B 1 375 ? -16.109 -11.445 -6.914 1 97.44 375 LEU B O 1
ATOM 6767 N N . SER B 1 376 ? -16.859 -12.789 -5.27 1 98.25 376 SER B N 1
ATOM 6768 C CA . SER B 1 376 ? -16.469 -11.859 -4.219 1 98.25 376 SER B CA 1
ATOM 6769 C C . SER B 1 376 ? -14.961 -11.578 -4.266 1 98.25 376 SER B C 1
ATOM 6771 O O . SER B 1 376 ? -14.539 -10.43 -4.156 1 98.25 376 SER B O 1
ATOM 6773 N N . TYR B 1 377 ? -14.227 -12.633 -4.488 1 98.12 377 TYR B N 1
ATOM 6774 C CA . TYR B 1 377 ? -12.773 -12.492 -4.547 1 98.12 377 TYR B CA 1
ATOM 6775 C C . TYR B 1 377 ? -12.359 -11.656 -5.75 1 98.12 377 TYR B C 1
ATOM 6777 O O . TYR B 1 377 ? -11.43 -10.852 -5.66 1 98.12 377 TYR B O 1
ATOM 6785 N N . LEU B 1 378 ? -13.055 -11.789 -6.809 1 98.19 378 LEU B N 1
ATOM 6786 C CA . LEU B 1 378 ? -12.703 -11.117 -8.055 1 98.19 378 LEU B CA 1
ATOM 6787 C C . LEU B 1 378 ? -12.977 -9.617 -7.961 1 98.19 378 LEU B C 1
ATOM 6789 O O . LEU B 1 378 ? -12.516 -8.844 -8.805 1 98.19 378 LEU B O 1
ATOM 6793 N N . LEU B 1 379 ? -13.695 -9.211 -6.949 1 98.31 379 LEU B N 1
ATOM 6794 C CA . LEU B 1 379 ? -13.992 -7.793 -6.777 1 98.31 379 LEU B CA 1
ATOM 6795 C C . LEU B 1 379 ? -12.82 -7.074 -6.113 1 98.31 379 LEU B C 1
ATOM 6797 O O . LEU B 1 379 ? -12.758 -5.844 -6.113 1 98.31 379 LEU B O 1
ATOM 6801 N N . SER B 1 380 ? -11.836 -7.777 -5.57 1 97.94 380 SER B N 1
ATOM 6802 C CA . SER B 1 380 ? -10.734 -7.238 -4.781 1 97.94 380 SER B CA 1
ATOM 6803 C C . SER B 1 380 ? -9.914 -6.238 -5.59 1 97.94 380 SER B C 1
ATOM 6805 O O . SER B 1 380 ? -9.602 -5.148 -5.102 1 97.94 380 SER B O 1
ATOM 6807 N N . PRO B 1 381 ? -9.586 -6.566 -6.832 1 97.56 381 PRO B N 1
ATOM 6808 C CA . PRO B 1 381 ? -8.75 -5.637 -7.59 1 97.56 381 PRO B CA 1
ATOM 6809 C C . PRO B 1 381 ? -9.406 -4.273 -7.789 1 97.56 381 PRO B C 1
ATOM 6811 O O . PRO B 1 381 ? -8.727 -3.246 -7.773 1 97.56 381 PRO B O 1
ATOM 6814 N N . ALA B 1 382 ? -10.695 -4.277 -7.949 1 97.56 382 ALA B N 1
ATOM 6815 C CA . ALA B 1 382 ? -11.406 -3.016 -8.148 1 97.56 382 ALA B CA 1
ATOM 6816 C C . ALA B 1 382 ? -11.305 -2.131 -6.906 1 97.56 382 ALA B C 1
ATOM 6818 O O . ALA B 1 382 ? -11.055 -0.929 -7.012 1 97.56 382 ALA B O 1
ATOM 6819 N N . LEU B 1 383 ? -11.555 -2.738 -5.781 1 97.62 383 LEU B N 1
ATOM 6820 C CA . LEU B 1 383 ? -11.492 -1.983 -4.535 1 97.62 383 LEU B CA 1
ATOM 6821 C C . LEU B 1 383 ? -10.094 -1.421 -4.301 1 97.62 383 LEU B C 1
ATOM 6823 O O . LEU B 1 383 ? -9.945 -0.276 -3.871 1 97.62 383 LEU B O 1
ATOM 6827 N N . ALA B 1 384 ? -9.078 -2.26 -4.582 1 96.19 384 ALA B N 1
ATOM 6828 C CA . ALA B 1 384 ? -7.695 -1.798 -4.461 1 96.19 384 ALA B CA 1
ATOM 6829 C C . ALA B 1 384 ? -7.414 -0.655 -5.43 1 96.19 384 ALA B C 1
ATOM 6831 O O . ALA B 1 384 ? -6.703 0.295 -5.09 1 96.19 384 ALA B O 1
ATOM 6832 N N . ALA B 1 385 ? -7.934 -0.783 -6.617 1 95.94 385 ALA B N 1
ATOM 6833 C CA . ALA B 1 385 ? -7.734 0.245 -7.637 1 95.94 385 ALA B CA 1
ATOM 6834 C C . ALA B 1 385 ? -8.352 1.571 -7.207 1 95.94 385 ALA B C 1
ATOM 6836 O O . ALA B 1 385 ? -7.793 2.639 -7.465 1 95.94 385 ALA B O 1
ATOM 6837 N N . TYR B 1 386 ? -9.516 1.502 -6.582 1 96.75 386 TYR B N 1
ATOM 6838 C CA . TYR B 1 386 ? -10.164 2.719 -6.109 1 96.75 386 TYR B CA 1
ATOM 6839 C C . TYR B 1 386 ? -9.297 3.438 -5.082 1 96.75 386 TYR B C 1
ATOM 6841 O O . TYR B 1 386 ? -9.156 4.66 -5.129 1 96.75 386 TYR B O 1
ATOM 6849 N N . GLU B 1 387 ? -8.688 2.711 -4.191 1 96.12 387 GLU B N 1
ATOM 6850 C CA . GLU B 1 387 ? -7.852 3.334 -3.17 1 96.12 387 GLU B CA 1
ATOM 6851 C C . GLU B 1 387 ? -6.562 3.885 -3.773 1 96.12 387 GLU B C 1
ATOM 6853 O O . GLU B 1 387 ? -6.109 4.969 -3.402 1 96.12 387 GLU B O 1
ATOM 6858 N N . ILE B 1 388 ? -5.988 3.152 -4.691 1 94.56 388 ILE B N 1
ATOM 6859 C CA . ILE B 1 388 ? -4.766 3.604 -5.348 1 94.56 388 ILE B CA 1
ATOM 6860 C C . ILE B 1 388 ? -5.035 4.902 -6.105 1 94.56 388 ILE B C 1
ATOM 6862 O O . ILE B 1 388 ? -4.188 5.797 -6.133 1 94.56 388 ILE B O 1
ATOM 6866 N N . GLU B 1 389 ? -6.16 4.918 -6.652 1 94.31 389 GLU B N 1
ATOM 6867 C CA . GLU B 1 389 ? -6.535 6.133 -7.371 1 94.31 389 GLU B CA 1
ATOM 6868 C C . GLU B 1 389 ? -6.629 7.324 -6.422 1 94.31 389 GLU B C 1
ATOM 6870 O O . GLU B 1 389 ? -6.227 8.438 -6.77 1 94.31 389 GLU B O 1
ATOM 6875 N N . ARG B 1 390 ? -7.148 7.109 -5.27 1 94.75 390 ARG B N 1
ATOM 6876 C CA . ARG B 1 390 ? -7.262 8.18 -4.285 1 94.75 390 ARG B CA 1
ATOM 6877 C C . ARG B 1 390 ? -5.887 8.641 -3.814 1 94.75 390 ARG B C 1
ATOM 6879 O O . ARG B 1 390 ? -5.688 9.828 -3.543 1 94.75 390 ARG B O 1
ATOM 6886 N N . ILE B 1 391 ? -4.91 7.793 -3.74 1 93.62 391 ILE B N 1
ATOM 6887 C CA . ILE B 1 391 ? -3.592 8.086 -3.184 1 93.62 391 ILE B CA 1
ATOM 6888 C C . ILE B 1 391 ? -2.686 8.656 -4.273 1 93.62 391 ILE B C 1
ATOM 6890 O O . ILE B 1 391 ? -1.773 9.438 -3.984 1 93.62 391 ILE B O 1
ATOM 6894 N N . THR B 1 392 ? -2.934 8.289 -5.551 1 91.38 392 THR B N 1
ATOM 6895 C CA . THR B 1 392 ? -1.989 8.672 -6.594 1 91.38 392 THR B CA 1
ATOM 6896 C C . THR B 1 392 ? -2.646 9.609 -7.602 1 91.38 392 THR B C 1
ATOM 6898 O O . THR B 1 392 ? -1.958 10.344 -8.32 1 91.38 392 THR B O 1
ATOM 6901 N N . GLY B 1 393 ? -3.963 9.492 -7.754 1 88.19 393 GLY B N 1
ATOM 6902 C CA . GLY B 1 393 ? -4.68 10.258 -8.758 1 88.19 393 GLY B CA 1
ATOM 6903 C C . GLY B 1 393 ? -4.805 9.531 -10.086 1 88.19 393 GLY B C 1
ATOM 6904 O O . GLY B 1 393 ? -5.395 10.055 -11.031 1 88.19 393 GLY B O 1
ATOM 6905 N N . ILE B 1 394 ? -4.309 8.305 -10.117 1 88.25 394 ILE B N 1
ATOM 6906 C CA . ILE B 1 394 ? -4.316 7.59 -11.391 1 88.25 394 ILE B CA 1
ATOM 6907 C C . ILE B 1 394 ? -4.973 6.223 -11.211 1 88.25 394 ILE B C 1
ATOM 6909 O O . ILE B 1 394 ? -4.77 5.555 -10.195 1 88.25 394 ILE B O 1
ATOM 6913 N N . SER B 1 395 ? -5.754 5.852 -12.219 1 88.5 395 SER B N 1
ATOM 6914 C CA . SER B 1 395 ? -6.434 4.559 -12.195 1 88.5 395 SER B CA 1
ATOM 6915 C C . SER B 1 395 ? -5.602 3.49 -12.898 1 88.5 395 SER B C 1
ATOM 6917 O O . SER B 1 395 ? -4.992 3.75 -13.938 1 88.5 395 SER B O 1
ATOM 6919 N N . ALA B 1 396 ? -5.469 2.312 -12.281 1 87.56 396 ALA B N 1
ATOM 6920 C CA . ALA B 1 396 ? -4.719 1.198 -12.852 1 87.56 396 ALA B CA 1
ATOM 6921 C C . ALA B 1 396 ? -5.418 -0.131 -12.578 1 87.56 396 ALA B C 1
ATOM 6923 O O . ALA B 1 396 ? -6.145 -0.268 -11.586 1 87.56 396 ALA B O 1
ATOM 6924 N N . GLY B 1 397 ? -5.266 -1.186 -13.461 1 88.88 397 GLY B N 1
ATOM 6925 C CA . GLY B 1 397 ? -5.703 -2.555 -13.227 1 88.88 397 GLY B CA 1
ATOM 6926 C C . GLY B 1 397 ? -7.133 -2.805 -13.656 1 88.88 397 GLY B C 1
ATOM 6927 O O . GLY B 1 397 ? -7.711 -3.846 -13.344 1 88.88 397 GLY B O 1
ATOM 6928 N N . ASN B 1 398 ? -7.723 -1.851 -14.352 1 90.81 398 ASN B N 1
ATOM 6929 C CA . ASN B 1 398 ? -9.109 -1.994 -14.781 1 90.81 398 ASN B CA 1
ATOM 6930 C C . ASN B 1 398 ? -9.258 -3.061 -15.867 1 90.81 398 ASN B C 1
ATOM 6932 O O . ASN B 1 398 ? -10.281 -3.742 -15.938 1 90.81 398 ASN B O 1
ATOM 6936 N N . GLU B 1 399 ? -8.234 -3.191 -16.641 1 92.5 399 GLU B N 1
ATOM 6937 C CA . GLU B 1 399 ? -8.273 -4.168 -17.719 1 92.5 399 GLU B CA 1
ATOM 6938 C C . GLU B 1 399 ? -8.367 -5.59 -17.172 1 92.5 399 GLU B C 1
ATOM 6940 O O . GLU B 1 399 ? -9.203 -6.375 -17.625 1 92.5 399 GLU B O 1
ATOM 6945 N N . GLU B 1 400 ? -7.531 -5.902 -16.281 1 95.25 400 GLU B N 1
ATOM 6946 C CA . GLU B 1 400 ? -7.543 -7.234 -15.68 1 95.25 400 GLU B CA 1
ATOM 6947 C C . GLU B 1 400 ? -8.852 -7.5 -14.938 1 95.25 400 GLU B C 1
ATOM 6949 O O . GLU B 1 400 ? -9.391 -8.609 -15 1 95.25 400 GLU B O 1
ATOM 6954 N N . PHE B 1 401 ? -9.352 -6.484 -14.297 1 96.69 401 PHE B N 1
ATOM 6955 C CA . PHE B 1 401 ? -10.602 -6.617 -13.562 1 96.69 401 PHE B CA 1
ATOM 6956 C C . PHE B 1 401 ? -11.758 -6.93 -14.508 1 96.69 401 PHE B C 1
ATOM 6958 O O . PHE B 1 401 ? -12.523 -7.867 -14.273 1 96.69 401 PHE B O 1
ATOM 6965 N N . GLN B 1 402 ? -11.852 -6.145 -15.539 1 96 402 GLN B N 1
ATOM 6966 C CA . GLN B 1 402 ? -12.93 -6.336 -16.5 1 96 402 GLN B CA 1
ATOM 6967 C C . GLN B 1 402 ? -12.852 -7.719 -17.141 1 96 402 GLN B C 1
ATOM 6969 O O . GLN B 1 402 ? -13.875 -8.383 -17.328 1 96 402 GLN B O 1
ATOM 6974 N N . ASP B 1 403 ? -11.688 -8.109 -17.438 1 96.69 403 ASP B N 1
ATOM 6975 C CA . ASP B 1 403 ? -11.492 -9.422 -18.047 1 96.69 403 ASP B CA 1
ATOM 6976 C C . ASP B 1 403 ? -11.945 -10.531 -17.094 1 96.69 403 ASP B C 1
ATOM 6978 O O . ASP B 1 403 ? -12.617 -11.477 -17.516 1 96.69 403 ASP B O 1
ATOM 6982 N N . SER B 1 404 ? -11.586 -10.461 -15.875 1 97.25 404 SER B N 1
ATOM 6983 C CA . SER B 1 404 ? -11.945 -11.461 -14.867 1 97.25 404 SER B CA 1
ATOM 6984 C C . SER B 1 404 ? -13.453 -11.539 -14.688 1 97.25 404 SER B C 1
ATOM 6986 O O . SER B 1 404 ? -14.016 -12.641 -14.602 1 97.25 404 SER B O 1
ATOM 6988 N N . ILE B 1 405 ? -14.141 -10.375 -14.672 1 97.12 405 ILE B N 1
ATOM 6989 C CA . ILE B 1 405 ? -15.578 -10.336 -14.461 1 97.12 405 ILE B CA 1
ATOM 6990 C C . ILE B 1 405 ? -16.297 -10.906 -15.688 1 97.12 405 ILE B C 1
ATOM 6992 O O . ILE B 1 405 ? -17.25 -11.68 -15.547 1 97.12 405 ILE B O 1
ATOM 6996 N N . ARG B 1 406 ? -15.812 -10.516 -16.828 1 96.31 406 ARG B N 1
ATOM 6997 C CA . ARG B 1 406 ? -16.438 -11.031 -18.047 1 96.31 406 ARG B CA 1
ATOM 6998 C C . ARG B 1 406 ? -16.359 -12.547 -18.109 1 96.31 406 ARG B C 1
ATO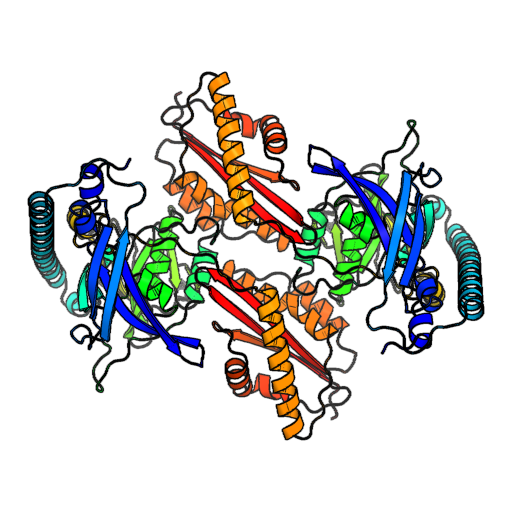M 7000 O O . ARG B 1 406 ? -17.281 -13.211 -18.578 1 96.31 406 ARG B O 1
ATOM 7007 N N . ARG B 1 407 ? -15.305 -13.102 -17.641 1 95.38 407 ARG B N 1
ATOM 7008 C CA . ARG B 1 407 ? -15.125 -14.555 -17.641 1 95.38 407 ARG B CA 1
ATOM 7009 C C . ARG B 1 407 ? -15.992 -15.219 -16.578 1 95.38 407 ARG B C 1
ATOM 7011 O O . ARG B 1 407 ? -16.438 -16.359 -16.75 1 95.38 407 ARG B O 1
ATOM 7018 N N . ALA B 1 408 ? -16.219 -14.508 -15.539 1 95.56 408 ALA B N 1
ATOM 7019 C CA . ALA B 1 408 ? -16.953 -15.078 -14.414 1 95.56 408 ALA B CA 1
ATOM 7020 C C . ALA B 1 408 ? -18.453 -15.016 -14.648 1 95.56 408 ALA B C 1
ATOM 7022 O O . ALA B 1 408 ? -19.234 -15.695 -13.961 1 95.56 408 ALA B O 1
ATOM 7023 N N . VAL B 1 409 ? -18.906 -14.219 -15.586 1 94.5 409 VAL B N 1
ATOM 7024 C CA . VAL B 1 409 ? -20.328 -14.047 -15.867 1 94.5 409 VAL B CA 1
ATOM 7025 C C . VAL B 1 409 ? -20.719 -14.914 -17.062 1 94.5 409 VAL B C 1
ATOM 7027 O O . VAL B 1 409 ? -20.266 -14.672 -18.188 1 94.5 409 VAL B O 1
ATOM 7030 N N . PRO B 1 410 ? -21.531 -15.844 -16.875 1 90.5 410 PRO B N 1
ATOM 7031 C CA . PRO B 1 410 ? -21.953 -16.719 -17.969 1 90.5 410 PRO B CA 1
ATOM 7032 C C . PRO B 1 410 ? -22.703 -15.977 -19.062 1 90.5 410 PRO B C 1
ATOM 7034 O O . PRO B 1 410 ? -23.188 -14.867 -18.844 1 90.5 410 PRO B O 1
ATOM 7037 N N . ASP B 1 411 ? -22.812 -16.625 -20.203 1 90.19 411 ASP B N 1
ATOM 7038 C CA . ASP B 1 411 ? -23.531 -16.016 -21.328 1 90.19 411 ASP B CA 1
ATOM 7039 C C . ASP B 1 411 ? -25 -15.805 -21 1 90.19 411 ASP B C 1
ATOM 7041 O O . ASP B 1 411 ? -25.641 -16.688 -20.422 1 90.19 411 ASP B O 1
ATOM 7045 N N . GLY B 1 412 ? -25.469 -14.719 -21.281 1 90.62 412 GLY B N 1
ATOM 7046 C CA . GLY B 1 412 ? -26.875 -14.406 -21.047 1 90.62 412 GLY B CA 1
ATOM 7047 C C . GLY B 1 412 ? -27.109 -13.797 -19.672 1 90.62 412 GLY B C 1
ATOM 7048 O O . GLY B 1 412 ? -28.234 -13.375 -19.375 1 90.62 412 GLY B O 1
ATOM 7049 N N . HIS B 1 413 ? -26.109 -13.875 -18.875 1 93.25 413 HIS B N 1
ATOM 7050 C CA . HIS B 1 413 ? -26.266 -13.305 -17.531 1 93.25 413 HIS B CA 1
ATOM 7051 C C . HIS B 1 413 ? -25.875 -11.836 -17.516 1 93.25 413 HIS B C 1
ATOM 7053 O O . HIS B 1 413 ? -25.172 -11.359 -18.422 1 93.25 413 HIS B O 1
ATOM 7059 N N . THR B 1 414 ? -26.406 -11.133 -16.531 1 93.94 414 THR B N 1
ATOM 7060 C CA . THR B 1 414 ? -26.094 -9.734 -16.281 1 93.94 414 THR B CA 1
ATOM 7061 C C . THR B 1 414 ? -25.328 -9.562 -14.977 1 93.94 414 THR B C 1
ATOM 7063 O O . THR B 1 414 ? -25.625 -10.227 -13.984 1 93.94 414 THR B O 1
ATOM 7066 N N . PHE B 1 415 ? -24.328 -8.75 -15.078 1 96.25 415 PHE B N 1
ATOM 7067 C CA . PHE B 1 415 ? -23.547 -8.43 -13.898 1 96.25 415 PHE B CA 1
ATOM 7068 C C . PHE B 1 415 ? -23.797 -7 -13.438 1 96.25 415 PHE B C 1
ATOM 7070 O O . PHE B 1 415 ? -23.828 -6.078 -14.258 1 96.25 415 PHE B O 1
ATOM 7077 N N . LYS B 1 416 ? -24.062 -6.758 -12.188 1 96.25 416 LYS B N 1
ATOM 7078 C CA . LYS B 1 416 ? -24.172 -5.434 -11.578 1 96.25 416 LYS B CA 1
ATOM 7079 C C . LYS B 1 416 ? -23.281 -5.309 -10.352 1 96.25 416 LYS B C 1
ATOM 7081 O O . LYS B 1 416 ? -23.172 -6.246 -9.555 1 96.25 416 LYS B O 1
ATOM 7086 N N . GLY B 1 417 ? -22.562 -4.281 -10.273 1 97.06 417 GLY B N 1
ATOM 7087 C CA . GLY B 1 417 ? -21.703 -4 -9.133 1 97.06 417 GLY B CA 1
ATOM 7088 C C . GLY B 1 417 ? -21.891 -2.604 -8.57 1 97.06 417 GLY B C 1
ATOM 7089 O O . GLY B 1 417 ? -22.125 -1.655 -9.328 1 97.06 417 GLY B O 1
ATOM 7090 N N . PHE B 1 418 ? -21.828 -2.457 -7.273 1 97.75 418 PHE B N 1
ATOM 7091 C CA . PHE B 1 418 ? -22 -1.179 -6.594 1 97.75 418 PHE B CA 1
ATOM 7092 C C . PHE B 1 418 ? -20.875 -0.952 -5.574 1 97.75 418 PHE B C 1
ATOM 7094 O O . PHE B 1 418 ? -20.953 -1.439 -4.445 1 97.75 418 PHE B O 1
ATOM 7101 N N . PRO B 1 419 ? -19.859 -0.188 -5.984 1 97.81 419 PRO B N 1
ATOM 7102 C CA . PRO B 1 419 ? -18.812 0.168 -5.027 1 97.81 419 PRO B CA 1
ATOM 7103 C C . PRO B 1 419 ? -19.188 1.37 -4.16 1 97.81 419 PRO B C 1
ATOM 7105 O O . PRO B 1 419 ? -19.859 2.291 -4.633 1 97.81 419 PRO B O 1
ATOM 7108 N N . ILE B 1 420 ? -18.781 1.402 -2.941 1 97.88 420 ILE B N 1
ATOM 7109 C CA . ILE B 1 420 ? -19.031 2.525 -2.045 1 97.88 420 ILE B CA 1
ATOM 7110 C C . ILE B 1 420 ? -17.891 2.646 -1.044 1 97.88 420 ILE B C 1
ATOM 7112 O O . ILE B 1 420 ? -17.219 1.658 -0.74 1 97.88 420 ILE B O 1
ATOM 7116 N N . HIS B 1 421 ? -17.656 3.83 -0.596 1 96.56 421 HIS B N 1
ATOM 7117 C CA . HIS B 1 421 ? -16.531 4.145 0.275 1 96.56 421 HIS B CA 1
ATOM 7118 C C . HIS B 1 421 ? -17 4.73 1.601 1 96.56 421 HIS B C 1
ATOM 7120 O O . HIS B 1 421 ? -17.938 5.543 1.628 1 96.56 421 HIS B O 1
ATOM 7126 N N . PHE B 1 422 ? -16.453 4.227 2.697 1 96.06 422 PHE B N 1
ATOM 7127 C CA . PHE B 1 422 ? -16.75 4.77 4.02 1 96.06 422 PHE B CA 1
ATOM 7128 C C . PHE B 1 422 ? -15.453 5.094 4.762 1 96.06 422 PHE B C 1
ATOM 7130 O O . PHE B 1 422 ? -14.406 4.516 4.473 1 96.06 422 PHE B O 1
ATOM 7137 N N . VAL B 1 423 ? -15.516 6 5.805 1 93.62 423 VAL B N 1
ATOM 7138 C CA . VAL B 1 423 ? -14.359 6.355 6.621 1 93.62 423 VAL B CA 1
ATOM 7139 C C . VAL B 1 423 ? -14.523 5.781 8.023 1 93.62 423 VAL B C 1
ATOM 7141 O O . VAL B 1 423 ? -13.828 6.195 8.961 1 93.62 423 VAL B O 1
ATOM 7144 N N . HIS B 1 424 ? -15.461 4.934 8.18 1 91.62 424 HIS B N 1
ATOM 7145 C CA . HIS B 1 424 ? -15.688 4.238 9.438 1 91.62 424 HIS B CA 1
ATOM 7146 C C . HIS B 1 424 ? -15.82 2.736 9.219 1 91.62 424 HIS B C 1
ATOM 7148 O O . HIS B 1 424 ? -15.977 2.279 8.086 1 91.62 424 HIS B O 1
ATOM 7154 N N . ARG B 1 425 ? -15.898 1.892 10.312 1 93.69 425 ARG B N 1
ATOM 7155 C CA . ARG B 1 425 ? -15.859 0.436 10.211 1 93.69 425 ARG B CA 1
ATOM 7156 C C . ARG B 1 425 ? -17.156 -0.178 10.727 1 93.69 425 ARG B C 1
ATOM 7158 O O . ARG B 1 425 ? -17.219 -1.375 11.016 1 93.69 425 ARG B O 1
ATOM 7165 N N . ASN B 1 426 ? -18.156 0.648 10.852 1 93.38 426 ASN B N 1
ATOM 7166 C CA . ASN B 1 426 ? -19.438 0.143 11.32 1 93.38 426 ASN B CA 1
ATOM 7167 C C . ASN B 1 426 ? -20.25 -0.487 10.195 1 93.38 426 ASN B C 1
ATOM 7169 O O . ASN B 1 426 ? -20.891 0.22 9.406 1 93.38 426 ASN B O 1
ATOM 7173 N N . ALA B 1 427 ? -20.391 -1.786 10.234 1 96.44 427 ALA B N 1
ATOM 7174 C CA . ALA B 1 427 ? -21.016 -2.529 9.148 1 96.44 427 ALA B CA 1
ATOM 7175 C C . ALA B 1 427 ? -22.516 -2.219 9.07 1 96.44 427 ALA B C 1
ATOM 7177 O O . ALA B 1 427 ? -23.078 -2.127 7.98 1 96.44 427 ALA B O 1
ATOM 7178 N N . ARG B 1 428 ? -23.156 -2.057 10.18 1 95.19 428 ARG B N 1
ATOM 7179 C CA . ARG B 1 428 ? -24.594 -1.797 10.219 1 95.19 428 ARG B CA 1
ATOM 7180 C C . ARG B 1 428 ? -24.922 -0.448 9.586 1 95.19 428 ARG B C 1
ATOM 7182 O O . ARG B 1 428 ? -25.844 -0.345 8.781 1 95.19 428 ARG B O 1
ATOM 7189 N N . ARG B 1 429 ? -24.141 0.533 10.008 1 93.88 429 ARG B N 1
ATOM 7190 C CA . ARG B 1 429 ? -24.344 1.867 9.445 1 93.88 429 ARG B CA 1
ATOM 7191 C C . ARG B 1 429 ? -24.062 1.877 7.945 1 93.88 429 ARG B C 1
ATOM 7193 O O . ARG B 1 429 ? -24.781 2.525 7.184 1 93.88 429 ARG B O 1
ATOM 7200 N N . ALA B 1 430 ? -23.031 1.197 7.562 1 96.25 430 ALA B N 1
ATOM 7201 C CA . ALA B 1 430 ? -22.703 1.11 6.145 1 96.25 430 ALA B CA 1
ATOM 7202 C C . ALA B 1 430 ? -23.828 0.457 5.352 1 96.25 430 ALA B C 1
ATOM 7204 O O . ALA B 1 430 ? -24.203 0.947 4.285 1 96.25 430 ALA B O 1
ATOM 7205 N N . PHE B 1 431 ? -24.391 -0.625 5.887 1 97.75 431 PHE B N 1
ATOM 7206 C CA . PHE B 1 431 ? -25.453 -1.352 5.211 1 97.75 431 PHE B CA 1
ATOM 7207 C C . PHE B 1 431 ? -26.703 -0.476 5.059 1 97.75 431 PHE B C 1
ATOM 7209 O O . PHE B 1 431 ? -27.312 -0.445 3.992 1 97.75 431 PHE B O 1
ATOM 7216 N N . ALA B 1 432 ? -26.984 0.264 6.109 1 96.25 432 ALA B N 1
ATOM 7217 C CA . ALA B 1 432 ? -28.141 1.157 6.074 1 96.25 432 ALA B CA 1
ATOM 7218 C C . ALA B 1 432 ? -27.969 2.225 4.996 1 96.25 432 ALA B C 1
ATOM 7220 O O . ALA B 1 432 ? -28.922 2.535 4.27 1 96.25 432 ALA B O 1
ATOM 7221 N N . THR B 1 433 ? -26.781 2.787 4.934 1 96.38 433 THR B N 1
ATOM 7222 C CA . THR B 1 433 ? -26.5 3.791 3.914 1 96.38 433 THR B CA 1
ATOM 7223 C C . THR B 1 433 ? -26.609 3.193 2.516 1 96.38 433 THR B C 1
ATOM 7225 O O . THR B 1 433 ? -27.141 3.834 1.603 1 96.38 433 THR B O 1
ATOM 7228 N N . CYS B 1 434 ? -26.156 1.942 2.316 1 96.56 434 CYS B N 1
ATOM 7229 C CA . CYS B 1 434 ? -26.172 1.265 1.024 1 96.56 434 CYS B CA 1
ATOM 7230 C C . CYS B 1 434 ? -27.609 0.997 0.575 1 96.56 434 CYS B C 1
ATOM 7232 O O . CYS B 1 434 ? -27.922 1.117 -0.61 1 96.56 434 CYS B O 1
ATOM 7234 N N . LEU B 1 435 ? -28.5 0.705 1.458 1 95.38 435 LEU B N 1
ATOM 7235 C CA . LEU B 1 435 ? -29.891 0.385 1.132 1 95.38 435 LEU B CA 1
ATOM 7236 C C . LEU B 1 435 ? -30.625 1.623 0.646 1 95.38 435 LEU B C 1
ATOM 7238 O O . LEU B 1 435 ? -31.641 1.512 -0.051 1 95.38 435 LEU B O 1
ATOM 7242 N N . ARG B 1 436 ? -30.094 2.766 1.056 1 95.62 436 ARG B N 1
ATOM 7243 C CA . ARG B 1 436 ? -30.719 4.012 0.642 1 95.62 436 ARG B CA 1
ATOM 7244 C C . ARG B 1 436 ? -30.422 4.324 -0.817 1 95.62 436 ARG B C 1
ATOM 7246 O O . ARG B 1 436 ? -31.125 5.098 -1.457 1 95.62 436 ARG B O 1
ATOM 7253 N N . SER B 1 437 ? -29.344 3.697 -1.285 1 94.75 437 SER B N 1
ATOM 7254 C CA . SER B 1 437 ? -29 3.865 -2.695 1 94.75 437 SER B CA 1
ATOM 7255 C C . SER B 1 437 ? -29.844 2.949 -3.578 1 94.75 437 SER B C 1
ATOM 7257 O O . SER B 1 437 ? -29.844 1.729 -3.402 1 94.75 437 SER B O 1
ATOM 7259 N N . PRO B 1 438 ? -30.547 3.561 -4.531 1 94.81 438 PRO B N 1
ATOM 7260 C CA . PRO B 1 438 ? -31.375 2.729 -5.414 1 94.81 438 PRO B CA 1
ATOM 7261 C C . PRO B 1 438 ? -30.547 1.683 -6.168 1 94.81 438 PRO B C 1
ATOM 7263 O O . PRO B 1 438 ? -31.031 0.57 -6.402 1 94.81 438 PRO B O 1
ATOM 7266 N N . PHE B 1 439 ? -29.406 2.029 -6.449 1 94.06 439 PHE B N 1
ATOM 7267 C CA . PHE B 1 439 ? -28.562 1.105 -7.188 1 94.06 439 PHE B CA 1
ATOM 7268 C C . PHE B 1 439 ? -28.188 -0.099 -6.332 1 94.06 439 PHE B C 1
ATOM 7270 O O . PHE B 1 439 ? -28.172 -1.231 -6.82 1 94.06 439 PHE B O 1
ATOM 7277 N N . CYS B 1 440 ? -27.891 0.1 -5.129 1 95.94 440 CYS B N 1
ATOM 7278 C CA . CYS B 1 440 ? -27.531 -0.998 -4.234 1 95.94 440 CYS B CA 1
ATOM 7279 C C . CYS B 1 440 ? -28.75 -1.865 -3.939 1 95.94 440 CYS B C 1
ATOM 7281 O O . CYS B 1 440 ? -28.641 -3.09 -3.863 1 95.94 440 CYS B O 1
ATOM 7283 N N . ASP B 1 441 ? -29.844 -1.193 -3.768 1 94.5 441 ASP B N 1
ATOM 7284 C CA . ASP B 1 441 ? -31.078 -1.921 -3.494 1 94.5 441 ASP B CA 1
ATOM 7285 C C . ASP B 1 441 ? -31.438 -2.848 -4.656 1 94.5 441 ASP B C 1
ATOM 7287 O O . ASP B 1 441 ? -31.953 -3.947 -4.441 1 94.5 441 ASP B O 1
ATOM 7291 N N . GLU B 1 442 ? -31.188 -2.344 -5.812 1 93.81 442 GLU B N 1
ATOM 7292 C CA . GLU B 1 442 ? -31.438 -3.168 -6.992 1 93.81 442 GLU B CA 1
ATOM 7293 C C . GLU B 1 442 ? -30.625 -4.457 -6.949 1 93.81 442 GLU B C 1
ATOM 7295 O O . GLU B 1 442 ? -31.094 -5.512 -7.375 1 93.81 442 GLU B O 1
ATOM 7300 N N . ILE B 1 443 ? -29.469 -4.418 -6.445 1 96 443 ILE B N 1
ATOM 7301 C CA . ILE B 1 443 ? -28.578 -5.57 -6.387 1 96 443 ILE B CA 1
ATOM 7302 C C . ILE B 1 443 ? -29.016 -6.504 -5.258 1 96 443 ILE B C 1
ATOM 7304 O O . ILE B 1 443 ? -29.172 -7.707 -5.469 1 96 443 ILE B O 1
ATOM 7308 N N . ILE B 1 444 ? -29.25 -5.961 -4.129 1 95.75 444 ILE B N 1
ATOM 7309 C CA . ILE B 1 444 ? -29.562 -6.738 -2.934 1 95.75 444 ILE B CA 1
ATOM 7310 C C . ILE B 1 444 ? -30.938 -7.391 -3.086 1 95.75 444 ILE B C 1
ATOM 7312 O O . ILE B 1 444 ? -31.141 -8.531 -2.66 1 95.75 444 ILE B O 1
ATOM 7316 N N . SER B 1 445 ? -31.844 -6.715 -3.742 1 93.31 445 SER B N 1
ATOM 7317 C CA . SER B 1 445 ? -33.188 -7.227 -3.893 1 93.31 445 SER B CA 1
ATOM 7318 C C . SER B 1 445 ? -33.406 -7.855 -5.266 1 93.31 445 SER B C 1
ATOM 7320 O O . SER B 1 445 ? -34.531 -8.016 -5.719 1 93.31 445 SER B O 1
ATOM 7322 N N . CYS B 1 446 ? -32.344 -8.094 -5.902 1 91.06 446 CYS B N 1
ATOM 7323 C CA . CYS B 1 446 ? -32.438 -8.625 -7.258 1 91.06 446 CYS B CA 1
ATOM 7324 C C . CYS B 1 446 ? -33.188 -9.953 -7.281 1 91.06 446 CYS B C 1
ATOM 7326 O O . CYS B 1 446 ? -33 -10.789 -6.402 1 91.06 446 CYS B O 1
ATOM 7328 N N . ARG B 1 447 ? -34.094 -9.93 -8.312 1 89 447 ARG B N 1
ATOM 7329 C CA . ARG B 1 447 ? -34.875 -11.133 -8.547 1 89 447 ARG B CA 1
ATOM 7330 C C . ARG B 1 447 ? -34.562 -11.75 -9.898 1 89 447 ARG B C 1
ATOM 7332 O O . ARG B 1 447 ? -34.344 -11.039 -10.883 1 89 447 ARG B O 1
ATOM 7339 N N . GLY B 1 448 ? -33.906 -12.969 -9.906 1 82.38 448 GLY B N 1
ATOM 7340 C CA . GLY B 1 448 ? -33.562 -13.633 -11.156 1 82.38 448 GLY B CA 1
ATOM 7341 C C . GLY B 1 448 ? -33.25 -15.102 -10.984 1 82.38 448 GLY B C 1
ATOM 7342 O O . GLY B 1 448 ? -33.219 -15.609 -9.859 1 82.38 448 GLY B O 1
ATOM 7343 N N . ASP B 1 449 ? -33.156 -15.633 -12.211 1 88.12 449 ASP B N 1
ATOM 7344 C CA . ASP B 1 449 ? -32.781 -17.047 -12.211 1 88.12 449 ASP B CA 1
ATOM 7345 C C . ASP B 1 449 ? -31.266 -17.203 -12.008 1 88.12 449 ASP B C 1
ATOM 7347 O O . ASP B 1 449 ? -30.484 -16.391 -12.492 1 88.12 449 ASP B O 1
ATOM 7351 N N . GLN B 1 450 ? -30.828 -18.156 -11.266 1 91.88 450 GLN B N 1
ATOM 7352 C CA . GLN B 1 450 ? -29.438 -18.5 -11.008 1 91.88 450 GLN B CA 1
ATOM 7353 C C . GLN B 1 450 ? -28.672 -17.312 -10.438 1 91.88 450 GLN B C 1
ATOM 7355 O O . GLN B 1 450 ? -27.562 -17.016 -10.867 1 91.88 450 GLN B O 1
ATOM 7360 N N . MET B 1 451 ? -29.5 -16.609 -9.664 1 92.69 451 MET B N 1
ATOM 7361 C CA . MET B 1 451 ? -28.938 -15.391 -9.094 1 92.69 451 MET B CA 1
ATOM 7362 C C . MET B 1 451 ? -27.875 -15.727 -8.047 1 92.69 451 MET B C 1
ATOM 7364 O O . MET B 1 451 ? -28.078 -16.594 -7.203 1 92.69 451 MET B O 1
ATOM 7368 N N . ARG B 1 452 ? -26.719 -15.125 -8.203 1 96.31 452 ARG B N 1
ATOM 7369 C CA . ARG B 1 452 ? -25.641 -15.219 -7.219 1 96.31 452 ARG B CA 1
ATOM 7370 C C . ARG B 1 452 ? -25.219 -13.836 -6.727 1 96.31 452 ARG B C 1
ATOM 7372 O O . ARG B 1 452 ? -25.188 -12.883 -7.504 1 96.31 452 ARG B O 1
ATOM 7379 N N . LEU B 1 453 ? -24.984 -13.75 -5.445 1 97.38 453 LEU B N 1
ATOM 7380 C CA . LEU B 1 453 ? -24.578 -12.484 -4.84 1 97.38 453 LEU B CA 1
ATOM 7381 C C . LEU B 1 453 ? -23.125 -12.531 -4.422 1 97.38 453 LEU B C 1
ATOM 7383 O O . LEU B 1 453 ? -22.562 -13.617 -4.184 1 97.38 453 LEU B O 1
ATOM 7387 N N . ALA B 1 454 ? -22.516 -11.414 -4.465 1 98.25 454 ALA B N 1
ATOM 7388 C CA . ALA B 1 454 ? -21.141 -11.266 -3.996 1 98.25 454 ALA B CA 1
ATOM 7389 C C . ALA B 1 454 ? -20.953 -9.961 -3.236 1 98.25 454 ALA B C 1
ATOM 7391 O O . ALA B 1 454 ? -21.625 -8.961 -3.533 1 98.25 454 ALA B O 1
ATOM 7392 N N . VAL B 1 455 ? -20.172 -9.953 -2.248 1 98.62 455 VAL B N 1
ATOM 7393 C CA . VAL B 1 455 ? -19.75 -8.758 -1.523 1 98.62 455 VAL B CA 1
ATOM 7394 C C . VAL B 1 455 ? -18.266 -8.859 -1.164 1 98.62 455 VAL B C 1
ATOM 7396 O O . VAL B 1 455 ? -17.781 -9.938 -0.849 1 98.62 455 VAL B O 1
ATOM 7399 N N . ARG B 1 456 ? -17.578 -7.863 -1.353 1 98.81 456 ARG B N 1
ATOM 7400 C CA . ARG B 1 456 ? -16.156 -7.789 -0.982 1 98.81 456 ARG B CA 1
ATOM 7401 C C . ARG B 1 456 ? -15.859 -6.492 -0.235 1 98.81 456 ARG B C 1
ATOM 7403 O O . ARG B 1 456 ? -16.391 -5.434 -0.579 1 98.81 456 ARG B O 1
ATOM 7410 N N . VAL B 1 457 ? -15.156 -6.621 0.874 1 98.75 457 VAL B N 1
ATOM 7411 C CA . VAL B 1 457 ? -14.789 -5.473 1.695 1 98.75 457 VAL B CA 1
ATOM 7412 C C . VAL B 1 457 ? -13.266 -5.391 1.813 1 98.75 457 VAL B C 1
ATOM 7414 O O . VAL B 1 457 ? -12.594 -6.414 1.97 1 98.75 457 VAL B O 1
ATOM 7417 N N . ARG B 1 458 ? -12.766 -4.266 1.687 1 98.56 458 ARG B N 1
ATOM 7418 C CA . ARG B 1 458 ? -11.344 -4.031 1.91 1 98.56 458 ARG B CA 1
ATOM 7419 C C . ARG B 1 458 ? -11.117 -2.797 2.775 1 98.56 458 ARG B C 1
ATOM 7421 O O . ARG B 1 458 ? -11.531 -1.693 2.406 1 98.56 458 ARG B O 1
ATOM 7428 N N . VAL B 1 459 ? -10.414 -3.01 3.889 1 98.19 459 VAL B N 1
ATOM 7429 C CA . VAL B 1 459 ? -10.102 -1.926 4.816 1 98.19 459 VAL B CA 1
ATOM 7430 C C . VAL B 1 459 ? -8.641 -1.499 4.641 1 98.19 459 VAL B C 1
ATOM 7432 O O . VAL B 1 459 ? -7.738 -2.334 4.676 1 98.19 459 VAL B O 1
ATOM 7435 N N . PHE B 1 460 ? -8.406 -0.291 4.363 1 97.56 460 PHE B N 1
ATOM 7436 C CA . PHE B 1 460 ? -7.074 0.298 4.316 1 97.56 460 PHE B CA 1
ATOM 7437 C C . PHE B 1 460 ? -6.809 1.134 5.562 1 97.56 460 PHE B C 1
ATOM 7439 O O . PHE B 1 460 ? -7.582 2.039 5.887 1 97.56 460 PHE B O 1
ATOM 7446 N N . THR B 1 461 ? -5.691 0.866 6.184 1 96.44 461 THR B N 1
ATOM 7447 C CA . THR B 1 461 ? -5.414 1.516 7.461 1 96.44 461 THR B CA 1
ATOM 7448 C C . THR B 1 461 ? -4.477 2.705 7.27 1 96.44 461 THR B C 1
ATOM 7450 O O . THR B 1 461 ? -3.578 2.664 6.426 1 96.44 461 THR B O 1
ATOM 7453 N N . TYR B 1 462 ? -4.668 3.717 8.023 1 97.06 462 TYR B N 1
ATOM 7454 C CA . TYR B 1 462 ? -3.854 4.926 8.102 1 97.06 462 TYR B CA 1
ATOM 7455 C C . TYR B 1 462 ? -3.49 5.242 9.547 1 97.06 462 TYR B C 1
ATOM 7457 O O . TYR B 1 462 ? -3.992 4.602 10.477 1 97.06 462 TYR B O 1
ATOM 7465 N N . PRO B 1 463 ? -2.562 6.191 9.75 1 96.44 463 PRO B N 1
ATOM 7466 C CA . PRO B 1 463 ? -2.184 6.527 11.125 1 96.44 463 PRO B CA 1
ATOM 7467 C C . PRO B 1 463 ? -3.381 6.93 11.984 1 96.44 463 PRO B C 1
ATOM 7469 O O . PRO B 1 463 ? -4.434 7.293 11.453 1 96.44 463 PRO B O 1
ATOM 7472 N N . GLU B 1 464 ? -3.223 6.766 13.305 1 94.88 464 GLU B N 1
ATOM 7473 C CA . GLU B 1 464 ? -4.207 7.207 14.281 1 94.88 464 GLU B CA 1
ATOM 7474 C C . GLU B 1 464 ? -5.516 6.438 14.141 1 94.88 464 GLU B C 1
ATOM 7476 O O . GLU B 1 464 ? -6.594 6.988 14.359 1 94.88 464 GLU B O 1
ATOM 7481 N N . SER B 1 465 ? -5.492 5.184 13.578 1 92.12 465 SER B N 1
ATOM 7482 C CA . SER B 1 465 ? -6.594 4.238 13.438 1 92.12 465 SER B CA 1
ATOM 7483 C C . SER B 1 465 ? -7.645 4.758 12.461 1 92.12 465 SER B C 1
ATOM 7485 O O . SER B 1 465 ? -8.812 4.379 12.539 1 92.12 465 SER B O 1
ATOM 7487 N N . ALA B 1 466 ? -7.223 5.746 11.703 1 95.12 466 ALA B N 1
ATOM 7488 C CA . ALA B 1 466 ? -8.086 6.129 10.586 1 95.12 466 ALA B CA 1
ATOM 7489 C C . ALA B 1 466 ? -8.117 5.039 9.523 1 95.12 466 ALA B C 1
ATOM 7491 O O . ALA B 1 466 ? -7.148 4.297 9.352 1 95.12 466 ALA B O 1
ATOM 7492 N N . CYS B 1 467 ? -9.297 4.859 8.852 1 95.69 467 CYS B N 1
ATOM 7493 C CA . CYS B 1 467 ? -9.438 3.777 7.883 1 95.69 467 CYS B CA 1
ATOM 7494 C C . CYS B 1 467 ? -10.242 4.23 6.672 1 95.69 467 CYS B C 1
ATOM 7496 O O . CYS B 1 467 ? -11.117 5.09 6.789 1 95.69 467 CYS B O 1
ATOM 7498 N N . ALA B 1 468 ? -9.844 3.762 5.605 1 97.69 468 ALA B N 1
ATOM 7499 C CA . ALA B 1 468 ? -10.68 3.801 4.41 1 97.69 468 ALA B CA 1
ATOM 7500 C C . ALA B 1 468 ? -11.305 2.434 4.129 1 97.69 468 ALA B C 1
ATOM 7502 O O . ALA B 1 468 ? -10.586 1.444 3.955 1 97.69 468 ALA B O 1
ATOM 7503 N N . VAL B 1 469 ? -12.617 2.375 4.125 1 98.19 469 VAL B N 1
ATOM 7504 C CA . VAL B 1 469 ? -13.328 1.111 3.938 1 98.19 469 VAL B CA 1
ATOM 7505 C C . VAL B 1 469 ? -14.031 1.109 2.584 1 98.19 469 VAL B C 1
ATOM 7507 O O . VAL B 1 469 ? -14.914 1.938 2.334 1 98.19 469 VAL B O 1
ATOM 7510 N N . TRP B 1 470 ? -13.625 0.225 1.77 1 98.56 470 TRP B N 1
ATOM 7511 C CA . TRP B 1 470 ? -14.273 0.039 0.473 1 98.56 470 TRP B CA 1
ATOM 7512 C C . TRP B 1 470 ? -15.148 -1.212 0.474 1 98.56 470 TRP B C 1
ATOM 7514 O O . TRP B 1 470 ? -14.719 -2.275 0.925 1 98.56 470 TRP B O 1
ATOM 7524 N N . ILE B 1 471 ? -16.359 -1.058 0.02 1 98.75 471 ILE B N 1
ATOM 7525 C CA . ILE B 1 471 ? -17.312 -2.15 -0.088 1 98.75 471 ILE B CA 1
ATOM 7526 C C . ILE B 1 471 ? -17.859 -2.217 -1.513 1 98.75 471 ILE B C 1
ATOM 7528 O O . ILE B 1 471 ? -18.141 -1.185 -2.129 1 98.75 471 ILE B O 1
ATOM 7532 N N . MET B 1 472 ? -17.969 -3.367 -2.043 1 98.56 472 MET B N 1
ATOM 7533 C CA . MET B 1 472 ? -18.625 -3.541 -3.332 1 98.56 472 MET B CA 1
ATOM 7534 C C . MET B 1 472 ? -19.625 -4.691 -3.277 1 98.56 472 MET B C 1
ATOM 7536 O O . MET B 1 472 ? -19.25 -5.824 -2.953 1 98.56 472 MET B O 1
ATOM 7540 N N . PHE B 1 473 ? -20.875 -4.414 -3.492 1 98.56 473 PHE B N 1
ATOM 7541 C CA . PHE B 1 473 ? -21.906 -5.426 -3.691 1 98.56 473 PHE B CA 1
ATOM 7542 C C . PHE B 1 473 ? -22.062 -5.766 -5.172 1 98.56 473 PHE B C 1
ATOM 7544 O O . PHE B 1 473 ? -21.953 -4.883 -6.027 1 98.56 473 PHE B O 1
ATOM 7551 N N . ALA B 1 474 ? -22.203 -6.977 -5.445 1 98.12 474 ALA B N 1
ATOM 7552 C CA . ALA B 1 474 ? -22.406 -7.371 -6.84 1 98.12 474 ALA B CA 1
ATOM 7553 C C . ALA B 1 474 ? -23.344 -8.57 -6.941 1 98.12 474 ALA B C 1
ATOM 7555 O O . ALA B 1 474 ? -23.594 -9.266 -5.949 1 98.12 474 ALA B O 1
ATOM 7556 N N . CYS B 1 475 ? -23.922 -8.734 -8.078 1 96.81 475 CYS B N 1
ATOM 7557 C CA . CYS B 1 475 ? -24.734 -9.906 -8.375 1 96.81 475 CYS B CA 1
ATOM 7558 C C . CYS B 1 475 ? -24.641 -10.273 -9.852 1 96.81 475 CYS B C 1
ATOM 7560 O O . CYS B 1 475 ? -24.266 -9.438 -10.68 1 96.81 475 CYS B O 1
ATOM 7562 N N . LYS B 1 476 ? -24.781 -11.461 -10.156 1 96.31 476 LYS B N 1
ATOM 7563 C CA . LYS B 1 476 ? -24.953 -11.961 -11.516 1 96.31 476 LYS B CA 1
ATOM 7564 C C . LYS B 1 476 ? -26.219 -12.805 -11.625 1 96.31 476 LYS B C 1
ATOM 7566 O O . LYS B 1 476 ? -26.547 -13.57 -10.711 1 96.31 476 LYS B O 1
ATOM 7571 N N . TYR B 1 477 ? -27.016 -12.562 -12.633 1 94.06 477 TYR B N 1
ATOM 7572 C CA . TYR B 1 477 ? -28.297 -13.234 -12.758 1 94.06 477 TYR B CA 1
ATOM 7573 C C . TYR B 1 477 ? -28.734 -13.297 -14.219 1 94.06 477 TYR B C 1
ATOM 7575 O O . TYR B 1 477 ? -28.203 -12.57 -15.062 1 94.06 477 TYR B O 1
ATOM 7583 N N . ARG B 1 478 ? -29.594 -14.258 -14.477 1 93 478 ARG B N 1
ATOM 7584 C CA . ARG B 1 478 ? -30.25 -14.359 -15.781 1 93 478 ARG B CA 1
ATOM 7585 C C . ARG B 1 478 ? -31.594 -13.648 -15.773 1 93 478 ARG B C 1
ATOM 7587 O O . ARG B 1 478 ? -32.469 -13.961 -14.961 1 93 478 ARG B O 1
ATOM 7594 N N . SER B 1 479 ? -31.688 -12.562 -16.703 1 82.44 479 SER B N 1
ATOM 7595 C CA . SER B 1 479 ? -32.938 -11.789 -16.734 1 82.44 479 SER B CA 1
ATOM 7596 C C . SER B 1 479 ? -34.125 -12.641 -17.172 1 82.44 479 SER B C 1
ATOM 7598 O O . SER B 1 479 ? -34 -13.406 -18.125 1 82.44 479 SER B O 1
ATOM 7600 N N . VAL B 1 480 ? -35.094 -12.961 -16.266 1 70.5 480 VAL B N 1
ATOM 7601 C CA . VAL B 1 480 ? -36.312 -13.648 -16.688 1 70.5 480 VAL B CA 1
ATOM 7602 C C . VAL B 1 480 ? -37.312 -12.633 -17.234 1 70.5 480 VAL B C 1
ATOM 7604 O O . VAL B 1 480 ? -37.656 -11.672 -16.547 1 70.5 480 VAL B O 1
ATOM 7607 N N . LEU B 1 481 ? -37.125 -12.18 -18.484 1 50.03 481 LEU B N 1
ATOM 7608 C CA . LEU B 1 481 ? -38.25 -11.453 -19.016 1 50.03 481 LEU B CA 1
ATOM 7609 C C . LEU B 1 481 ? -39.531 -12.281 -18.875 1 50.03 481 LEU B C 1
ATOM 7611 O O . LEU B 1 481 ? -39.5 -13.508 -18.938 1 50.03 481 LEU B O 1
#

pLDDT: mean 92.13, std 8.46, range [46.72, 98.88]

Nearest PDB structures (foldseek):
  8j07-assembly1_7  TM=7.511E-01  e=8.343E-10  Homo sapiens
  8th8-assembly1_H  TM=7.405E-01  e=1.419E-07  Tetrahymena thermophila
  8glv-assembly1_Eb  TM=5.439E-01  e=1.228E-09  Chlamydomonas reinhardtii
  3oe3-assembly1_A  TM=3.678E-01  e=9.195E-01  Salmonella enterica subsp. enterica serovar Typhimurium
  3oe3-assembly2_B  TM=3.646E-01  e=1.597E+00  Salmonella enterica subsp. enterica serovar Typhimurium

Secondary structure (DSSP, 8-state):
-B-HHHHHT--PPEEEEEEEE-TT--EEEEEEEEE--GGGGGSGGGEEEEEEEEE-SGGGTTSEEEEEEEEEE-SSPBSSPPPHHHHHHHHHHHHHHHHHHHHHHHHHHHHHHHHHHTT-GGGGSS----EEE-TT--EEEGGGG------TTT--SHHHHHHHHHTSEE-PPP-SSS------PPPHHHHHHHTEE-HHHHHHHHHHHHHHTT--EEEEEEE-GGG-EEEEEEEE-TTS-EEEE-TTT--EEEE----TTS-TTS-PPPP-S---EEEEEE-SS-EEEE-SS--BGGG----TT-TTTEEEPPHHHHHHHHSTT-TTS--PPPPP------HHHHHHHHHHHHHHHHHHHHHHTT----B-HHHHHHTHHHHHHHHHHHHHS----HHHHHHHHHHHS-TTEEEEEEEEEESS--HHHHHHHHHHSHHHHHHHT---EEEEEEEEEEEEE-GGG-EEEEEEEEEEEE---/-B-HHHHHT--PPEEEEEEEE-TTS-EEEEEEEEE--GGGGGSGGGEEEEEEEEE-SGGGTTSEEEEEEEEEE-SSPBSSPPPHHHHHHHHHHHHHHHHHHHHHHHHHHHHHHHHHHHH-GGGGSS----EEE-TT--EEEGGGG------TTT--SHHHHHHHHHTSEE-PPP-SSS-S----PPPHHHHHHHTEE-HHHHHHHHHHHHHHTT--EEEEEEE-GGG-EEEEEEEE-TTS-EEEE-TTT--EEEE----TTS-TTSPPPPP-S---EEEEEE-SS-EEEE-SS--BGGG----TT-TTTEEEPPHHHHHHHHSTT-TTS--PPPPP------HHHHHHHHHHHHHHHHHHHHHHTT----B-HHHHHHTHHHHHHHHHHHHHS----HHHHHHHHHHHS-TTEEEEEEEEEESS--HHHHHHHHHHSHHHHHHHT---EEEEEEEEEEEEE-GGG-EEEEEEEEEEEE---

Foldseek 3Di:
DDELVVVLLVAFWDKDWDWDQDPLRAIDTFFIDTHDQSLLLQDDQSKDKDKDFTFGWDPGLVPTPDIDIDIGHDPPTYPDGDHPVVSVVSVVVLVVLLVVLVVVLVVQVVVLVVVLCVLDVCLVVFDAAQWAAARSGDIAGLQLLAAAAEQPPQADDLLSLLVQLQLQAEDADDDDDPDDRRTHEYRLVNSLLSSYYHQSNLARSSQNHCVNVVWAKKKWWFAFPPGHTHIWMWTADPVGWIKIARSNQSDIFTADAFDPPDDPPDDTDDGPDRTFFTAWIDHQQWTWGAQDPGRGSRHQRPPCPPCNGIPIDDSVSSCCQNPPSSSNHDGDDDHWAFAPDDFVVLQVVLQVVLLVVLQVVQVVVVHHAAADAVVQVLCVVVQVQVVVCSSPVDGDDVVVSVVSVVVVADPQKDKAKDKDKHFDSRNVVVNVVQCVDPSSVCQSNPDADPKHKYKGWGWDAHISRTIMIMMMIMMMHHDPD/DDELVVVLLVAFWDKDWDWDQDPLRAIDTFFIDTDDQSLLLQDDQSKDKDKDFTFGWDVGLVPTPDIDIDIGHDPPTYPDGDHPVVSVVSVVVLVVLLVVLVVVLVVQVVVLVVVLCVLDVCLVVFDAAQWAAARSGDIAGLQLLAAAAEQPPQADDLLSLLVQLQLQAEDADDDDPPDDRRDHEYRLVNSLLSSYYHQSNLARSSQNHCVNVVWAKKKWWFAFPPGHTHIWMWTADPVGWIKIARSNQSDIFTADAFDPPDPPPDDTDDGPDRTFFTAWIDHQQWTWGAQDPGRGSRHQRPPCPPCNGIPIDDSVSSCCQNPPSNSNHNRDDDHWAFAPDDFVVLQVVLQVVLLVVLQVVQVVVVHHAAADAVVQVLCVVVQVQVVVCSSPVDGDDVVVSVVSVVVVADPQKDKAKDKDKHFDSDNVVVNVVQCVDPRSVCQSNPDADPKHKYKGWGWDAHISRTIMIMMMIMMMHHDPD